Protein 2ENZ (pdb70)

Organism: Homo sapiens (NCBI:txid9606)

Nearest PDB structures (foldseek):
  2enz-assembly1_A  TM=8.420E-01  e=4.597E-11  Homo sapiens
  1tbn-assembly1_A  TM=7.973E-01  e=2.764E-06  Rattus rattus
  1tbo-assembly1_A  TM=6.992E-01  e=1.976E-06  Rattus rattus
  2enn-assembly1_A  TM=7.265E-01  e=5.294E-05  Homo sapiens
  2db6-assembly1_A  TM=7.481E-01  e=2.167E-04  Homo sapiens

GO terms:
  GO:0046627 negative regulation of insulin receptor signaling pathway (P, IMP)
  GO:0070233 negative regulation of T cell apoptotic process (P, IMP)
  GO:0005515 protein binding (F, IPI)
  GO:0004699 diacylglycerol-dependent, calcium-independent serine/threonine kinase activity (F, EXP)
  GO:0004699 diacylglycerol-dependent, calcium-independent serine/threonine kinase activity (F, TAS)
  GO:0038095 Fc-epsilon receptor signaling pathway (P, TAS)
  GO:0005829 cytosol (C, TAS)
  GO:0005886 plasma membrane (C, TAS)
  GO:0007411 axon guidance (P, TAS)
  GO:0032206 positive regulation of telomere maintenance (P, IMP)
  GO:0034451 centriolar satellite (C, IDA)
  GO:0004672 protein kinase activity (F, IDA)
  GO:0106310 protein serine kinase activity (F, EXP)
  GO:0060326 cell chemotaxis (P, IMP)

Secondary structure (DSSP, 8-state):
--SS----------EEE----S--B-SSS--B---SSS-SEEESSS--EE-TTTTTTS-S-TTT-

Radius of gyration: 14.33 Å; Cα contacts (8 Å, |Δi|>4): 106; chains: 1; bounding box: 22×47×16 Å

CATH classification: 3.30.60.20

Solvent-accessible surface area: 5292 Å² total; per-residue (Å²): 134,121,118,77,118,105,61,196,107,96,107,89,28,144,24,104,73,101,102,46,190,59,105,16,125,7,132,83,52,58,59,120,16,252,35,162,54,172,21,6,11,52,1,83,53,64,54,30,48,0,43,83,192,16,46,112,127,34,60,93,61,13,66,102,173

Foldseek 3Di:
DDDDDDDDDFAAFQWAQFACPDWDQAPQPRHTFDDDGSRFTFGPQATHTHGPVSSVVDDRHHPVD

InterPro domains:
  IPR000008 C2 domain [PS50004] (1-107)
  IPR000719 Protein kinase domain [PF00069] (382-634)
  IPR000719 Protein kinase domain [PS50011] (380-634)
  IPR000719 Protein kinase domain [SM00220] (380-634)
  IPR000961 AGC-kinase, C-terminal [PS51285] (635-706)
  IPR000961 AGC-kinase, C-terminal [SM00133] (635-698)
  IPR002219 Protein kinase C-like, phorbol ester/diacylglycerol-binding domain [PF00130] (160-210)
  IPR002219 Protein kinase C-like, phorbol ester/diacylglycerol-binding domain [PF00130] (232-283)
  IPR002219 Protein kinase C-like, phorbol ester/diacylglycerol-binding domain [PS00479] (232-281)
  IPR002219 Protein kinase C-like, phorbol ester/diacylglycerol-binding domain [PS50081] (159-209)
  IPR002219 Protein kinase C-like, phorbol ester/diacylglycerol-binding domain [PS50081] (231-281)
  IPR002219 Protein kinase C-like, phorbol ester/diacylglycerol-binding domain [SM00109] (160-209)
  IPR002219 Protein kinase C-like, phorbol ester/diacylglycerol-binding domain [SM00109] (232-281)
  IPR008271 Serine/threonine-protein kinase, active site [PS00108] (500-512)
  IPR011009 Protein kinase-like domain superfamily [SSF56112] (377-683)
  IPR014376 Protein kinase C, delta/epsilon/eta/theta types [PIRSF000551] (1-704)
  IPR017441 Protein kinase, ATP binding site [PS00107] (386-409)
  IPR017892 Protein kinase, C-terminal [PF00433] (655-696)
  IPR020454 Diacylglycerol/phorbol-ester binding [PR00008] (157-171)
  IPR020454 Diacylglycerol/phorbol-ester binding [PR00008] (245-254)

Sequence (65 aa):
GSSGSSGKIDMPHRFKVYNYKSPTFCEHCGTLLWGLARQGLKCDACGMNVHHRCQTKVANLCGINGSSGSSGKIDMPHRFKVYNYKSPTFCEHCGTLLWGLARQGLKCDACGMNVHHRCQTKVANLCGINGSSGSSGKIDMPHRFKVYNYKSPTFCEHCGTLLWGLARQGLKCDACGMNVHHRCQTKVANLCGINGSSGSSGKIDMPHRFKVYNYKSPTFCEHCGTLLWGLARQGLKCDACGMNVHHRCQTKVANLCGINGSSGSSGKIDMPHRFKVYNYKSPTFCEHCGTLLWGLARQGLKCDACGMNVHHRCQTKVANLCGINGSSGSSGKIDMPHRFKVYNYKSPTFCEHCGTLLWGLARQGLKCDACGMNVHHRCQTKVANLCGINGSSGSSGKIDMPHRFKVYNYKSPTFCEHCGTLLWGLARQGLKCDACGMNVHHRCQTKVANLCGINGSSGSSGKIDMPHRFKVYNYKSPTFCEHCGTLLWGLARQGLKCDACGMNVHHRCQTKVANLCGINGSSGSSGKIDMPHRFKVYNYKSPTFCEHCGTLLWGLARQGLKCDACGMNVHHRCQTKVANLCGINGSSGSSGKIDMPHRFKVYNYKSPTFCEHCGTLLWGLARQGLKCDACGMNVHHRCQTKVANLCGINGSSGSSGKIDMPHRFKVYNYKSPTFCEHCGTLLWGLARQGLKCDACGMNVHHRCQTKVANLCGINGSSGSSGKIDMPHRFKVYNYKSPTFCEHCGTLLWGLARQGLKCDACGMNVHHRCQTKVANLCGINGSSGSSGKIDMPHRFKVYNYKSPTFCEHCGTLLWGLARQGLKCDACGMNVHHRCQTKVANLCGINGSSGSSGKIDMPHRFKVYNYKSPTFCEHCGTLLWGLARQGLKCDACGMNVHHRCQTKVANLCGINGSSGSSGKIDMPHRFKVYNYKSPTFCEHCGTLLWGLARQGLKCDACGMNVHHRCQTKVANLCGINGSSGSSGKIDMPHRFKVYNYKSPTFCEHCGTLLWGLARQGLKCDACGMNVHHRCQTKVANLCGINGSSGSSGKIDMPHRFKVYNYKSPTFCEHCGTLLWGLARQGLKCDACGMNVHHRCQTKVANLCGINGSSGSSGKIDMPHRFKVYNYKSPTFCEHCGTLLWGLARQGLKCDACGMNVHHRCQTKVANLCGINGSSGSSGKIDMPHRFKVYNYKSPTFCEHCGTLLWGLARQGLKCDACGMNVHHRCQTKVANLCGINGSSGSSGKIDMPHRFKVYNYKSPTFCEHCGTLLWGLARQGLKCDACGMNVHHRCQTKVANLCGIN

Structure (mmCIF, N/CA/C/O backbone):
data_2ENZ
#
_entry.id   2ENZ
#
loop_
_entity.id
_entity.type
_entity.pdbx_description
1 polymer 'Protein kinase C theta type'
2 non-polymer 'ZINC ION'
#
loop_
_atom_site.group_PDB
_atom_site.id
_atom_site.type_symbol
_atom_site.label_atom_id
_atom_site.label_alt_id
_atom_site.label_comp_id
_atom_site.label_asym_id
_atom_site.label_entity_id
_atom_site.label_seq_id
_atom_site.pdbx_PDB_ins_code
_atom_site.Cartn_x
_atom_site.Cartn_y
_atom_site.Cartn_z
_atom_site.occupancy
_atom_site.B_iso_or_equiv
_atom_site.auth_seq_id
_atom_site.auth_comp_id
_atom_site.auth_asym_id
_atom_site.auth_atom_id
_atom_site.pdbx_PDB_model_num
ATOM 1 N N . GLY A 1 1 ? 10.817 -22.138 -12.578 1.00 0.00 220 GLY A N 1
ATOM 2 C CA . GLY A 1 1 ? 10.024 -23.330 -12.812 1.00 0.00 220 GLY A CA 1
ATOM 3 C C . GLY A 1 1 ? 9.690 -24.067 -11.530 1.00 0.00 220 GLY A C 1
ATOM 4 O O . GLY A 1 1 ? 10.078 -23.639 -10.442 1.00 0.00 220 GLY A O 1
ATOM 8 N N . SER A 1 2 ? 8.968 -25.175 -11.656 1.00 0.00 221 SER A N 1
ATOM 9 C CA . SER A 1 2 ? 8.578 -25.970 -10.497 1.00 0.00 221 SER A CA 1
ATOM 10 C C . SER A 1 2 ? 8.016 -27.321 -10.929 1.00 0.00 221 SER A C 1
ATOM 11 O O . SER A 1 2 ? 7.797 -27.564 -12.115 1.00 0.00 221 SER A O 1
ATOM 19 N N . SER A 1 3 ? 7.783 -28.196 -9.956 1.00 0.00 222 SER A N 1
ATOM 20 C CA . SER A 1 3 ? 7.250 -29.524 -10.234 1.00 0.00 222 SER A CA 1
ATOM 21 C C . SER A 1 3 ? 5.815 -29.650 -9.732 1.00 0.00 222 SER A C 1
ATOM 22 O O . SER A 1 3 ? 5.573 -29.755 -8.530 1.00 0.00 222 SER A O 1
ATOM 30 N N . GLY A 1 4 ? 4.865 -29.637 -10.662 1.00 0.00 223 GLY A N 1
ATOM 31 C CA . GLY A 1 4 ? 3.466 -29.749 -10.295 1.00 0.00 223 GLY A CA 1
ATOM 32 C C . GLY A 1 4 ? 2.550 -29.053 -11.282 1.00 0.00 223 GLY A C 1
ATOM 33 O O . GLY A 1 4 ? 2.823 -29.028 -12.482 1.00 0.00 223 GLY A O 1
ATOM 37 N N . SER A 1 5 ? 1.458 -28.487 -10.777 1.00 0.00 224 SER A N 1
ATOM 38 C CA . SER A 1 5 ? 0.496 -27.792 -11.624 1.00 0.00 224 SER A CA 1
ATOM 39 C C . SER A 1 5 ? -0.191 -26.667 -10.855 1.00 0.00 224 SER A C 1
ATOM 40 O O . SER A 1 5 ? -0.412 -26.770 -9.648 1.00 0.00 224 SER A O 1
ATOM 48 N N . SER A 1 6 ? -0.527 -25.594 -11.563 1.00 0.00 225 SER A N 1
ATOM 49 C CA . SER A 1 6 ? -1.186 -24.448 -10.948 1.00 0.00 225 SER A CA 1
ATOM 50 C C . SER A 1 6 ? -2.486 -24.115 -11.672 1.00 0.00 225 SER A C 1
ATOM 51 O O . SER A 1 6 ? -2.719 -24.567 -12.793 1.00 0.00 225 SER A O 1
ATOM 59 N N . GLY A 1 7 ? -3.332 -23.320 -11.023 1.00 0.00 226 GLY A N 1
ATOM 60 C CA . GLY A 1 7 ? -4.599 -22.939 -11.620 1.00 0.00 226 GLY A CA 1
ATOM 61 C C . GLY A 1 7 ? -4.809 -21.438 -11.625 1.00 0.00 226 GLY A C 1
ATOM 62 O O . GLY A 1 7 ? -4.260 -20.729 -12.469 1.00 0.00 226 GLY A O 1
ATOM 66 N N . LYS A 1 8 ? -5.609 -20.951 -10.683 1.00 0.00 227 LYS A N 1
ATOM 67 C CA . LYS A 1 8 ? -5.892 -19.524 -10.581 1.00 0.00 227 LYS A CA 1
ATOM 68 C C . LYS A 1 8 ? -4.838 -18.819 -9.734 1.00 0.00 227 LYS A C 1
ATOM 69 O O . LYS A 1 8 ? -4.399 -19.344 -8.710 1.00 0.00 227 LYS A O 1
ATOM 88 N N . ILE A 1 9 ? -4.438 -17.628 -10.166 1.00 0.00 228 ILE A N 1
ATOM 89 C CA . ILE A 1 9 ? -3.438 -16.851 -9.445 1.00 0.00 228 ILE A CA 1
ATOM 90 C C . ILE A 1 9 ? -3.747 -15.359 -9.511 1.00 0.00 228 ILE A C 1
ATOM 91 O O . ILE A 1 9 ? -4.263 -14.866 -10.515 1.00 0.00 228 ILE A O 1
ATOM 107 N N . ASP A 1 10 ? -3.428 -14.646 -8.437 1.00 0.00 229 ASP A N 1
ATOM 108 C CA . ASP A 1 10 ? -3.669 -13.209 -8.374 1.00 0.00 229 ASP A CA 1
ATOM 109 C C . ASP A 1 10 ? -2.467 -12.482 -7.781 1.00 0.00 229 ASP A C 1
ATOM 110 O O . ASP A 1 10 ? -1.907 -12.909 -6.772 1.00 0.00 229 ASP A O 1
ATOM 119 N N . MET A 1 11 ? -2.075 -11.381 -8.415 1.00 0.00 230 MET A N 1
ATOM 120 C CA . MET A 1 11 ? -0.939 -10.595 -7.949 1.00 0.00 230 MET A CA 1
ATOM 121 C C . MET A 1 11 ? -1.343 -9.143 -7.713 1.00 0.00 230 MET A C 1
ATOM 122 O O . MET A 1 11 ? -2.157 -8.574 -8.440 1.00 0.00 230 MET A O 1
ATOM 136 N N . PRO A 1 12 ? -0.761 -8.528 -6.673 1.00 0.00 231 PRO A N 1
ATOM 137 C CA . PRO A 1 12 ? -1.046 -7.134 -6.317 1.00 0.00 231 PRO A CA 1
ATOM 138 C C . PRO A 1 12 ? -0.486 -6.150 -7.339 1.00 0.00 231 PRO A C 1
ATOM 139 O O . PRO A 1 12 ? 0.232 -6.537 -8.261 1.00 0.00 231 PRO A O 1
ATOM 150 N N . HIS A 1 13 ? -0.818 -4.874 -7.168 1.00 0.00 232 HIS A N 1
ATOM 151 C CA . HIS A 1 13 ? -0.347 -3.833 -8.075 1.00 0.00 232 HIS A CA 1
ATOM 152 C C . HIS A 1 13 ? 0.952 -3.216 -7.566 1.00 0.00 232 HIS A C 1
ATOM 153 O O . HIS A 1 13 ? 0.983 -2.605 -6.498 1.00 0.00 232 HIS A O 1
ATOM 167 N N . ARG A 1 14 ? 2.022 -3.382 -8.337 1.00 0.00 233 ARG A N 1
ATOM 168 C CA . ARG A 1 14 ? 3.324 -2.843 -7.963 1.00 0.00 233 ARG A CA 1
ATOM 169 C C . ARG A 1 14 ? 3.329 -1.320 -8.058 1.00 0.00 233 ARG A C 1
ATOM 170 O O . ARG A 1 14 ? 3.984 -0.744 -8.926 1.00 0.00 233 ARG A O 1
ATOM 191 N N . PHE A 1 15 ? 2.595 -0.674 -7.158 1.00 0.00 234 PHE A N 1
ATOM 192 C CA . PHE A 1 15 ? 2.514 0.782 -7.140 1.00 0.00 234 PHE A CA 1
ATOM 193 C C . PHE A 1 15 ? 3.756 1.388 -6.494 1.00 0.00 234 PHE A C 1
ATOM 194 O O . PHE A 1 15 ? 4.060 1.119 -5.332 1.00 0.00 234 PHE A O 1
ATOM 211 N N . LYS A 1 16 ? 4.472 2.208 -7.257 1.00 0.00 235 LYS A N 1
ATOM 212 C CA . LYS A 1 16 ? 5.681 2.854 -6.761 1.00 0.00 235 LYS A CA 1
ATOM 213 C C . LYS A 1 16 ? 5.589 4.369 -6.911 1.00 0.00 235 LYS A C 1
ATOM 214 O O . LYS A 1 16 ? 5.134 4.875 -7.938 1.00 0.00 235 LYS A O 1
ATOM 233 N N . VAL A 1 17 ? 6.025 5.089 -5.882 1.00 0.00 236 VAL A N 1
ATOM 234 C CA . VAL A 1 17 ? 5.994 6.546 -5.901 1.00 0.00 236 VAL A CA 1
ATOM 235 C C . VAL A 1 17 ? 6.734 7.096 -7.115 1.00 0.00 236 VAL A C 1
ATOM 236 O O . VAL A 1 17 ? 7.718 6.514 -7.572 1.00 0.00 236 VAL A O 1
ATOM 249 N N . TYR A 1 18 ? 6.254 8.221 -7.634 1.00 0.00 237 TYR A N 1
ATOM 250 C CA . TYR A 1 18 ? 6.868 8.849 -8.798 1.00 0.00 237 TYR A CA 1
ATOM 251 C C . TYR A 1 18 ? 6.835 10.369 -8.677 1.00 0.00 237 TYR A C 1
ATOM 252 O O . TYR A 1 18 ? 5.796 10.957 -8.378 1.00 0.00 237 TYR A O 1
ATOM 270 N N . ASN A 1 19 ? 7.981 11.000 -8.913 1.00 0.00 238 ASN A N 1
ATOM 271 C CA . ASN A 1 19 ? 8.084 12.453 -8.831 1.00 0.00 238 ASN A CA 1
ATOM 272 C C . ASN A 1 19 ? 8.072 13.078 -10.222 1.00 0.00 238 ASN A C 1
ATOM 273 O O . ASN A 1 19 ? 9.100 13.131 -10.899 1.00 0.00 238 ASN A O 1
ATOM 284 N N . TYR A 1 20 ? 6.905 13.552 -10.642 1.00 0.00 239 TYR A N 1
ATOM 285 C CA . TYR A 1 20 ? 6.758 14.172 -11.954 1.00 0.00 239 TYR A CA 1
ATOM 286 C C . TYR A 1 20 ? 5.839 15.387 -11.882 1.00 0.00 239 TYR A C 1
ATOM 287 O O . TYR A 1 20 ? 5.239 15.667 -10.844 1.00 0.00 239 TYR A O 1
ATOM 305 N N . LYS A 1 21 ? 5.732 16.107 -12.994 1.00 0.00 240 LYS A N 1
ATOM 306 C CA . LYS A 1 21 ? 4.885 17.292 -13.061 1.00 0.00 240 LYS A CA 1
ATOM 307 C C . LYS A 1 21 ? 3.842 17.153 -14.166 1.00 0.00 240 LYS A C 1
ATOM 308 O O . LYS A 1 21 ? 4.038 17.638 -15.280 1.00 0.00 240 LYS A O 1
ATOM 327 N N . SER A 1 22 ? 2.735 16.490 -13.849 1.00 0.00 241 SER A N 1
ATOM 328 C CA . SER A 1 22 ? 1.663 16.287 -14.816 1.00 0.00 241 SER A CA 1
ATOM 329 C C . SER A 1 22 ? 0.356 15.932 -14.112 1.00 0.00 241 SER A C 1
ATOM 330 O O . SER A 1 22 ? 0.343 15.317 -13.045 1.00 0.00 241 SER A O 1
ATOM 338 N N . PRO A 1 23 ? -0.770 16.328 -14.722 1.00 0.00 242 PRO A N 1
ATOM 339 C CA . PRO A 1 23 ? -2.103 16.063 -14.173 1.00 0.00 242 PRO A CA 1
ATOM 340 C C . PRO A 1 23 ? -2.473 14.585 -14.236 1.00 0.00 242 PRO A C 1
ATOM 341 O O . PRO A 1 23 ? -2.879 14.080 -15.283 1.00 0.00 242 PRO A O 1
ATOM 352 N N . THR A 1 24 ? -2.330 13.895 -13.109 1.00 0.00 243 THR A N 1
ATOM 353 C CA . THR A 1 24 ? -2.648 12.475 -13.036 1.00 0.00 243 THR A CA 1
ATOM 354 C C . THR A 1 24 ? -4.085 12.256 -12.576 1.00 0.00 243 THR A C 1
ATOM 355 O O . THR A 1 24 ? -4.627 13.046 -11.802 1.00 0.00 243 THR A O 1
ATOM 366 N N . PHE A 1 25 ? -4.698 11.179 -13.055 1.00 0.00 244 PHE A N 1
ATOM 367 C CA . PHE A 1 25 ? -6.073 10.856 -12.693 1.00 0.00 244 PHE A CA 1
ATOM 368 C C . PHE A 1 25 ? -6.157 9.471 -12.059 1.00 0.00 244 PHE A C 1
ATOM 369 O O . PHE A 1 25 ? -5.548 8.516 -12.543 1.00 0.00 244 PHE A O 1
ATOM 386 N N . CYS A 1 26 ? -6.917 9.368 -10.974 1.00 0.00 245 CYS A N 1
ATOM 387 C CA . CYS A 1 26 ? -7.082 8.101 -10.272 1.00 0.00 245 CYS A CA 1
ATOM 388 C C . CYS A 1 26 ? -8.058 7.192 -11.013 1.00 0.00 245 CYS A C 1
ATOM 389 O O . CYS A 1 26 ? -9.063 7.654 -11.553 1.00 0.00 245 CYS A O 1
ATOM 396 N N . GLU A 1 27 ? -7.754 5.898 -11.033 1.00 0.00 246 GLU A N 1
ATOM 397 C CA . GLU A 1 27 ? -8.605 4.925 -11.708 1.00 0.00 246 GLU A CA 1
ATOM 398 C C . GLU A 1 27 ? -9.633 4.340 -10.744 1.00 0.00 246 GLU A C 1
ATOM 399 O O . GLU A 1 27 ? -10.364 3.410 -11.088 1.00 0.00 246 GLU A O 1
ATOM 411 N N . HIS A 1 28 ? -9.683 4.891 -9.536 1.00 0.00 247 HIS A N 1
ATOM 412 C CA . HIS A 1 28 ? -10.621 4.424 -8.521 1.00 0.00 247 HIS A CA 1
ATOM 413 C C . HIS A 1 28 ? -11.570 5.543 -8.103 1.00 0.00 247 HIS A C 1
ATOM 414 O O . HIS A 1 28 ? -12.766 5.498 -8.395 1.00 0.00 247 HIS A O 1
ATOM 428 N N . CYS A 1 29 ? -11.031 6.545 -7.418 1.00 0.00 248 CYS A N 1
ATOM 429 C CA . CYS A 1 29 ? -11.829 7.675 -6.958 1.00 0.00 248 CYS A CA 1
ATOM 430 C C . CYS A 1 29 ? -12.108 8.645 -8.102 1.00 0.00 248 CYS A C 1
ATOM 431 O O . CYS A 1 29 ? -12.967 9.519 -7.994 1.00 0.00 248 CYS A O 1
ATOM 438 N N . GLY A 1 30 ? -11.375 8.484 -9.200 1.00 0.00 249 GLY A N 1
ATOM 439 C CA . GLY A 1 30 ? -11.558 9.351 -10.349 1.00 0.00 249 GLY A CA 1
ATOM 440 C C . GLY A 1 30 ? -11.412 10.818 -9.997 1.00 0.00 249 GLY A C 1
ATOM 441 O O . GLY A 1 30 ? -12.304 11.623 -10.268 1.00 0.00 249 GLY A O 1
ATOM 445 N N . THR A 1 31 ? -10.283 11.169 -9.388 1.00 0.00 250 THR A N 1
ATOM 446 C CA . THR A 1 31 ? -10.023 12.549 -8.995 1.00 0.00 250 THR A CA 1
ATOM 447 C C . THR A 1 31 ? -8.578 12.940 -9.282 1.00 0.00 250 THR A C 1
ATOM 448 O O . THR A 1 31 ? -7.797 12.137 -9.794 1.00 0.00 250 THR A O 1
ATOM 459 N N . LEU A 1 32 ? -8.228 14.177 -8.949 1.00 0.00 251 LEU A N 1
ATOM 460 C CA . LEU A 1 32 ? -6.875 14.675 -9.171 1.00 0.00 251 LEU A CA 1
ATOM 461 C C . LEU A 1 32 ? -5.987 14.396 -7.962 1.00 0.00 251 LEU A C 1
ATOM 462 O O . LEU A 1 32 ? -6.479 14.109 -6.870 1.00 0.00 251 LEU A O 1
ATOM 478 N N . LEU A 1 33 ? -4.677 14.484 -8.164 1.00 0.00 252 LEU A N 1
ATOM 479 C CA . LEU A 1 33 ? -3.720 14.243 -7.090 1.00 0.00 252 LEU A CA 1
ATOM 480 C C . LEU A 1 33 ? -2.805 15.449 -6.895 1.00 0.00 252 LEU A C 1
ATOM 481 O O . LEU A 1 33 ? -2.141 15.893 -7.831 1.00 0.00 252 LEU A O 1
ATOM 497 N N . TRP A 1 34 ? -2.775 15.971 -5.674 1.00 0.00 253 TRP A N 1
ATOM 498 C CA . TRP A 1 34 ? -1.940 17.124 -5.356 1.00 0.00 253 TRP A CA 1
ATOM 499 C C . TRP A 1 34 ? -0.780 16.723 -4.453 1.00 0.00 253 TRP A C 1
ATOM 500 O O . TRP A 1 34 ? -0.965 16.479 -3.261 1.00 0.00 253 TRP A O 1
ATOM 521 N N . GLY A 1 35 ? 0.417 16.656 -5.027 1.00 0.00 254 GLY A N 1
ATOM 522 C CA . GLY A 1 35 ? 1.590 16.284 -4.258 1.00 0.00 254 GLY A CA 1
ATOM 523 C C . GLY A 1 35 ? 2.822 17.070 -4.661 1.00 0.00 254 GLY A C 1
ATOM 524 O O . GLY A 1 35 ? 2.747 17.966 -5.503 1.00 0.00 254 GLY A O 1
ATOM 528 N N . LEU A 1 36 ? 3.958 16.736 -4.060 1.00 0.00 255 LEU A N 1
ATOM 529 C CA . LEU A 1 36 ? 5.212 17.418 -4.360 1.00 0.00 255 LEU A CA 1
ATOM 530 C C . LEU A 1 36 ? 6.282 16.423 -4.798 1.00 0.00 255 LEU A C 1
ATOM 531 O O . LEU A 1 36 ? 6.845 16.542 -5.886 1.00 0.00 255 LEU A O 1
ATOM 547 N N . ALA A 1 37 ? 6.555 15.441 -3.945 1.00 0.00 256 ALA A N 1
ATOM 548 C CA . ALA A 1 37 ? 7.554 14.423 -4.246 1.00 0.00 256 ALA A CA 1
ATOM 549 C C . ALA A 1 37 ? 6.919 13.039 -4.329 1.00 0.00 256 ALA A C 1
ATOM 550 O O . ALA A 1 37 ? 7.408 12.164 -5.044 1.00 0.00 256 ALA A O 1
ATOM 557 N N . ARG A 1 38 ? 5.829 12.848 -3.594 1.00 0.00 257 ARG A N 1
ATOM 558 C CA . ARG A 1 38 ? 5.128 11.569 -3.583 1.00 0.00 257 ARG A CA 1
ATOM 559 C C . ARG A 1 38 ? 3.790 11.676 -4.309 1.00 0.00 257 ARG A C 1
ATOM 560 O O . ARG A 1 38 ? 2.776 11.162 -3.838 1.00 0.00 257 ARG A O 1
ATOM 581 N N . GLN A 1 39 ? 3.797 12.348 -5.456 1.00 0.00 258 GLN A N 1
ATOM 582 C CA . GLN A 1 39 ? 2.583 12.523 -6.245 1.00 0.00 258 GLN A CA 1
ATOM 583 C C . GLN A 1 39 ? 1.906 11.182 -6.507 1.00 0.00 258 GLN A C 1
ATOM 584 O O . GLN A 1 39 ? 2.142 10.546 -7.533 1.00 0.00 258 GLN A O 1
ATOM 598 N N . GLY A 1 40 ? 1.062 10.757 -5.571 1.00 0.00 259 GLY A N 1
ATOM 599 C CA . GLY A 1 40 ? 0.364 9.494 -5.719 1.00 0.00 259 GLY A CA 1
ATOM 600 C C . GLY A 1 40 ? 1.306 8.342 -6.010 1.00 0.00 259 GLY A C 1
ATOM 601 O O . GLY A 1 40 ? 2.484 8.388 -5.653 1.00 0.00 259 GLY A O 1
ATOM 605 N N . LEU A 1 41 ? 0.787 7.304 -6.657 1.00 0.00 260 LEU A N 1
ATOM 606 C CA . LEU A 1 41 ? 1.589 6.134 -6.994 1.00 0.00 260 LEU A CA 1
ATOM 607 C C . LEU A 1 41 ? 1.264 5.637 -8.399 1.00 0.00 260 LEU A C 1
ATOM 608 O O . LEU A 1 41 ? 0.183 5.897 -8.927 1.00 0.00 260 LEU A O 1
ATOM 624 N N . LYS A 1 42 ? 2.207 4.919 -9.000 1.00 0.00 261 LYS A N 1
ATOM 625 C CA . LYS A 1 42 ? 2.021 4.381 -10.343 1.00 0.00 261 LYS A CA 1
ATOM 626 C C . LYS A 1 42 ? 2.517 2.941 -10.426 1.00 0.00 261 LYS A C 1
ATOM 627 O O . LYS A 1 42 ? 3.673 2.653 -10.114 1.00 0.00 261 LYS A O 1
ATOM 646 N N . CYS A 1 43 ? 1.637 2.041 -10.850 1.00 0.00 262 CYS A N 1
ATOM 647 C CA . CYS A 1 43 ? 1.985 0.631 -10.976 1.00 0.00 262 CYS A CA 1
ATOM 648 C C . CYS A 1 43 ? 3.030 0.424 -12.069 1.00 0.00 262 CYS A C 1
ATOM 649 O O . CYS A 1 43 ? 2.805 0.766 -13.230 1.00 0.00 262 CYS A O 1
ATOM 656 N N . ASP A 1 44 ? 4.172 -0.138 -11.689 1.00 0.00 263 ASP A N 1
ATOM 657 C CA . ASP A 1 44 ? 5.252 -0.392 -12.636 1.00 0.00 263 ASP A CA 1
ATOM 658 C C . ASP A 1 44 ? 5.017 -1.697 -13.390 1.00 0.00 263 ASP A C 1
ATOM 659 O O . ASP A 1 44 ? 5.813 -2.083 -14.246 1.00 0.00 263 ASP A O 1
ATOM 668 N N . ALA A 1 45 ? 3.919 -2.372 -13.066 1.00 0.00 264 ALA A N 1
ATOM 669 C CA . ALA A 1 45 ? 3.579 -3.633 -13.714 1.00 0.00 264 ALA A CA 1
ATOM 670 C C . ALA A 1 45 ? 2.592 -3.415 -14.856 1.00 0.00 264 ALA A C 1
ATOM 671 O O . ALA A 1 45 ? 2.958 -3.486 -16.029 1.00 0.00 264 ALA A O 1
ATOM 678 N N . CYS A 1 46 ? 1.338 -3.150 -14.505 1.00 0.00 265 CYS A N 1
ATOM 679 C CA . CYS A 1 46 ? 0.297 -2.922 -15.500 1.00 0.00 265 CYS A CA 1
ATOM 680 C C . CYS A 1 46 ? 0.371 -1.500 -16.049 1.00 0.00 265 CYS A C 1
ATOM 681 O O . CYS A 1 46 ? 0.163 -1.272 -17.240 1.00 0.00 265 CYS A O 1
ATOM 688 N N . GLY A 1 47 ? 0.668 -0.547 -15.171 1.00 0.00 266 GLY A N 1
ATOM 689 C CA . GLY A 1 47 ? 0.764 0.840 -15.586 1.00 0.00 266 GLY A CA 1
ATOM 690 C C . GLY A 1 47 ? -0.487 1.631 -15.258 1.00 0.00 266 GLY A C 1
ATOM 691 O O . GLY A 1 47 ? -1.193 2.090 -16.156 1.00 0.00 266 GLY A O 1
ATOM 695 N N . MET A 1 48 ? -0.763 1.791 -13.968 1.00 0.00 267 MET A N 1
ATOM 696 C CA . MET A 1 48 ? -1.938 2.532 -13.524 1.00 0.00 267 MET A CA 1
ATOM 697 C C . MET A 1 48 ? -1.564 3.555 -12.456 1.00 0.00 267 MET A C 1
ATOM 698 O O . MET A 1 48 ? -0.647 3.334 -11.666 1.00 0.00 267 MET A O 1
ATOM 712 N N . ASN A 1 49 ? -2.280 4.674 -12.439 1.00 0.00 268 ASN A N 1
ATOM 713 C CA . ASN A 1 49 ? -2.023 5.732 -11.468 1.00 0.00 268 ASN A CA 1
ATOM 714 C C . ASN A 1 49 ? -3.163 5.834 -10.459 1.00 0.00 268 ASN A C 1
ATOM 715 O O . ASN A 1 49 ? -4.300 6.140 -10.820 1.00 0.00 268 ASN A O 1
ATOM 726 N N . VAL A 1 50 ? -2.851 5.576 -9.193 1.00 0.00 269 VAL A N 1
ATOM 727 C CA . VAL A 1 50 ? -3.848 5.641 -8.131 1.00 0.00 269 VAL A CA 1
ATOM 728 C C . VAL A 1 50 ? -3.252 6.218 -6.852 1.00 0.00 269 VAL A C 1
ATOM 729 O O . VAL A 1 50 ? -2.039 6.172 -6.644 1.00 0.00 269 VAL A O 1
ATOM 742 N N . HIS A 1 51 ? -4.113 6.760 -5.997 1.00 0.00 270 HIS A N 1
ATOM 743 C CA . HIS A 1 51 ? -3.672 7.346 -4.736 1.00 0.00 270 HIS A CA 1
ATOM 744 C C . HIS A 1 51 ? -3.070 6.282 -3.824 1.00 0.00 270 HIS A C 1
ATOM 745 O O . HIS A 1 51 ? -3.106 5.091 -4.135 1.00 0.00 270 HIS A O 1
ATOM 759 N N . HIS A 1 52 ? -2.514 6.719 -2.698 1.00 0.00 271 HIS A N 1
ATOM 760 C CA . HIS A 1 52 ? -1.903 5.804 -1.741 1.00 0.00 271 HIS A CA 1
ATOM 761 C C . HIS A 1 52 ? -2.949 4.870 -1.139 1.00 0.00 271 HIS A C 1
ATOM 762 O O . HIS A 1 52 ? -2.687 3.686 -0.924 1.00 0.00 271 HIS A O 1
ATOM 776 N N . ARG A 1 53 ? -4.132 5.411 -0.869 1.00 0.00 272 ARG A N 1
ATOM 777 C CA . ARG A 1 53 ? -5.216 4.626 -0.289 1.00 0.00 272 ARG A CA 1
ATOM 778 C C . ARG A 1 53 ? -6.059 3.974 -1.381 1.00 0.00 272 ARG A C 1
ATOM 779 O O . ARG A 1 53 ? -6.469 2.819 -1.258 1.00 0.00 272 ARG A O 1
ATOM 800 N N . CYS A 1 54 ? -6.316 4.722 -2.449 1.00 0.00 273 CYS A N 1
ATOM 801 C CA . CYS A 1 54 ? -7.111 4.219 -3.563 1.00 0.00 273 CYS A CA 1
ATOM 802 C C . CYS A 1 54 ? -6.445 3.004 -4.201 1.00 0.00 273 CYS A C 1
ATOM 803 O O . CYS A 1 54 ? -7.059 2.294 -4.997 1.00 0.00 273 CYS A O 1
ATOM 810 N N . GLN A 1 55 ? -5.185 2.772 -3.846 1.00 0.00 274 GLN A N 1
ATOM 811 C CA . GLN A 1 55 ? -4.436 1.643 -4.385 1.00 0.00 274 GLN A CA 1
ATOM 812 C C . GLN A 1 55 ? -4.882 0.335 -3.739 1.00 0.00 274 GLN A C 1
ATOM 813 O O . GLN A 1 55 ? -5.095 -0.667 -4.423 1.00 0.00 274 GLN A O 1
ATOM 827 N N . THR A 1 56 ? -5.022 0.351 -2.417 1.00 0.00 275 THR A N 1
ATOM 828 C CA . THR A 1 56 ? -5.441 -0.833 -1.679 1.00 0.00 275 THR A CA 1
ATOM 829 C C . THR A 1 56 ? -6.920 -1.126 -1.903 1.00 0.00 275 THR A C 1
ATOM 830 O O . THR A 1 56 ? -7.474 -2.060 -1.322 1.00 0.00 275 THR A O 1
ATOM 841 N N . LYS A 1 57 ? -7.556 -0.322 -2.748 1.00 0.00 276 LYS A N 1
ATOM 842 C CA . LYS A 1 57 ? -8.971 -0.495 -3.052 1.00 0.00 276 LYS A CA 1
ATOM 843 C C . LYS A 1 57 ? -9.159 -1.178 -4.403 1.00 0.00 276 LYS A C 1
ATOM 844 O O . LYS A 1 57 ? -10.233 -1.700 -4.702 1.00 0.00 276 LYS A O 1
ATOM 863 N N . VAL A 1 58 ? -8.106 -1.173 -5.214 1.00 0.00 277 VAL A N 1
ATOM 864 C CA . VAL A 1 58 ? -8.154 -1.794 -6.532 1.00 0.00 277 VAL A CA 1
ATOM 865 C C . VAL A 1 58 ? -7.962 -3.304 -6.436 1.00 0.00 277 VAL A C 1
ATOM 866 O O . VAL A 1 58 ? -7.393 -3.806 -5.467 1.00 0.00 277 VAL A O 1
ATOM 879 N N . ALA A 1 59 ? -8.439 -4.021 -7.448 1.00 0.00 278 ALA A N 1
ATOM 880 C CA . ALA A 1 59 ? -8.317 -5.474 -7.478 1.00 0.00 278 ALA A CA 1
ATOM 881 C C . ALA A 1 59 ? -6.855 -5.903 -7.422 1.00 0.00 278 ALA A C 1
ATOM 882 O O . ALA A 1 59 ? -5.963 -5.153 -7.814 1.00 0.00 278 ALA A O 1
ATOM 889 N N . ASN A 1 60 ? -6.618 -7.115 -6.931 1.00 0.00 279 ASN A N 1
ATOM 890 C CA . ASN A 1 60 ? -5.263 -7.644 -6.823 1.00 0.00 279 ASN A CA 1
ATOM 891 C C . ASN A 1 60 ? -4.908 -8.485 -8.045 1.00 0.00 279 ASN A C 1
ATOM 892 O O . ASN A 1 60 ? -4.291 -9.544 -7.926 1.00 0.00 279 ASN A O 1
ATOM 903 N N . LEU A 1 61 ? -5.299 -8.005 -9.221 1.00 0.00 280 LEU A N 1
ATOM 904 C CA . LEU A 1 61 ? -5.022 -8.711 -10.466 1.00 0.00 280 LEU A CA 1
ATOM 905 C C . LEU A 1 61 ? -4.217 -7.835 -11.421 1.00 0.00 280 LEU A C 1
ATOM 906 O O . LEU A 1 61 ? -4.780 -7.140 -12.267 1.00 0.00 280 LEU A O 1
ATOM 922 N N . CYS A 1 62 ? -2.896 -7.875 -11.281 1.00 0.00 281 CYS A N 1
ATOM 923 C CA . CYS A 1 62 ? -2.012 -7.087 -12.132 1.00 0.00 281 CYS A CA 1
ATOM 924 C C . CYS A 1 62 ? -1.526 -7.910 -13.321 1.00 0.00 281 CYS A C 1
ATOM 925 O O . CYS A 1 62 ? -0.823 -8.906 -13.155 1.00 0.00 281 CYS A O 1
ATOM 932 N N . GLY A 1 63 ? -1.906 -7.486 -14.523 1.00 0.00 282 GLY A N 1
ATOM 933 C CA . GLY A 1 63 ? -1.500 -8.194 -15.722 1.00 0.00 282 GLY A CA 1
ATOM 934 C C . GLY A 1 63 ? -2.600 -9.078 -16.274 1.00 0.00 282 GLY A C 1
ATOM 935 O O . GLY A 1 63 ? -2.738 -9.225 -17.489 1.00 0.00 282 GLY A O 1
ATOM 939 N N . ILE A 1 64 ? -3.385 -9.671 -15.380 1.00 0.00 283 ILE A N 1
ATOM 940 C CA . ILE A 1 64 ? -4.478 -10.546 -15.785 1.00 0.00 283 ILE A CA 1
ATOM 941 C C . ILE A 1 64 ? -5.624 -9.747 -16.396 1.00 0.00 283 ILE A C 1
ATOM 942 O O . ILE A 1 64 ? -6.380 -10.259 -17.220 1.00 0.00 283 ILE A O 1
ATOM 958 N N . ASN A 1 65 ? -5.746 -8.489 -15.986 1.00 0.00 284 ASN A N 1
ATOM 959 C CA . ASN A 1 65 ? -6.799 -7.618 -16.494 1.00 0.00 284 ASN A CA 1
ATOM 960 C C . ASN A 1 65 ? -6.208 -6.365 -17.135 1.00 0.00 284 ASN A C 1
ATOM 961 O O . ASN A 1 65 ? -6.273 -6.188 -18.351 1.00 0.00 284 ASN A O 1
ATOM 974 N N . GLY A 1 1 ? 13.189 -14.244 -16.484 1.00 0.00 220 GLY A N 2
ATOM 975 C CA . GLY A 1 1 ? 12.252 -15.279 -16.088 1.00 0.00 220 GLY A CA 2
ATOM 976 C C . GLY A 1 1 ? 10.876 -15.077 -16.690 1.00 0.00 220 GLY A C 2
ATOM 977 O O . GLY A 1 1 ? 10.541 -13.979 -17.135 1.00 0.00 220 GLY A O 2
ATOM 981 N N . SER A 1 2 ? 10.077 -16.139 -16.706 1.00 0.00 221 SER A N 2
ATOM 982 C CA . SER A 1 2 ? 8.731 -16.074 -17.264 1.00 0.00 221 SER A CA 2
ATOM 983 C C . SER A 1 2 ? 7.917 -17.301 -16.863 1.00 0.00 221 SER A C 2
ATOM 984 O O . SER A 1 2 ? 8.466 -18.296 -16.388 1.00 0.00 221 SER A O 2
ATOM 992 N N . SER A 1 3 ? 6.605 -17.222 -17.056 1.00 0.00 222 SER A N 2
ATOM 993 C CA . SER A 1 3 ? 5.714 -18.324 -16.712 1.00 0.00 222 SER A CA 2
ATOM 994 C C . SER A 1 3 ? 4.455 -18.295 -17.574 1.00 0.00 222 SER A C 2
ATOM 995 O O . SER A 1 3 ? 4.317 -17.455 -18.462 1.00 0.00 222 SER A O 2
ATOM 1003 N N . GLY A 1 4 ? 3.539 -19.220 -17.305 1.00 0.00 223 GLY A N 2
ATOM 1004 C CA . GLY A 1 4 ? 2.304 -19.284 -18.064 1.00 0.00 223 GLY A CA 2
ATOM 1005 C C . GLY A 1 4 ? 1.260 -20.159 -17.399 1.00 0.00 223 GLY A C 2
ATOM 1006 O O . GLY A 1 4 ? 1.131 -21.339 -17.725 1.00 0.00 223 GLY A O 2
ATOM 1010 N N . SER A 1 5 ? 0.514 -19.581 -16.464 1.00 0.00 224 SER A N 2
ATOM 1011 C CA . SER A 1 5 ? -0.521 -20.317 -15.747 1.00 0.00 224 SER A CA 2
ATOM 1012 C C . SER A 1 5 ? -1.908 -19.788 -16.100 1.00 0.00 224 SER A C 2
ATOM 1013 O O . SER A 1 5 ? -2.041 -18.764 -16.770 1.00 0.00 224 SER A O 2
ATOM 1021 N N . SER A 1 6 ? -2.937 -20.493 -15.642 1.00 0.00 225 SER A N 2
ATOM 1022 C CA . SER A 1 6 ? -4.315 -20.097 -15.911 1.00 0.00 225 SER A CA 2
ATOM 1023 C C . SER A 1 6 ? -5.235 -20.524 -14.772 1.00 0.00 225 SER A C 2
ATOM 1024 O O . SER A 1 6 ? -4.896 -21.403 -13.981 1.00 0.00 225 SER A O 2
ATOM 1032 N N . GLY A 1 7 ? -6.403 -19.893 -14.695 1.00 0.00 226 GLY A N 2
ATOM 1033 C CA . GLY A 1 7 ? -7.355 -20.220 -13.650 1.00 0.00 226 GLY A CA 2
ATOM 1034 C C . GLY A 1 7 ? -7.499 -19.110 -12.628 1.00 0.00 226 GLY A C 2
ATOM 1035 O O . GLY A 1 7 ? -8.060 -18.054 -12.921 1.00 0.00 226 GLY A O 2
ATOM 1039 N N . LYS A 1 8 ? -6.992 -19.348 -11.423 1.00 0.00 227 LYS A N 2
ATOM 1040 C CA . LYS A 1 8 ? -7.066 -18.361 -10.352 1.00 0.00 227 LYS A CA 2
ATOM 1041 C C . LYS A 1 8 ? -5.708 -17.705 -10.122 1.00 0.00 227 LYS A C 2
ATOM 1042 O O . LYS A 1 8 ? -5.112 -17.849 -9.055 1.00 0.00 227 LYS A O 2
ATOM 1061 N N . ILE A 1 9 ? -5.227 -16.984 -11.129 1.00 0.00 228 ILE A N 2
ATOM 1062 C CA . ILE A 1 9 ? -3.941 -16.304 -11.034 1.00 0.00 228 ILE A CA 2
ATOM 1063 C C . ILE A 1 9 ? -4.125 -14.798 -10.884 1.00 0.00 228 ILE A C 2
ATOM 1064 O O . ILE A 1 9 ? -4.367 -14.091 -11.862 1.00 0.00 228 ILE A O 2
ATOM 1080 N N . ASP A 1 10 ? -4.006 -14.314 -9.652 1.00 0.00 229 ASP A N 2
ATOM 1081 C CA . ASP A 1 10 ? -4.157 -12.890 -9.373 1.00 0.00 229 ASP A CA 2
ATOM 1082 C C . ASP A 1 10 ? -2.881 -12.318 -8.763 1.00 0.00 229 ASP A C 2
ATOM 1083 O O . ASP A 1 10 ? -2.280 -12.924 -7.876 1.00 0.00 229 ASP A O 2
ATOM 1092 N N . MET A 1 11 ? -2.473 -11.149 -9.246 1.00 0.00 230 MET A N 2
ATOM 1093 C CA . MET A 1 11 ? -1.268 -10.496 -8.748 1.00 0.00 230 MET A CA 2
ATOM 1094 C C . MET A 1 11 ? -1.547 -9.038 -8.394 1.00 0.00 230 MET A C 2
ATOM 1095 O O . MET A 1 11 ? -2.327 -8.352 -9.054 1.00 0.00 230 MET A O 2
ATOM 1109 N N . PRO A 1 12 ? -0.895 -8.553 -7.327 1.00 0.00 231 PRO A N 2
ATOM 1110 C CA . PRO A 1 12 ? -1.057 -7.172 -6.861 1.00 0.00 231 PRO A CA 2
ATOM 1111 C C . PRO A 1 12 ? -0.440 -6.161 -7.821 1.00 0.00 231 PRO A C 2
ATOM 1112 O O . PRO A 1 12 ? 0.256 -6.532 -8.767 1.00 0.00 231 PRO A O 2
ATOM 1123 N N . HIS A 1 13 ? -0.698 -4.881 -7.572 1.00 0.00 232 HIS A N 2
ATOM 1124 C CA . HIS A 1 13 ? -0.167 -3.815 -8.414 1.00 0.00 232 HIS A CA 2
ATOM 1125 C C . HIS A 1 13 ? 1.148 -3.283 -7.852 1.00 0.00 232 HIS A C 2
ATOM 1126 O O . HIS A 1 13 ? 1.208 -2.835 -6.706 1.00 0.00 232 HIS A O 2
ATOM 1140 N N . ARG A 1 14 ? 2.198 -3.335 -8.664 1.00 0.00 233 ARG A N 2
ATOM 1141 C CA . ARG A 1 14 ? 3.512 -2.860 -8.246 1.00 0.00 233 ARG A CA 2
ATOM 1142 C C . ARG A 1 14 ? 3.523 -1.340 -8.114 1.00 0.00 233 ARG A C 2
ATOM 1143 O O . ARG A 1 14 ? 4.111 -0.639 -8.938 1.00 0.00 233 ARG A O 2
ATOM 1164 N N . PHE A 1 15 ? 2.869 -0.837 -7.073 1.00 0.00 234 PHE A N 2
ATOM 1165 C CA . PHE A 1 15 ? 2.802 0.600 -6.833 1.00 0.00 234 PHE A CA 2
ATOM 1166 C C . PHE A 1 15 ? 4.100 1.109 -6.213 1.00 0.00 234 PHE A C 2
ATOM 1167 O O . PHE A 1 15 ? 4.617 0.526 -5.259 1.00 0.00 234 PHE A O 2
ATOM 1184 N N . LYS A 1 16 ? 4.623 2.200 -6.761 1.00 0.00 235 LYS A N 2
ATOM 1185 C CA . LYS A 1 16 ? 5.860 2.790 -6.263 1.00 0.00 235 LYS A CA 2
ATOM 1186 C C . LYS A 1 16 ? 5.817 4.312 -6.363 1.00 0.00 235 LYS A C 2
ATOM 1187 O O . LYS A 1 16 ? 5.499 4.866 -7.415 1.00 0.00 235 LYS A O 2
ATOM 1206 N N . VAL A 1 17 ? 6.139 4.982 -5.262 1.00 0.00 236 VAL A N 2
ATOM 1207 C CA . VAL A 1 17 ? 6.139 6.440 -5.226 1.00 0.00 236 VAL A CA 2
ATOM 1208 C C . VAL A 1 17 ? 7.114 7.014 -6.248 1.00 0.00 236 VAL A C 2
ATOM 1209 O O . VAL A 1 17 ? 8.320 6.779 -6.171 1.00 0.00 236 VAL A O 2
ATOM 1222 N N . TYR A 1 18 ? 6.584 7.769 -7.204 1.00 0.00 237 TYR A N 2
ATOM 1223 C CA . TYR A 1 18 ? 7.406 8.376 -8.243 1.00 0.00 237 TYR A CA 2
ATOM 1224 C C . TYR A 1 18 ? 6.868 9.750 -8.631 1.00 0.00 237 TYR A C 2
ATOM 1225 O O . TYR A 1 18 ? 5.677 10.024 -8.490 1.00 0.00 237 TYR A O 2
ATOM 1243 N N . ASN A 1 19 ? 7.755 10.609 -9.121 1.00 0.00 238 ASN A N 2
ATOM 1244 C CA . ASN A 1 19 ? 7.371 11.955 -9.530 1.00 0.00 238 ASN A CA 2
ATOM 1245 C C . ASN A 1 19 ? 7.006 11.990 -11.011 1.00 0.00 238 ASN A C 2
ATOM 1246 O O . ASN A 1 19 ? 7.821 11.653 -11.870 1.00 0.00 238 ASN A O 2
ATOM 1257 N N . TYR A 1 20 ? 5.776 12.400 -11.302 1.00 0.00 239 TYR A N 2
ATOM 1258 C CA . TYR A 1 20 ? 5.303 12.478 -12.679 1.00 0.00 239 TYR A CA 2
ATOM 1259 C C . TYR A 1 20 ? 4.930 13.911 -13.047 1.00 0.00 239 TYR A C 2
ATOM 1260 O O . TYR A 1 20 ? 5.022 14.821 -12.222 1.00 0.00 239 TYR A O 2
ATOM 1278 N N . LYS A 1 21 ? 4.508 14.104 -14.292 1.00 0.00 240 LYS A N 2
ATOM 1279 C CA . LYS A 1 21 ? 4.119 15.425 -14.772 1.00 0.00 240 LYS A CA 2
ATOM 1280 C C . LYS A 1 21 ? 2.692 15.410 -15.309 1.00 0.00 240 LYS A C 2
ATOM 1281 O O . LYS A 1 21 ? 2.099 14.347 -15.492 1.00 0.00 240 LYS A O 2
ATOM 1300 N N . SER A 1 22 ? 2.147 16.596 -15.563 1.00 0.00 241 SER A N 2
ATOM 1301 C CA . SER A 1 22 ? 0.788 16.718 -16.078 1.00 0.00 241 SER A CA 2
ATOM 1302 C C . SER A 1 22 ? -0.222 16.151 -15.085 1.00 0.00 241 SER A C 2
ATOM 1303 O O . SER A 1 22 ? 0.052 15.197 -14.358 1.00 0.00 241 SER A O 2
ATOM 1311 N N . PRO A 1 23 ? -1.421 16.753 -15.053 1.00 0.00 242 PRO A N 2
ATOM 1312 C CA . PRO A 1 23 ? -2.497 16.326 -14.155 1.00 0.00 242 PRO A CA 2
ATOM 1313 C C . PRO A 1 23 ? -3.078 14.973 -14.549 1.00 0.00 242 PRO A C 2
ATOM 1314 O O . PRO A 1 23 ? -3.178 14.648 -15.733 1.00 0.00 242 PRO A O 2
ATOM 1325 N N . THR A 1 24 ? -3.462 14.184 -13.549 1.00 0.00 243 THR A N 2
ATOM 1326 C CA . THR A 1 24 ? -4.033 12.865 -13.792 1.00 0.00 243 THR A CA 2
ATOM 1327 C C . THR A 1 24 ? -5.198 12.589 -12.849 1.00 0.00 243 THR A C 2
ATOM 1328 O O . THR A 1 24 ? -5.126 12.879 -11.655 1.00 0.00 243 THR A O 2
ATOM 1339 N N . PHE A 1 25 ? -6.272 12.025 -13.392 1.00 0.00 244 PHE A N 2
ATOM 1340 C CA . PHE A 1 25 ? -7.454 11.709 -12.599 1.00 0.00 244 PHE A CA 2
ATOM 1341 C C . PHE A 1 25 ? -7.410 10.265 -12.109 1.00 0.00 244 PHE A C 2
ATOM 1342 O O . PHE A 1 25 ? -7.231 9.335 -12.896 1.00 0.00 244 PHE A O 2
ATOM 1359 N N . CYS A 1 26 ? -7.573 10.084 -10.803 1.00 0.00 245 CYS A N 2
ATOM 1360 C CA . CYS A 1 26 ? -7.552 8.754 -10.205 1.00 0.00 245 CYS A CA 2
ATOM 1361 C C . CYS A 1 26 ? -8.544 7.828 -10.904 1.00 0.00 245 CYS A C 2
ATOM 1362 O O . CYS A 1 26 ? -9.756 7.981 -10.760 1.00 0.00 245 CYS A O 2
ATOM 1369 N N . GLU A 1 27 ? -8.018 6.869 -11.659 1.00 0.00 246 GLU A N 2
ATOM 1370 C CA . GLU A 1 27 ? -8.858 5.919 -12.379 1.00 0.00 246 GLU A CA 2
ATOM 1371 C C . GLU A 1 27 ? -9.585 4.991 -11.410 1.00 0.00 246 GLU A C 2
ATOM 1372 O O . GLU A 1 27 ? -10.385 4.150 -11.820 1.00 0.00 246 GLU A O 2
ATOM 1384 N N . HIS A 1 28 ? -9.301 5.151 -10.121 1.00 0.00 247 HIS A N 2
ATOM 1385 C CA . HIS A 1 28 ? -9.928 4.329 -9.092 1.00 0.00 247 HIS A CA 2
ATOM 1386 C C . HIS A 1 28 ? -11.176 5.009 -8.539 1.00 0.00 247 HIS A C 2
ATOM 1387 O O . HIS A 1 28 ? -12.294 4.532 -8.735 1.00 0.00 247 HIS A O 2
ATOM 1401 N N . CYS A 1 29 ? -10.978 6.125 -7.846 1.00 0.00 248 CYS A N 2
ATOM 1402 C CA . CYS A 1 29 ? -12.087 6.871 -7.263 1.00 0.00 248 CYS A CA 2
ATOM 1403 C C . CYS A 1 29 ? -12.628 7.902 -8.249 1.00 0.00 248 CYS A C 2
ATOM 1404 O O . CYS A 1 29 ? -13.707 8.459 -8.052 1.00 0.00 248 CYS A O 2
ATOM 1411 N N . GLY A 1 30 ? -11.869 8.151 -9.312 1.00 0.00 249 GLY A N 2
ATOM 1412 C CA . GLY A 1 30 ? -12.287 9.114 -10.313 1.00 0.00 249 GLY A CA 2
ATOM 1413 C C . GLY A 1 30 ? -11.797 10.516 -10.010 1.00 0.00 249 GLY A C 2
ATOM 1414 O O . GLY A 1 30 ? -11.700 11.356 -10.906 1.00 0.00 249 GLY A O 2
ATOM 1418 N N . THR A 1 31 ? -11.487 10.772 -8.743 1.00 0.00 250 THR A N 2
ATOM 1419 C CA . THR A 1 31 ? -11.006 12.083 -8.323 1.00 0.00 250 THR A CA 2
ATOM 1420 C C . THR A 1 31 ? -9.525 12.252 -8.639 1.00 0.00 250 THR A C 2
ATOM 1421 O O . THR A 1 31 ? -8.790 11.271 -8.765 1.00 0.00 250 THR A O 2
ATOM 1432 N N . LEU A 1 32 ? -9.091 13.501 -8.765 1.00 0.00 251 LEU A N 2
ATOM 1433 C CA . LEU A 1 32 ? -7.694 13.799 -9.066 1.00 0.00 251 LEU A CA 2
ATOM 1434 C C . LEU A 1 32 ? -6.796 13.445 -7.885 1.00 0.00 251 LEU A C 2
ATOM 1435 O O . LEU A 1 32 ? -7.277 13.061 -6.818 1.00 0.00 251 LEU A O 2
ATOM 1451 N N . LEU A 1 33 ? -5.489 13.580 -8.082 1.00 0.00 252 LEU A N 2
ATOM 1452 C CA . LEU A 1 33 ? -4.522 13.277 -7.032 1.00 0.00 252 LEU A CA 2
ATOM 1453 C C . LEU A 1 33 ? -4.112 14.543 -6.287 1.00 0.00 252 LEU A C 2
ATOM 1454 O O . LEU A 1 33 ? -4.556 15.642 -6.621 1.00 0.00 252 LEU A O 2
ATOM 1470 N N . TRP A 1 34 ? -3.262 14.381 -5.280 1.00 0.00 253 TRP A N 2
ATOM 1471 C CA . TRP A 1 34 ? -2.790 15.512 -4.489 1.00 0.00 253 TRP A CA 2
ATOM 1472 C C . TRP A 1 34 ? -1.337 15.317 -4.073 1.00 0.00 253 TRP A C 2
ATOM 1473 O O . TRP A 1 34 ? -0.964 14.261 -3.563 1.00 0.00 253 TRP A O 2
ATOM 1494 N N . GLY A 1 35 ? -0.519 16.342 -4.293 1.00 0.00 254 GLY A N 2
ATOM 1495 C CA . GLY A 1 35 ? 0.885 16.262 -3.934 1.00 0.00 254 GLY A CA 2
ATOM 1496 C C . GLY A 1 35 ? 1.790 16.848 -4.999 1.00 0.00 254 GLY A C 2
ATOM 1497 O O . GLY A 1 35 ? 1.319 17.482 -5.945 1.00 0.00 254 GLY A O 2
ATOM 1501 N N . LEU A 1 36 ? 3.093 16.638 -4.847 1.00 0.00 255 LEU A N 2
ATOM 1502 C CA . LEU A 1 36 ? 4.067 17.152 -5.803 1.00 0.00 255 LEU A CA 2
ATOM 1503 C C . LEU A 1 36 ? 4.958 16.031 -6.328 1.00 0.00 255 LEU A C 2
ATOM 1504 O O . LEU A 1 36 ? 4.830 15.609 -7.477 1.00 0.00 255 LEU A O 2
ATOM 1520 N N . ALA A 1 37 ? 5.860 15.551 -5.478 1.00 0.00 256 ALA A N 2
ATOM 1521 C CA . ALA A 1 37 ? 6.769 14.476 -5.854 1.00 0.00 256 ALA A CA 2
ATOM 1522 C C . ALA A 1 37 ? 6.130 13.110 -5.623 1.00 0.00 256 ALA A C 2
ATOM 1523 O O . ALA A 1 37 ? 6.348 12.175 -6.392 1.00 0.00 256 ALA A O 2
ATOM 1530 N N . ARG A 1 38 ? 5.343 13.004 -4.558 1.00 0.00 257 ARG A N 2
ATOM 1531 C CA . ARG A 1 38 ? 4.674 11.752 -4.224 1.00 0.00 257 ARG A CA 2
ATOM 1532 C C . ARG A 1 38 ? 3.192 11.814 -4.583 1.00 0.00 257 ARG A C 2
ATOM 1533 O O . ARG A 1 38 ? 2.341 11.355 -3.823 1.00 0.00 257 ARG A O 2
ATOM 1554 N N . GLN A 1 39 ? 2.894 12.386 -5.745 1.00 0.00 258 GLN A N 2
ATOM 1555 C CA . GLN A 1 39 ? 1.515 12.510 -6.204 1.00 0.00 258 GLN A CA 2
ATOM 1556 C C . GLN A 1 39 ? 0.943 11.147 -6.582 1.00 0.00 258 GLN A C 2
ATOM 1557 O O . GLN A 1 39 ? 0.967 10.755 -7.748 1.00 0.00 258 GLN A O 2
ATOM 1571 N N . GLY A 1 40 ? 0.430 10.429 -5.587 1.00 0.00 259 GLY A N 2
ATOM 1572 C CA . GLY A 1 40 ? -0.140 9.118 -5.836 1.00 0.00 259 GLY A CA 2
ATOM 1573 C C . GLY A 1 40 ? 0.920 8.053 -6.036 1.00 0.00 259 GLY A C 2
ATOM 1574 O O . GLY A 1 40 ? 2.041 8.182 -5.541 1.00 0.00 259 GLY A O 2
ATOM 1578 N N . LEU A 1 41 ? 0.567 6.998 -6.762 1.00 0.00 260 LEU A N 2
ATOM 1579 C CA . LEU A 1 41 ? 1.496 5.905 -7.025 1.00 0.00 260 LEU A CA 2
ATOM 1580 C C . LEU A 1 41 ? 1.243 5.295 -8.400 1.00 0.00 260 LEU A C 2
ATOM 1581 O O . LEU A 1 41 ? 0.110 4.959 -8.744 1.00 0.00 260 LEU A O 2
ATOM 1597 N N . LYS A 1 42 ? 2.307 5.153 -9.183 1.00 0.00 261 LYS A N 2
ATOM 1598 C CA . LYS A 1 42 ? 2.203 4.580 -10.520 1.00 0.00 261 LYS A CA 2
ATOM 1599 C C . LYS A 1 42 ? 2.695 3.136 -10.533 1.00 0.00 261 LYS A C 2
ATOM 1600 O O . LYS A 1 42 ? 3.838 2.855 -10.169 1.00 0.00 261 LYS A O 2
ATOM 1619 N N . CYS A 1 43 ? 1.827 2.223 -10.955 1.00 0.00 262 CYS A N 2
ATOM 1620 C CA . CYS A 1 43 ? 2.172 0.809 -11.017 1.00 0.00 262 CYS A CA 2
ATOM 1621 C C . CYS A 1 43 ? 3.259 0.559 -12.059 1.00 0.00 262 CYS A C 2
ATOM 1622 O O . CYS A 1 43 ? 3.168 1.034 -13.192 1.00 0.00 262 CYS A O 2
ATOM 1629 N N . ASP A 1 44 ? 4.285 -0.188 -11.668 1.00 0.00 263 ASP A N 2
ATOM 1630 C CA . ASP A 1 44 ? 5.389 -0.503 -12.568 1.00 0.00 263 ASP A CA 2
ATOM 1631 C C . ASP A 1 44 ? 5.225 -1.898 -13.162 1.00 0.00 263 ASP A C 2
ATOM 1632 O O . ASP A 1 44 ? 6.150 -2.438 -13.769 1.00 0.00 263 ASP A O 2
ATOM 1641 N N . ALA A 1 45 ? 4.043 -2.477 -12.983 1.00 0.00 264 ALA A N 2
ATOM 1642 C CA . ALA A 1 45 ? 3.758 -3.809 -13.501 1.00 0.00 264 ALA A CA 2
ATOM 1643 C C . ALA A 1 45 ? 2.782 -3.746 -14.671 1.00 0.00 264 ALA A C 2
ATOM 1644 O O . ALA A 1 45 ? 2.840 -4.567 -15.587 1.00 0.00 264 ALA A O 2
ATOM 1651 N N . CYS A 1 46 ? 1.885 -2.766 -14.635 1.00 0.00 265 CYS A N 2
ATOM 1652 C CA . CYS A 1 46 ? 0.895 -2.595 -15.692 1.00 0.00 265 CYS A CA 2
ATOM 1653 C C . CYS A 1 46 ? 0.874 -1.153 -16.189 1.00 0.00 265 CYS A C 2
ATOM 1654 O O . CYS A 1 46 ? 0.854 -0.900 -17.393 1.00 0.00 265 CYS A O 2
ATOM 1661 N N . GLY A 1 47 ? 0.878 -0.209 -15.252 1.00 0.00 266 GLY A N 2
ATOM 1662 C CA . GLY A 1 47 ? 0.859 1.196 -15.614 1.00 0.00 266 GLY A CA 2
ATOM 1663 C C . GLY A 1 47 ? -0.453 1.868 -15.261 1.00 0.00 266 GLY A C 2
ATOM 1664 O O . GLY A 1 47 ? -1.308 2.066 -16.124 1.00 0.00 266 GLY A O 2
ATOM 1668 N N . MET A 1 48 ? -0.613 2.218 -13.989 1.00 0.00 267 MET A N 2
ATOM 1669 C CA . MET A 1 48 ? -1.831 2.871 -13.525 1.00 0.00 267 MET A CA 2
ATOM 1670 C C . MET A 1 48 ? -1.538 3.790 -12.342 1.00 0.00 267 MET A C 2
ATOM 1671 O O . MET A 1 48 ? -0.754 3.448 -11.458 1.00 0.00 267 MET A O 2
ATOM 1685 N N . ASN A 1 49 ? -2.174 4.957 -12.334 1.00 0.00 268 ASN A N 2
ATOM 1686 C CA . ASN A 1 49 ? -1.980 5.926 -11.261 1.00 0.00 268 ASN A CA 2
ATOM 1687 C C . ASN A 1 49 ? -3.191 5.959 -10.333 1.00 0.00 268 ASN A C 2
ATOM 1688 O O . ASN A 1 49 ? -4.333 6.022 -10.788 1.00 0.00 268 ASN A O 2
ATOM 1699 N N . VAL A 1 50 ? -2.932 5.915 -9.030 1.00 0.00 269 VAL A N 2
ATOM 1700 C CA . VAL A 1 50 ? -4.000 5.942 -8.038 1.00 0.00 269 VAL A CA 2
ATOM 1701 C C . VAL A 1 50 ? -3.527 6.586 -6.739 1.00 0.00 269 VAL A C 2
ATOM 1702 O O . VAL A 1 50 ? -2.332 6.604 -6.441 1.00 0.00 269 VAL A O 2
ATOM 1715 N N . HIS A 1 51 ? -4.473 7.114 -5.968 1.00 0.00 270 HIS A N 2
ATOM 1716 C CA . HIS A 1 51 ? -4.153 7.758 -4.699 1.00 0.00 270 HIS A CA 2
ATOM 1717 C C . HIS A 1 51 ? -3.314 6.838 -3.819 1.00 0.00 270 HIS A C 2
ATOM 1718 O O . HIS A 1 51 ? -2.919 5.750 -4.239 1.00 0.00 270 HIS A O 2
ATOM 1732 N N . HIS A 1 52 ? -3.044 7.282 -2.595 1.00 0.00 271 HIS A N 2
ATOM 1733 C CA . HIS A 1 52 ? -2.250 6.498 -1.655 1.00 0.00 271 HIS A CA 2
ATOM 1734 C C . HIS A 1 52 ? -3.080 5.365 -1.057 1.00 0.00 271 HIS A C 2
ATOM 1735 O O . HIS A 1 52 ? -2.571 4.270 -0.817 1.00 0.00 271 HIS A O 2
ATOM 1749 N N . ARG A 1 53 ? -4.358 5.638 -0.817 1.00 0.00 272 ARG A N 2
ATOM 1750 C CA . ARG A 1 53 ? -5.257 4.643 -0.244 1.00 0.00 272 ARG A CA 2
ATOM 1751 C C . ARG A 1 53 ? -5.997 3.883 -1.342 1.00 0.00 272 ARG A C 2
ATOM 1752 O O . ARG A 1 53 ? -6.144 2.662 -1.276 1.00 0.00 272 ARG A O 2
ATOM 1773 N N . CYS A 1 54 ? -6.461 4.613 -2.350 1.00 0.00 273 CYS A N 2
ATOM 1774 C CA . CYS A 1 54 ? -7.186 4.010 -3.461 1.00 0.00 273 CYS A CA 2
ATOM 1775 C C . CYS A 1 54 ? -6.458 2.773 -3.979 1.00 0.00 273 CYS A C 2
ATOM 1776 O O . CYS A 1 54 ? -7.074 1.869 -4.543 1.00 0.00 273 CYS A O 2
ATOM 1783 N N . GLN A 1 55 ? -5.144 2.741 -3.782 1.00 0.00 274 GLN A N 2
ATOM 1784 C CA . GLN A 1 55 ? -4.332 1.616 -4.229 1.00 0.00 274 GLN A CA 2
ATOM 1785 C C . GLN A 1 55 ? -4.745 0.331 -3.519 1.00 0.00 274 GLN A C 2
ATOM 1786 O O . GLN A 1 55 ? -4.896 -0.718 -4.147 1.00 0.00 274 GLN A O 2
ATOM 1800 N N . THR A 1 56 ? -4.926 0.419 -2.205 1.00 0.00 275 THR A N 2
ATOM 1801 C CA . THR A 1 56 ? -5.319 -0.737 -1.409 1.00 0.00 275 THR A CA 2
ATOM 1802 C C . THR A 1 56 ? -6.793 -1.070 -1.614 1.00 0.00 275 THR A C 2
ATOM 1803 O O . THR A 1 56 ? -7.338 -1.956 -0.955 1.00 0.00 275 THR A O 2
ATOM 1814 N N . LYS A 1 57 ? -7.433 -0.356 -2.533 1.00 0.00 276 LYS A N 2
ATOM 1815 C CA . LYS A 1 57 ? -8.844 -0.577 -2.828 1.00 0.00 276 LYS A CA 2
ATOM 1816 C C . LYS A 1 57 ? -9.018 -1.237 -4.193 1.00 0.00 276 LYS A C 2
ATOM 1817 O O . LYS A 1 57 ? -10.063 -1.819 -4.483 1.00 0.00 276 LYS A O 2
ATOM 1836 N N . VAL A 1 58 ? -7.987 -1.143 -5.026 1.00 0.00 277 VAL A N 2
ATOM 1837 C CA . VAL A 1 58 ? -8.025 -1.733 -6.359 1.00 0.00 277 VAL A CA 2
ATOM 1838 C C . VAL A 1 58 ? -7.898 -3.251 -6.291 1.00 0.00 277 VAL A C 2
ATOM 1839 O O . VAL A 1 58 ? -7.402 -3.799 -5.308 1.00 0.00 277 VAL A O 2
ATOM 1852 N N . ALA A 1 59 ? -8.350 -3.924 -7.344 1.00 0.00 278 ALA A N 2
ATOM 1853 C CA . ALA A 1 59 ? -8.286 -5.379 -7.406 1.00 0.00 278 ALA A CA 2
ATOM 1854 C C . ALA A 1 59 ? -6.841 -5.862 -7.465 1.00 0.00 278 ALA A C 2
ATOM 1855 O O . ALA A 1 59 ? -5.936 -5.102 -7.805 1.00 0.00 278 ALA A O 2
ATOM 1862 N N . ASN A 1 60 ? -6.632 -7.132 -7.131 1.00 0.00 279 ASN A N 2
ATOM 1863 C CA . ASN A 1 60 ? -5.296 -7.716 -7.145 1.00 0.00 279 ASN A CA 2
ATOM 1864 C C . ASN A 1 60 ? -5.034 -8.442 -8.461 1.00 0.00 279 ASN A C 2
ATOM 1865 O O . ASN A 1 60 ? -4.526 -9.565 -8.473 1.00 0.00 279 ASN A O 2
ATOM 1876 N N . LEU A 1 61 ? -5.383 -7.795 -9.567 1.00 0.00 280 LEU A N 2
ATOM 1877 C CA . LEU A 1 61 ? -5.185 -8.379 -10.890 1.00 0.00 280 LEU A CA 2
ATOM 1878 C C . LEU A 1 61 ? -4.364 -7.449 -11.778 1.00 0.00 280 LEU A C 2
ATOM 1879 O O . LEU A 1 61 ? -4.916 -6.651 -12.537 1.00 0.00 280 LEU A O 2
ATOM 1895 N N . CYS A 1 62 ? -3.043 -7.558 -11.679 1.00 0.00 281 CYS A N 2
ATOM 1896 C CA . CYS A 1 62 ? -2.146 -6.729 -12.474 1.00 0.00 281 CYS A CA 2
ATOM 1897 C C . CYS A 1 62 ? -1.747 -7.440 -13.764 1.00 0.00 281 CYS A C 2
ATOM 1898 O O . CYS A 1 62 ? -1.015 -8.429 -13.739 1.00 0.00 281 CYS A O 2
ATOM 1905 N N . GLY A 1 63 ? -2.234 -6.929 -14.891 1.00 0.00 282 GLY A N 2
ATOM 1906 C CA . GLY A 1 63 ? -1.918 -7.528 -16.174 1.00 0.00 282 GLY A CA 2
ATOM 1907 C C . GLY A 1 63 ? -2.639 -8.843 -16.394 1.00 0.00 282 GLY A C 2
ATOM 1908 O O . GLY A 1 63 ? -2.093 -9.763 -17.003 1.00 0.00 282 GLY A O 2
ATOM 1912 N N . ILE A 1 64 ? -3.867 -8.933 -15.896 1.00 0.00 283 ILE A N 2
ATOM 1913 C CA . ILE A 1 64 ? -4.663 -10.146 -16.041 1.00 0.00 283 ILE A CA 2
ATOM 1914 C C . ILE A 1 64 ? -5.766 -9.959 -17.076 1.00 0.00 283 ILE A C 2
ATOM 1915 O O . ILE A 1 64 ? -6.290 -10.929 -17.622 1.00 0.00 283 ILE A O 2
ATOM 1931 N N . ASN A 1 65 ? -6.114 -8.704 -17.343 1.00 0.00 284 ASN A N 2
ATOM 1932 C CA . ASN A 1 65 ? -7.155 -8.389 -18.315 1.00 0.00 284 ASN A CA 2
ATOM 1933 C C . ASN A 1 65 ? -6.560 -8.198 -19.707 1.00 0.00 284 ASN A C 2
ATOM 1934 O O . ASN A 1 65 ? -7.272 -7.881 -20.659 1.00 0.00 284 ASN A O 2
ATOM 1947 N N . GLY A 1 1 ? 9.242 -36.192 -16.635 1.00 0.00 220 GLY A N 3
ATOM 1948 C CA . GLY A 1 1 ? 8.163 -35.423 -17.227 1.00 0.00 220 GLY A CA 3
ATOM 1949 C C . GLY A 1 1 ? 7.534 -34.456 -16.245 1.00 0.00 220 GLY A C 3
ATOM 1950 O O . GLY A 1 1 ? 7.704 -34.592 -15.033 1.00 0.00 220 GLY A O 3
ATOM 1954 N N . SER A 1 2 ? 6.805 -33.475 -16.767 1.00 0.00 221 SER A N 3
ATOM 1955 C CA . SER A 1 2 ? 6.152 -32.477 -15.928 1.00 0.00 221 SER A CA 3
ATOM 1956 C C . SER A 1 2 ? 4.757 -32.154 -16.454 1.00 0.00 221 SER A C 3
ATOM 1957 O O . SER A 1 2 ? 4.347 -32.649 -17.503 1.00 0.00 221 SER A O 3
ATOM 1965 N N . SER A 1 3 ? 4.032 -31.319 -15.716 1.00 0.00 222 SER A N 3
ATOM 1966 C CA . SER A 1 3 ? 2.681 -30.931 -16.104 1.00 0.00 222 SER A CA 3
ATOM 1967 C C . SER A 1 3 ? 2.437 -29.452 -15.822 1.00 0.00 222 SER A C 3
ATOM 1968 O O . SER A 1 3 ? 3.225 -28.802 -15.135 1.00 0.00 222 SER A O 3
ATOM 1976 N N . GLY A 1 4 ? 1.340 -28.926 -16.357 1.00 0.00 223 GLY A N 3
ATOM 1977 C CA . GLY A 1 4 ? 1.011 -27.527 -16.153 1.00 0.00 223 GLY A CA 3
ATOM 1978 C C . GLY A 1 4 ? 0.323 -27.282 -14.825 1.00 0.00 223 GLY A C 3
ATOM 1979 O O . GLY A 1 4 ? 0.185 -28.196 -14.011 1.00 0.00 223 GLY A O 3
ATOM 1983 N N . SER A 1 5 ? -0.110 -26.045 -14.604 1.00 0.00 224 SER A N 3
ATOM 1984 C CA . SER A 1 5 ? -0.783 -25.681 -13.363 1.00 0.00 224 SER A CA 3
ATOM 1985 C C . SER A 1 5 ? -1.605 -24.408 -13.544 1.00 0.00 224 SER A C 3
ATOM 1986 O O . SER A 1 5 ? -1.407 -23.659 -14.501 1.00 0.00 224 SER A O 3
ATOM 1994 N N . SER A 1 6 ? -2.527 -24.169 -12.617 1.00 0.00 225 SER A N 3
ATOM 1995 C CA . SER A 1 6 ? -3.381 -22.989 -12.674 1.00 0.00 225 SER A CA 3
ATOM 1996 C C . SER A 1 6 ? -2.591 -21.768 -13.134 1.00 0.00 225 SER A C 3
ATOM 1997 O O . SER A 1 6 ? -1.686 -21.304 -12.442 1.00 0.00 225 SER A O 3
ATOM 2005 N N . GLY A 1 7 ? -2.941 -21.251 -14.308 1.00 0.00 226 GLY A N 3
ATOM 2006 C CA . GLY A 1 7 ? -2.255 -20.089 -14.841 1.00 0.00 226 GLY A CA 3
ATOM 2007 C C . GLY A 1 7 ? -2.906 -18.787 -14.418 1.00 0.00 226 GLY A C 3
ATOM 2008 O O . GLY A 1 7 ? -2.669 -17.740 -15.021 1.00 0.00 226 GLY A O 3
ATOM 2012 N N . LYS A 1 8 ? -3.730 -18.850 -13.378 1.00 0.00 227 LYS A N 3
ATOM 2013 C CA . LYS A 1 8 ? -4.419 -17.668 -12.873 1.00 0.00 227 LYS A CA 3
ATOM 2014 C C . LYS A 1 8 ? -3.911 -17.294 -11.484 1.00 0.00 227 LYS A C 3
ATOM 2015 O O . LYS A 1 8 ? -4.509 -17.666 -10.474 1.00 0.00 227 LYS A O 3
ATOM 2034 N N . ILE A 1 9 ? -2.807 -16.557 -11.442 1.00 0.00 228 ILE A N 3
ATOM 2035 C CA . ILE A 1 9 ? -2.221 -16.131 -10.176 1.00 0.00 228 ILE A CA 3
ATOM 2036 C C . ILE A 1 9 ? -2.508 -14.658 -9.906 1.00 0.00 228 ILE A C 3
ATOM 2037 O O . ILE A 1 9 ? -1.949 -13.776 -10.560 1.00 0.00 228 ILE A O 3
ATOM 2053 N N . ASP A 1 10 ? -3.380 -14.398 -8.938 1.00 0.00 229 ASP A N 3
ATOM 2054 C CA . ASP A 1 10 ? -3.739 -13.031 -8.579 1.00 0.00 229 ASP A CA 3
ATOM 2055 C C . ASP A 1 10 ? -2.560 -12.313 -7.928 1.00 0.00 229 ASP A C 3
ATOM 2056 O O . ASP A 1 10 ? -2.136 -12.667 -6.828 1.00 0.00 229 ASP A O 3
ATOM 2065 N N . MET A 1 11 ? -2.036 -11.304 -8.616 1.00 0.00 230 MET A N 3
ATOM 2066 C CA . MET A 1 11 ? -0.906 -10.537 -8.104 1.00 0.00 230 MET A CA 3
ATOM 2067 C C . MET A 1 11 ? -1.290 -9.075 -7.901 1.00 0.00 230 MET A C 3
ATOM 2068 O O . MET A 1 11 ? -2.049 -8.494 -8.676 1.00 0.00 230 MET A O 3
ATOM 2082 N N . PRO A 1 12 ? -0.754 -8.464 -6.833 1.00 0.00 231 PRO A N 3
ATOM 2083 C CA . PRO A 1 12 ? -1.027 -7.062 -6.504 1.00 0.00 231 PRO A CA 3
ATOM 2084 C C . PRO A 1 12 ? -0.388 -6.098 -7.498 1.00 0.00 231 PRO A C 3
ATOM 2085 O O . PRO A 1 12 ? 0.372 -6.509 -8.376 1.00 0.00 231 PRO A O 3
ATOM 2096 N N . HIS A 1 13 ? -0.701 -4.814 -7.355 1.00 0.00 232 HIS A N 3
ATOM 2097 C CA . HIS A 1 13 ? -0.156 -3.791 -8.240 1.00 0.00 232 HIS A CA 3
ATOM 2098 C C . HIS A 1 13 ? 1.171 -3.261 -7.706 1.00 0.00 232 HIS A C 3
ATOM 2099 O O . HIS A 1 13 ? 1.247 -2.775 -6.578 1.00 0.00 232 HIS A O 3
ATOM 2113 N N . ARG A 1 14 ? 2.214 -3.358 -8.524 1.00 0.00 233 ARG A N 3
ATOM 2114 C CA . ARG A 1 14 ? 3.538 -2.890 -8.132 1.00 0.00 233 ARG A CA 3
ATOM 2115 C C . ARG A 1 14 ? 3.570 -1.367 -8.039 1.00 0.00 233 ARG A C 3
ATOM 2116 O O . ARG A 1 14 ? 4.195 -0.697 -8.862 1.00 0.00 233 ARG A O 3
ATOM 2137 N N . PHE A 1 15 ? 2.893 -0.827 -7.031 1.00 0.00 234 PHE A N 3
ATOM 2138 C CA . PHE A 1 15 ? 2.843 0.616 -6.830 1.00 0.00 234 PHE A CA 3
ATOM 2139 C C . PHE A 1 15 ? 4.186 1.143 -6.334 1.00 0.00 234 PHE A C 3
ATOM 2140 O O . PHE A 1 15 ? 4.836 0.525 -5.490 1.00 0.00 234 PHE A O 3
ATOM 2157 N N . LYS A 1 16 ? 4.598 2.290 -6.864 1.00 0.00 235 LYS A N 3
ATOM 2158 C CA . LYS A 1 16 ? 5.863 2.903 -6.477 1.00 0.00 235 LYS A CA 3
ATOM 2159 C C . LYS A 1 16 ? 5.834 4.409 -6.719 1.00 0.00 235 LYS A C 3
ATOM 2160 O O . LYS A 1 16 ? 5.601 4.863 -7.839 1.00 0.00 235 LYS A O 3
ATOM 2179 N N . VAL A 1 17 ? 6.075 5.178 -5.662 1.00 0.00 236 VAL A N 3
ATOM 2180 C CA . VAL A 1 17 ? 6.079 6.633 -5.761 1.00 0.00 236 VAL A CA 3
ATOM 2181 C C . VAL A 1 17 ? 7.054 7.108 -6.833 1.00 0.00 236 VAL A C 3
ATOM 2182 O O . VAL A 1 17 ? 8.194 6.646 -6.898 1.00 0.00 236 VAL A O 3
ATOM 2195 N N . TYR A 1 18 ? 6.599 8.033 -7.670 1.00 0.00 237 TYR A N 3
ATOM 2196 C CA . TYR A 1 18 ? 7.431 8.570 -8.741 1.00 0.00 237 TYR A CA 3
ATOM 2197 C C . TYR A 1 18 ? 7.160 10.057 -8.947 1.00 0.00 237 TYR A C 3
ATOM 2198 O O . TYR A 1 18 ? 6.153 10.587 -8.479 1.00 0.00 237 TYR A O 3
ATOM 2216 N N . ASN A 1 19 ? 8.068 10.725 -9.652 1.00 0.00 238 ASN A N 3
ATOM 2217 C CA . ASN A 1 19 ? 7.929 12.151 -9.921 1.00 0.00 238 ASN A CA 3
ATOM 2218 C C . ASN A 1 19 ? 7.207 12.387 -11.245 1.00 0.00 238 ASN A C 3
ATOM 2219 O O . ASN A 1 19 ? 7.624 11.885 -12.289 1.00 0.00 238 ASN A O 3
ATOM 2230 N N . TYR A 1 20 ? 6.124 13.155 -11.193 1.00 0.00 239 TYR A N 3
ATOM 2231 C CA . TYR A 1 20 ? 5.344 13.456 -12.387 1.00 0.00 239 TYR A CA 3
ATOM 2232 C C . TYR A 1 20 ? 5.649 14.861 -12.897 1.00 0.00 239 TYR A C 3
ATOM 2233 O O . TYR A 1 20 ? 6.411 15.607 -12.281 1.00 0.00 239 TYR A O 3
ATOM 2251 N N . LYS A 1 21 ? 5.049 15.216 -14.028 1.00 0.00 240 LYS A N 3
ATOM 2252 C CA . LYS A 1 21 ? 5.254 16.531 -14.624 1.00 0.00 240 LYS A CA 3
ATOM 2253 C C . LYS A 1 21 ? 3.920 17.185 -14.970 1.00 0.00 240 LYS A C 3
ATOM 2254 O O . LYS A 1 21 ? 3.880 18.239 -15.605 1.00 0.00 240 LYS A O 3
ATOM 2273 N N . SER A 1 22 ? 2.829 16.553 -14.548 1.00 0.00 241 SER A N 3
ATOM 2274 C CA . SER A 1 22 ? 1.493 17.073 -14.815 1.00 0.00 241 SER A CA 3
ATOM 2275 C C . SER A 1 22 ? 0.469 16.452 -13.870 1.00 0.00 241 SER A C 3
ATOM 2276 O O . SER A 1 22 ? 0.612 15.315 -13.419 1.00 0.00 241 SER A O 3
ATOM 2284 N N . PRO A 1 23 ? -0.590 17.216 -13.562 1.00 0.00 242 PRO A N 3
ATOM 2285 C CA . PRO A 1 23 ? -1.659 16.762 -12.668 1.00 0.00 242 PRO A CA 3
ATOM 2286 C C . PRO A 1 23 ? -2.511 15.663 -13.293 1.00 0.00 242 PRO A C 3
ATOM 2287 O O . PRO A 1 23 ? -3.218 15.893 -14.275 1.00 0.00 242 PRO A O 3
ATOM 2298 N N . THR A 1 24 ? -2.439 14.466 -12.719 1.00 0.00 243 THR A N 3
ATOM 2299 C CA . THR A 1 24 ? -3.203 13.330 -13.221 1.00 0.00 243 THR A CA 3
ATOM 2300 C C . THR A 1 24 ? -4.458 13.100 -12.388 1.00 0.00 243 THR A C 3
ATOM 2301 O O . THR A 1 24 ? -4.582 13.619 -11.278 1.00 0.00 243 THR A O 3
ATOM 2312 N N . PHE A 1 25 ? -5.387 12.320 -12.929 1.00 0.00 244 PHE A N 3
ATOM 2313 C CA . PHE A 1 25 ? -6.634 12.021 -12.234 1.00 0.00 244 PHE A CA 3
ATOM 2314 C C . PHE A 1 25 ? -6.687 10.554 -11.818 1.00 0.00 244 PHE A C 3
ATOM 2315 O O . PHE A 1 25 ? -6.509 9.656 -12.642 1.00 0.00 244 PHE A O 3
ATOM 2332 N N . CYS A 1 26 ? -6.933 10.318 -10.534 1.00 0.00 245 CYS A N 3
ATOM 2333 C CA . CYS A 1 26 ? -7.009 8.961 -10.007 1.00 0.00 245 CYS A CA 3
ATOM 2334 C C . CYS A 1 26 ? -7.980 8.113 -10.823 1.00 0.00 245 CYS A C 3
ATOM 2335 O O . CYS A 1 26 ? -9.090 8.547 -11.131 1.00 0.00 245 CYS A O 3
ATOM 2342 N N . GLU A 1 27 ? -7.554 6.903 -11.170 1.00 0.00 246 GLU A N 3
ATOM 2343 C CA . GLU A 1 27 ? -8.385 5.995 -11.952 1.00 0.00 246 GLU A CA 3
ATOM 2344 C C . GLU A 1 27 ? -9.318 5.197 -11.046 1.00 0.00 246 GLU A C 3
ATOM 2345 O O . GLU A 1 27 ? -9.978 4.256 -11.490 1.00 0.00 246 GLU A O 3
ATOM 2357 N N . HIS A 1 28 ? -9.368 5.578 -9.774 1.00 0.00 247 HIS A N 3
ATOM 2358 C CA . HIS A 1 28 ? -10.220 4.898 -8.804 1.00 0.00 247 HIS A CA 3
ATOM 2359 C C . HIS A 1 28 ? -11.246 5.860 -8.214 1.00 0.00 247 HIS A C 3
ATOM 2360 O O . HIS A 1 28 ? -12.437 5.774 -8.513 1.00 0.00 247 HIS A O 3
ATOM 2374 N N . CYS A 1 29 ? -10.776 6.776 -7.373 1.00 0.00 248 CYS A N 3
ATOM 2375 C CA . CYS A 1 29 ? -11.652 7.754 -6.739 1.00 0.00 248 CYS A CA 3
ATOM 2376 C C . CYS A 1 29 ? -12.057 8.843 -7.728 1.00 0.00 248 CYS A C 3
ATOM 2377 O O . CYS A 1 29 ? -13.133 9.429 -7.616 1.00 0.00 248 CYS A O 3
ATOM 2384 N N . GLY A 1 30 ? -11.187 9.108 -8.698 1.00 0.00 249 GLY A N 3
ATOM 2385 C CA . GLY A 1 30 ? -11.471 10.125 -9.692 1.00 0.00 249 GLY A CA 3
ATOM 2386 C C . GLY A 1 30 ? -11.309 11.531 -9.147 1.00 0.00 249 GLY A C 3
ATOM 2387 O O . GLY A 1 30 ? -12.196 12.371 -9.301 1.00 0.00 249 GLY A O 3
ATOM 2391 N N . THR A 1 31 ? -10.174 11.788 -8.505 1.00 0.00 250 THR A N 3
ATOM 2392 C CA . THR A 1 31 ? -9.899 13.099 -7.933 1.00 0.00 250 THR A CA 3
ATOM 2393 C C . THR A 1 31 ? -8.466 13.534 -8.216 1.00 0.00 250 THR A C 3
ATOM 2394 O O . THR A 1 31 ? -7.544 12.717 -8.202 1.00 0.00 250 THR A O 3
ATOM 2405 N N . LEU A 1 32 ? -8.284 14.825 -8.471 1.00 0.00 251 LEU A N 3
ATOM 2406 C CA . LEU A 1 32 ? -6.960 15.369 -8.757 1.00 0.00 251 LEU A CA 3
ATOM 2407 C C . LEU A 1 32 ? -5.939 14.881 -7.735 1.00 0.00 251 LEU A C 3
ATOM 2408 O O . LEU A 1 32 ? -6.296 14.488 -6.623 1.00 0.00 251 LEU A O 3
ATOM 2424 N N . LEU A 1 33 ? -4.667 14.912 -8.116 1.00 0.00 252 LEU A N 3
ATOM 2425 C CA . LEU A 1 33 ? -3.592 14.475 -7.232 1.00 0.00 252 LEU A CA 3
ATOM 2426 C C . LEU A 1 33 ? -2.770 15.665 -6.745 1.00 0.00 252 LEU A C 3
ATOM 2427 O O . LEU A 1 33 ? -1.875 16.140 -7.444 1.00 0.00 252 LEU A O 3
ATOM 2443 N N . TRP A 1 34 ? -3.079 16.138 -5.544 1.00 0.00 253 TRP A N 3
ATOM 2444 C CA . TRP A 1 34 ? -2.367 17.271 -4.963 1.00 0.00 253 TRP A CA 3
ATOM 2445 C C . TRP A 1 34 ? -0.859 17.049 -5.011 1.00 0.00 253 TRP A C 3
ATOM 2446 O O . TRP A 1 34 ? -0.148 17.716 -5.761 1.00 0.00 253 TRP A O 3
ATOM 2467 N N . GLY A 1 35 ? -0.378 16.107 -4.206 1.00 0.00 254 GLY A N 3
ATOM 2468 C CA . GLY A 1 35 ? 1.043 15.814 -4.173 1.00 0.00 254 GLY A CA 3
ATOM 2469 C C . GLY A 1 35 ? 1.659 15.772 -5.558 1.00 0.00 254 GLY A C 3
ATOM 2470 O O . GLY A 1 35 ? 1.066 15.233 -6.493 1.00 0.00 254 GLY A O 3
ATOM 2474 N N . LEU A 1 36 ? 2.851 16.344 -5.691 1.00 0.00 255 LEU A N 3
ATOM 2475 C CA . LEU A 1 36 ? 3.547 16.372 -6.973 1.00 0.00 255 LEU A CA 3
ATOM 2476 C C . LEU A 1 36 ? 4.658 15.327 -7.012 1.00 0.00 255 LEU A C 3
ATOM 2477 O O . LEU A 1 36 ? 4.522 14.286 -7.655 1.00 0.00 255 LEU A O 3
ATOM 2493 N N . ALA A 1 37 ? 5.754 15.611 -6.317 1.00 0.00 256 ALA A N 3
ATOM 2494 C CA . ALA A 1 37 ? 6.887 14.694 -6.269 1.00 0.00 256 ALA A CA 3
ATOM 2495 C C . ALA A 1 37 ? 6.429 13.273 -5.960 1.00 0.00 256 ALA A C 3
ATOM 2496 O O . ALA A 1 37 ? 7.117 12.305 -6.285 1.00 0.00 256 ALA A O 3
ATOM 2503 N N . ARG A 1 38 ? 5.265 13.154 -5.330 1.00 0.00 257 ARG A N 3
ATOM 2504 C CA . ARG A 1 38 ? 4.717 11.850 -4.975 1.00 0.00 257 ARG A CA 3
ATOM 2505 C C . ARG A 1 38 ? 3.589 11.458 -5.925 1.00 0.00 257 ARG A C 3
ATOM 2506 O O . ARG A 1 38 ? 3.471 10.298 -6.317 1.00 0.00 257 ARG A O 3
ATOM 2527 N N . GLN A 1 39 ? 2.764 12.434 -6.290 1.00 0.00 258 GLN A N 3
ATOM 2528 C CA . GLN A 1 39 ? 1.645 12.190 -7.193 1.00 0.00 258 GLN A CA 3
ATOM 2529 C C . GLN A 1 39 ? 1.058 10.800 -6.969 1.00 0.00 258 GLN A C 3
ATOM 2530 O O . GLN A 1 39 ? 0.754 10.083 -7.921 1.00 0.00 258 GLN A O 3
ATOM 2544 N N . GLY A 1 40 ? 0.902 10.426 -5.702 1.00 0.00 259 GLY A N 3
ATOM 2545 C CA . GLY A 1 40 ? 0.352 9.124 -5.376 1.00 0.00 259 GLY A CA 3
ATOM 2546 C C . GLY A 1 40 ? 1.307 7.993 -5.703 1.00 0.00 259 GLY A C 3
ATOM 2547 O O . GLY A 1 40 ? 2.416 7.932 -5.169 1.00 0.00 259 GLY A O 3
ATOM 2551 N N . LEU A 1 41 ? 0.877 7.093 -6.580 1.00 0.00 260 LEU A N 3
ATOM 2552 C CA . LEU A 1 41 ? 1.702 5.957 -6.977 1.00 0.00 260 LEU A CA 3
ATOM 2553 C C . LEU A 1 41 ? 1.409 5.548 -8.417 1.00 0.00 260 LEU A C 3
ATOM 2554 O O . LEU A 1 41 ? 0.314 5.782 -8.931 1.00 0.00 260 LEU A O 3
ATOM 2570 N N . LYS A 1 42 ? 2.394 4.935 -9.065 1.00 0.00 261 LYS A N 3
ATOM 2571 C CA . LYS A 1 42 ? 2.242 4.490 -10.445 1.00 0.00 261 LYS A CA 3
ATOM 2572 C C . LYS A 1 42 ? 2.757 3.064 -10.616 1.00 0.00 261 LYS A C 3
ATOM 2573 O O . LYS A 1 42 ? 3.964 2.833 -10.686 1.00 0.00 261 LYS A O 3
ATOM 2592 N N . CYS A 1 43 ? 1.834 2.111 -10.685 1.00 0.00 262 CYS A N 3
ATOM 2593 C CA . CYS A 1 43 ? 2.193 0.708 -10.850 1.00 0.00 262 CYS A CA 3
ATOM 2594 C C . CYS A 1 43 ? 3.292 0.547 -11.896 1.00 0.00 262 CYS A C 3
ATOM 2595 O O . CYS A 1 43 ? 3.217 1.119 -12.983 1.00 0.00 262 CYS A O 3
ATOM 2602 N N . ASP A 1 44 ? 4.311 -0.236 -11.559 1.00 0.00 263 ASP A N 3
ATOM 2603 C CA . ASP A 1 44 ? 5.426 -0.474 -12.470 1.00 0.00 263 ASP A CA 3
ATOM 2604 C C . ASP A 1 44 ? 5.169 -1.706 -13.332 1.00 0.00 263 ASP A C 3
ATOM 2605 O O . ASP A 1 44 ? 6.007 -2.089 -14.148 1.00 0.00 263 ASP A O 3
ATOM 2614 N N . ALA A 1 45 ? 4.006 -2.321 -13.145 1.00 0.00 264 ALA A N 3
ATOM 2615 C CA . ALA A 1 45 ? 3.639 -3.509 -13.906 1.00 0.00 264 ALA A CA 3
ATOM 2616 C C . ALA A 1 45 ? 2.667 -3.162 -15.029 1.00 0.00 264 ALA A C 3
ATOM 2617 O O . ALA A 1 45 ? 3.029 -3.183 -16.206 1.00 0.00 264 ALA A O 3
ATOM 2624 N N . CYS A 1 46 ? 1.431 -2.845 -14.659 1.00 0.00 265 CYS A N 3
ATOM 2625 C CA . CYS A 1 46 ? 0.406 -2.495 -15.634 1.00 0.00 265 CYS A CA 3
ATOM 2626 C C . CYS A 1 46 ? 0.551 -1.042 -16.078 1.00 0.00 265 CYS A C 3
ATOM 2627 O O . CYS A 1 46 ? 0.424 -0.727 -17.260 1.00 0.00 265 CYS A O 3
ATOM 2634 N N . GLY A 1 47 ? 0.818 -0.160 -15.119 1.00 0.00 266 GLY A N 3
ATOM 2635 C CA . GLY A 1 47 ? 0.975 1.249 -15.430 1.00 0.00 266 GLY A CA 3
ATOM 2636 C C . GLY A 1 47 ? -0.226 2.073 -15.011 1.00 0.00 266 GLY A C 3
ATOM 2637 O O . GLY A 1 47 ? -0.648 2.977 -15.732 1.00 0.00 266 GLY A O 3
ATOM 2641 N N . MET A 1 48 ? -0.779 1.759 -13.844 1.00 0.00 267 MET A N 3
ATOM 2642 C CA . MET A 1 48 ? -1.939 2.478 -13.331 1.00 0.00 267 MET A CA 3
ATOM 2643 C C . MET A 1 48 ? -1.529 3.471 -12.249 1.00 0.00 267 MET A C 3
ATOM 2644 O O . MET A 1 48 ? -0.555 3.253 -11.530 1.00 0.00 267 MET A O 3
ATOM 2658 N N . ASN A 1 49 ? -2.279 4.563 -12.139 1.00 0.00 268 ASN A N 3
ATOM 2659 C CA . ASN A 1 49 ? -1.992 5.590 -11.144 1.00 0.00 268 ASN A CA 3
ATOM 2660 C C . ASN A 1 49 ? -3.150 5.734 -10.160 1.00 0.00 268 ASN A C 3
ATOM 2661 O O . ASN A 1 49 ? -4.287 5.988 -10.557 1.00 0.00 268 ASN A O 3
ATOM 2672 N N . VAL A 1 50 ? -2.851 5.570 -8.876 1.00 0.00 269 VAL A N 3
ATOM 2673 C CA . VAL A 1 50 ? -3.865 5.683 -7.834 1.00 0.00 269 VAL A CA 3
ATOM 2674 C C . VAL A 1 50 ? -3.260 6.186 -6.529 1.00 0.00 269 VAL A C 3
ATOM 2675 O O . VAL A 1 50 ? -2.097 5.916 -6.227 1.00 0.00 269 VAL A O 3
ATOM 2688 N N . HIS A 1 51 ? -4.056 6.919 -5.757 1.00 0.00 270 HIS A N 3
ATOM 2689 C CA . HIS A 1 51 ? -3.598 7.460 -4.482 1.00 0.00 270 HIS A CA 3
ATOM 2690 C C . HIS A 1 51 ? -2.997 6.362 -3.611 1.00 0.00 270 HIS A C 3
ATOM 2691 O O . HIS A 1 51 ? -2.860 5.217 -4.044 1.00 0.00 270 HIS A O 3
ATOM 2705 N N . HIS A 1 52 ? -2.640 6.718 -2.381 1.00 0.00 271 HIS A N 3
ATOM 2706 C CA . HIS A 1 52 ? -2.053 5.762 -1.448 1.00 0.00 271 HIS A CA 3
ATOM 2707 C C . HIS A 1 52 ? -3.131 4.887 -0.817 1.00 0.00 271 HIS A C 3
ATOM 2708 O O . HIS A 1 52 ? -2.883 3.732 -0.469 1.00 0.00 271 HIS A O 3
ATOM 2722 N N . ARG A 1 53 ? -4.329 5.445 -0.670 1.00 0.00 272 ARG A N 3
ATOM 2723 C CA . ARG A 1 53 ? -5.444 4.716 -0.079 1.00 0.00 272 ARG A CA 3
ATOM 2724 C C . ARG A 1 53 ? -6.283 4.037 -1.157 1.00 0.00 272 ARG A C 3
ATOM 2725 O O . ARG A 1 53 ? -6.791 2.932 -0.960 1.00 0.00 272 ARG A O 3
ATOM 2746 N N . CYS A 1 54 ? -6.426 4.705 -2.297 1.00 0.00 273 CYS A N 3
ATOM 2747 C CA . CYS A 1 54 ? -7.204 4.168 -3.407 1.00 0.00 273 CYS A CA 3
ATOM 2748 C C . CYS A 1 54 ? -6.562 2.898 -3.956 1.00 0.00 273 CYS A C 3
ATOM 2749 O O . CYS A 1 54 ? -7.189 2.147 -4.703 1.00 0.00 273 CYS A O 3
ATOM 2756 N N . GLN A 1 55 ? -5.308 2.665 -3.581 1.00 0.00 274 GLN A N 3
ATOM 2757 C CA . GLN A 1 55 ? -4.581 1.485 -4.036 1.00 0.00 274 GLN A CA 3
ATOM 2758 C C . GLN A 1 55 ? -5.128 0.222 -3.380 1.00 0.00 274 GLN A C 3
ATOM 2759 O O . GLN A 1 55 ? -5.166 -0.844 -3.995 1.00 0.00 274 GLN A O 3
ATOM 2773 N N . THR A 1 56 ? -5.549 0.347 -2.125 1.00 0.00 275 THR A N 3
ATOM 2774 C CA . THR A 1 56 ? -6.092 -0.784 -1.384 1.00 0.00 275 THR A CA 3
ATOM 2775 C C . THR A 1 56 ? -7.542 -1.050 -1.771 1.00 0.00 275 THR A C 3
ATOM 2776 O O . THR A 1 56 ? -8.223 -1.864 -1.146 1.00 0.00 275 THR A O 3
ATOM 2787 N N . LYS A 1 57 ? -8.010 -0.360 -2.805 1.00 0.00 276 LYS A N 3
ATOM 2788 C CA . LYS A 1 57 ? -9.379 -0.523 -3.278 1.00 0.00 276 LYS A CA 3
ATOM 2789 C C . LYS A 1 57 ? -9.403 -1.100 -4.690 1.00 0.00 276 LYS A C 3
ATOM 2790 O O . LYS A 1 57 ? -10.442 -1.554 -5.168 1.00 0.00 276 LYS A O 3
ATOM 2809 N N . VAL A 1 58 ? -8.250 -1.080 -5.351 1.00 0.00 277 VAL A N 3
ATOM 2810 C CA . VAL A 1 58 ? -8.138 -1.603 -6.708 1.00 0.00 277 VAL A CA 3
ATOM 2811 C C . VAL A 1 58 ? -8.093 -3.127 -6.706 1.00 0.00 277 VAL A C 3
ATOM 2812 O O . VAL A 1 58 ? -7.964 -3.754 -5.655 1.00 0.00 277 VAL A O 3
ATOM 2825 N N . ALA A 1 59 ? -8.199 -3.718 -7.892 1.00 0.00 278 ALA A N 3
ATOM 2826 C CA . ALA A 1 59 ? -8.167 -5.169 -8.029 1.00 0.00 278 ALA A CA 3
ATOM 2827 C C . ALA A 1 59 ? -6.791 -5.723 -7.674 1.00 0.00 278 ALA A C 3
ATOM 2828 O O . ALA A 1 59 ? -5.788 -5.016 -7.750 1.00 0.00 278 ALA A O 3
ATOM 2835 N N . ASN A 1 60 ? -6.753 -6.994 -7.284 1.00 0.00 279 ASN A N 3
ATOM 2836 C CA . ASN A 1 60 ? -5.500 -7.643 -6.916 1.00 0.00 279 ASN A CA 3
ATOM 2837 C C . ASN A 1 60 ? -4.974 -8.500 -8.063 1.00 0.00 279 ASN A C 3
ATOM 2838 O O . ASN A 1 60 ? -4.318 -9.519 -7.841 1.00 0.00 279 ASN A O 3
ATOM 2849 N N . LEU A 1 61 ? -5.265 -8.081 -9.289 1.00 0.00 280 LEU A N 3
ATOM 2850 C CA . LEU A 1 61 ? -4.821 -8.809 -10.473 1.00 0.00 280 LEU A CA 3
ATOM 2851 C C . LEU A 1 61 ? -4.130 -7.875 -11.460 1.00 0.00 280 LEU A C 3
ATOM 2852 O O . LEU A 1 61 ? -4.780 -7.254 -12.302 1.00 0.00 280 LEU A O 3
ATOM 2868 N N . CYS A 1 62 ? -2.809 -7.781 -11.353 1.00 0.00 281 CYS A N 3
ATOM 2869 C CA . CYS A 1 62 ? -2.028 -6.924 -12.237 1.00 0.00 281 CYS A CA 3
ATOM 2870 C C . CYS A 1 62 ? -1.582 -7.687 -13.480 1.00 0.00 281 CYS A C 3
ATOM 2871 O O . CYS A 1 62 ? -0.761 -8.600 -13.400 1.00 0.00 281 CYS A O 3
ATOM 2878 N N . GLY A 1 63 ? -2.130 -7.306 -14.631 1.00 0.00 282 GLY A N 3
ATOM 2879 C CA . GLY A 1 63 ? -1.776 -7.965 -15.875 1.00 0.00 282 GLY A CA 3
ATOM 2880 C C . GLY A 1 63 ? -2.826 -8.963 -16.321 1.00 0.00 282 GLY A C 3
ATOM 2881 O O . GLY A 1 63 ? -3.149 -9.046 -17.507 1.00 0.00 282 GLY A O 3
ATOM 2885 N N . ILE A 1 64 ? -3.360 -9.723 -15.371 1.00 0.00 283 ILE A N 3
ATOM 2886 C CA . ILE A 1 64 ? -4.378 -10.721 -15.673 1.00 0.00 283 ILE A CA 3
ATOM 2887 C C . ILE A 1 64 ? -5.482 -10.132 -16.545 1.00 0.00 283 ILE A C 3
ATOM 2888 O O . ILE A 1 64 ? -6.130 -10.846 -17.309 1.00 0.00 283 ILE A O 3
ATOM 2904 N N . ASN A 1 65 ? -5.690 -8.825 -16.425 1.00 0.00 284 ASN A N 3
ATOM 2905 C CA . ASN A 1 65 ? -6.715 -8.139 -17.203 1.00 0.00 284 ASN A CA 3
ATOM 2906 C C . ASN A 1 65 ? -6.364 -8.143 -18.688 1.00 0.00 284 ASN A C 3
ATOM 2907 O O . ASN A 1 65 ? -6.904 -7.357 -19.466 1.00 0.00 284 ASN A O 3
ATOM 2920 N N . GLY A 1 1 ? 17.452 -24.145 6.704 1.00 0.00 220 GLY A N 4
ATOM 2921 C CA . GLY A 1 1 ? 16.923 -24.326 5.365 1.00 0.00 220 GLY A CA 4
ATOM 2922 C C . GLY A 1 1 ? 15.819 -23.341 5.038 1.00 0.00 220 GLY A C 4
ATOM 2923 O O . GLY A 1 1 ? 15.555 -22.417 5.808 1.00 0.00 220 GLY A O 4
ATOM 2927 N N . SER A 1 2 ? 15.172 -23.536 3.894 1.00 0.00 221 SER A N 4
ATOM 2928 C CA . SER A 1 2 ? 14.094 -22.654 3.464 1.00 0.00 221 SER A CA 4
ATOM 2929 C C . SER A 1 2 ? 13.260 -23.309 2.367 1.00 0.00 221 SER A C 4
ATOM 2930 O O . SER A 1 2 ? 13.671 -24.303 1.770 1.00 0.00 221 SER A O 4
ATOM 2938 N N . SER A 1 3 ? 12.086 -22.743 2.108 1.00 0.00 222 SER A N 4
ATOM 2939 C CA . SER A 1 3 ? 11.191 -23.273 1.085 1.00 0.00 222 SER A CA 4
ATOM 2940 C C . SER A 1 3 ? 10.284 -22.176 0.535 1.00 0.00 222 SER A C 4
ATOM 2941 O O . SER A 1 3 ? 10.378 -21.017 0.938 1.00 0.00 222 SER A O 4
ATOM 2949 N N . GLY A 1 4 ? 9.405 -22.551 -0.389 1.00 0.00 223 GLY A N 4
ATOM 2950 C CA . GLY A 1 4 ? 8.494 -21.589 -0.980 1.00 0.00 223 GLY A CA 4
ATOM 2951 C C . GLY A 1 4 ? 7.898 -22.081 -2.284 1.00 0.00 223 GLY A C 4
ATOM 2952 O O . GLY A 1 4 ? 8.613 -22.275 -3.267 1.00 0.00 223 GLY A O 4
ATOM 2956 N N . SER A 1 5 ? 6.584 -22.284 -2.294 1.00 0.00 224 SER A N 4
ATOM 2957 C CA . SER A 1 5 ? 5.893 -22.761 -3.486 1.00 0.00 224 SER A CA 4
ATOM 2958 C C . SER A 1 5 ? 5.690 -21.628 -4.487 1.00 0.00 224 SER A C 4
ATOM 2959 O O . SER A 1 5 ? 5.770 -20.451 -4.134 1.00 0.00 224 SER A O 4
ATOM 2967 N N . SER A 1 6 ? 5.428 -21.992 -5.738 1.00 0.00 225 SER A N 4
ATOM 2968 C CA . SER A 1 6 ? 5.218 -21.007 -6.792 1.00 0.00 225 SER A CA 4
ATOM 2969 C C . SER A 1 6 ? 3.852 -21.193 -7.446 1.00 0.00 225 SER A C 4
ATOM 2970 O O . SER A 1 6 ? 3.695 -21.997 -8.364 1.00 0.00 225 SER A O 4
ATOM 2978 N N . GLY A 1 7 ? 2.864 -20.444 -6.964 1.00 0.00 226 GLY A N 4
ATOM 2979 C CA . GLY A 1 7 ? 1.524 -20.541 -7.511 1.00 0.00 226 GLY A CA 4
ATOM 2980 C C . GLY A 1 7 ? 1.174 -19.364 -8.400 1.00 0.00 226 GLY A C 4
ATOM 2981 O O . GLY A 1 7 ? 1.873 -18.350 -8.404 1.00 0.00 226 GLY A O 4
ATOM 2985 N N . LYS A 1 8 ? 0.090 -19.498 -9.157 1.00 0.00 227 LYS A N 4
ATOM 2986 C CA . LYS A 1 8 ? -0.352 -18.438 -10.055 1.00 0.00 227 LYS A CA 4
ATOM 2987 C C . LYS A 1 8 ? -1.672 -17.838 -9.580 1.00 0.00 227 LYS A C 4
ATOM 2988 O O . LYS A 1 8 ? -2.741 -18.400 -9.818 1.00 0.00 227 LYS A O 4
ATOM 3007 N N . ILE A 1 9 ? -1.589 -16.694 -8.909 1.00 0.00 228 ILE A N 4
ATOM 3008 C CA . ILE A 1 9 ? -2.777 -16.017 -8.404 1.00 0.00 228 ILE A CA 4
ATOM 3009 C C . ILE A 1 9 ? -2.743 -14.528 -8.732 1.00 0.00 228 ILE A C 4
ATOM 3010 O O . ILE A 1 9 ? -1.687 -13.973 -9.034 1.00 0.00 228 ILE A O 4
ATOM 3026 N N . ASP A 1 10 ? -3.905 -13.887 -8.668 1.00 0.00 229 ASP A N 4
ATOM 3027 C CA . ASP A 1 10 ? -4.009 -12.461 -8.954 1.00 0.00 229 ASP A CA 4
ATOM 3028 C C . ASP A 1 10 ? -2.832 -11.699 -8.353 1.00 0.00 229 ASP A C 4
ATOM 3029 O O . ASP A 1 10 ? -2.793 -11.449 -7.148 1.00 0.00 229 ASP A O 4
ATOM 3038 N N . MET A 1 11 ? -1.875 -11.334 -9.199 1.00 0.00 230 MET A N 4
ATOM 3039 C CA . MET A 1 11 ? -0.697 -10.601 -8.751 1.00 0.00 230 MET A CA 4
ATOM 3040 C C . MET A 1 11 ? -1.060 -9.167 -8.375 1.00 0.00 230 MET A C 4
ATOM 3041 O O . MET A 1 11 ? -1.898 -8.527 -9.010 1.00 0.00 230 MET A O 4
ATOM 3055 N N . PRO A 1 12 ? -0.415 -8.650 -7.319 1.00 0.00 231 PRO A N 4
ATOM 3056 C CA . PRO A 1 12 ? -0.653 -7.287 -6.836 1.00 0.00 231 PRO A CA 4
ATOM 3057 C C . PRO A 1 12 ? -0.126 -6.230 -7.799 1.00 0.00 231 PRO A C 4
ATOM 3058 O O . PRO A 1 12 ? 0.538 -6.550 -8.786 1.00 0.00 231 PRO A O 4
ATOM 3069 N N . HIS A 1 13 ? -0.424 -4.968 -7.507 1.00 0.00 232 HIS A N 4
ATOM 3070 C CA . HIS A 1 13 ? 0.022 -3.862 -8.348 1.00 0.00 232 HIS A CA 4
ATOM 3071 C C . HIS A 1 13 ? 1.314 -3.256 -7.808 1.00 0.00 232 HIS A C 4
ATOM 3072 O O . HIS A 1 13 ? 1.358 -2.771 -6.678 1.00 0.00 232 HIS A O 4
ATOM 3086 N N . ARG A 1 14 ? 2.363 -3.287 -8.624 1.00 0.00 233 ARG A N 4
ATOM 3087 C CA . ARG A 1 14 ? 3.655 -2.742 -8.227 1.00 0.00 233 ARG A CA 4
ATOM 3088 C C . ARG A 1 14 ? 3.578 -1.228 -8.057 1.00 0.00 233 ARG A C 4
ATOM 3089 O O . ARG A 1 14 ? 4.098 -0.473 -8.878 1.00 0.00 233 ARG A O 4
ATOM 3110 N N . PHE A 1 15 ? 2.925 -0.791 -6.985 1.00 0.00 234 PHE A N 4
ATOM 3111 C CA . PHE A 1 15 ? 2.777 0.633 -6.707 1.00 0.00 234 PHE A CA 4
ATOM 3112 C C . PHE A 1 15 ? 4.061 1.207 -6.114 1.00 0.00 234 PHE A C 4
ATOM 3113 O O . PHE A 1 15 ? 4.461 0.849 -5.006 1.00 0.00 234 PHE A O 4
ATOM 3130 N N . LYS A 1 16 ? 4.703 2.099 -6.860 1.00 0.00 235 LYS A N 4
ATOM 3131 C CA . LYS A 1 16 ? 5.941 2.725 -6.410 1.00 0.00 235 LYS A CA 4
ATOM 3132 C C . LYS A 1 16 ? 5.875 4.240 -6.572 1.00 0.00 235 LYS A C 4
ATOM 3133 O O . LYS A 1 16 ? 5.487 4.746 -7.625 1.00 0.00 235 LYS A O 4
ATOM 3152 N N . VAL A 1 17 ? 6.257 4.960 -5.522 1.00 0.00 236 VAL A N 4
ATOM 3153 C CA . VAL A 1 17 ? 6.243 6.418 -5.548 1.00 0.00 236 VAL A CA 4
ATOM 3154 C C . VAL A 1 17 ? 7.010 6.953 -6.753 1.00 0.00 236 VAL A C 4
ATOM 3155 O O . VAL A 1 17 ? 8.076 6.444 -7.099 1.00 0.00 236 VAL A O 4
ATOM 3168 N N . TYR A 1 18 ? 6.460 7.982 -7.387 1.00 0.00 237 TYR A N 4
ATOM 3169 C CA . TYR A 1 18 ? 7.091 8.585 -8.555 1.00 0.00 237 TYR A CA 4
ATOM 3170 C C . TYR A 1 18 ? 6.827 10.087 -8.601 1.00 0.00 237 TYR A C 4
ATOM 3171 O O . TYR A 1 18 ? 5.834 10.571 -8.060 1.00 0.00 237 TYR A O 4
ATOM 3189 N N . ASN A 1 19 ? 7.725 10.819 -9.253 1.00 0.00 238 ASN A N 4
ATOM 3190 C CA . ASN A 1 19 ? 7.590 12.267 -9.371 1.00 0.00 238 ASN A CA 4
ATOM 3191 C C . ASN A 1 19 ? 7.018 12.650 -10.733 1.00 0.00 238 ASN A C 4
ATOM 3192 O O . ASN A 1 19 ? 7.712 12.591 -11.748 1.00 0.00 238 ASN A O 4
ATOM 3203 N N . TYR A 1 20 ? 5.750 13.044 -10.746 1.00 0.00 239 TYR A N 4
ATOM 3204 C CA . TYR A 1 20 ? 5.083 13.436 -11.982 1.00 0.00 239 TYR A CA 4
ATOM 3205 C C . TYR A 1 20 ? 5.234 14.933 -12.231 1.00 0.00 239 TYR A C 4
ATOM 3206 O O . TYR A 1 20 ? 5.100 15.744 -11.314 1.00 0.00 239 TYR A O 4
ATOM 3224 N N . LYS A 1 21 ? 5.512 15.294 -13.479 1.00 0.00 240 LYS A N 4
ATOM 3225 C CA . LYS A 1 21 ? 5.679 16.694 -13.852 1.00 0.00 240 LYS A CA 4
ATOM 3226 C C . LYS A 1 21 ? 4.380 17.267 -14.409 1.00 0.00 240 LYS A C 4
ATOM 3227 O O . LYS A 1 21 ? 4.397 18.170 -15.245 1.00 0.00 240 LYS A O 4
ATOM 3246 N N . SER A 1 22 ? 3.255 16.737 -13.938 1.00 0.00 241 SER A N 4
ATOM 3247 C CA . SER A 1 22 ? 1.947 17.195 -14.391 1.00 0.00 241 SER A CA 4
ATOM 3248 C C . SER A 1 22 ? 0.836 16.601 -13.531 1.00 0.00 241 SER A C 4
ATOM 3249 O O . SER A 1 22 ? 0.958 15.503 -12.986 1.00 0.00 241 SER A O 4
ATOM 3257 N N . PRO A 1 23 ? -0.275 17.341 -13.406 1.00 0.00 242 PRO A N 4
ATOM 3258 C CA . PRO A 1 23 ? -1.431 16.908 -12.614 1.00 0.00 242 PRO A CA 4
ATOM 3259 C C . PRO A 1 23 ? -2.166 15.737 -13.256 1.00 0.00 242 PRO A C 4
ATOM 3260 O O . PRO A 1 23 ? -2.951 15.917 -14.187 1.00 0.00 242 PRO A O 4
ATOM 3271 N N . THR A 1 24 ? -1.908 14.534 -12.751 1.00 0.00 243 THR A N 4
ATOM 3272 C CA . THR A 1 24 ? -2.545 13.333 -13.275 1.00 0.00 243 THR A CA 4
ATOM 3273 C C . THR A 1 24 ? -3.803 12.989 -12.486 1.00 0.00 243 THR A C 4
ATOM 3274 O O . THR A 1 24 ? -3.896 13.273 -11.292 1.00 0.00 243 THR A O 4
ATOM 3285 N N . PHE A 1 25 ? -4.770 12.374 -13.160 1.00 0.00 244 PHE A N 4
ATOM 3286 C CA . PHE A 1 25 ? -6.023 11.991 -12.522 1.00 0.00 244 PHE A CA 4
ATOM 3287 C C . PHE A 1 25 ? -5.973 10.541 -12.050 1.00 0.00 244 PHE A C 4
ATOM 3288 O O . PHE A 1 25 ? -5.345 9.692 -12.683 1.00 0.00 244 PHE A O 4
ATOM 3305 N N . CYS A 1 26 ? -6.638 10.264 -10.934 1.00 0.00 245 CYS A N 4
ATOM 3306 C CA . CYS A 1 26 ? -6.670 8.918 -10.375 1.00 0.00 245 CYS A CA 4
ATOM 3307 C C . CYS A 1 26 ? -7.531 7.994 -11.231 1.00 0.00 245 CYS A C 4
ATOM 3308 O O . CYS A 1 26 ? -8.661 8.332 -11.582 1.00 0.00 245 CYS A O 4
ATOM 3315 N N . GLU A 1 27 ? -6.988 6.827 -11.563 1.00 0.00 246 GLU A N 4
ATOM 3316 C CA . GLU A 1 27 ? -7.706 5.855 -12.378 1.00 0.00 246 GLU A CA 4
ATOM 3317 C C . GLU A 1 27 ? -8.646 5.014 -11.520 1.00 0.00 246 GLU A C 4
ATOM 3318 O O . GLU A 1 27 ? -9.235 4.042 -11.994 1.00 0.00 246 GLU A O 4
ATOM 3330 N N . HIS A 1 28 ? -8.781 5.394 -10.253 1.00 0.00 247 HIS A N 4
ATOM 3331 C CA . HIS A 1 28 ? -9.649 4.676 -9.327 1.00 0.00 247 HIS A CA 4
ATOM 3332 C C . HIS A 1 28 ? -10.790 5.568 -8.848 1.00 0.00 247 HIS A C 4
ATOM 3333 O O . HIS A 1 28 ? -11.950 5.357 -9.205 1.00 0.00 247 HIS A O 4
ATOM 3347 N N . CYS A 1 29 ? -10.454 6.566 -8.038 1.00 0.00 248 CYS A N 4
ATOM 3348 C CA . CYS A 1 29 ? -11.449 7.491 -7.509 1.00 0.00 248 CYS A CA 4
ATOM 3349 C C . CYS A 1 29 ? -11.809 8.553 -8.543 1.00 0.00 248 CYS A C 4
ATOM 3350 O O . CYS A 1 29 ? -12.910 9.103 -8.527 1.00 0.00 248 CYS A O 4
ATOM 3357 N N . GLY A 1 30 ? -10.873 8.836 -9.443 1.00 0.00 249 GLY A N 4
ATOM 3358 C CA . GLY A 1 30 ? -11.110 9.831 -10.473 1.00 0.00 249 GLY A CA 4
ATOM 3359 C C . GLY A 1 30 ? -11.072 11.247 -9.931 1.00 0.00 249 GLY A C 4
ATOM 3360 O O . GLY A 1 30 ? -11.987 12.036 -10.169 1.00 0.00 249 GLY A O 4
ATOM 3364 N N . THR A 1 31 ? -10.011 11.570 -9.198 1.00 0.00 250 THR A N 4
ATOM 3365 C CA . THR A 1 31 ? -9.859 12.899 -8.619 1.00 0.00 250 THR A CA 4
ATOM 3366 C C . THR A 1 31 ? -8.423 13.394 -8.748 1.00 0.00 250 THR A C 4
ATOM 3367 O O . THR A 1 31 ? -7.479 12.603 -8.732 1.00 0.00 250 THR A O 4
ATOM 3378 N N . LEU A 1 32 ? -8.264 14.706 -8.877 1.00 0.00 251 LEU A N 4
ATOM 3379 C CA . LEU A 1 32 ? -6.942 15.308 -9.008 1.00 0.00 251 LEU A CA 4
ATOM 3380 C C . LEU A 1 32 ? -5.967 14.706 -8.001 1.00 0.00 251 LEU A C 4
ATOM 3381 O O . LEU A 1 32 ? -6.370 13.995 -7.080 1.00 0.00 251 LEU A O 4
ATOM 3397 N N . LEU A 1 33 ? -4.684 14.998 -8.181 1.00 0.00 252 LEU A N 4
ATOM 3398 C CA . LEU A 1 33 ? -3.651 14.488 -7.286 1.00 0.00 252 LEU A CA 4
ATOM 3399 C C . LEU A 1 33 ? -3.094 15.602 -6.405 1.00 0.00 252 LEU A C 4
ATOM 3400 O O . LEU A 1 33 ? -3.494 16.760 -6.526 1.00 0.00 252 LEU A O 4
ATOM 3416 N N . TRP A 1 34 ? -2.170 15.244 -5.522 1.00 0.00 253 TRP A N 4
ATOM 3417 C CA . TRP A 1 34 ? -1.557 16.215 -4.622 1.00 0.00 253 TRP A CA 4
ATOM 3418 C C . TRP A 1 34 ? -0.346 15.613 -3.916 1.00 0.00 253 TRP A C 4
ATOM 3419 O O . TRP A 1 34 ? -0.427 14.530 -3.339 1.00 0.00 253 TRP A O 4
ATOM 3440 N N . GLY A 1 35 ? 0.776 16.325 -3.965 1.00 0.00 254 GLY A N 4
ATOM 3441 C CA . GLY A 1 35 ? 1.987 15.844 -3.325 1.00 0.00 254 GLY A CA 4
ATOM 3442 C C . GLY A 1 35 ? 3.236 16.489 -3.891 1.00 0.00 254 GLY A C 4
ATOM 3443 O O . GLY A 1 35 ? 3.418 16.546 -5.108 1.00 0.00 254 GLY A O 4
ATOM 3447 N N . LEU A 1 36 ? 4.100 16.978 -3.008 1.00 0.00 255 LEU A N 4
ATOM 3448 C CA . LEU A 1 36 ? 5.339 17.624 -3.427 1.00 0.00 255 LEU A CA 4
ATOM 3449 C C . LEU A 1 36 ? 6.123 16.731 -4.384 1.00 0.00 255 LEU A C 4
ATOM 3450 O O . LEU A 1 36 ? 6.265 17.045 -5.565 1.00 0.00 255 LEU A O 4
ATOM 3466 N N . ALA A 1 37 ? 6.626 15.616 -3.866 1.00 0.00 256 ALA A N 4
ATOM 3467 C CA . ALA A 1 37 ? 7.391 14.675 -4.676 1.00 0.00 256 ALA A CA 4
ATOM 3468 C C . ALA A 1 37 ? 6.649 13.352 -4.829 1.00 0.00 256 ALA A C 4
ATOM 3469 O O . ALA A 1 37 ? 6.741 12.694 -5.865 1.00 0.00 256 ALA A O 4
ATOM 3476 N N . ARG A 1 38 ? 5.913 12.968 -3.791 1.00 0.00 257 ARG A N 4
ATOM 3477 C CA . ARG A 1 38 ? 5.156 11.723 -3.810 1.00 0.00 257 ARG A CA 4
ATOM 3478 C C . ARG A 1 38 ? 3.795 11.923 -4.471 1.00 0.00 257 ARG A C 4
ATOM 3479 O O . ARG A 1 38 ? 2.759 11.858 -3.811 1.00 0.00 257 ARG A O 4
ATOM 3500 N N . GLN A 1 39 ? 3.808 12.168 -5.778 1.00 0.00 258 GLN A N 4
ATOM 3501 C CA . GLN A 1 39 ? 2.575 12.379 -6.527 1.00 0.00 258 GLN A CA 4
ATOM 3502 C C . GLN A 1 39 ? 1.824 11.066 -6.721 1.00 0.00 258 GLN A C 4
ATOM 3503 O O . GLN A 1 39 ? 1.874 10.464 -7.793 1.00 0.00 258 GLN A O 4
ATOM 3517 N N . GLY A 1 40 ? 1.129 10.627 -5.676 1.00 0.00 259 GLY A N 4
ATOM 3518 C CA . GLY A 1 40 ? 0.378 9.388 -5.752 1.00 0.00 259 GLY A CA 4
ATOM 3519 C C . GLY A 1 40 ? 1.273 8.177 -5.919 1.00 0.00 259 GLY A C 4
ATOM 3520 O O . GLY A 1 40 ? 2.405 8.160 -5.432 1.00 0.00 259 GLY A O 4
ATOM 3524 N N . LEU A 1 41 ? 0.768 7.160 -6.608 1.00 0.00 260 LEU A N 4
ATOM 3525 C CA . LEU A 1 41 ? 1.529 5.937 -6.837 1.00 0.00 260 LEU A CA 4
ATOM 3526 C C . LEU A 1 41 ? 1.150 5.300 -8.170 1.00 0.00 260 LEU A C 4
ATOM 3527 O O . LEU A 1 41 ? -0.030 5.127 -8.475 1.00 0.00 260 LEU A O 4
ATOM 3543 N N . LYS A 1 42 ? 2.159 4.952 -8.962 1.00 0.00 261 LYS A N 4
ATOM 3544 C CA . LYS A 1 42 ? 1.932 4.331 -10.262 1.00 0.00 261 LYS A CA 4
ATOM 3545 C C . LYS A 1 42 ? 2.438 2.891 -10.273 1.00 0.00 261 LYS A C 4
ATOM 3546 O O . LYS A 1 42 ? 3.467 2.580 -9.672 1.00 0.00 261 LYS A O 4
ATOM 3565 N N . CYS A 1 43 ? 1.709 2.018 -10.959 1.00 0.00 262 CYS A N 4
ATOM 3566 C CA . CYS A 1 43 ? 2.083 0.612 -11.050 1.00 0.00 262 CYS A CA 4
ATOM 3567 C C . CYS A 1 43 ? 3.220 0.415 -12.048 1.00 0.00 262 CYS A C 4
ATOM 3568 O O . CYS A 1 43 ? 3.182 0.942 -13.160 1.00 0.00 262 CYS A O 4
ATOM 3575 N N . ASP A 1 44 ? 4.230 -0.346 -11.643 1.00 0.00 263 ASP A N 4
ATOM 3576 C CA . ASP A 1 44 ? 5.378 -0.615 -12.502 1.00 0.00 263 ASP A CA 4
ATOM 3577 C C . ASP A 1 44 ? 5.186 -1.916 -13.275 1.00 0.00 263 ASP A C 4
ATOM 3578 O O . ASP A 1 44 ? 6.117 -2.420 -13.902 1.00 0.00 263 ASP A O 4
ATOM 3587 N N . ALA A 1 45 ? 3.971 -2.454 -13.225 1.00 0.00 264 ALA A N 4
ATOM 3588 C CA . ALA A 1 45 ? 3.657 -3.695 -13.921 1.00 0.00 264 ALA A CA 4
ATOM 3589 C C . ALA A 1 45 ? 2.676 -3.451 -15.063 1.00 0.00 264 ALA A C 4
ATOM 3590 O O . ALA A 1 45 ? 3.044 -3.521 -16.237 1.00 0.00 264 ALA A O 4
ATOM 3597 N N . CYS A 1 46 ? 1.427 -3.163 -14.713 1.00 0.00 265 CYS A N 4
ATOM 3598 C CA . CYS A 1 46 ? 0.393 -2.910 -15.709 1.00 0.00 265 CYS A CA 4
ATOM 3599 C C . CYS A 1 46 ? 0.460 -1.469 -16.209 1.00 0.00 265 CYS A C 4
ATOM 3600 O O . CYS A 1 46 ? 0.385 -1.214 -17.410 1.00 0.00 265 CYS A O 4
ATOM 3607 N N . GLY A 1 47 ? 0.603 -0.531 -15.277 1.00 0.00 266 GLY A N 4
ATOM 3608 C CA . GLY A 1 47 ? 0.679 0.871 -15.642 1.00 0.00 266 GLY A CA 4
ATOM 3609 C C . GLY A 1 47 ? -0.564 1.642 -15.243 1.00 0.00 266 GLY A C 4
ATOM 3610 O O . GLY A 1 47 ? -1.301 2.129 -16.100 1.00 0.00 266 GLY A O 4
ATOM 3614 N N . MET A 1 48 ? -0.798 1.751 -13.940 1.00 0.00 267 MET A N 4
ATOM 3615 C CA . MET A 1 48 ? -1.961 2.468 -13.430 1.00 0.00 267 MET A CA 4
ATOM 3616 C C . MET A 1 48 ? -1.569 3.398 -12.287 1.00 0.00 267 MET A C 4
ATOM 3617 O O . MET A 1 48 ? -0.755 3.042 -11.436 1.00 0.00 267 MET A O 4
ATOM 3631 N N . ASN A 1 49 ? -2.153 4.592 -12.274 1.00 0.00 268 ASN A N 4
ATOM 3632 C CA . ASN A 1 49 ? -1.863 5.574 -11.235 1.00 0.00 268 ASN A CA 4
ATOM 3633 C C . ASN A 1 49 ? -3.026 5.688 -10.255 1.00 0.00 268 ASN A C 4
ATOM 3634 O O . ASN A 1 49 ? -4.166 5.931 -10.653 1.00 0.00 268 ASN A O 4
ATOM 3645 N N . VAL A 1 50 ? -2.731 5.512 -8.971 1.00 0.00 269 VAL A N 4
ATOM 3646 C CA . VAL A 1 50 ? -3.751 5.597 -7.933 1.00 0.00 269 VAL A CA 4
ATOM 3647 C C . VAL A 1 50 ? -3.190 6.224 -6.661 1.00 0.00 269 VAL A C 4
ATOM 3648 O O . VAL A 1 50 ? -2.017 6.044 -6.332 1.00 0.00 269 VAL A O 4
ATOM 3661 N N . HIS A 1 51 ? -4.036 6.961 -5.949 1.00 0.00 270 HIS A N 4
ATOM 3662 C CA . HIS A 1 51 ? -3.625 7.615 -4.712 1.00 0.00 270 HIS A CA 4
ATOM 3663 C C . HIS A 1 51 ? -2.958 6.620 -3.767 1.00 0.00 270 HIS A C 4
ATOM 3664 O O . HIS A 1 51 ? -2.746 5.460 -4.120 1.00 0.00 270 HIS A O 4
ATOM 3678 N N . HIS A 1 52 ? -2.628 7.082 -2.565 1.00 0.00 271 HIS A N 4
ATOM 3679 C CA . HIS A 1 52 ? -1.984 6.233 -1.570 1.00 0.00 271 HIS A CA 4
ATOM 3680 C C . HIS A 1 52 ? -2.976 5.230 -0.988 1.00 0.00 271 HIS A C 4
ATOM 3681 O O . HIS A 1 52 ? -2.618 4.090 -0.690 1.00 0.00 271 HIS A O 4
ATOM 3695 N N . ARG A 1 53 ? -4.222 5.663 -0.828 1.00 0.00 272 ARG A N 4
ATOM 3696 C CA . ARG A 1 53 ? -5.265 4.803 -0.280 1.00 0.00 272 ARG A CA 4
ATOM 3697 C C . ARG A 1 53 ? -6.042 4.111 -1.396 1.00 0.00 272 ARG A C 4
ATOM 3698 O O . ARG A 1 53 ? -6.429 2.950 -1.270 1.00 0.00 272 ARG A O 4
ATOM 3719 N N . CYS A 1 54 ? -6.266 4.833 -2.489 1.00 0.00 273 CYS A N 4
ATOM 3720 C CA . CYS A 1 54 ? -6.997 4.291 -3.628 1.00 0.00 273 CYS A CA 4
ATOM 3721 C C . CYS A 1 54 ? -6.351 3.000 -4.124 1.00 0.00 273 CYS A C 4
ATOM 3722 O O . CYS A 1 54 ? -6.993 2.192 -4.795 1.00 0.00 273 CYS A O 4
ATOM 3729 N N . GLN A 1 55 ? -5.079 2.815 -3.789 1.00 0.00 274 GLN A N 4
ATOM 3730 C CA . GLN A 1 55 ? -4.346 1.624 -4.201 1.00 0.00 274 GLN A CA 4
ATOM 3731 C C . GLN A 1 55 ? -4.928 0.374 -3.548 1.00 0.00 274 GLN A C 4
ATOM 3732 O O . GLN A 1 55 ? -5.052 -0.672 -4.185 1.00 0.00 274 GLN A O 4
ATOM 3746 N N . THR A 1 56 ? -5.283 0.490 -2.271 1.00 0.00 275 THR A N 4
ATOM 3747 C CA . THR A 1 56 ? -5.849 -0.630 -1.531 1.00 0.00 275 THR A CA 4
ATOM 3748 C C . THR A 1 56 ? -7.299 -0.878 -1.934 1.00 0.00 275 THR A C 4
ATOM 3749 O O . THR A 1 56 ? -7.930 -1.827 -1.468 1.00 0.00 275 THR A O 4
ATOM 3760 N N . LYS A 1 57 ? -7.821 -0.021 -2.804 1.00 0.00 276 LYS A N 4
ATOM 3761 C CA . LYS A 1 57 ? -9.196 -0.147 -3.272 1.00 0.00 276 LYS A CA 4
ATOM 3762 C C . LYS A 1 57 ? -9.249 -0.861 -4.619 1.00 0.00 276 LYS A C 4
ATOM 3763 O O . LYS A 1 57 ? -10.310 -1.308 -5.055 1.00 0.00 276 LYS A O 4
ATOM 3782 N N . VAL A 1 58 ? -8.097 -0.966 -5.273 1.00 0.00 277 VAL A N 4
ATOM 3783 C CA . VAL A 1 58 ? -8.011 -1.628 -6.569 1.00 0.00 277 VAL A CA 4
ATOM 3784 C C . VAL A 1 58 ? -7.935 -3.143 -6.409 1.00 0.00 277 VAL A C 4
ATOM 3785 O O . VAL A 1 58 ? -7.699 -3.650 -5.313 1.00 0.00 277 VAL A O 4
ATOM 3798 N N . ALA A 1 59 ? -8.135 -3.860 -7.510 1.00 0.00 278 ALA A N 4
ATOM 3799 C CA . ALA A 1 59 ? -8.087 -5.316 -7.492 1.00 0.00 278 ALA A CA 4
ATOM 3800 C C . ALA A 1 59 ? -6.647 -5.818 -7.525 1.00 0.00 278 ALA A C 4
ATOM 3801 O O . ALA A 1 59 ? -5.749 -5.123 -7.997 1.00 0.00 278 ALA A O 4
ATOM 3808 N N . ASN A 1 60 ? -6.435 -7.028 -7.019 1.00 0.00 279 ASN A N 4
ATOM 3809 C CA . ASN A 1 60 ? -5.104 -7.622 -6.989 1.00 0.00 279 ASN A CA 4
ATOM 3810 C C . ASN A 1 60 ? -4.820 -8.387 -8.279 1.00 0.00 279 ASN A C 4
ATOM 3811 O O . ASN A 1 60 ? -4.142 -9.415 -8.267 1.00 0.00 279 ASN A O 4
ATOM 3822 N N . LEU A 1 61 ? -5.343 -7.878 -9.389 1.00 0.00 280 LEU A N 4
ATOM 3823 C CA . LEU A 1 61 ? -5.146 -8.512 -10.688 1.00 0.00 280 LEU A CA 4
ATOM 3824 C C . LEU A 1 61 ? -4.357 -7.602 -11.624 1.00 0.00 280 LEU A C 4
ATOM 3825 O O . LEU A 1 61 ? -4.934 -6.818 -12.378 1.00 0.00 280 LEU A O 4
ATOM 3841 N N . CYS A 1 62 ? -3.034 -7.712 -11.571 1.00 0.00 281 CYS A N 4
ATOM 3842 C CA . CYS A 1 62 ? -2.164 -6.901 -12.414 1.00 0.00 281 CYS A CA 4
ATOM 3843 C C . CYS A 1 62 ? -1.820 -7.636 -13.706 1.00 0.00 281 CYS A C 4
ATOM 3844 O O . CYS A 1 62 ? -1.323 -8.761 -13.679 1.00 0.00 281 CYS A O 4
ATOM 3851 N N . GLY A 1 63 ? -2.088 -6.991 -14.838 1.00 0.00 282 GLY A N 4
ATOM 3852 C CA . GLY A 1 63 ? -1.800 -7.598 -16.124 1.00 0.00 282 GLY A CA 4
ATOM 3853 C C . GLY A 1 63 ? -2.934 -8.474 -16.618 1.00 0.00 282 GLY A C 4
ATOM 3854 O O . GLY A 1 63 ? -3.160 -8.586 -17.824 1.00 0.00 282 GLY A O 4
ATOM 3858 N N . ILE A 1 64 ? -3.648 -9.097 -15.687 1.00 0.00 283 ILE A N 4
ATOM 3859 C CA . ILE A 1 64 ? -4.764 -9.967 -16.035 1.00 0.00 283 ILE A CA 4
ATOM 3860 C C . ILE A 1 64 ? -5.645 -9.330 -17.104 1.00 0.00 283 ILE A C 4
ATOM 3861 O O . ILE A 1 64 ? -6.326 -10.025 -17.856 1.00 0.00 283 ILE A O 4
ATOM 3877 N N . ASN A 1 65 ? -5.625 -8.003 -17.165 1.00 0.00 284 ASN A N 4
ATOM 3878 C CA . ASN A 1 65 ? -6.422 -7.271 -18.143 1.00 0.00 284 ASN A CA 4
ATOM 3879 C C . ASN A 1 65 ? -5.526 -6.563 -19.155 1.00 0.00 284 ASN A C 4
ATOM 3880 O O . ASN A 1 65 ? -4.558 -5.900 -18.785 1.00 0.00 284 ASN A O 4
ATOM 3893 N N . GLY A 1 1 ? 22.049 -21.356 -22.390 1.00 0.00 220 GLY A N 5
ATOM 3894 C CA . GLY A 1 1 ? 20.786 -20.644 -22.345 1.00 0.00 220 GLY A CA 5
ATOM 3895 C C . GLY A 1 1 ? 20.075 -20.807 -21.015 1.00 0.00 220 GLY A C 5
ATOM 3896 O O . GLY A 1 1 ? 20.564 -21.501 -20.124 1.00 0.00 220 GLY A O 5
ATOM 3900 N N . SER A 1 2 ? 18.919 -20.165 -20.881 1.00 0.00 221 SER A N 5
ATOM 3901 C CA . SER A 1 2 ? 18.143 -20.238 -19.649 1.00 0.00 221 SER A CA 5
ATOM 3902 C C . SER A 1 2 ? 16.685 -19.864 -19.903 1.00 0.00 221 SER A C 5
ATOM 3903 O O . SER A 1 2 ? 16.375 -19.132 -20.842 1.00 0.00 221 SER A O 5
ATOM 3911 N N . SER A 1 3 ? 15.795 -20.373 -19.057 1.00 0.00 222 SER A N 5
ATOM 3912 C CA . SER A 1 3 ? 14.369 -20.096 -19.190 1.00 0.00 222 SER A CA 5
ATOM 3913 C C . SER A 1 3 ? 13.684 -20.106 -17.827 1.00 0.00 222 SER A C 5
ATOM 3914 O O . SER A 1 3 ? 14.135 -20.776 -16.899 1.00 0.00 222 SER A O 5
ATOM 3922 N N . GLY A 1 4 ? 12.591 -19.358 -17.715 1.00 0.00 223 GLY A N 5
ATOM 3923 C CA . GLY A 1 4 ? 11.861 -19.294 -16.463 1.00 0.00 223 GLY A CA 5
ATOM 3924 C C . GLY A 1 4 ? 10.386 -19.600 -16.636 1.00 0.00 223 GLY A C 5
ATOM 3925 O O . GLY A 1 4 ? 9.989 -20.251 -17.602 1.00 0.00 223 GLY A O 5
ATOM 3929 N N . SER A 1 5 ? 9.572 -19.130 -15.696 1.00 0.00 224 SER A N 5
ATOM 3930 C CA . SER A 1 5 ? 8.133 -19.362 -15.746 1.00 0.00 224 SER A CA 5
ATOM 3931 C C . SER A 1 5 ? 7.373 -18.201 -15.111 1.00 0.00 224 SER A C 5
ATOM 3932 O O . SER A 1 5 ? 7.908 -17.483 -14.266 1.00 0.00 224 SER A O 5
ATOM 3940 N N . SER A 1 6 ? 6.123 -18.023 -15.526 1.00 0.00 225 SER A N 5
ATOM 3941 C CA . SER A 1 6 ? 5.290 -16.947 -15.003 1.00 0.00 225 SER A CA 5
ATOM 3942 C C . SER A 1 6 ? 3.991 -17.499 -14.422 1.00 0.00 225 SER A C 5
ATOM 3943 O O . SER A 1 6 ? 3.402 -18.432 -14.967 1.00 0.00 225 SER A O 5
ATOM 3951 N N . GLY A 1 7 ? 3.551 -16.915 -13.312 1.00 0.00 226 GLY A N 5
ATOM 3952 C CA . GLY A 1 7 ? 2.326 -17.361 -12.675 1.00 0.00 226 GLY A CA 5
ATOM 3953 C C . GLY A 1 7 ? 1.095 -16.696 -13.257 1.00 0.00 226 GLY A C 5
ATOM 3954 O O . GLY A 1 7 ? 1.170 -15.586 -13.784 1.00 0.00 226 GLY A O 5
ATOM 3958 N N . LYS A 1 8 ? -0.043 -17.376 -13.164 1.00 0.00 227 LYS A N 5
ATOM 3959 C CA . LYS A 1 8 ? -1.297 -16.845 -13.686 1.00 0.00 227 LYS A CA 5
ATOM 3960 C C . LYS A 1 8 ? -2.363 -16.798 -12.596 1.00 0.00 227 LYS A C 5
ATOM 3961 O O . LYS A 1 8 ? -3.493 -17.245 -12.800 1.00 0.00 227 LYS A O 5
ATOM 3980 N N . ILE A 1 9 ? -1.998 -16.255 -11.440 1.00 0.00 228 ILE A N 5
ATOM 3981 C CA . ILE A 1 9 ? -2.924 -16.148 -10.320 1.00 0.00 228 ILE A CA 5
ATOM 3982 C C . ILE A 1 9 ? -3.068 -14.700 -9.862 1.00 0.00 228 ILE A C 5
ATOM 3983 O O . ILE A 1 9 ? -2.147 -13.897 -10.009 1.00 0.00 228 ILE A O 5
ATOM 3999 N N . ASP A 1 10 ? -4.229 -14.375 -9.304 1.00 0.00 229 ASP A N 5
ATOM 4000 C CA . ASP A 1 10 ? -4.493 -13.024 -8.821 1.00 0.00 229 ASP A CA 5
ATOM 4001 C C . ASP A 1 10 ? -3.243 -12.419 -8.190 1.00 0.00 229 ASP A C 5
ATOM 4002 O O . ASP A 1 10 ? -2.761 -12.895 -7.163 1.00 0.00 229 ASP A O 5
ATOM 4011 N N . MET A 1 11 ? -2.723 -11.367 -8.813 1.00 0.00 230 MET A N 5
ATOM 4012 C CA . MET A 1 11 ? -1.528 -10.696 -8.312 1.00 0.00 230 MET A CA 5
ATOM 4013 C C . MET A 1 11 ? -1.790 -9.209 -8.097 1.00 0.00 230 MET A C 5
ATOM 4014 O O . MET A 1 11 ? -2.518 -8.566 -8.854 1.00 0.00 230 MET A O 5
ATOM 4028 N N . PRO A 1 12 ? -1.183 -8.647 -7.041 1.00 0.00 231 PRO A N 5
ATOM 4029 C CA . PRO A 1 12 ? -1.336 -7.229 -6.702 1.00 0.00 231 PRO A CA 5
ATOM 4030 C C . PRO A 1 12 ? -0.645 -6.315 -7.709 1.00 0.00 231 PRO A C 5
ATOM 4031 O O . PRO A 1 12 ? 0.085 -6.779 -8.585 1.00 0.00 231 PRO A O 5
ATOM 4042 N N . HIS A 1 13 ? -0.879 -5.013 -7.577 1.00 0.00 232 HIS A N 5
ATOM 4043 C CA . HIS A 1 13 ? -0.278 -4.034 -8.475 1.00 0.00 232 HIS A CA 5
ATOM 4044 C C . HIS A 1 13 ? 1.047 -3.524 -7.915 1.00 0.00 232 HIS A C 5
ATOM 4045 O O . HIS A 1 13 ? 1.125 -3.112 -6.758 1.00 0.00 232 HIS A O 5
ATOM 4059 N N . ARG A 1 14 ? 2.086 -3.557 -8.744 1.00 0.00 233 ARG A N 5
ATOM 4060 C CA . ARG A 1 14 ? 3.407 -3.101 -8.330 1.00 0.00 233 ARG A CA 5
ATOM 4061 C C . ARG A 1 14 ? 3.426 -1.586 -8.146 1.00 0.00 233 ARG A C 5
ATOM 4062 O O . ARG A 1 14 ? 4.048 -0.863 -8.925 1.00 0.00 233 ARG A O 5
ATOM 4083 N N . PHE A 1 15 ? 2.740 -1.112 -7.112 1.00 0.00 234 PHE A N 5
ATOM 4084 C CA . PHE A 1 15 ? 2.677 0.317 -6.826 1.00 0.00 234 PHE A CA 5
ATOM 4085 C C . PHE A 1 15 ? 4.034 0.839 -6.362 1.00 0.00 234 PHE A C 5
ATOM 4086 O O . PHE A 1 15 ? 4.767 0.151 -5.652 1.00 0.00 234 PHE A O 5
ATOM 4103 N N . LYS A 1 16 ? 4.361 2.061 -6.768 1.00 0.00 235 LYS A N 5
ATOM 4104 C CA . LYS A 1 16 ? 5.628 2.678 -6.395 1.00 0.00 235 LYS A CA 5
ATOM 4105 C C . LYS A 1 16 ? 5.583 4.187 -6.610 1.00 0.00 235 LYS A C 5
ATOM 4106 O O . LYS A 1 16 ? 5.354 4.659 -7.724 1.00 0.00 235 LYS A O 5
ATOM 4125 N N . VAL A 1 17 ? 5.803 4.941 -5.537 1.00 0.00 236 VAL A N 5
ATOM 4126 C CA . VAL A 1 17 ? 5.789 6.397 -5.610 1.00 0.00 236 VAL A CA 5
ATOM 4127 C C . VAL A 1 17 ? 6.714 6.901 -6.712 1.00 0.00 236 VAL A C 5
ATOM 4128 O O . VAL A 1 17 ? 7.786 6.340 -6.942 1.00 0.00 236 VAL A O 5
ATOM 4141 N N . TYR A 1 18 ? 6.293 7.963 -7.390 1.00 0.00 237 TYR A N 5
ATOM 4142 C CA . TYR A 1 18 ? 7.083 8.542 -8.470 1.00 0.00 237 TYR A CA 5
ATOM 4143 C C . TYR A 1 18 ? 6.885 10.053 -8.539 1.00 0.00 237 TYR A C 5
ATOM 4144 O O . TYR A 1 18 ? 5.858 10.576 -8.108 1.00 0.00 237 TYR A O 5
ATOM 4162 N N . ASN A 1 19 ? 7.877 10.749 -9.086 1.00 0.00 238 ASN A N 5
ATOM 4163 C CA . ASN A 1 19 ? 7.813 12.201 -9.213 1.00 0.00 238 ASN A CA 5
ATOM 4164 C C . ASN A 1 19 ? 7.224 12.603 -10.562 1.00 0.00 238 ASN A C 5
ATOM 4165 O O . ASN A 1 19 ? 7.930 12.654 -11.569 1.00 0.00 238 ASN A O 5
ATOM 4176 N N . TYR A 1 20 ? 5.927 12.889 -10.573 1.00 0.00 239 TYR A N 5
ATOM 4177 C CA . TYR A 1 20 ? 5.242 13.285 -11.798 1.00 0.00 239 TYR A CA 5
ATOM 4178 C C . TYR A 1 20 ? 5.247 14.802 -11.958 1.00 0.00 239 TYR A C 5
ATOM 4179 O O . TYR A 1 20 ? 5.501 15.539 -11.004 1.00 0.00 239 TYR A O 5
ATOM 4197 N N . LYS A 1 21 ? 4.963 15.264 -13.171 1.00 0.00 240 LYS A N 5
ATOM 4198 C CA . LYS A 1 21 ? 4.931 16.693 -13.459 1.00 0.00 240 LYS A CA 5
ATOM 4199 C C . LYS A 1 21 ? 3.595 17.094 -14.075 1.00 0.00 240 LYS A C 5
ATOM 4200 O O . LYS A 1 21 ? 3.156 18.236 -13.939 1.00 0.00 240 LYS A O 5
ATOM 4219 N N . SER A 1 22 ? 2.951 16.148 -14.751 1.00 0.00 241 SER A N 5
ATOM 4220 C CA . SER A 1 22 ? 1.666 16.404 -15.389 1.00 0.00 241 SER A CA 5
ATOM 4221 C C . SER A 1 22 ? 0.518 15.892 -14.524 1.00 0.00 241 SER A C 5
ATOM 4222 O O . SER A 1 22 ? 0.685 15.005 -13.687 1.00 0.00 241 SER A O 5
ATOM 4230 N N . PRO A 1 23 ? -0.678 16.465 -14.729 1.00 0.00 242 PRO A N 5
ATOM 4231 C CA . PRO A 1 23 ? -1.877 16.084 -13.979 1.00 0.00 242 PRO A CA 5
ATOM 4232 C C . PRO A 1 23 ? -2.373 14.690 -14.348 1.00 0.00 242 PRO A C 5
ATOM 4233 O O . PRO A 1 23 ? -2.195 14.234 -15.478 1.00 0.00 242 PRO A O 5
ATOM 4244 N N . THR A 1 24 ? -2.997 14.015 -13.387 1.00 0.00 243 THR A N 5
ATOM 4245 C CA . THR A 1 24 ? -3.518 12.672 -13.611 1.00 0.00 243 THR A CA 5
ATOM 4246 C C . THR A 1 24 ? -4.923 12.525 -13.039 1.00 0.00 243 THR A C 5
ATOM 4247 O O . THR A 1 24 ? -5.311 13.251 -12.123 1.00 0.00 243 THR A O 5
ATOM 4258 N N . PHE A 1 25 ? -5.684 11.582 -13.585 1.00 0.00 244 PHE A N 5
ATOM 4259 C CA . PHE A 1 25 ? -7.048 11.340 -13.130 1.00 0.00 244 PHE A CA 5
ATOM 4260 C C . PHE A 1 25 ? -7.192 9.928 -12.570 1.00 0.00 244 PHE A C 5
ATOM 4261 O O . PHE A 1 25 ? -7.171 8.948 -13.314 1.00 0.00 244 PHE A O 5
ATOM 4278 N N . CYS A 1 26 ? -7.337 9.833 -11.252 1.00 0.00 245 CYS A N 5
ATOM 4279 C CA . CYS A 1 26 ? -7.484 8.542 -10.590 1.00 0.00 245 CYS A CA 5
ATOM 4280 C C . CYS A 1 26 ? -8.671 7.771 -11.158 1.00 0.00 245 CYS A C 5
ATOM 4281 O O . CYS A 1 26 ? -9.822 8.046 -10.818 1.00 0.00 245 CYS A O 5
ATOM 4288 N N . GLU A 1 27 ? -8.383 6.806 -12.026 1.00 0.00 246 GLU A N 5
ATOM 4289 C CA . GLU A 1 27 ? -9.428 5.996 -12.641 1.00 0.00 246 GLU A CA 5
ATOM 4290 C C . GLU A 1 27 ? -10.105 5.102 -11.605 1.00 0.00 246 GLU A C 5
ATOM 4291 O O . GLU A 1 27 ? -11.088 4.423 -11.903 1.00 0.00 246 GLU A O 5
ATOM 4303 N N . HIS A 1 28 ? -9.571 5.108 -10.388 1.00 0.00 247 HIS A N 5
ATOM 4304 C CA . HIS A 1 28 ? -10.123 4.299 -9.307 1.00 0.00 247 HIS A CA 5
ATOM 4305 C C . HIS A 1 28 ? -11.305 5.004 -8.650 1.00 0.00 247 HIS A C 5
ATOM 4306 O O . HIS A 1 28 ? -12.454 4.588 -8.805 1.00 0.00 247 HIS A O 5
ATOM 4320 N N . CYS A 1 29 ? -11.017 6.072 -7.915 1.00 0.00 248 CYS A N 5
ATOM 4321 C CA . CYS A 1 29 ? -12.055 6.835 -7.233 1.00 0.00 248 CYS A CA 5
ATOM 4322 C C . CYS A 1 29 ? -12.760 7.782 -8.201 1.00 0.00 248 CYS A C 5
ATOM 4323 O O . CYS A 1 29 ? -13.966 8.001 -8.104 1.00 0.00 248 CYS A O 5
ATOM 4330 N N . GLY A 1 30 ? -11.996 8.340 -9.135 1.00 0.00 249 GLY A N 5
ATOM 4331 C CA . GLY A 1 30 ? -12.564 9.256 -10.107 1.00 0.00 249 GLY A CA 5
ATOM 4332 C C . GLY A 1 30 ? -12.172 10.696 -9.844 1.00 0.00 249 GLY A C 5
ATOM 4333 O O . GLY A 1 30 ? -12.836 11.624 -10.309 1.00 0.00 249 GLY A O 5
ATOM 4337 N N . THR A 1 31 ? -11.090 10.887 -9.094 1.00 0.00 250 THR A N 5
ATOM 4338 C CA . THR A 1 31 ? -10.613 12.224 -8.767 1.00 0.00 250 THR A CA 5
ATOM 4339 C C . THR A 1 31 ? -9.114 12.348 -9.015 1.00 0.00 250 THR A C 5
ATOM 4340 O O . THR A 1 31 ? -8.348 11.429 -8.722 1.00 0.00 250 THR A O 5
ATOM 4351 N N . LEU A 1 32 ? -8.701 13.490 -9.554 1.00 0.00 251 LEU A N 5
ATOM 4352 C CA . LEU A 1 32 ? -7.291 13.735 -9.840 1.00 0.00 251 LEU A CA 5
ATOM 4353 C C . LEU A 1 32 ? -6.454 13.643 -8.569 1.00 0.00 251 LEU A C 5
ATOM 4354 O O . LEU A 1 32 ? -6.983 13.424 -7.478 1.00 0.00 251 LEU A O 5
ATOM 4370 N N . LEU A 1 33 ? -5.145 13.815 -8.715 1.00 0.00 252 LEU A N 5
ATOM 4371 C CA . LEU A 1 33 ? -4.233 13.755 -7.578 1.00 0.00 252 LEU A CA 5
ATOM 4372 C C . LEU A 1 33 ? -3.990 15.146 -7.000 1.00 0.00 252 LEU A C 5
ATOM 4373 O O . LEU A 1 33 ? -4.023 16.142 -7.722 1.00 0.00 252 LEU A O 5
ATOM 4389 N N . TRP A 1 34 ? -3.745 15.204 -5.697 1.00 0.00 253 TRP A N 5
ATOM 4390 C CA . TRP A 1 34 ? -3.494 16.473 -5.022 1.00 0.00 253 TRP A CA 5
ATOM 4391 C C . TRP A 1 34 ? -2.107 16.488 -4.388 1.00 0.00 253 TRP A C 5
ATOM 4392 O O . TRP A 1 34 ? -1.792 17.361 -3.581 1.00 0.00 253 TRP A O 5
ATOM 4413 N N . GLY A 1 35 ? -1.281 15.514 -4.759 1.00 0.00 254 GLY A N 5
ATOM 4414 C CA . GLY A 1 35 ? 0.063 15.434 -4.216 1.00 0.00 254 GLY A CA 5
ATOM 4415 C C . GLY A 1 35 ? 1.020 16.395 -4.895 1.00 0.00 254 GLY A C 5
ATOM 4416 O O . GLY A 1 35 ? 0.617 17.184 -5.750 1.00 0.00 254 GLY A O 5
ATOM 4420 N N . LEU A 1 36 ? 2.290 16.330 -4.512 1.00 0.00 255 LEU A N 5
ATOM 4421 C CA . LEU A 1 36 ? 3.308 17.202 -5.088 1.00 0.00 255 LEU A CA 5
ATOM 4422 C C . LEU A 1 36 ? 4.243 16.417 -6.003 1.00 0.00 255 LEU A C 5
ATOM 4423 O O . LEU A 1 36 ? 4.285 16.650 -7.211 1.00 0.00 255 LEU A O 5
ATOM 4439 N N . ALA A 1 37 ? 4.990 15.485 -5.419 1.00 0.00 256 ALA A N 5
ATOM 4440 C CA . ALA A 1 37 ? 5.921 14.663 -6.182 1.00 0.00 256 ALA A CA 5
ATOM 4441 C C . ALA A 1 37 ? 5.691 13.180 -5.913 1.00 0.00 256 ALA A C 5
ATOM 4442 O O . ALA A 1 37 ? 6.608 12.368 -6.038 1.00 0.00 256 ALA A O 5
ATOM 4449 N N . ARG A 1 38 ? 4.463 12.834 -5.542 1.00 0.00 257 ARG A N 5
ATOM 4450 C CA . ARG A 1 38 ? 4.114 11.448 -5.253 1.00 0.00 257 ARG A CA 5
ATOM 4451 C C . ARG A 1 38 ? 2.891 11.016 -6.057 1.00 0.00 257 ARG A C 5
ATOM 4452 O O . ARG A 1 38 ? 2.753 9.846 -6.413 1.00 0.00 257 ARG A O 5
ATOM 4473 N N . GLN A 1 39 ? 2.008 11.969 -6.339 1.00 0.00 258 GLN A N 5
ATOM 4474 C CA . GLN A 1 39 ? 0.797 11.686 -7.099 1.00 0.00 258 GLN A CA 5
ATOM 4475 C C . GLN A 1 39 ? 0.249 10.304 -6.756 1.00 0.00 258 GLN A C 5
ATOM 4476 O O . GLN A 1 39 ? -0.234 9.583 -7.628 1.00 0.00 258 GLN A O 5
ATOM 4490 N N . GLY A 1 40 ? 0.327 9.942 -5.479 1.00 0.00 259 GLY A N 5
ATOM 4491 C CA . GLY A 1 40 ? -0.165 8.648 -5.044 1.00 0.00 259 GLY A CA 5
ATOM 4492 C C . GLY A 1 40 ? 0.815 7.528 -5.334 1.00 0.00 259 GLY A C 5
ATOM 4493 O O . GLY A 1 40 ? 1.848 7.410 -4.673 1.00 0.00 259 GLY A O 5
ATOM 4497 N N . LEU A 1 41 ? 0.491 6.703 -6.322 1.00 0.00 260 LEU A N 5
ATOM 4498 C CA . LEU A 1 41 ? 1.349 5.584 -6.698 1.00 0.00 260 LEU A CA 5
ATOM 4499 C C . LEU A 1 41 ? 1.130 5.195 -8.156 1.00 0.00 260 LEU A C 5
ATOM 4500 O O . LEU A 1 41 ? 0.017 5.291 -8.675 1.00 0.00 260 LEU A O 5
ATOM 4516 N N . LYS A 1 42 ? 2.197 4.754 -8.812 1.00 0.00 261 LYS A N 5
ATOM 4517 C CA . LYS A 1 42 ? 2.122 4.346 -10.210 1.00 0.00 261 LYS A CA 5
ATOM 4518 C C . LYS A 1 42 ? 2.655 2.928 -10.393 1.00 0.00 261 LYS A C 5
ATOM 4519 O O . LYS A 1 42 ? 3.829 2.658 -10.139 1.00 0.00 261 LYS A O 5
ATOM 4538 N N . CYS A 1 43 ? 1.785 2.027 -10.836 1.00 0.00 262 CYS A N 5
ATOM 4539 C CA . CYS A 1 43 ? 2.168 0.637 -11.054 1.00 0.00 262 CYS A CA 5
ATOM 4540 C C . CYS A 1 43 ? 3.210 0.527 -12.163 1.00 0.00 262 CYS A C 5
ATOM 4541 O O . CYS A 1 43 ? 3.078 1.150 -13.217 1.00 0.00 262 CYS A O 5
ATOM 4548 N N . ASP A 1 44 ? 4.244 -0.270 -11.918 1.00 0.00 263 ASP A N 5
ATOM 4549 C CA . ASP A 1 44 ? 5.309 -0.463 -12.896 1.00 0.00 263 ASP A CA 5
ATOM 4550 C C . ASP A 1 44 ? 5.160 -1.806 -13.603 1.00 0.00 263 ASP A C 5
ATOM 4551 O O . ASP A 1 44 ? 5.935 -2.136 -14.501 1.00 0.00 263 ASP A O 5
ATOM 4560 N N . ALA A 1 45 ? 4.159 -2.578 -13.191 1.00 0.00 264 ALA A N 5
ATOM 4561 C CA . ALA A 1 45 ? 3.908 -3.885 -13.785 1.00 0.00 264 ALA A CA 5
ATOM 4562 C C . ALA A 1 45 ? 2.919 -3.782 -14.942 1.00 0.00 264 ALA A C 5
ATOM 4563 O O . ALA A 1 45 ? 3.019 -4.517 -15.925 1.00 0.00 264 ALA A O 5
ATOM 4570 N N . CYS A 1 46 ? 1.964 -2.867 -14.817 1.00 0.00 265 CYS A N 5
ATOM 4571 C CA . CYS A 1 46 ? 0.956 -2.668 -15.851 1.00 0.00 265 CYS A CA 5
ATOM 4572 C C . CYS A 1 46 ? 0.901 -1.205 -16.283 1.00 0.00 265 CYS A C 5
ATOM 4573 O O . CYS A 1 46 ? 0.759 -0.902 -17.466 1.00 0.00 265 CYS A O 5
ATOM 4580 N N . GLY A 1 47 ? 1.014 -0.303 -15.313 1.00 0.00 266 GLY A N 5
ATOM 4581 C CA . GLY A 1 47 ? 0.976 1.117 -15.613 1.00 0.00 266 GLY A CA 5
ATOM 4582 C C . GLY A 1 47 ? -0.369 1.740 -15.295 1.00 0.00 266 GLY A C 5
ATOM 4583 O O . GLY A 1 47 ? -1.214 1.892 -16.176 1.00 0.00 266 GLY A O 5
ATOM 4587 N N . MET A 1 48 ? -0.569 2.100 -14.031 1.00 0.00 267 MET A N 5
ATOM 4588 C CA . MET A 1 48 ? -1.821 2.709 -13.599 1.00 0.00 267 MET A CA 5
ATOM 4589 C C . MET A 1 48 ? -1.575 3.734 -12.496 1.00 0.00 267 MET A C 5
ATOM 4590 O O . MET A 1 48 ? -0.810 3.486 -11.565 1.00 0.00 267 MET A O 5
ATOM 4604 N N . ASN A 1 49 ? -2.229 4.886 -12.608 1.00 0.00 268 ASN A N 5
ATOM 4605 C CA . ASN A 1 49 ? -2.080 5.948 -11.620 1.00 0.00 268 ASN A CA 5
ATOM 4606 C C . ASN A 1 49 ? -3.242 5.939 -10.632 1.00 0.00 268 ASN A C 5
ATOM 4607 O O . ASN A 1 49 ? -4.408 5.954 -11.027 1.00 0.00 268 ASN A O 5
ATOM 4618 N N . VAL A 1 50 ? -2.916 5.914 -9.343 1.00 0.00 269 VAL A N 5
ATOM 4619 C CA . VAL A 1 50 ? -3.931 5.905 -8.297 1.00 0.00 269 VAL A CA 5
ATOM 4620 C C . VAL A 1 50 ? -3.429 6.600 -7.037 1.00 0.00 269 VAL A C 5
ATOM 4621 O O . VAL A 1 50 ? -2.223 6.691 -6.804 1.00 0.00 269 VAL A O 5
ATOM 4634 N N . HIS A 1 51 ? -4.362 7.090 -6.226 1.00 0.00 270 HIS A N 5
ATOM 4635 C CA . HIS A 1 51 ? -4.014 7.777 -4.988 1.00 0.00 270 HIS A CA 5
ATOM 4636 C C . HIS A 1 51 ? -3.203 6.866 -4.070 1.00 0.00 270 HIS A C 5
ATOM 4637 O O . HIS A 1 51 ? -2.890 5.730 -4.426 1.00 0.00 270 HIS A O 5
ATOM 4651 N N . HIS A 1 52 ? -2.865 7.374 -2.889 1.00 0.00 271 HIS A N 5
ATOM 4652 C CA . HIS A 1 52 ? -2.090 6.606 -1.921 1.00 0.00 271 HIS A CA 5
ATOM 4653 C C . HIS A 1 52 ? -2.957 5.544 -1.251 1.00 0.00 271 HIS A C 5
ATOM 4654 O O . HIS A 1 52 ? -2.486 4.449 -0.943 1.00 0.00 271 HIS A O 5
ATOM 4668 N N . ARG A 1 53 ? -4.224 5.876 -1.027 1.00 0.00 272 ARG A N 5
ATOM 4669 C CA . ARG A 1 53 ? -5.155 4.952 -0.392 1.00 0.00 272 ARG A CA 5
ATOM 4670 C C . ARG A 1 53 ? -5.923 4.149 -1.438 1.00 0.00 272 ARG A C 5
ATOM 4671 O O . ARG A 1 53 ? -6.178 2.958 -1.258 1.00 0.00 272 ARG A O 5
ATOM 4692 N N . CYS A 1 54 ? -6.290 4.810 -2.530 1.00 0.00 273 CYS A N 5
ATOM 4693 C CA . CYS A 1 54 ? -7.030 4.159 -3.605 1.00 0.00 273 CYS A CA 5
ATOM 4694 C C . CYS A 1 54 ? -6.319 2.889 -4.064 1.00 0.00 273 CYS A C 5
ATOM 4695 O O . CYS A 1 54 ? -6.910 2.044 -4.736 1.00 0.00 273 CYS A O 5
ATOM 4702 N N . GLN A 1 55 ? -5.049 2.762 -3.694 1.00 0.00 274 GLN A N 5
ATOM 4703 C CA . GLN A 1 55 ? -4.258 1.596 -4.068 1.00 0.00 274 GLN A CA 5
ATOM 4704 C C . GLN A 1 55 ? -4.753 0.348 -3.344 1.00 0.00 274 GLN A C 5
ATOM 4705 O O . GLN A 1 55 ? -4.939 -0.705 -3.955 1.00 0.00 274 GLN A O 5
ATOM 4719 N N . THR A 1 56 ? -4.965 0.473 -2.038 1.00 0.00 275 THR A N 5
ATOM 4720 C CA . THR A 1 56 ? -5.437 -0.645 -1.230 1.00 0.00 275 THR A CA 5
ATOM 4721 C C . THR A 1 56 ? -6.907 -0.942 -1.507 1.00 0.00 275 THR A C 5
ATOM 4722 O O . THR A 1 56 ? -7.498 -1.831 -0.894 1.00 0.00 275 THR A O 5
ATOM 4733 N N . LYS A 1 57 ? -7.492 -0.192 -2.435 1.00 0.00 276 LYS A N 5
ATOM 4734 C CA . LYS A 1 57 ? -8.893 -0.376 -2.796 1.00 0.00 276 LYS A CA 5
ATOM 4735 C C . LYS A 1 57 ? -9.020 -1.133 -4.114 1.00 0.00 276 LYS A C 5
ATOM 4736 O O . LYS A 1 57 ? -10.044 -1.760 -4.385 1.00 0.00 276 LYS A O 5
ATOM 4755 N N . VAL A 1 58 ? -7.973 -1.071 -4.931 1.00 0.00 277 VAL A N 5
ATOM 4756 C CA . VAL A 1 58 ? -7.968 -1.752 -6.220 1.00 0.00 277 VAL A CA 5
ATOM 4757 C C . VAL A 1 58 ? -7.949 -3.266 -6.041 1.00 0.00 277 VAL A C 5
ATOM 4758 O O . VAL A 1 58 ? -7.812 -3.768 -4.925 1.00 0.00 277 VAL A O 5
ATOM 4771 N N . ALA A 1 59 ? -8.089 -3.989 -7.147 1.00 0.00 278 ALA A N 5
ATOM 4772 C CA . ALA A 1 59 ? -8.086 -5.446 -7.113 1.00 0.00 278 ALA A CA 5
ATOM 4773 C C . ALA A 1 59 ? -6.688 -5.999 -7.372 1.00 0.00 278 ALA A C 5
ATOM 4774 O O . ALA A 1 59 ? -5.884 -5.378 -8.066 1.00 0.00 278 ALA A O 5
ATOM 4781 N N . ASN A 1 60 ? -6.405 -7.168 -6.808 1.00 0.00 279 ASN A N 5
ATOM 4782 C CA . ASN A 1 60 ? -5.103 -7.804 -6.977 1.00 0.00 279 ASN A CA 5
ATOM 4783 C C . ASN A 1 60 ? -5.016 -8.515 -8.324 1.00 0.00 279 ASN A C 5
ATOM 4784 O O . ASN A 1 60 ? -4.677 -9.697 -8.393 1.00 0.00 279 ASN A O 5
ATOM 4795 N N . LEU A 1 61 ? -5.323 -7.787 -9.392 1.00 0.00 280 LEU A N 5
ATOM 4796 C CA . LEU A 1 61 ? -5.278 -8.347 -10.738 1.00 0.00 280 LEU A CA 5
ATOM 4797 C C . LEU A 1 61 ? -4.438 -7.474 -11.664 1.00 0.00 280 LEU A C 5
ATOM 4798 O O . LEU A 1 61 ? -4.970 -6.766 -12.520 1.00 0.00 280 LEU A O 5
ATOM 4814 N N . CYS A 1 62 ? -3.122 -7.530 -11.488 1.00 0.00 281 CYS A N 5
ATOM 4815 C CA . CYS A 1 62 ? -2.207 -6.746 -12.309 1.00 0.00 281 CYS A CA 5
ATOM 4816 C C . CYS A 1 62 ? -1.747 -7.544 -13.526 1.00 0.00 281 CYS A C 5
ATOM 4817 O O . CYS A 1 62 ? -1.162 -8.617 -13.392 1.00 0.00 281 CYS A O 5
ATOM 4824 N N . GLY A 1 63 ? -2.018 -7.010 -14.713 1.00 0.00 282 GLY A N 5
ATOM 4825 C CA . GLY A 1 63 ? -1.625 -7.684 -15.936 1.00 0.00 282 GLY A CA 5
ATOM 4826 C C . GLY A 1 63 ? -2.281 -9.043 -16.085 1.00 0.00 282 GLY A C 5
ATOM 4827 O O . GLY A 1 63 ? -1.896 -9.834 -16.947 1.00 0.00 282 GLY A O 5
ATOM 4831 N N . ILE A 1 64 ? -3.272 -9.315 -15.243 1.00 0.00 283 ILE A N 5
ATOM 4832 C CA . ILE A 1 64 ? -3.981 -10.588 -15.284 1.00 0.00 283 ILE A CA 5
ATOM 4833 C C . ILE A 1 64 ? -4.895 -10.668 -16.502 1.00 0.00 283 ILE A C 5
ATOM 4834 O O . ILE A 1 64 ? -4.490 -11.136 -17.565 1.00 0.00 283 ILE A O 5
ATOM 4850 N N . ASN A 1 65 ? -6.131 -10.207 -16.339 1.00 0.00 284 ASN A N 5
ATOM 4851 C CA . ASN A 1 65 ? -7.103 -10.225 -17.426 1.00 0.00 284 ASN A CA 5
ATOM 4852 C C . ASN A 1 65 ? -6.423 -9.977 -18.769 1.00 0.00 284 ASN A C 5
ATOM 4853 O O . ASN A 1 65 ? -6.554 -10.771 -19.699 1.00 0.00 284 ASN A O 5
ATOM 4866 N N . GLY A 1 1 ? -8.952 -41.932 -7.242 1.00 0.00 220 GLY A N 6
ATOM 4867 C CA . GLY A 1 1 ? -9.140 -41.473 -5.879 1.00 0.00 220 GLY A CA 6
ATOM 4868 C C . GLY A 1 1 ? -7.886 -40.849 -5.299 1.00 0.00 220 GLY A C 6
ATOM 4869 O O . GLY A 1 1 ? -7.174 -41.481 -4.518 1.00 0.00 220 GLY A O 6
ATOM 4873 N N . SER A 1 2 ? -7.613 -39.606 -5.683 1.00 0.00 221 SER A N 6
ATOM 4874 C CA . SER A 1 2 ? -6.432 -38.899 -5.200 1.00 0.00 221 SER A CA 6
ATOM 4875 C C . SER A 1 2 ? -6.639 -37.389 -5.268 1.00 0.00 221 SER A C 6
ATOM 4876 O O . SER A 1 2 ? -7.057 -36.854 -6.294 1.00 0.00 221 SER A O 6
ATOM 4884 N N . SER A 1 3 ? -6.342 -36.708 -4.166 1.00 0.00 222 SER A N 6
ATOM 4885 C CA . SER A 1 3 ? -6.499 -35.259 -4.097 1.00 0.00 222 SER A CA 6
ATOM 4886 C C . SER A 1 3 ? -5.460 -34.559 -4.967 1.00 0.00 222 SER A C 6
ATOM 4887 O O . SER A 1 3 ? -4.432 -35.139 -5.315 1.00 0.00 222 SER A O 6
ATOM 4895 N N . GLY A 1 4 ? -5.737 -33.306 -5.316 1.00 0.00 223 GLY A N 6
ATOM 4896 C CA . GLY A 1 4 ? -4.818 -32.546 -6.143 1.00 0.00 223 GLY A CA 6
ATOM 4897 C C . GLY A 1 4 ? -4.499 -31.185 -5.556 1.00 0.00 223 GLY A C 6
ATOM 4898 O O . GLY A 1 4 ? -4.447 -31.025 -4.337 1.00 0.00 223 GLY A O 6
ATOM 4902 N N . SER A 1 5 ? -4.284 -30.203 -6.426 1.00 0.00 224 SER A N 6
ATOM 4903 C CA . SER A 1 5 ? -3.964 -28.850 -5.986 1.00 0.00 224 SER A CA 6
ATOM 4904 C C . SER A 1 5 ? -4.505 -27.817 -6.970 1.00 0.00 224 SER A C 6
ATOM 4905 O O . SER A 1 5 ? -4.152 -27.822 -8.149 1.00 0.00 224 SER A O 6
ATOM 4913 N N . SER A 1 6 ? -5.365 -26.932 -6.475 1.00 0.00 225 SER A N 6
ATOM 4914 C CA . SER A 1 6 ? -5.959 -25.894 -7.310 1.00 0.00 225 SER A CA 6
ATOM 4915 C C . SER A 1 6 ? -6.368 -24.689 -6.469 1.00 0.00 225 SER A C 6
ATOM 4916 O O . SER A 1 6 ? -6.284 -24.716 -5.242 1.00 0.00 225 SER A O 6
ATOM 4924 N N . GLY A 1 7 ? -6.813 -23.631 -7.140 1.00 0.00 226 GLY A N 6
ATOM 4925 C CA . GLY A 1 7 ? -7.229 -22.429 -6.440 1.00 0.00 226 GLY A CA 6
ATOM 4926 C C . GLY A 1 7 ? -7.120 -21.188 -7.303 1.00 0.00 226 GLY A C 6
ATOM 4927 O O . GLY A 1 7 ? -6.702 -21.261 -8.459 1.00 0.00 226 GLY A O 6
ATOM 4931 N N . LYS A 1 8 ? -7.498 -20.044 -6.743 1.00 0.00 227 LYS A N 6
ATOM 4932 C CA . LYS A 1 8 ? -7.442 -18.781 -7.468 1.00 0.00 227 LYS A CA 6
ATOM 4933 C C . LYS A 1 8 ? -6.448 -17.824 -6.817 1.00 0.00 227 LYS A C 6
ATOM 4934 O O . LYS A 1 8 ? -6.658 -17.366 -5.694 1.00 0.00 227 LYS A O 6
ATOM 4953 N N . ILE A 1 9 ? -5.367 -17.525 -7.530 1.00 0.00 228 ILE A N 6
ATOM 4954 C CA . ILE A 1 9 ? -4.344 -16.621 -7.022 1.00 0.00 228 ILE A CA 6
ATOM 4955 C C . ILE A 1 9 ? -4.023 -15.528 -8.037 1.00 0.00 228 ILE A C 6
ATOM 4956 O O . ILE A 1 9 ? -3.955 -15.783 -9.239 1.00 0.00 228 ILE A O 6
ATOM 4972 N N . ASP A 1 10 ? -3.826 -14.310 -7.544 1.00 0.00 229 ASP A N 6
ATOM 4973 C CA . ASP A 1 10 ? -3.509 -13.178 -8.406 1.00 0.00 229 ASP A CA 6
ATOM 4974 C C . ASP A 1 10 ? -2.241 -12.473 -7.935 1.00 0.00 229 ASP A C 6
ATOM 4975 O O . ASP A 1 10 ? -1.577 -12.927 -7.003 1.00 0.00 229 ASP A O 6
ATOM 4984 N N . MET A 1 11 ? -1.911 -11.363 -8.585 1.00 0.00 230 MET A N 6
ATOM 4985 C CA . MET A 1 11 ? -0.722 -10.595 -8.232 1.00 0.00 230 MET A CA 6
ATOM 4986 C C . MET A 1 11 ? -1.087 -9.155 -7.889 1.00 0.00 230 MET A C 6
ATOM 4987 O O . MET A 1 11 ? -1.965 -8.548 -8.503 1.00 0.00 230 MET A O 6
ATOM 5001 N N . PRO A 1 12 ? -0.399 -8.592 -6.885 1.00 0.00 231 PRO A N 6
ATOM 5002 C CA . PRO A 1 12 ? -0.633 -7.216 -6.438 1.00 0.00 231 PRO A CA 6
ATOM 5003 C C . PRO A 1 12 ? -0.169 -6.186 -7.463 1.00 0.00 231 PRO A C 6
ATOM 5004 O O . PRO A 1 12 ? 0.449 -6.533 -8.470 1.00 0.00 231 PRO A O 6
ATOM 5015 N N . HIS A 1 13 ? -0.471 -4.919 -7.200 1.00 0.00 232 HIS A N 6
ATOM 5016 C CA . HIS A 1 13 ? -0.083 -3.838 -8.100 1.00 0.00 232 HIS A CA 6
ATOM 5017 C C . HIS A 1 13 ? 1.285 -3.279 -7.720 1.00 0.00 232 HIS A C 6
ATOM 5018 O O . HIS A 1 13 ? 1.460 -2.724 -6.636 1.00 0.00 232 HIS A O 6
ATOM 5032 N N . ARG A 1 14 ? 2.251 -3.431 -8.620 1.00 0.00 233 ARG A N 6
ATOM 5033 C CA . ARG A 1 14 ? 3.604 -2.944 -8.378 1.00 0.00 233 ARG A CA 6
ATOM 5034 C C . ARG A 1 14 ? 3.618 -1.424 -8.243 1.00 0.00 233 ARG A C 6
ATOM 5035 O O . ARG A 1 14 ? 4.052 -0.713 -9.149 1.00 0.00 233 ARG A O 6
ATOM 5056 N N . PHE A 1 15 ? 3.139 -0.932 -7.105 1.00 0.00 234 PHE A N 6
ATOM 5057 C CA . PHE A 1 15 ? 3.095 0.503 -6.851 1.00 0.00 234 PHE A CA 6
ATOM 5058 C C . PHE A 1 15 ? 4.430 1.000 -6.303 1.00 0.00 234 PHE A C 6
ATOM 5059 O O . PHE A 1 15 ? 5.071 0.329 -5.494 1.00 0.00 234 PHE A O 6
ATOM 5076 N N . LYS A 1 16 ? 4.844 2.180 -6.751 1.00 0.00 235 LYS A N 6
ATOM 5077 C CA . LYS A 1 16 ? 6.101 2.769 -6.308 1.00 0.00 235 LYS A CA 6
ATOM 5078 C C . LYS A 1 16 ? 6.086 4.284 -6.488 1.00 0.00 235 LYS A C 6
ATOM 5079 O O . LYS A 1 16 ? 5.932 4.785 -7.602 1.00 0.00 235 LYS A O 6
ATOM 5098 N N . VAL A 1 17 ? 6.248 5.009 -5.386 1.00 0.00 236 VAL A N 6
ATOM 5099 C CA . VAL A 1 17 ? 6.256 6.466 -5.423 1.00 0.00 236 VAL A CA 6
ATOM 5100 C C . VAL A 1 17 ? 7.106 6.982 -6.579 1.00 0.00 236 VAL A C 6
ATOM 5101 O O . VAL A 1 17 ? 8.269 6.605 -6.724 1.00 0.00 236 VAL A O 6
ATOM 5114 N N . TYR A 1 18 ? 6.518 7.846 -7.398 1.00 0.00 237 TYR A N 6
ATOM 5115 C CA . TYR A 1 18 ? 7.220 8.413 -8.543 1.00 0.00 237 TYR A CA 6
ATOM 5116 C C . TYR A 1 18 ? 6.783 9.853 -8.792 1.00 0.00 237 TYR A C 6
ATOM 5117 O O . TYR A 1 18 ? 5.608 10.190 -8.651 1.00 0.00 237 TYR A O 6
ATOM 5135 N N . ASN A 1 19 ? 7.739 10.699 -9.163 1.00 0.00 238 ASN A N 6
ATOM 5136 C CA . ASN A 1 19 ? 7.454 12.104 -9.432 1.00 0.00 238 ASN A CA 6
ATOM 5137 C C . ASN A 1 19 ? 7.022 12.304 -10.881 1.00 0.00 238 ASN A C 6
ATOM 5138 O O . ASN A 1 19 ? 7.753 11.961 -11.811 1.00 0.00 238 ASN A O 6
ATOM 5149 N N . TYR A 1 20 ? 5.830 12.860 -11.066 1.00 0.00 239 TYR A N 6
ATOM 5150 C CA . TYR A 1 20 ? 5.299 13.104 -12.402 1.00 0.00 239 TYR A CA 6
ATOM 5151 C C . TYR A 1 20 ? 4.887 14.564 -12.566 1.00 0.00 239 TYR A C 6
ATOM 5152 O O . TYR A 1 20 ? 5.010 15.365 -11.639 1.00 0.00 239 TYR A O 6
ATOM 5170 N N . LYS A 1 21 ? 4.399 14.904 -13.754 1.00 0.00 240 LYS A N 6
ATOM 5171 C CA . LYS A 1 21 ? 3.966 16.266 -14.043 1.00 0.00 240 LYS A CA 6
ATOM 5172 C C . LYS A 1 21 ? 2.579 16.274 -14.677 1.00 0.00 240 LYS A C 6
ATOM 5173 O O . LYS A 1 21 ? 1.632 16.824 -14.116 1.00 0.00 240 LYS A O 6
AT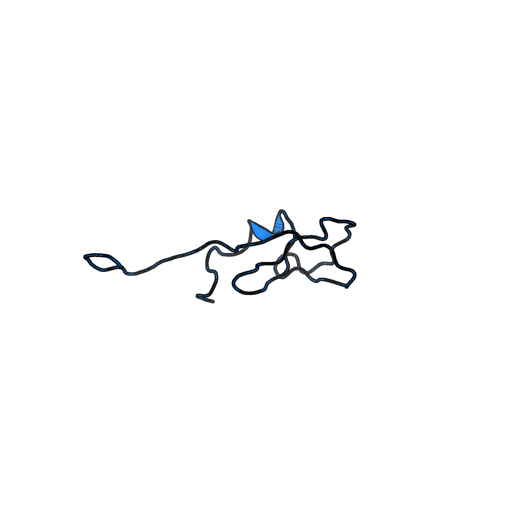OM 5192 N N . SER A 1 22 ? 2.466 15.658 -15.850 1.00 0.00 241 SER A N 6
ATOM 5193 C CA . SER A 1 22 ? 1.195 15.596 -16.562 1.00 0.00 241 SER A CA 6
ATOM 5194 C C . SER A 1 22 ? 0.052 15.274 -15.605 1.00 0.00 241 SER A C 6
ATOM 5195 O O . SER A 1 22 ? 0.204 14.512 -14.650 1.00 0.00 241 SER A O 6
ATOM 5203 N N . PRO A 1 23 ? -1.122 15.867 -15.866 1.00 0.00 242 PRO A N 6
ATOM 5204 C CA . PRO A 1 23 ? -2.315 15.659 -15.040 1.00 0.00 242 PRO A CA 6
ATOM 5205 C C . PRO A 1 23 ? -2.883 14.251 -15.186 1.00 0.00 242 PRO A C 6
ATOM 5206 O O . PRO A 1 23 ? -3.015 13.736 -16.297 1.00 0.00 242 PRO A O 6
ATOM 5217 N N . THR A 1 24 ? -3.218 13.633 -14.058 1.00 0.00 243 THR A N 6
ATOM 5218 C CA . THR A 1 24 ? -3.771 12.284 -14.061 1.00 0.00 243 THR A CA 6
ATOM 5219 C C . THR A 1 24 ? -4.950 12.171 -13.101 1.00 0.00 243 THR A C 6
ATOM 5220 O O . THR A 1 24 ? -5.041 12.914 -12.124 1.00 0.00 243 THR A O 6
ATOM 5231 N N . PHE A 1 25 ? -5.851 11.236 -13.385 1.00 0.00 244 PHE A N 6
ATOM 5232 C CA . PHE A 1 25 ? -7.025 11.026 -12.547 1.00 0.00 244 PHE A CA 6
ATOM 5233 C C . PHE A 1 25 ? -7.075 9.591 -12.030 1.00 0.00 244 PHE A C 6
ATOM 5234 O O . PHE A 1 25 ? -6.749 8.648 -12.751 1.00 0.00 244 PHE A O 6
ATOM 5251 N N . CYS A 1 26 ? -7.484 9.435 -10.775 1.00 0.00 245 CYS A N 6
ATOM 5252 C CA . CYS A 1 26 ? -7.576 8.117 -10.159 1.00 0.00 245 CYS A CA 6
ATOM 5253 C C . CYS A 1 26 ? -8.581 7.239 -10.900 1.00 0.00 245 CYS A C 6
ATOM 5254 O O . CYS A 1 26 ? -9.609 7.721 -11.374 1.00 0.00 245 CYS A O 6
ATOM 5261 N N . GLU A 1 27 ? -8.275 5.949 -10.994 1.00 0.00 24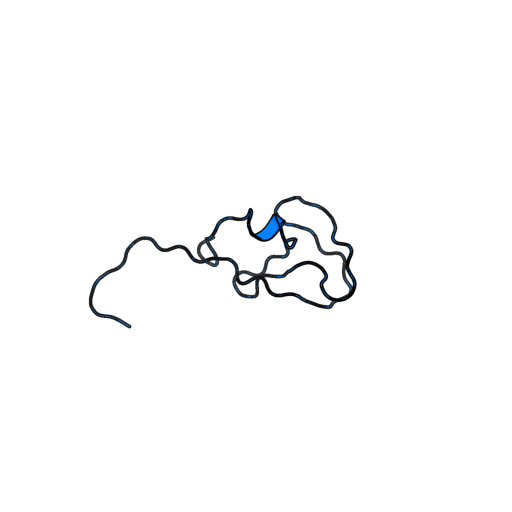6 GLU A N 6
ATOM 5262 C CA . GLU A 1 27 ? -9.152 5.005 -11.677 1.00 0.00 246 GLU A CA 6
ATOM 5263 C C . GLU A 1 27 ? -10.104 4.335 -10.690 1.00 0.00 246 GLU A C 6
ATOM 5264 O O . GLU A 1 27 ? -10.810 3.388 -11.037 1.00 0.00 246 GLU A O 6
ATOM 5276 N N . HIS A 1 28 ? -10.118 4.834 -9.458 1.00 0.00 247 HIS A N 6
ATOM 5277 C CA . HIS A 1 28 ? -10.983 4.285 -8.421 1.00 0.00 247 HIS A CA 6
ATOM 5278 C C . HIS A 1 28 ? -11.918 5.358 -7.869 1.00 0.00 247 HIS A C 6
ATOM 5279 O O . HIS A 1 28 ? -13.133 5.295 -8.060 1.00 0.00 247 HIS A O 6
ATOM 5293 N N . CYS A 1 29 ? -11.344 6.341 -7.184 1.00 0.00 248 CYS A N 6
ATOM 5294 C CA . CYS A 1 29 ? -12.124 7.427 -6.604 1.00 0.00 248 CYS A CA 6
ATOM 5295 C C . CYS A 1 29 ? -12.570 8.412 -7.680 1.00 0.00 248 CYS A C 6
ATOM 5296 O O . CYS A 1 29 ? -13.614 9.052 -7.557 1.00 0.00 248 CYS A O 6
ATOM 5303 N N . GLY A 1 30 ? -11.771 8.528 -8.737 1.00 0.00 249 GLY A N 6
ATOM 5304 C CA . GLY A 1 30 ? -12.100 9.436 -9.820 1.00 0.00 249 GLY A CA 6
ATOM 5305 C C . GLY A 1 30 ? -11.678 10.863 -9.528 1.00 0.00 249 GLY A C 6
ATOM 5306 O O . GLY A 1 30 ? -12.386 11.811 -9.870 1.00 0.00 249 GLY A O 6
ATOM 5310 N N . THR A 1 31 ? -10.521 11.018 -8.893 1.00 0.00 250 THR A N 6
ATOM 5311 C CA . THR A 1 31 ? -10.006 12.338 -8.552 1.00 0.00 250 THR A CA 6
ATOM 5312 C C . THR A 1 31 ? -8.504 12.422 -8.795 1.00 0.00 250 THR A C 6
ATOM 5313 O O . THR A 1 31 ? -7.769 11.466 -8.541 1.00 0.00 250 THR A O 6
ATOM 5324 N N . LEU A 1 32 ? -8.052 13.571 -9.286 1.00 0.00 251 LEU A N 6
ATOM 5325 C CA . LEU A 1 32 ? -6.635 13.780 -9.562 1.00 0.00 251 LEU A CA 6
ATOM 5326 C C . LEU A 1 32 ? -5.826 13.809 -8.269 1.00 0.00 251 LEU A C 6
ATOM 5327 O O . LEU A 1 32 ? -6.388 13.790 -7.173 1.00 0.00 251 LEU A O 6
ATOM 5343 N N . LEU A 1 33 ? -4.506 13.857 -8.404 1.00 0.00 252 LEU A N 6
ATOM 5344 C CA . LEU A 1 33 ? -3.619 13.891 -7.246 1.00 0.00 252 LEU A CA 6
ATOM 5345 C C . LEU A 1 33 ? -2.737 15.135 -7.272 1.00 0.00 252 LEU A C 6
ATOM 5346 O O . LEU A 1 33 ? -2.596 15.786 -8.307 1.00 0.00 252 LEU A O 6
ATOM 5362 N N . TRP A 1 34 ? -2.144 15.458 -6.128 1.00 0.00 253 TRP A N 6
ATOM 5363 C CA . TRP A 1 34 ? -1.273 16.623 -6.021 1.00 0.00 253 TRP A CA 6
ATOM 5364 C C . TRP A 1 34 ? -0.243 16.432 -4.913 1.00 0.00 253 TRP A C 6
ATOM 5365 O O . TRP A 1 34 ? -0.593 16.139 -3.771 1.00 0.00 253 TRP A O 6
ATOM 5386 N N . GLY A 1 35 ? 1.030 16.601 -5.259 1.00 0.00 254 GLY A N 6
ATOM 5387 C CA . GLY A 1 35 ? 2.091 16.443 -4.282 1.00 0.00 254 GLY A CA 6
ATOM 5388 C C . GLY A 1 35 ? 3.428 16.945 -4.791 1.00 0.00 254 GLY A C 6
ATOM 5389 O O . GLY A 1 35 ? 3.685 16.935 -5.996 1.00 0.00 254 GLY A O 6
ATOM 5393 N N . LEU A 1 36 ? 4.280 17.386 -3.873 1.00 0.00 255 LEU A N 6
ATOM 5394 C CA . LEU A 1 36 ? 5.598 17.897 -4.236 1.00 0.00 255 LEU A CA 6
ATOM 5395 C C . LEU A 1 36 ? 6.388 16.856 -5.023 1.00 0.00 255 LEU A C 6
ATOM 5396 O O . LEU A 1 36 ? 6.692 17.052 -6.199 1.00 0.00 255 LEU A O 6
ATOM 5412 N N . ALA A 1 37 ? 6.713 15.747 -4.367 1.00 0.00 256 ALA A N 6
ATOM 5413 C CA . ALA A 1 37 ? 7.463 14.673 -5.006 1.00 0.00 256 ALA A CA 6
ATOM 5414 C C . ALA A 1 37 ? 6.647 13.385 -5.052 1.00 0.00 256 ALA A C 6
ATOM 5415 O O . ALA A 1 37 ? 6.432 12.813 -6.121 1.00 0.00 256 ALA A O 6
ATOM 5422 N N . ARG A 1 38 ? 6.196 12.935 -3.886 1.00 0.00 257 ARG A N 6
ATOM 5423 C CA . ARG A 1 38 ? 5.405 11.713 -3.793 1.00 0.00 257 ARG A CA 6
ATOM 5424 C C . ARG A 1 38 ? 4.016 11.918 -4.390 1.00 0.00 257 ARG A C 6
ATOM 5425 O O . ARG A 1 38 ? 3.026 12.004 -3.664 1.00 0.00 257 ARG A O 6
ATOM 5446 N N . GLN A 1 39 ? 3.952 11.997 -5.715 1.00 0.00 258 GLN A N 6
ATOM 5447 C CA . GLN A 1 39 ? 2.685 12.193 -6.408 1.00 0.00 258 GLN A CA 6
ATOM 5448 C C . GLN A 1 39 ? 1.978 10.861 -6.638 1.00 0.00 258 GLN A C 6
ATOM 5449 O O . GLN A 1 39 ? 2.163 10.219 -7.671 1.00 0.00 258 GLN A O 6
ATOM 5463 N N . GLY A 1 40 ? 1.167 10.452 -5.667 1.00 0.00 259 GLY A N 6
ATOM 5464 C CA . GLY A 1 40 ? 0.445 9.198 -5.782 1.00 0.00 259 GLY A CA 6
ATOM 5465 C C . GLY A 1 40 ? 1.368 8.015 -5.995 1.00 0.00 259 GLY A C 6
ATOM 5466 O O . GLY A 1 40 ? 2.495 8.000 -5.498 1.00 0.00 259 GLY A O 6
ATOM 5470 N N . LEU A 1 41 ? 0.891 7.020 -6.735 1.00 0.00 260 LEU A N 6
ATOM 5471 C CA . LEU A 1 41 ? 1.681 5.825 -7.011 1.00 0.00 260 LEU A CA 6
ATOM 5472 C C . LEU A 1 41 ? 1.358 5.267 -8.393 1.00 0.00 260 LEU A C 6
ATOM 5473 O O . LEU A 1 41 ? 0.221 4.886 -8.671 1.00 0.00 260 LEU A O 6
ATOM 5489 N N . LYS A 1 42 ? 2.367 5.218 -9.256 1.00 0.00 261 LYS A N 6
ATOM 5490 C CA . LYS A 1 42 ? 2.194 4.703 -10.609 1.00 0.00 261 LYS A CA 6
ATOM 5491 C C . LYS A 1 42 ? 2.694 3.266 -10.713 1.00 0.00 261 LYS A C 6
ATOM 5492 O O . LYS A 1 42 ? 3.896 3.009 -10.636 1.00 0.00 261 LYS A O 6
ATOM 5511 N N . CYS A 1 43 ? 1.766 2.331 -10.888 1.00 0.00 262 CYS A N 6
ATOM 5512 C CA . CYS A 1 43 ? 2.113 0.920 -11.003 1.00 0.00 262 CYS A CA 6
ATOM 5513 C C . CYS A 1 43 ? 3.125 0.698 -12.124 1.00 0.00 262 CYS A C 6
ATOM 5514 O O . CYS A 1 43 ? 2.941 1.175 -13.244 1.00 0.00 262 CYS A O 6
ATOM 5521 N N . ASP A 1 44 ? 4.193 -0.028 -11.813 1.00 0.00 263 ASP A N 6
ATOM 5522 C CA . ASP A 1 44 ? 5.234 -0.315 -12.793 1.00 0.00 263 ASP A CA 6
ATOM 5523 C C . ASP A 1 44 ? 5.016 -1.683 -13.433 1.00 0.00 263 ASP A C 6
ATOM 5524 O O . ASP A 1 44 ? 5.807 -2.122 -14.267 1.00 0.00 263 ASP A O 6
ATOM 5533 N N . ALA A 1 45 ? 3.938 -2.351 -13.036 1.00 0.00 264 ALA A N 6
ATOM 5534 C CA . ALA A 1 45 ? 3.616 -3.668 -13.571 1.00 0.00 264 ALA A CA 6
ATOM 5535 C C . ALA A 1 45 ? 2.578 -3.570 -14.683 1.00 0.00 264 ALA A C 6
ATOM 5536 O O . ALA A 1 45 ? 2.765 -4.115 -15.771 1.00 0.00 264 ALA A O 6
ATOM 5543 N N . CYS A 1 46 ? 1.482 -2.872 -14.404 1.00 0.00 265 CYS A N 6
ATOM 5544 C CA . CYS A 1 46 ? 0.413 -2.703 -15.380 1.00 0.00 265 CYS A CA 6
ATOM 5545 C C . CYS A 1 46 ? 0.401 -1.280 -15.933 1.00 0.00 265 CYS A C 6
ATOM 5546 O O . CYS A 1 46 ? 0.108 -1.062 -17.108 1.00 0.00 265 CYS A O 6
ATOM 5553 N N . GLY A 1 47 ? 0.722 -0.316 -15.076 1.00 0.00 266 GLY A N 6
ATOM 5554 C CA . GLY A 1 47 ? 0.742 1.073 -15.496 1.00 0.00 266 GLY A CA 6
ATOM 5555 C C . GLY A 1 47 ? -0.546 1.799 -15.163 1.00 0.00 266 GLY A C 6
ATOM 5556 O O . GLY A 1 47 ? -1.351 2.087 -16.048 1.00 0.00 266 GLY A O 6
ATOM 5560 N N . MET A 1 48 ? -0.744 2.093 -13.882 1.00 0.00 267 MET A N 6
ATOM 5561 C CA . MET A 1 48 ? -1.944 2.789 -13.434 1.00 0.00 267 MET A CA 6
ATOM 5562 C C . MET A 1 48 ? -1.630 3.722 -12.269 1.00 0.00 267 MET A C 6
ATOM 5563 O O . MET A 1 48 ? -0.916 3.349 -11.339 1.00 0.00 267 MET A O 6
ATOM 5577 N N . ASN A 1 49 ? -2.167 4.936 -12.327 1.00 0.00 268 ASN A N 6
ATOM 5578 C CA . ASN A 1 49 ? -1.942 5.922 -11.277 1.00 0.00 268 ASN A CA 6
ATOM 5579 C C . ASN A 1 49 ? -3.077 5.899 -10.257 1.00 0.00 268 ASN A C 6
ATOM 5580 O O . ASN A 1 49 ? -4.224 6.205 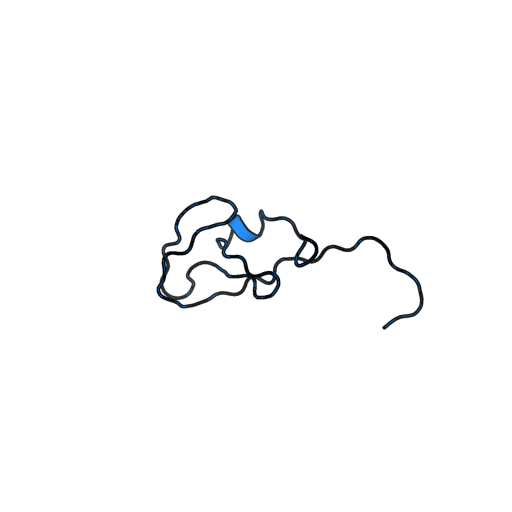-10.582 1.00 0.00 268 ASN A O 6
ATOM 5591 N N . VAL A 1 50 ? -2.747 5.535 -9.021 1.00 0.00 269 VAL A N 6
ATOM 5592 C CA . VAL A 1 50 ? -3.738 5.473 -7.953 1.00 0.00 269 VAL A CA 6
ATOM 5593 C C . VAL A 1 50 ? -3.208 6.114 -6.675 1.00 0.00 269 VAL A C 6
ATOM 5594 O O . VAL A 1 50 ? -2.004 6.105 -6.416 1.00 0.00 269 VAL A O 6
ATOM 5607 N N . HIS A 1 51 ? -4.115 6.669 -5.878 1.00 0.00 270 HIS A N 6
ATOM 5608 C CA . HIS A 1 51 ? -3.739 7.314 -4.625 1.00 0.00 270 HIS A CA 6
ATOM 5609 C C . HIS A 1 51 ? -3.145 6.301 -3.649 1.00 0.00 270 HIS A C 6
ATOM 5610 O O . HIS A 1 51 ? -3.247 5.092 -3.856 1.00 0.00 270 HIS A O 6
ATOM 5624 N N . HIS A 1 52 ? -2.526 6.804 -2.586 1.00 0.00 271 HIS A N 6
ATOM 5625 C CA . HIS A 1 52 ? -1.916 5.943 -1.579 1.00 0.00 271 HIS A CA 6
ATOM 5626 C C . HIS A 1 52 ? -2.964 5.051 -0.920 1.00 0.00 271 HIS A C 6
ATOM 5627 O O . HIS A 1 52 ? -2.651 3.961 -0.440 1.00 0.00 271 HIS A O 6
ATOM 5641 N N . ARG A 1 53 ? -4.207 5.521 -0.902 1.00 0.00 272 ARG A N 6
ATOM 5642 C CA . ARG A 1 53 ? -5.299 4.766 -0.300 1.00 0.00 272 ARG A CA 6
ATOM 5643 C C . ARG A 1 53 ? -6.023 3.927 -1.350 1.00 0.00 272 ARG A C 6
ATOM 5644 O O . ARG A 1 53 ? -6.029 2.698 -1.281 1.00 0.00 272 ARG A O 6
ATOM 5665 N N . CYS A 1 54 ? -6.633 4.600 -2.320 1.00 0.00 273 CYS A N 6
ATOM 5666 C CA . CYS A 1 54 ? -7.361 3.919 -3.383 1.00 0.00 273 CYS A CA 6
ATOM 5667 C C . CYS A 1 54 ? -6.542 2.761 -3.947 1.00 0.00 273 CYS A C 6
ATOM 5668 O O . CYS A 1 54 ? -7.088 1.842 -4.558 1.00 0.00 273 CYS A O 6
ATOM 5675 N N . GLN A 1 55 ? -5.231 2.813 -3.736 1.00 0.00 274 GLN A N 6
ATOM 5676 C CA . GLN A 1 55 ? -4.337 1.768 -4.223 1.00 0.00 274 GLN A CA 6
ATOM 5677 C C . GLN A 1 55 ? -4.886 0.384 -3.893 1.00 0.00 274 GLN A C 6
ATOM 5678 O O . GLN A 1 55 ? -4.982 -0.482 -4.763 1.00 0.00 274 GLN A O 6
ATOM 5692 N N . THR A 1 56 ? -5.245 0.182 -2.629 1.00 0.00 275 THR A N 6
ATOM 5693 C CA . THR A 1 56 ? -5.783 -1.097 -2.183 1.00 0.00 275 THR A CA 6
ATOM 5694 C C . THR A 1 56 ? -7.153 -1.362 -2.798 1.00 0.00 275 THR A C 6
ATOM 5695 O O . THR A 1 56 ? -7.453 -2.482 -3.213 1.00 0.00 275 THR A O 6
ATOM 5706 N N . LYS A 1 57 ? -7.981 -0.325 -2.855 1.00 0.00 276 LYS A N 6
ATOM 5707 C CA . LYS A 1 57 ? -9.320 -0.445 -3.421 1.00 0.00 276 LYS A CA 6
ATOM 5708 C C . LYS A 1 57 ? -9.273 -1.111 -4.792 1.00 0.00 276 LYS A C 6
ATOM 5709 O O . LYS A 1 57 ? -10.243 -1.733 -5.225 1.00 0.00 276 LYS A O 6
ATOM 5728 N N . VAL A 1 58 ? -8.137 -0.980 -5.471 1.00 0.00 277 VAL A N 6
ATOM 5729 C CA . VAL A 1 58 ? -7.963 -1.572 -6.792 1.00 0.00 277 VAL A CA 6
ATOM 5730 C C . VAL A 1 58 ? -7.736 -3.076 -6.694 1.00 0.00 277 VAL A C 6
ATOM 5731 O O . VAL A 1 58 ? -6.851 -3.535 -5.973 1.00 0.00 277 VAL A O 6
ATOM 5744 N N . ALA A 1 59 ? -8.541 -3.839 -7.426 1.00 0.00 278 ALA A N 6
ATOM 5745 C CA . ALA A 1 59 ? -8.427 -5.292 -7.424 1.00 0.00 278 ALA A CA 6
ATOM 5746 C C . ALA A 1 59 ? -6.970 -5.728 -7.528 1.00 0.00 278 ALA A C 6
ATOM 5747 O O . ALA A 1 59 ? -6.202 -5.177 -8.316 1.00 0.00 278 ALA A O 6
ATOM 5754 N N . ASN A 1 60 ? -6.595 -6.721 -6.727 1.00 0.00 279 ASN A N 6
ATOM 5755 C CA . ASN A 1 60 ? -5.228 -7.230 -6.729 1.00 0.00 279 ASN A CA 6
ATOM 5756 C C . ASN A 1 60 ? -4.976 -8.107 -7.951 1.00 0.00 279 ASN A C 6
ATOM 5757 O O . ASN A 1 60 ? -4.502 -9.238 -7.830 1.00 0.00 279 ASN A O 6
ATOM 5768 N N . LEU A 1 61 ? -5.295 -7.579 -9.128 1.00 0.00 280 LEU A N 6
ATOM 5769 C CA . LEU A 1 61 ? -5.102 -8.313 -10.373 1.00 0.00 280 LEU A CA 6
ATOM 5770 C C . LEU A 1 61 ? -4.258 -7.507 -11.356 1.00 0.00 280 LEU A C 6
ATOM 5771 O O . LEU A 1 61 ? -4.783 -6.900 -12.289 1.00 0.00 280 LEU A O 6
ATOM 5787 N N . CYS A 1 62 ? -2.947 -7.508 -11.140 1.00 0.00 281 CYS A N 6
ATOM 5788 C CA . CYS A 1 62 ? -2.028 -6.779 -12.006 1.00 0.00 281 CYS A CA 6
ATOM 5789 C C . CYS A 1 62 ? -1.575 -7.650 -13.174 1.00 0.00 281 CYS A C 6
ATOM 5790 O O . CYS A 1 62 ? -1.362 -8.852 -13.020 1.00 0.00 281 CYS A O 6
ATOM 5797 N N . GLY A 1 63 ? -1.429 -7.034 -14.344 1.00 0.00 282 GLY A N 6
ATOM 5798 C CA . GLY A 1 63 ? -1.002 -7.767 -15.520 1.00 0.00 282 GLY A CA 6
ATOM 5799 C C . GLY A 1 63 ? -2.159 -8.428 -16.244 1.00 0.00 282 GLY A C 6
ATOM 5800 O O . GLY A 1 63 ? -1.988 -8.974 -17.334 1.00 0.00 282 GLY A O 6
ATOM 5804 N N . ILE A 1 64 ? -3.340 -8.379 -15.636 1.00 0.00 283 ILE A N 6
ATOM 5805 C CA . ILE A 1 64 ? -4.529 -8.978 -16.229 1.00 0.00 283 ILE A CA 6
ATOM 5806 C C . ILE A 1 64 ? -5.038 -8.144 -17.400 1.00 0.00 283 ILE A C 6
ATOM 5807 O O . ILE A 1 64 ? -5.644 -8.670 -18.333 1.00 0.00 283 ILE A O 6
ATOM 5823 N N . ASN A 1 65 ? -4.787 -6.840 -17.344 1.00 0.00 284 ASN A N 6
ATOM 5824 C CA . ASN A 1 65 ? -5.220 -5.932 -18.400 1.00 0.00 284 ASN A CA 6
ATOM 5825 C C . ASN A 1 65 ? -4.543 -6.276 -19.724 1.00 0.00 284 ASN A C 6
ATOM 5826 O O . ASN A 1 65 ? -4.087 -5.392 -20.447 1.00 0.00 284 ASN A O 6
ATOM 5839 N N . GLY A 1 1 ? -1.305 -39.411 -2.538 1.00 0.00 220 GLY A N 7
ATOM 5840 C CA . GLY A 1 1 ? -0.621 -38.941 -3.729 1.00 0.00 220 GLY A CA 7
ATOM 5841 C C . GLY A 1 1 ? -1.106 -37.576 -4.176 1.00 0.00 220 GLY A C 7
ATOM 5842 O O . GLY A 1 1 ? -0.796 -37.130 -5.280 1.00 0.00 220 GLY A O 7
ATOM 5846 N N . SER A 1 2 ? -1.872 -36.912 -3.316 1.00 0.00 221 SER A N 7
ATOM 5847 C CA . SER A 1 2 ? -2.406 -35.592 -3.630 1.00 0.00 221 SER A CA 7
ATOM 5848 C C . SER A 1 2 ? -1.677 -34.509 -2.841 1.00 0.00 221 SER A C 7
ATOM 5849 O O . SER A 1 2 ? -0.815 -34.802 -2.013 1.00 0.00 221 SER A O 7
ATOM 5857 N N . SER A 1 3 ? -2.030 -33.254 -3.105 1.00 0.00 222 SER A N 7
ATOM 5858 C CA . SER A 1 3 ? -1.407 -32.126 -2.423 1.00 0.00 222 SER A CA 7
ATOM 5859 C C . SER A 1 3 ? -2.360 -30.936 -2.359 1.00 0.00 222 SER A C 7
ATOM 5860 O O . SER A 1 3 ? -3.476 -30.992 -2.874 1.00 0.00 222 SER A O 7
ATOM 5868 N N . GLY A 1 4 ? -1.912 -29.860 -1.721 1.00 0.00 223 GLY A N 7
ATOM 5869 C CA . GLY A 1 4 ? -2.736 -28.671 -1.600 1.00 0.00 223 GLY A CA 7
ATOM 5870 C C . GLY A 1 4 ? -2.892 -27.937 -2.917 1.00 0.00 223 GLY A C 7
ATOM 5871 O O . GLY A 1 4 ? -1.905 -27.518 -3.522 1.00 0.00 223 GLY A O 7
ATOM 5875 N N . SER A 1 5 ? -4.134 -27.783 -3.364 1.00 0.00 224 SER A N 7
ATOM 5876 C CA . SER A 1 5 ? -4.415 -27.099 -4.620 1.00 0.00 224 SER A CA 7
ATOM 5877 C C . SER A 1 5 ? -4.288 -25.587 -4.457 1.00 0.00 224 SER A C 7
ATOM 5878 O O . SER A 1 5 ? -4.546 -25.044 -3.382 1.00 0.00 224 SER A O 7
ATOM 5886 N N . SER A 1 6 ? -3.890 -24.913 -5.531 1.00 0.00 225 SER A N 7
ATOM 5887 C CA . SER A 1 6 ? -3.725 -23.464 -5.506 1.00 0.00 225 SER A CA 7
ATOM 5888 C C . SER A 1 6 ? -5.079 -22.763 -5.553 1.00 0.00 225 SER A C 7
ATOM 5889 O O . SER A 1 6 ? -6.124 -23.409 -5.606 1.00 0.00 225 SER A O 7
ATOM 5897 N N . GLY A 1 7 ? -5.051 -21.433 -5.533 1.00 0.00 226 GLY A N 7
ATOM 5898 C CA . GLY A 1 7 ? -6.281 -20.665 -5.573 1.00 0.00 226 GLY A CA 7
ATOM 5899 C C . GLY A 1 7 ? -6.631 -20.203 -6.974 1.00 0.00 226 GLY A C 7
ATOM 5900 O O . GLY A 1 7 ? -7.213 -20.954 -7.756 1.00 0.00 226 GLY A O 7
ATOM 5904 N N . LYS A 1 8 ? -6.276 -18.963 -7.292 1.00 0.00 227 LYS A N 7
ATOM 5905 C CA . LYS A 1 8 ? -6.556 -18.400 -8.608 1.00 0.00 227 LYS A CA 7
ATOM 5906 C C . LYS A 1 8 ? -5.307 -17.754 -9.200 1.00 0.00 227 LYS A C 7
ATOM 5907 O O . LYS A 1 8 ? -4.226 -17.821 -8.615 1.00 0.00 227 LYS A O 7
ATOM 5926 N N . ILE A 1 9 ? -5.465 -17.128 -10.361 1.00 0.00 228 ILE A N 7
ATOM 5927 C CA . ILE A 1 9 ? -4.350 -16.468 -11.030 1.00 0.00 228 ILE A CA 7
ATOM 5928 C C . ILE A 1 9 ? -4.479 -14.951 -10.944 1.00 0.00 228 ILE A C 7
ATOM 5929 O O . ILE A 1 9 ? -4.846 -14.293 -11.918 1.00 0.00 228 ILE A O 7
ATOM 5945 N N . ASP A 1 10 ? -4.173 -14.402 -9.774 1.00 0.00 229 ASP A N 7
ATOM 5946 C CA . ASP A 1 10 ? -4.251 -12.961 -9.561 1.00 0.00 229 ASP A CA 7
ATOM 5947 C C . ASP A 1 10 ? -2.953 -12.430 -8.961 1.00 0.00 229 ASP A C 7
ATOM 5948 O O . ASP A 1 10 ? -2.350 -13.066 -8.098 1.00 0.00 229 ASP A O 7
ATOM 5957 N N . MET A 1 11 ? -2.528 -11.259 -9.426 1.00 0.00 230 MET A N 7
ATOM 5958 C CA . MET A 1 11 ? -1.301 -10.642 -8.935 1.00 0.00 230 MET A CA 7
ATOM 5959 C C . MET A 1 11 ? -1.552 -9.199 -8.509 1.00 0.00 230 MET A C 7
ATOM 5960 O O . MET A 1 11 ? -2.339 -8.474 -9.118 1.00 0.00 230 MET A O 7
ATOM 5974 N N . PRO A 1 12 ? -0.867 -8.770 -7.438 1.00 0.00 231 PRO A N 7
ATOM 5975 C CA . PRO A 1 12 ? -0.999 -7.409 -6.908 1.00 0.00 231 PRO A CA 7
ATOM 5976 C C . PRO A 1 12 ? -0.393 -6.363 -7.837 1.00 0.00 231 PRO A C 7
ATOM 5977 O O . PRO A 1 12 ? 0.377 -6.692 -8.740 1.00 0.00 231 PRO A O 7
ATOM 5988 N N . HIS A 1 13 ? -0.744 -5.102 -7.609 1.00 0.00 232 HIS A N 7
ATOM 5989 C CA . HIS A 1 13 ? -0.233 -4.007 -8.426 1.00 0.00 232 HIS A CA 7
ATOM 5990 C C . HIS A 1 13 ? 1.095 -3.493 -7.878 1.00 0.00 232 HIS A C 7
ATOM 5991 O O . HIS A 1 13 ? 1.173 -3.045 -6.734 1.00 0.00 232 HIS A O 7
ATOM 6005 N N . ARG A 1 14 ? 2.136 -3.563 -8.701 1.00 0.00 233 ARG A N 7
ATOM 6006 C CA . ARG A 1 14 ? 3.461 -3.108 -8.297 1.00 0.00 233 ARG A CA 7
ATOM 6007 C C . ARG A 1 14 ? 3.504 -1.586 -8.191 1.00 0.00 233 ARG A C 7
ATOM 6008 O O . ARG A 1 14 ? 4.158 -0.916 -8.990 1.00 0.00 233 ARG A O 7
ATOM 6029 N N . PHE A 1 15 ? 2.801 -1.047 -7.200 1.00 0.00 234 PHE A N 7
ATOM 6030 C CA . PHE A 1 15 ? 2.757 0.395 -6.990 1.00 0.00 234 PHE A CA 7
ATOM 6031 C C . PHE A 1 15 ? 4.091 0.908 -6.454 1.00 0.00 234 PHE A C 7
ATOM 6032 O O . PHE A 1 15 ? 4.705 0.285 -5.587 1.00 0.00 234 PHE A O 7
ATOM 6049 N N . LYS A 1 16 ? 4.533 2.047 -6.976 1.00 0.00 235 LYS A N 7
ATOM 6050 C CA . LYS A 1 16 ? 5.793 2.645 -6.551 1.00 0.00 235 LYS A CA 7
ATOM 6051 C C . LYS A 1 16 ? 5.691 4.167 -6.525 1.00 0.00 235 LYS A C 7
ATOM 6052 O O . LYS A 1 16 ? 5.272 4.788 -7.502 1.00 0.00 235 LYS A O 7
ATOM 6071 N N . VAL A 1 17 ? 6.078 4.762 -5.401 1.00 0.00 236 VAL A N 7
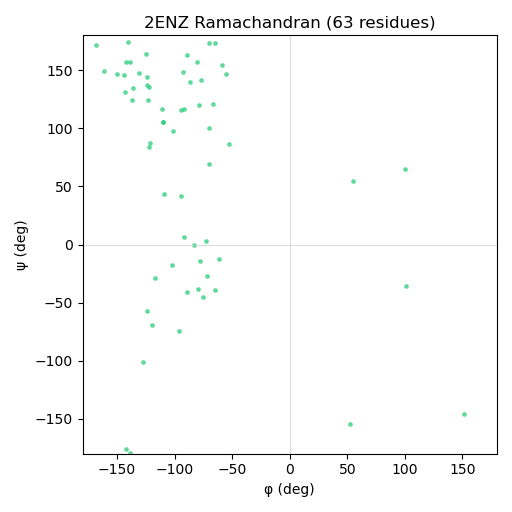ATOM 6072 C CA . VAL A 1 17 ? 6.033 6.212 -5.249 1.00 0.00 236 VAL A CA 7
ATOM 6073 C C . VAL A 1 17 ? 6.909 6.901 -6.289 1.00 0.00 236 VAL A C 7
ATOM 6074 O O . VAL A 1 17 ? 8.091 6.583 -6.430 1.00 0.00 236 VAL A O 7
ATOM 6087 N N . TYR A 1 18 ? 6.324 7.847 -7.015 1.00 0.00 237 TYR A N 7
ATOM 6088 C CA . TYR A 1 18 ? 7.051 8.581 -8.044 1.00 0.00 237 TYR A CA 7
ATOM 6089 C C . TYR A 1 18 ? 6.548 10.017 -8.147 1.00 0.00 237 TYR A C 7
ATOM 6090 O O . TYR A 1 18 ? 5.374 10.294 -7.903 1.00 0.00 237 TYR A O 7
ATOM 6108 N N . ASN A 1 19 ? 7.445 10.927 -8.512 1.00 0.00 238 ASN A N 7
ATOM 6109 C CA . ASN A 1 19 ? 7.094 12.336 -8.648 1.00 0.00 238 ASN A CA 7
ATOM 6110 C C . ASN A 1 19 ? 6.512 12.620 -10.029 1.00 0.00 238 ASN A C 7
ATOM 6111 O O . ASN A 1 19 ? 7.237 12.660 -11.024 1.00 0.00 238 ASN A O 7
ATOM 6122 N N . TYR A 1 20 ? 5.199 12.818 -10.083 1.00 0.00 239 TYR A N 7
ATOM 6123 C CA . TYR A 1 20 ? 4.519 13.097 -11.342 1.00 0.00 239 TYR A CA 7
ATOM 6124 C C . TYR A 1 20 ? 3.960 14.517 -11.356 1.00 0.00 239 TYR A C 7
ATOM 6125 O O . TYR A 1 20 ? 3.144 14.884 -10.511 1.00 0.00 239 TYR A O 7
ATOM 6143 N N . LYS A 1 21 ? 4.406 15.311 -12.323 1.00 0.00 240 LYS A N 7
ATOM 6144 C CA . LYS A 1 21 ? 3.951 16.690 -12.452 1.00 0.00 240 LYS A CA 7
ATOM 6145 C C . LYS A 1 21 ? 2.666 16.765 -13.271 1.00 0.00 240 LYS A C 7
ATOM 6146 O O . LYS A 1 21 ? 1.624 17.188 -12.770 1.00 0.00 240 LYS A O 7
ATOM 6165 N N . SER A 1 22 ? 2.748 16.351 -14.531 1.00 0.00 241 SER A N 7
ATOM 6166 C CA . SER A 1 22 ? 1.592 16.374 -15.420 1.00 0.00 241 SER A CA 7
ATOM 6167 C C . SER A 1 22 ? 0.325 15.967 -14.673 1.00 0.00 241 SER A C 7
ATOM 6168 O O . SER A 1 22 ? 0.342 15.110 -13.790 1.00 0.00 241 SER A O 7
ATOM 6176 N N . PRO A 1 23 ? -0.803 16.597 -15.036 1.00 0.00 242 PRO A N 7
ATOM 6177 C CA . PRO A 1 23 ? -2.100 16.317 -14.414 1.00 0.00 242 PRO A CA 7
ATOM 6178 C C . PRO A 1 23 ? -2.636 14.938 -14.784 1.00 0.00 242 PRO A C 7
ATOM 6179 O O . PRO A 1 23 ? -2.548 14.515 -15.937 1.00 0.00 242 PRO A O 7
ATOM 6190 N N . THR A 1 24 ? -3.192 14.240 -13.798 1.00 0.00 243 THR A N 7
ATOM 6191 C CA . THR A 1 24 ? -3.741 12.909 -14.020 1.00 0.00 243 THR A CA 7
ATOM 6192 C C . THR A 1 24 ? -4.963 12.665 -13.142 1.00 0.00 243 THR A C 7
ATOM 6193 O O . THR A 1 24 ? -5.044 13.166 -12.021 1.00 0.00 243 THR A O 7
ATOM 6204 N N . PHE A 1 25 ? -5.912 11.891 -13.659 1.00 0.00 244 PHE A N 7
ATOM 6205 C CA . PHE A 1 25 ? -7.131 11.580 -12.922 1.00 0.00 244 PHE A CA 7
ATOM 6206 C C . PHE A 1 25 ? -7.106 10.143 -12.411 1.00 0.00 244 PHE A C 7
ATOM 6207 O O . PHE A 1 25 ? -6.788 9.213 -13.153 1.00 0.00 244 PHE A O 7
ATOM 6224 N N . CYS A 1 26 ? -7.444 9.968 -11.137 1.00 0.00 245 CYS A N 7
ATOM 6225 C CA . CYS A 1 26 ? -7.460 8.645 -10.524 1.00 0.00 245 CYS A CA 7
ATOM 6226 C C . CYS A 1 26 ? -8.498 7.749 -11.193 1.00 0.00 245 CYS A C 7
ATOM 6227 O O . CYS A 1 26 ? -9.697 7.886 -10.953 1.00 0.00 245 CYS A O 7
ATOM 6234 N N . GLU A 1 27 ? -8.027 6.831 -12.031 1.00 0.00 246 GLU A N 7
ATOM 6235 C CA . GLU A 1 27 ? -8.915 5.913 -12.734 1.00 0.00 246 GLU A CA 7
ATOM 6236 C C . GLU A 1 27 ? -9.649 5.005 -11.751 1.00 0.00 246 GLU A C 7
ATOM 6237 O O . GLU A 1 27 ? -10.544 4.252 -12.134 1.00 0.00 246 GLU A O 7
ATOM 6249 N N . HIS A 1 28 ? -9.262 5.083 -10.482 1.00 0.00 247 HIS A N 7
ATOM 6250 C CA . HIS A 1 28 ? -9.882 4.269 -9.442 1.00 0.00 247 HIS A CA 7
ATOM 6251 C C . HIS A 1 28 ? -11.115 4.963 -8.872 1.00 0.00 247 HIS A C 7
ATOM 6252 O O . HIS A 1 28 ? -12.245 4.528 -9.098 1.00 0.00 247 HIS A O 7
ATOM 6266 N N . CYS A 1 29 ? -10.891 6.043 -8.132 1.00 0.00 248 CYS A N 7
ATOM 6267 C CA . CYS A 1 29 ? -11.983 6.797 -7.528 1.00 0.00 248 CYS A CA 7
ATOM 6268 C C . CYS A 1 29 ? -12.540 7.827 -8.507 1.00 0.00 248 CYS A C 7
ATOM 6269 O O . CYS A 1 29 ? -13.577 8.440 -8.257 1.00 0.00 248 CYS A O 7
ATOM 6276 N N . GLY A 1 30 ? -11.841 8.012 -9.624 1.00 0.00 249 GLY A N 7
ATOM 6277 C CA . GLY A 1 30 ? -12.280 8.967 -10.624 1.00 0.00 249 GLY A CA 7
ATOM 6278 C C . GLY A 1 30 ? -11.806 10.376 -10.327 1.00 0.00 249 GLY A C 7
ATOM 6279 O O . GLY A 1 30 ? -11.767 11.227 -11.216 1.00 0.00 249 GLY A O 7
ATOM 6283 N N . THR A 1 31 ? -11.445 10.625 -9.072 1.00 0.00 250 THR A N 7
ATOM 6284 C CA . THR A 1 31 ? -10.973 11.941 -8.659 1.00 0.00 250 THR A CA 7
ATOM 6285 C C . THR A 1 31 ? -9.503 12.133 -9.011 1.00 0.00 250 THR A C 7
ATOM 6286 O O . THR A 1 31 ? -8.760 11.164 -9.173 1.00 0.00 250 THR A O 7
ATOM 6297 N N . LEU A 1 32 ? -9.086 13.390 -9.127 1.00 0.00 251 LEU A N 7
ATOM 6298 C CA . LEU A 1 32 ? -7.702 13.709 -9.459 1.00 0.00 251 LEU A CA 7
ATOM 6299 C C . LEU A 1 32 ? -6.796 13.530 -8.246 1.00 0.00 251 LEU A C 7
ATOM 6300 O O . LEU A 1 32 ? -7.245 13.108 -7.179 1.00 0.00 251 LEU A O 7
ATOM 6316 N N . LEU A 1 33 ? -5.519 13.855 -8.414 1.00 0.00 252 LEU A N 7
ATOM 6317 C CA . LEU A 1 33 ? -4.549 13.733 -7.332 1.00 0.00 252 LEU A CA 7
ATOM 6318 C C . LEU A 1 33 ? -3.498 14.835 -7.415 1.00 0.00 252 LEU A C 7
ATOM 6319 O O . LEU A 1 33 ? -3.111 15.256 -8.504 1.00 0.00 252 LEU A O 7
ATOM 6335 N N . TRP A 1 34 ? -3.041 15.297 -6.256 1.00 0.00 253 TRP A N 7
ATOM 6336 C CA . TRP A 1 34 ? -2.033 16.350 -6.198 1.00 0.00 253 TRP A CA 7
ATOM 6337 C C . TRP A 1 34 ? -1.565 16.577 -4.765 1.00 0.00 253 TRP A C 7
ATOM 6338 O O . TRP A 1 34 ? -2.377 16.719 -3.852 1.00 0.00 253 TRP A O 7
ATOM 6359 N N . GLY A 1 35 ? -0.250 16.609 -4.574 1.00 0.00 254 GLY A N 7
ATOM 6360 C CA . GLY A 1 35 ? 0.303 16.819 -3.249 1.00 0.00 254 GLY A CA 7
ATOM 6361 C C . GLY A 1 35 ? 1.817 16.889 -3.256 1.00 0.00 254 GLY A C 7
ATOM 6362 O O . GLY A 1 35 ? 2.411 17.566 -4.096 1.00 0.00 254 GLY A O 7
ATOM 6366 N N . LEU A 1 36 ? 2.444 16.188 -2.318 1.00 0.00 255 LEU A N 7
ATOM 6367 C CA . LEU A 1 36 ? 3.900 16.174 -2.218 1.00 0.00 255 LEU A CA 7
ATOM 6368 C C . LEU A 1 36 ? 4.501 15.142 -3.167 1.00 0.00 255 LEU A C 7
ATOM 6369 O O . LEU A 1 36 ? 3.778 14.427 -3.860 1.00 0.00 255 LEU A O 7
ATOM 6385 N N . ALA A 1 37 ? 5.827 15.069 -3.190 1.00 0.00 256 ALA A N 7
ATOM 6386 C CA . ALA A 1 37 ? 6.525 14.122 -4.051 1.00 0.00 256 ALA A CA 7
ATOM 6387 C C . ALA A 1 37 ? 5.777 12.796 -4.127 1.00 0.00 256 ALA A C 7
ATOM 6388 O O . ALA A 1 37 ? 5.773 12.134 -5.165 1.00 0.00 256 ALA A O 7
ATOM 6395 N N . ARG A 1 38 ? 5.146 12.413 -3.022 1.00 0.00 257 ARG A N 7
ATOM 6396 C CA . ARG A 1 38 ? 4.396 11.164 -2.965 1.00 0.00 257 ARG A CA 7
ATOM 6397 C C . ARG A 1 38 ? 2.965 11.366 -3.455 1.00 0.00 257 ARG A C 7
ATOM 6398 O O . ARG A 1 38 ? 2.029 10.764 -2.931 1.00 0.00 257 ARG A O 7
ATOM 6419 N N . GLN A 1 39 ? 2.805 12.218 -4.463 1.00 0.00 258 GLN A N 7
ATOM 6420 C CA . GLN A 1 39 ? 1.488 12.500 -5.022 1.00 0.00 258 GLN A CA 7
ATOM 6421 C C . GLN A 1 39 ? 0.663 11.223 -5.143 1.00 0.00 258 GLN A C 7
ATOM 6422 O O . GLN A 1 39 ? -0.261 10.993 -4.364 1.00 0.00 258 GLN A O 7
ATOM 6436 N N . GLY A 1 40 ? 1.004 10.394 -6.125 1.00 0.00 259 GLY A N 7
ATOM 6437 C CA . GLY A 1 40 ? 0.284 9.150 -6.329 1.00 0.00 259 GLY A CA 7
ATOM 6438 C C . GLY A 1 40 ? 1.212 7.959 -6.466 1.00 0.00 259 GLY A C 7
ATOM 6439 O O . GLY A 1 40 ? 2.385 8.030 -6.097 1.00 0.00 259 GLY A O 7
ATOM 6443 N N . LEU A 1 41 ? 0.687 6.860 -6.996 1.00 0.00 260 LEU A N 7
ATOM 6444 C CA . LEU A 1 41 ? 1.475 5.647 -7.180 1.00 0.00 260 LEU A CA 7
ATOM 6445 C C . LEU A 1 41 ? 1.298 5.090 -8.588 1.00 0.00 260 LEU A C 7
ATOM 6446 O O . LEU A 1 41 ? 0.176 4.859 -9.040 1.00 0.00 260 LEU A O 7
ATOM 6462 N N . LYS A 1 42 ? 2.413 4.873 -9.278 1.00 0.00 261 LYS A N 7
ATOM 6463 C CA . LYS A 1 42 ? 2.382 4.339 -10.635 1.00 0.00 261 LYS A CA 7
ATOM 6464 C C . LYS A 1 42 ? 2.838 2.884 -10.657 1.00 0.00 261 LYS A C 7
ATOM 6465 O O . LYS A 1 42 ? 3.996 2.581 -10.369 1.00 0.00 261 LYS A O 7
ATOM 6484 N N . CYS A 1 43 ? 1.920 1.987 -11.002 1.00 0.00 262 CYS A N 7
ATOM 6485 C CA . CYS A 1 43 ? 2.227 0.563 -11.064 1.00 0.00 262 CYS A CA 7
ATOM 6486 C C . CYS A 1 43 ? 3.296 0.282 -12.116 1.00 0.00 262 CYS A C 7
ATOM 6487 O O . CYS A 1 43 ? 3.152 0.662 -13.278 1.00 0.00 262 CYS A O 7
ATOM 6494 N N . ASP A 1 44 ? 4.366 -0.386 -11.700 1.00 0.00 263 ASP A N 7
ATOM 6495 C CA . ASP A 1 44 ? 5.459 -0.720 -12.606 1.00 0.00 263 ASP A CA 7
ATOM 6496 C C . ASP A 1 44 ? 5.281 -2.123 -13.179 1.00 0.00 263 ASP A C 7
ATOM 6497 O O . ASP A 1 44 ? 6.229 -2.721 -13.687 1.00 0.00 263 ASP A O 7
ATOM 6506 N N . ALA A 1 45 ? 4.060 -2.641 -13.092 1.00 0.00 264 ALA A N 7
ATOM 6507 C CA . ALA A 1 45 ? 3.758 -3.973 -13.601 1.00 0.00 264 ALA A CA 7
ATOM 6508 C C . ALA A 1 45 ? 2.772 -3.906 -14.762 1.00 0.00 264 ALA A C 7
ATOM 6509 O O . ALA A 1 45 ? 2.908 -4.629 -15.749 1.00 0.00 264 ALA A O 7
ATOM 6516 N N . CYS A 1 46 ? 1.777 -3.033 -14.637 1.00 0.00 265 CYS A N 7
ATOM 6517 C CA . CYS A 1 46 ? 0.766 -2.872 -15.675 1.00 0.00 265 CYS A CA 7
ATOM 6518 C C . CYS A 1 46 ? 0.764 -1.444 -16.215 1.00 0.00 265 CYS A C 7
ATOM 6519 O O . CYS A 1 46 ? 0.709 -1.226 -17.424 1.00 0.00 265 CYS A O 7
ATOM 6526 N N . GLY A 1 47 ? 0.824 -0.474 -15.307 1.00 0.00 266 GLY A N 7
ATOM 6527 C CA . GLY A 1 47 ? 0.828 0.920 -15.711 1.00 0.00 266 GLY A CA 7
ATOM 6528 C C . GLY A 1 47 ? -0.476 1.622 -15.384 1.00 0.00 266 GLY A C 7
ATOM 6529 O O . GLY A 1 47 ? -1.320 1.816 -16.258 1.00 0.00 266 GLY A O 7
ATOM 6533 N N . MET A 1 48 ? -0.641 2.001 -14.121 1.00 0.00 267 MET A N 7
ATOM 6534 C CA . MET A 1 48 ? -1.852 2.685 -13.681 1.00 0.00 267 MET A CA 7
ATOM 6535 C C . MET A 1 48 ? -1.537 3.695 -12.582 1.00 0.00 267 MET A C 7
ATOM 6536 O O . MET A 1 48 ? -0.709 3.438 -11.709 1.00 0.00 267 MET A O 7
ATOM 6550 N N . ASN A 1 49 ? -2.204 4.844 -12.632 1.00 0.00 268 ASN A N 7
ATOM 6551 C CA . ASN A 1 49 ? -1.994 5.892 -11.640 1.00 0.00 268 ASN A CA 7
ATOM 6552 C C . ASN A 1 49 ? -3.170 5.969 -10.672 1.00 0.00 268 ASN A C 7
ATOM 6553 O O . ASN A 1 49 ? -4.315 6.162 -11.083 1.00 0.00 268 ASN A O 7
ATOM 6564 N N . VAL A 1 50 ? -2.881 5.818 -9.384 1.00 0.00 269 VAL A N 7
ATOM 6565 C CA . VAL A 1 50 ? -3.914 5.873 -8.356 1.00 0.00 269 VAL A CA 7
ATOM 6566 C C . VAL A 1 50 ? -3.405 6.573 -7.102 1.00 0.00 269 VAL A C 7
ATOM 6567 O O . VAL A 1 50 ? -2.202 6.601 -6.838 1.00 0.00 269 VAL A O 7
ATOM 6580 N N . HIS A 1 51 ? -4.328 7.137 -6.330 1.00 0.00 270 HIS A N 7
ATOM 6581 C CA . HIS A 1 51 ? -3.973 7.838 -5.101 1.00 0.00 270 HIS A CA 7
ATOM 6582 C C . HIS A 1 51 ? -3.089 6.965 -4.214 1.00 0.00 270 HIS A C 7
ATOM 6583 O O . HIS A 1 51 ? -2.779 5.825 -4.560 1.00 0.00 270 HIS A O 7
ATOM 6597 N N . HIS A 1 52 ? -2.685 7.509 -3.070 1.00 0.00 271 HIS A N 7
ATOM 6598 C CA . HIS A 1 52 ? -1.837 6.780 -2.135 1.00 0.00 271 HIS A CA 7
ATOM 6599 C C . HIS A 1 52 ? -2.603 5.630 -1.489 1.00 0.00 271 HIS A C 7
ATOM 6600 O O . HIS A 1 52 ? -2.044 4.562 -1.239 1.00 0.00 271 HIS A O 7
ATOM 6614 N N . ARG A 1 53 ? -3.885 5.857 -1.220 1.00 0.00 272 ARG A N 7
ATOM 6615 C CA . ARG A 1 53 ? -4.727 4.840 -0.601 1.00 0.00 272 ARG A CA 7
ATOM 6616 C C . ARG A 1 53 ? -5.473 4.033 -1.661 1.00 0.00 272 ARG A C 7
ATOM 6617 O O . ARG A 1 53 ? -5.475 2.802 -1.632 1.00 0.00 272 ARG A O 7
ATOM 6638 N N . CYS A 1 54 ? -6.106 4.735 -2.594 1.00 0.00 273 CYS A N 7
ATOM 6639 C CA . CYS A 1 54 ? -6.856 4.086 -3.663 1.00 0.00 273 CYS A CA 7
ATOM 6640 C C . CYS A 1 54 ? -6.126 2.844 -4.163 1.00 0.00 273 CYS A C 7
ATOM 6641 O O . CYS A 1 54 ? -6.748 1.902 -4.654 1.00 0.00 273 CYS A O 7
ATOM 6648 N N . GLN A 1 55 ? -4.803 2.850 -4.035 1.00 0.00 274 GLN A N 7
ATOM 6649 C CA . GLN A 1 55 ? -3.988 1.724 -4.474 1.00 0.00 274 GLN A CA 7
ATOM 6650 C C . GLN A 1 55 ? -4.496 0.417 -3.874 1.00 0.00 274 GLN A C 7
ATOM 6651 O O . GLN A 1 55 ? -4.696 -0.569 -4.585 1.00 0.00 274 GLN A O 7
ATOM 6665 N N . THR A 1 56 ? -4.703 0.415 -2.561 1.00 0.00 275 THR A N 7
ATOM 6666 C CA . THR A 1 56 ? -5.186 -0.770 -1.865 1.00 0.00 275 THR A CA 7
ATOM 6667 C C . THR A 1 56 ? -6.643 -1.055 -2.211 1.00 0.00 275 THR A C 7
ATOM 6668 O O . THR A 1 56 ? -7.046 -2.211 -2.342 1.00 0.00 275 THR A O 7
ATOM 6679 N N . LYS A 1 57 ? -7.430 0.005 -2.358 1.00 0.00 276 LYS A N 7
ATOM 6680 C CA . LYS A 1 57 ? -8.843 -0.130 -2.691 1.00 0.00 276 LYS A CA 7
ATOM 6681 C C . LYS A 1 57 ? -9.026 -0.959 -3.958 1.00 0.00 276 LYS A C 7
ATOM 6682 O O . LYS A 1 57 ? -10.020 -1.670 -4.108 1.00 0.00 276 LYS A O 7
ATOM 6701 N N . VAL A 1 58 ? -8.061 -0.865 -4.866 1.00 0.00 277 VAL A N 7
ATOM 6702 C CA . VAL A 1 58 ? -8.115 -1.608 -6.120 1.00 0.00 277 VAL A CA 7
ATOM 6703 C C . VAL A 1 58 ? -8.035 -3.110 -5.871 1.00 0.00 277 VAL A C 7
ATOM 6704 O O . VAL A 1 58 ? -7.806 -3.552 -4.746 1.00 0.00 277 VAL A O 7
ATOM 6717 N N . ALA A 1 59 ? -8.225 -3.890 -6.930 1.00 0.00 278 ALA A N 7
ATOM 6718 C CA . ALA A 1 59 ? -8.173 -5.343 -6.828 1.00 0.00 278 ALA A CA 7
ATOM 6719 C C . ALA A 1 59 ? -6.781 -5.867 -7.166 1.00 0.00 278 ALA A C 7
ATOM 6720 O O . ALA A 1 59 ? -6.019 -5.216 -7.879 1.00 0.00 278 ALA A O 7
ATOM 6727 N N . ASN A 1 60 ? -6.456 -7.048 -6.648 1.00 0.00 279 ASN A N 7
ATOM 6728 C CA . ASN A 1 60 ? -5.155 -7.658 -6.894 1.00 0.00 279 ASN A CA 7
ATOM 6729 C C . ASN A 1 60 ? -5.114 -8.316 -8.271 1.00 0.00 279 ASN A C 7
ATOM 6730 O O . ASN A 1 60 ? -4.768 -9.491 -8.400 1.00 0.00 279 ASN A O 7
ATOM 6741 N N . LEU A 1 61 ? -5.469 -7.550 -9.297 1.00 0.00 280 LEU A N 7
ATOM 6742 C CA . LEU A 1 61 ? -5.472 -8.057 -10.664 1.00 0.00 280 LEU A CA 7
ATOM 6743 C C . LEU A 1 61 ? -4.581 -7.206 -11.563 1.00 0.00 280 LEU A C 7
ATOM 6744 O O . LEU A 1 61 ? -5.068 -6.372 -12.327 1.00 0.00 280 LEU A O 7
ATOM 6760 N N . CYS A 1 62 ? -3.274 -7.423 -11.467 1.00 0.00 281 CYS A N 7
ATOM 6761 C CA . CYS A 1 62 ? -2.313 -6.677 -12.272 1.00 0.00 281 CYS A CA 7
ATOM 6762 C C . CYS A 1 62 ? -2.060 -7.378 -13.604 1.00 0.00 281 CYS A C 7
ATOM 6763 O O . CYS A 1 62 ? -1.549 -8.497 -13.642 1.00 0.00 281 CYS A O 7
ATOM 6770 N N . GLY A 1 63 ? -2.420 -6.711 -14.696 1.00 0.00 282 GLY A N 7
ATOM 6771 C CA . GLY A 1 63 ? -2.224 -7.284 -16.014 1.00 0.00 282 GLY A CA 7
ATOM 6772 C C . GLY A 1 63 ? -3.508 -7.834 -16.604 1.00 0.00 282 GLY A C 7
ATOM 6773 O O . GLY A 1 63 ? -3.684 -7.844 -17.823 1.00 0.00 282 GLY A O 7
ATOM 6777 N N . ILE A 1 64 ? -4.405 -8.294 -15.739 1.00 0.00 283 ILE A N 7
ATOM 6778 C CA . ILE A 1 64 ? -5.678 -8.849 -16.182 1.00 0.00 283 ILE A CA 7
ATOM 6779 C C . ILE A 1 64 ? -6.702 -7.746 -16.428 1.00 0.00 283 ILE A C 7
ATOM 6780 O O . ILE A 1 64 ? -6.965 -7.373 -17.570 1.00 0.00 283 ILE A O 7
ATOM 6796 N N . ASN A 1 65 ? -7.277 -7.229 -15.347 1.00 0.00 284 ASN A N 7
ATOM 6797 C CA . ASN A 1 65 ? -8.272 -6.167 -15.445 1.00 0.00 284 ASN A CA 7
ATOM 6798 C C . ASN A 1 65 ? -7.608 -4.794 -15.416 1.00 0.00 284 ASN A C 7
ATOM 6799 O O . ASN A 1 65 ? -7.800 -4.020 -14.479 1.00 0.00 284 ASN A O 7
ATOM 6812 N N . GLY A 1 1 ? -3.323 -42.288 -9.325 1.00 0.00 220 GLY A N 8
ATOM 6813 C CA . GLY A 1 1 ? -2.026 -41.743 -9.682 1.00 0.00 220 GLY A CA 8
ATOM 6814 C C . GLY A 1 1 ? -1.607 -40.603 -8.775 1.00 0.00 220 GLY A C 8
ATOM 6815 O O . GLY A 1 1 ? -0.839 -40.799 -7.834 1.00 0.00 220 GLY A O 8
ATOM 6819 N N . SER A 1 2 ? -2.112 -39.406 -9.061 1.00 0.00 221 SER A N 8
ATOM 6820 C CA . SER A 1 2 ? -1.781 -38.228 -8.267 1.00 0.00 221 SER A CA 8
ATOM 6821 C C . SER A 1 2 ? -2.984 -37.297 -8.150 1.00 0.00 221 SER A C 8
ATOM 6822 O O . SER A 1 2 ? -4.078 -37.617 -8.615 1.00 0.00 221 SER A O 8
ATOM 6830 N N . SER A 1 3 ? -2.772 -36.143 -7.525 1.00 0.00 222 SER A N 8
ATOM 6831 C CA . SER A 1 3 ? -3.839 -35.166 -7.342 1.00 0.00 222 SER A CA 8
ATOM 6832 C C . SER A 1 3 ? -3.387 -33.779 -7.788 1.00 0.00 222 SER A C 8
ATOM 6833 O O . SER A 1 3 ? -2.300 -33.325 -7.435 1.00 0.00 222 SER A O 8
ATOM 6841 N N . GLY A 1 4 ? -4.232 -33.110 -8.567 1.00 0.00 223 GLY A N 8
ATOM 6842 C CA . GLY A 1 4 ? -3.903 -31.782 -9.050 1.00 0.00 223 GLY A CA 8
ATOM 6843 C C . GLY A 1 4 ? -4.638 -30.692 -8.295 1.00 0.00 223 GLY A C 8
ATOM 6844 O O . GLY A 1 4 ? -5.853 -30.548 -8.426 1.00 0.00 223 GLY A O 8
ATOM 6848 N N . SER A 1 5 ? -3.900 -29.924 -7.500 1.00 0.00 224 SER A N 8
ATOM 6849 C CA . SER A 1 5 ? -4.490 -28.845 -6.716 1.00 0.00 224 SER A CA 8
ATOM 6850 C C . SER A 1 5 ? -4.586 -27.565 -7.540 1.00 0.00 224 SER A C 8
ATOM 6851 O O . SER A 1 5 ? -3.573 -26.945 -7.864 1.00 0.00 224 SER A O 8
ATOM 6859 N N . SER A 1 6 ? -5.812 -27.175 -7.875 1.00 0.00 225 SER A N 8
ATOM 6860 C CA . SER A 1 6 ? -6.041 -25.970 -8.665 1.00 0.00 225 SER A CA 8
ATOM 6861 C C . SER A 1 6 ? -6.787 -24.919 -7.848 1.00 0.00 225 SER A C 8
ATOM 6862 O O . SER A 1 6 ? -7.135 -25.148 -6.690 1.00 0.00 225 SER A O 8
ATOM 6870 N N . GLY A 1 7 ? -7.029 -23.764 -8.461 1.00 0.00 226 GLY A N 8
ATOM 6871 C CA . GLY A 1 7 ? -7.731 -22.694 -7.776 1.00 0.00 226 GLY A CA 8
ATOM 6872 C C . GLY A 1 7 ? -7.635 -21.373 -8.514 1.00 0.00 226 GLY A C 8
ATOM 6873 O O . GLY A 1 7 ? -7.619 -21.340 -9.744 1.00 0.00 226 GLY A O 8
ATOM 6877 N N . LYS A 1 8 ? -7.572 -20.281 -7.761 1.00 0.00 227 LYS A N 8
ATOM 6878 C CA . LYS A 1 8 ? -7.477 -18.950 -8.349 1.00 0.00 227 LYS A CA 8
ATOM 6879 C C . LYS A 1 8 ? -6.060 -18.400 -8.227 1.00 0.00 227 LYS A C 8
ATOM 6880 O O . LYS A 1 8 ? -5.274 -18.863 -7.399 1.00 0.00 227 LYS A O 8
ATOM 6899 N N . ILE A 1 9 ? -5.740 -17.411 -9.054 1.00 0.00 228 ILE A N 8
ATOM 6900 C CA . ILE A 1 9 ? -4.418 -16.797 -9.035 1.00 0.00 228 ILE A CA 8
ATOM 6901 C C . ILE A 1 9 ? -4.503 -15.301 -9.321 1.00 0.00 228 ILE A C 8
ATOM 6902 O O . ILE A 1 9 ? -4.924 -14.888 -10.401 1.00 0.00 228 ILE A O 8
ATOM 6918 N N . ASP A 1 10 ? -4.097 -14.495 -8.346 1.00 0.00 229 ASP A N 8
ATOM 6919 C CA . ASP A 1 10 ? -4.124 -13.044 -8.493 1.00 0.00 229 ASP A CA 8
ATOM 6920 C C . ASP A 1 10 ? -2.810 -12.427 -8.026 1.00 0.00 229 ASP A C 8
ATOM 6921 O O . ASP A 1 10 ? -2.152 -12.949 -7.126 1.00 0.00 229 ASP A O 8
ATOM 6930 N N . MET A 1 11 ? -2.433 -11.313 -8.644 1.00 0.00 230 MET A N 8
ATOM 6931 C CA . MET A 1 11 ? -1.196 -10.624 -8.291 1.00 0.00 230 MET A CA 8
ATOM 6932 C C . MET A 1 11 ? -1.468 -9.164 -7.944 1.00 0.00 230 MET A C 8
ATOM 6933 O O . MET A 1 11 ? -2.323 -8.508 -8.539 1.00 0.00 230 MET A O 8
ATOM 6947 N N . PRO A 1 12 ? -0.724 -8.641 -6.958 1.00 0.00 231 PRO A N 8
ATOM 6948 C CA . PRO A 1 12 ? -0.867 -7.253 -6.509 1.00 0.00 231 PRO A CA 8
ATOM 6949 C C . PRO A 1 12 ? -0.367 -6.254 -7.548 1.00 0.00 231 PRO A C 8
ATOM 6950 O O . PRO A 1 12 ? 0.206 -6.638 -8.568 1.00 0.00 231 PRO A O 8
ATOM 6961 N N . HIS A 1 13 ? -0.588 -4.970 -7.282 1.00 0.00 232 HIS A N 8
ATOM 6962 C CA . HIS A 1 13 ? -0.158 -3.916 -8.194 1.00 0.00 232 HIS A CA 8
ATOM 6963 C C . HIS A 1 13 ? 1.195 -3.351 -7.772 1.00 0.00 232 HIS A C 8
ATOM 6964 O O . HIS A 1 13 ? 1.356 -2.875 -6.648 1.00 0.00 232 HIS A O 8
ATOM 6978 N N . ARG A 1 14 ? 2.163 -3.406 -8.681 1.00 0.00 233 ARG A N 8
ATOM 6979 C CA . ARG A 1 14 ? 3.502 -2.902 -8.402 1.00 0.00 233 ARG A CA 8
ATOM 6980 C C . ARG A 1 14 ? 3.506 -1.377 -8.335 1.00 0.00 233 ARG A C 8
ATOM 6981 O O . ARG A 1 14 ? 4.083 -0.709 -9.193 1.00 0.00 233 ARG A O 8
ATOM 7002 N N . PHE A 1 15 ? 2.857 -0.833 -7.311 1.00 0.00 234 PHE A N 8
ATOM 7003 C CA . PHE A 1 15 ? 2.784 0.612 -7.133 1.00 0.00 234 PHE A CA 8
ATOM 7004 C C . PHE A 1 15 ? 4.066 1.148 -6.501 1.00 0.00 234 PHE A C 8
ATOM 7005 O O . PHE A 1 15 ? 4.478 0.702 -5.430 1.00 0.00 234 PHE A O 8
ATOM 7022 N N . LYS A 1 16 ? 4.693 2.107 -7.173 1.00 0.00 235 LYS A N 8
ATOM 7023 C CA . LYS A 1 16 ? 5.928 2.706 -6.680 1.00 0.00 235 LYS A CA 8
ATOM 7024 C C . LYS A 1 16 ? 5.810 4.226 -6.621 1.00 0.00 235 LYS A C 8
ATOM 7025 O O . LYS A 1 16 ? 5.556 4.878 -7.634 1.00 0.00 235 LYS A O 8
ATOM 7044 N N . VAL A 1 17 ? 5.997 4.784 -5.430 1.00 0.00 236 VAL A N 8
ATOM 7045 C CA . VAL A 1 17 ? 5.915 6.227 -5.240 1.00 0.00 236 VAL A CA 8
ATOM 7046 C C . VAL A 1 17 ? 6.790 6.965 -6.247 1.00 0.00 236 VAL A C 8
ATOM 7047 O O . VAL A 1 17 ? 8.016 6.861 -6.212 1.00 0.00 236 VAL A O 8
ATOM 7060 N N . TYR A 1 18 ? 6.152 7.710 -7.142 1.00 0.00 237 TYR A N 8
ATOM 7061 C CA . TYR A 1 18 ? 6.872 8.464 -8.161 1.00 0.00 237 TYR A CA 8
ATOM 7062 C C . TYR A 1 18 ? 6.569 9.955 -8.051 1.00 0.00 237 TYR A C 8
ATOM 7063 O O . TYR A 1 18 ? 5.557 10.353 -7.475 1.00 0.00 237 TYR A O 8
ATOM 7081 N N . ASN A 1 19 ? 7.453 10.775 -8.609 1.00 0.00 238 ASN A N 8
ATOM 7082 C CA . ASN A 1 19 ? 7.282 12.223 -8.575 1.00 0.00 238 ASN A CA 8
ATOM 7083 C C . ASN A 1 19 ? 7.161 12.790 -9.986 1.00 0.00 238 ASN A C 8
ATOM 7084 O O . ASN A 1 19 ? 8.165 13.026 -10.660 1.00 0.00 238 ASN A O 8
ATOM 7095 N N . TYR A 1 20 ? 5.927 13.008 -10.427 1.00 0.00 239 TYR A N 8
ATOM 7096 C CA . TYR A 1 20 ? 5.675 13.546 -11.758 1.00 0.00 239 TYR A CA 8
ATOM 7097 C C . TYR A 1 20 ? 4.997 14.911 -11.675 1.00 0.00 239 TYR A C 8
ATOM 7098 O O . TYR A 1 20 ? 4.524 15.319 -10.614 1.00 0.00 239 TYR A O 8
ATOM 7116 N N . LYS A 1 21 ? 4.954 15.612 -12.802 1.00 0.00 240 LYS A N 8
ATOM 7117 C CA . LYS A 1 21 ? 4.334 16.930 -12.861 1.00 0.00 240 LYS A CA 8
ATOM 7118 C C . LYS A 1 21 ? 3.018 16.879 -13.631 1.00 0.00 240 LYS A C 8
ATOM 7119 O O . LYS A 1 21 ? 1.983 17.330 -13.141 1.00 0.00 240 LYS A O 8
ATOM 7138 N N . SER A 1 22 ? 3.066 16.325 -14.838 1.00 0.00 241 SER A N 8
ATOM 7139 C CA . SER A 1 22 ? 1.878 16.217 -15.677 1.00 0.00 241 SER A CA 8
ATOM 7140 C C . SER A 1 22 ? 0.652 15.865 -14.839 1.00 0.00 241 SER A C 8
ATOM 7141 O O . SER A 1 22 ? 0.749 15.249 -13.778 1.00 0.00 241 SER A O 8
ATOM 7149 N N . PRO A 1 23 ? -0.531 16.266 -15.327 1.00 0.00 242 PRO A N 8
ATOM 7150 C CA . PRO A 1 23 ? -1.800 16.005 -14.641 1.00 0.00 242 PRO A CA 8
ATOM 7151 C C . PRO A 1 23 ? -2.180 14.529 -14.666 1.00 0.00 242 PRO A C 8
ATOM 7152 O O . PRO A 1 23 ? -2.229 13.907 -15.728 1.00 0.00 242 PRO A O 8
ATOM 7163 N N . THR A 1 24 ? -2.448 13.971 -13.489 1.00 0.00 243 THR A N 8
ATOM 7164 C CA . THR A 1 24 ? -2.822 12.567 -13.376 1.00 0.00 243 THR A CA 8
ATOM 7165 C C . THR A 1 24 ? -4.077 12.399 -12.527 1.00 0.00 243 THR A C 8
ATOM 7166 O O . THR A 1 24 ? -4.043 12.577 -11.309 1.00 0.00 243 THR A O 8
ATOM 7177 N N . PHE A 1 25 ? -5.184 12.055 -13.177 1.00 0.00 244 PHE A N 8
ATOM 7178 C CA . PHE A 1 25 ? -6.451 11.864 -12.482 1.00 0.00 244 PHE A CA 8
ATOM 7179 C C . PHE A 1 25 ? -6.608 10.416 -12.026 1.00 0.00 244 PHE A C 8
ATOM 7180 O O . PHE A 1 25 ? -6.224 9.485 -12.735 1.00 0.00 244 PHE A O 8
ATOM 7197 N N . CYS A 1 26 ? -7.175 10.234 -10.838 1.00 0.00 245 CYS A N 8
ATOM 7198 C CA . CYS A 1 26 ? -7.383 8.901 -10.286 1.00 0.00 245 CYS A CA 8
ATOM 7199 C C . CYS A 1 26 ? -8.541 8.196 -10.986 1.00 0.00 245 CYS A C 8
ATOM 7200 O O . CYS A 1 26 ? -9.696 8.601 -10.856 1.00 0.00 245 CYS A O 8
ATOM 7207 N N . GLU A 1 27 ? -8.223 7.140 -11.728 1.00 0.00 246 GLU A N 8
ATOM 7208 C CA . GLU A 1 27 ? -9.238 6.380 -12.449 1.00 0.00 246 GLU A CA 8
ATOM 7209 C C . GLU A 1 27 ? -10.010 5.468 -11.501 1.00 0.00 246 GLU A C 8
ATOM 7210 O O . GLU A 1 27 ? -10.871 4.697 -11.927 1.00 0.00 246 GLU A O 8
ATOM 7222 N N . HIS A 1 28 ? -9.695 5.561 -10.213 1.00 0.00 247 HIS A N 8
ATOM 7223 C CA . HIS A 1 28 ? -10.359 4.744 -9.203 1.00 0.00 247 HIS A CA 8
ATOM 7224 C C . HIS A 1 28 ? -11.481 5.524 -8.524 1.00 0.00 247 HIS A C 8
ATOM 7225 O O . HIS A 1 28 ? -12.660 5.209 -8.690 1.00 0.00 247 HIS A O 8
ATOM 7239 N N . CYS A 1 29 ? -11.106 6.544 -7.759 1.00 0.00 248 CYS A N 8
ATOM 7240 C CA . CYS A 1 29 ? -12.080 7.369 -7.053 1.00 0.00 248 CYS A CA 8
ATOM 7241 C C . CYS A 1 29 ? -12.656 8.439 -7.976 1.00 0.00 248 CYS A C 8
ATOM 7242 O O . CYS A 1 29 ? -13.709 9.012 -7.699 1.00 0.00 248 CYS A O 8
ATOM 7249 N N . GLY A 1 30 ? -11.956 8.704 -9.076 1.00 0.00 249 GLY A N 8
ATOM 7250 C CA . GLY A 1 30 ? -12.413 9.704 -10.022 1.00 0.00 249 GLY A CA 8
ATOM 7251 C C . GLY A 1 30 ? -11.844 11.079 -9.733 1.00 0.00 249 GLY A C 8
ATOM 7252 O O . GLY A 1 30 ? -11.940 11.987 -10.560 1.00 0.00 249 GLY A O 8
ATOM 7256 N N . THR A 1 31 ? -11.250 11.236 -8.554 1.00 0.00 250 THR A N 8
ATOM 7257 C CA . THR A 1 31 ? -10.666 12.511 -8.156 1.00 0.00 250 THR A CA 8
ATOM 7258 C C . THR A 1 31 ? -9.241 12.649 -8.677 1.00 0.00 250 THR A C 8
ATOM 7259 O O . THR A 1 31 ? -8.591 11.657 -9.009 1.00 0.00 250 THR A O 8
ATOM 7270 N N . LEU A 1 32 ? -8.758 13.885 -8.746 1.00 0.00 251 LEU A N 8
ATOM 7271 C CA . LEU A 1 32 ? -7.407 14.153 -9.226 1.00 0.00 251 LEU A CA 8
ATOM 7272 C C . LEU A 1 32 ? -6.384 13.961 -8.112 1.00 0.00 251 LEU A C 8
ATOM 7273 O O . LEU A 1 32 ? -6.583 14.420 -6.986 1.00 0.00 251 LEU A O 8
ATOM 7289 N N . LEU A 1 33 ? -5.289 13.282 -8.432 1.00 0.00 252 LEU A N 8
ATOM 7290 C CA . LEU A 1 33 ? -4.232 13.030 -7.458 1.00 0.00 252 LEU A CA 8
ATOM 7291 C C . LEU A 1 33 ? -3.890 14.301 -6.686 1.00 0.00 252 LEU A C 8
ATOM 7292 O O . LEU A 1 33 ? -4.370 15.386 -7.014 1.00 0.00 252 LEU A O 8
ATOM 7308 N N . TRP A 1 34 ? -3.056 14.158 -5.662 1.00 0.00 253 TRP A N 8
ATOM 7309 C CA . TRP A 1 34 ? -2.648 15.294 -4.845 1.00 0.00 253 TRP A CA 8
ATOM 7310 C C . TRP A 1 34 ? -1.575 14.886 -3.841 1.00 0.00 253 TRP A C 8
ATOM 7311 O O . TRP A 1 34 ? -1.699 13.865 -3.167 1.00 0.00 253 TRP A O 8
ATOM 7332 N N . GLY A 1 35 ? -0.521 15.691 -3.748 1.00 0.00 254 GLY A N 8
ATOM 7333 C CA . GLY A 1 35 ? 0.558 15.395 -2.824 1.00 0.00 254 GLY A CA 8
ATOM 7334 C C . GLY A 1 35 ? 1.760 16.296 -3.029 1.00 0.00 254 GLY A C 8
ATOM 7335 O O . GLY A 1 35 ? 1.700 17.259 -3.794 1.00 0.00 254 GLY A O 8
ATOM 7339 N N . LEU A 1 36 ? 2.855 15.984 -2.343 1.00 0.00 255 LEU A N 8
ATOM 7340 C CA . LEU A 1 36 ? 4.077 16.774 -2.452 1.00 0.00 255 LEU A CA 8
ATOM 7341 C C . LEU A 1 36 ? 4.978 16.232 -3.557 1.00 0.00 255 LEU A C 8
ATOM 7342 O O . LEU A 1 36 ? 5.082 16.823 -4.632 1.00 0.00 255 LEU A O 8
ATOM 7358 N N . ALA A 1 37 ? 5.626 15.104 -3.286 1.00 0.00 256 ALA A N 8
ATOM 7359 C CA . ALA A 1 37 ? 6.515 14.481 -4.258 1.00 0.00 256 ALA A CA 8
ATOM 7360 C C . ALA A 1 37 ? 6.060 13.063 -4.589 1.00 0.00 256 ALA A C 8
ATOM 7361 O O . ALA A 1 37 ? 6.260 12.581 -5.703 1.00 0.00 256 ALA A O 8
ATOM 7368 N N . ARG A 1 38 ? 5.447 12.401 -3.613 1.00 0.00 257 ARG A N 8
ATOM 7369 C CA . ARG A 1 38 ? 4.966 11.038 -3.800 1.00 0.00 257 ARG A CA 8
ATOM 7370 C C . ARG A 1 38 ? 3.531 11.034 -4.318 1.00 0.00 257 ARG A C 8
ATOM 7371 O O . ARG A 1 38 ? 2.765 10.110 -4.046 1.00 0.00 257 ARG A O 8
ATOM 7392 N N . GLN A 1 39 ? 3.174 12.074 -5.064 1.00 0.00 258 GLN A N 8
ATOM 7393 C CA . GLN A 1 39 ? 1.831 12.191 -5.619 1.00 0.00 258 GLN A CA 8
ATOM 7394 C C . GLN A 1 39 ? 1.293 10.826 -6.035 1.00 0.00 258 GLN A C 8
ATOM 7395 O O . GLN A 1 39 ? 1.820 10.192 -6.948 1.00 0.00 258 GLN A O 8
ATOM 7409 N N . GLY A 1 40 ? 0.239 10.379 -5.358 1.00 0.00 259 GLY A N 8
ATOM 7410 C CA . GLY A 1 40 ? -0.352 9.091 -5.671 1.00 0.00 259 GLY A CA 8
ATOM 7411 C C . GLY A 1 40 ? 0.691 8.021 -5.925 1.00 0.00 259 GLY A C 8
ATOM 7412 O O . GLY A 1 40 ? 1.792 8.074 -5.376 1.00 0.00 259 GLY A O 8
ATOM 7416 N N . LEU A 1 41 ? 0.344 7.045 -6.756 1.00 0.00 260 LEU A N 8
ATOM 7417 C CA . LEU A 1 41 ? 1.258 5.955 -7.080 1.00 0.00 260 LEU A CA 8
ATOM 7418 C C . LEU A 1 41 ? 1.041 5.469 -8.510 1.00 0.00 260 LEU A C 8
ATOM 7419 O O . LEU A 1 41 ? -0.076 5.504 -9.027 1.00 0.00 260 LEU A O 8
ATOM 7435 N N . LYS A 1 42 ? 2.117 5.015 -9.144 1.00 0.00 261 LYS A N 8
ATOM 7436 C CA . LYS A 1 42 ? 2.045 4.518 -10.513 1.00 0.00 261 LYS A CA 8
ATOM 7437 C C . LYS A 1 42 ? 2.557 3.084 -10.599 1.00 0.00 261 LYS A C 8
ATOM 7438 O O . LYS A 1 42 ? 3.727 2.814 -10.326 1.00 0.00 261 LYS A O 8
ATOM 7457 N N . CYS A 1 43 ? 1.675 2.167 -10.982 1.00 0.00 262 CYS A N 8
ATOM 7458 C CA . CYS A 1 43 ? 2.037 0.761 -11.106 1.00 0.00 262 CYS A CA 8
ATOM 7459 C C . CYS A 1 43 ? 3.067 0.559 -12.214 1.00 0.00 262 CYS A C 8
ATOM 7460 O O . CYS A 1 43 ? 2.876 1.013 -13.343 1.00 0.00 262 CYS A O 8
ATOM 7467 N N . ASP A 1 44 ? 4.157 -0.124 -11.884 1.00 0.00 263 ASP A N 8
ATOM 7468 C CA . ASP A 1 44 ? 5.216 -0.387 -12.851 1.00 0.00 263 ASP A CA 8
ATOM 7469 C C . ASP A 1 44 ? 5.006 -1.735 -13.535 1.00 0.00 263 ASP A C 8
ATOM 7470 O O . ASP A 1 44 ? 5.764 -2.114 -14.427 1.00 0.00 263 ASP A O 8
ATOM 7479 N N . ALA A 1 45 ? 3.972 -2.453 -13.109 1.00 0.00 264 ALA A N 8
ATOM 7480 C CA . ALA A 1 45 ? 3.662 -3.758 -13.680 1.00 0.00 264 ALA A CA 8
ATOM 7481 C C . ALA A 1 45 ? 2.638 -3.635 -14.804 1.00 0.00 264 ALA A C 8
ATOM 7482 O O . ALA A 1 45 ? 2.910 -4.001 -15.948 1.00 0.00 264 ALA A O 8
ATOM 7489 N N . CYS A 1 46 ? 1.460 -3.119 -14.471 1.00 0.00 265 CYS A N 8
ATOM 7490 C CA . CYS A 1 46 ? 0.394 -2.949 -15.452 1.00 0.00 265 CYS A CA 8
ATOM 7491 C C . CYS A 1 46 ? 0.392 -1.530 -16.012 1.00 0.00 265 CYS A C 8
ATOM 7492 O O . CYS A 1 46 ? 0.091 -1.315 -17.186 1.00 0.00 265 CYS A O 8
ATOM 7499 N N . GLY A 1 47 ? 0.731 -0.564 -15.164 1.00 0.00 266 GLY A N 8
ATOM 7500 C CA . GLY A 1 47 ? 0.762 0.823 -15.592 1.00 0.00 266 GLY A CA 8
ATOM 7501 C C . GLY A 1 47 ? -0.532 1.552 -15.290 1.00 0.00 266 GLY A C 8
ATOM 7502 O O . GLY A 1 47 ? -1.318 1.836 -16.193 1.00 0.00 266 GLY A O 8
ATOM 7506 N N . MET A 1 48 ? -0.755 1.855 -14.015 1.00 0.00 267 MET A N 8
ATOM 7507 C CA . MET A 1 48 ? -1.964 2.555 -13.596 1.00 0.00 267 MET A CA 8
ATOM 7508 C C . MET A 1 48 ? -1.664 3.522 -12.455 1.00 0.00 267 MET A C 8
ATOM 7509 O O . MET A 1 48 ? -1.037 3.151 -11.464 1.00 0.00 267 MET A O 8
ATOM 7523 N N . ASN A 1 49 ? -2.116 4.763 -12.603 1.00 0.00 268 ASN A N 8
ATOM 7524 C CA . ASN A 1 49 ? -1.895 5.783 -11.584 1.00 0.00 268 ASN A CA 8
ATOM 7525 C C . ASN A 1 49 ? -3.083 5.865 -10.630 1.00 0.00 268 ASN A C 8
ATOM 7526 O O . ASN A 1 49 ? -4.230 5.991 -11.059 1.00 0.00 268 ASN A O 8
ATOM 7537 N N . VAL A 1 50 ? -2.799 5.793 -9.333 1.00 0.00 269 VAL A N 8
ATOM 7538 C CA . VAL A 1 50 ? -3.843 5.861 -8.318 1.00 0.00 269 VAL A CA 8
ATOM 7539 C C . VAL A 1 50 ? -3.300 6.423 -7.008 1.00 0.00 269 VAL A C 8
ATOM 7540 O O . VAL A 1 50 ? -2.113 6.290 -6.708 1.00 0.00 269 VAL A O 8
ATOM 7553 N N . HIS A 1 51 ? -4.176 7.051 -6.231 1.00 0.00 270 HIS A N 8
ATOM 7554 C CA . HIS A 1 51 ? -3.785 7.632 -4.952 1.00 0.00 270 HIS A CA 8
ATOM 7555 C C . HIS A 1 51 ? -2.981 6.634 -4.125 1.00 0.00 270 HIS A C 8
ATOM 7556 O O . HIS A 1 51 ? -2.860 5.464 -4.490 1.00 0.00 270 HIS A O 8
ATOM 7570 N N . HIS A 1 52 ? -2.432 7.103 -3.009 1.00 0.00 271 HIS A N 8
ATOM 7571 C CA . HIS A 1 52 ? -1.639 6.251 -2.130 1.00 0.00 271 HIS A CA 8
ATOM 7572 C C . HIS A 1 52 ? -2.519 5.215 -1.439 1.00 0.00 271 HIS A C 8
ATOM 7573 O O . HIS A 1 52 ? -2.078 4.100 -1.158 1.00 0.00 271 HIS A O 8
ATOM 7587 N N . ARG A 1 53 ? -3.764 5.590 -1.167 1.00 0.00 272 ARG A N 8
ATOM 7588 C CA . ARG A 1 53 ? -4.705 4.693 -0.506 1.00 0.00 272 ARG A CA 8
ATOM 7589 C C . ARG A 1 53 ? -5.552 3.943 -1.531 1.00 0.00 272 ARG A C 8
ATOM 7590 O O . ARG A 1 53 ? -5.720 2.727 -1.442 1.00 0.00 272 ARG A O 8
ATOM 7611 N N . CYS A 1 54 ? -6.084 4.678 -2.503 1.00 0.00 273 CYS A N 8
ATOM 7612 C CA . CYS A 1 54 ? -6.914 4.084 -3.544 1.00 0.00 273 CYS A CA 8
ATOM 7613 C C . CYS A 1 54 ? -6.287 2.797 -4.071 1.00 0.00 273 CYS A C 8
ATOM 7614 O O . CYS A 1 54 ? -6.992 1.875 -4.482 1.00 0.00 273 CYS A O 8
ATOM 7621 N N . GLN A 1 55 ? -4.959 2.742 -4.055 1.00 0.00 274 GLN A N 8
ATOM 7622 C CA . GLN A 1 55 ? -4.238 1.568 -4.532 1.00 0.00 274 GLN A CA 8
ATOM 7623 C C . GLN A 1 55 ? -4.768 0.298 -3.873 1.00 0.00 274 GLN A C 8
ATOM 7624 O O . GLN A 1 55 ? -5.081 -0.682 -4.550 1.00 0.00 274 GLN A O 8
ATOM 7638 N N . THR A 1 56 ? -4.865 0.322 -2.547 1.00 0.00 275 THR A N 8
ATOM 7639 C CA . THR A 1 56 ? -5.356 -0.827 -1.796 1.00 0.00 275 THR A CA 8
ATOM 7640 C C . THR A 1 56 ? -6.830 -1.085 -2.087 1.00 0.00 275 THR A C 8
ATOM 7641 O O . THR A 1 56 ? -7.378 -2.117 -1.701 1.00 0.00 275 THR A O 8
ATOM 7652 N N . LYS A 1 57 ? -7.468 -0.140 -2.770 1.00 0.00 276 LYS A N 8
ATOM 7653 C CA . LYS A 1 57 ? -8.879 -0.266 -3.115 1.00 0.00 276 LYS A CA 8
ATOM 7654 C C . LYS A 1 57 ? -9.054 -1.044 -4.416 1.00 0.00 276 LYS A C 8
ATOM 7655 O O . LYS A 1 57 ? -10.062 -1.722 -4.614 1.00 0.00 276 LYS A O 8
ATOM 7674 N N . VAL A 1 58 ? -8.066 -0.943 -5.298 1.00 0.00 277 VAL A N 8
ATOM 7675 C CA . VAL A 1 58 ? -8.110 -1.639 -6.579 1.00 0.00 277 VAL A CA 8
ATOM 7676 C C . VAL A 1 58 ? -7.927 -3.141 -6.394 1.00 0.00 277 VAL A C 8
ATOM 7677 O O . VAL A 1 58 ? -7.258 -3.585 -5.461 1.00 0.00 277 VAL A O 8
ATOM 7690 N N . ALA A 1 59 ? -8.526 -3.919 -7.289 1.00 0.00 278 ALA A N 8
ATOM 7691 C CA . ALA A 1 59 ? -8.427 -5.372 -7.226 1.00 0.00 278 ALA A CA 8
ATOM 7692 C C . ALA A 1 59 ? -6.977 -5.829 -7.340 1.00 0.00 278 ALA A C 8
ATOM 7693 O O . ALA A 1 59 ? -6.186 -5.238 -8.073 1.00 0.00 278 ALA A O 8
ATOM 7700 N N . ASN A 1 60 ? -6.635 -6.886 -6.609 1.00 0.00 279 ASN A N 8
ATOM 7701 C CA . ASN A 1 60 ? -5.279 -7.421 -6.628 1.00 0.00 279 ASN A CA 8
ATOM 7702 C C . ASN A 1 60 ? -5.046 -8.270 -7.874 1.00 0.00 279 ASN A C 8
ATOM 7703 O O . ASN A 1 60 ? -4.649 -9.432 -7.782 1.00 0.00 279 ASN A O 8
ATOM 7714 N N . LEU A 1 61 ? -5.295 -7.682 -9.039 1.00 0.00 280 LEU A N 8
ATOM 7715 C CA . LEU A 1 61 ? -5.112 -8.383 -10.305 1.00 0.00 280 LEU A CA 8
ATOM 7716 C C . LEU A 1 61 ? -4.276 -7.552 -11.272 1.00 0.00 280 LEU A C 8
ATOM 7717 O O . LEU A 1 61 ? -4.813 -6.862 -12.140 1.00 0.00 280 LEU A O 8
ATOM 7733 N N . CYS A 1 62 ? -2.958 -7.622 -11.118 1.00 0.00 281 CYS A N 8
ATOM 7734 C CA . CYS A 1 62 ? -2.046 -6.878 -11.979 1.00 0.00 281 CYS A CA 8
ATOM 7735 C C . CYS A 1 62 ? -1.609 -7.725 -13.170 1.00 0.00 281 CYS A C 8
ATOM 7736 O O . CYS A 1 62 ? -1.152 -8.856 -13.007 1.00 0.00 281 CYS A O 8
ATOM 7743 N N . GLY A 1 63 ? -1.752 -7.169 -14.369 1.00 0.00 282 GLY A N 8
ATOM 7744 C CA . GLY A 1 63 ? -1.367 -7.887 -15.571 1.00 0.00 282 GLY A CA 8
ATOM 7745 C C . GLY A 1 63 ? -2.460 -8.811 -16.069 1.00 0.00 282 GLY A C 8
ATOM 7746 O O . GLY A 1 63 ? -2.378 -9.340 -17.178 1.00 0.00 282 GLY A O 8
ATOM 7750 N N . ILE A 1 64 ? -3.486 -9.008 -15.248 1.00 0.00 283 ILE A N 8
ATOM 7751 C CA . ILE A 1 64 ? -4.600 -9.876 -15.611 1.00 0.00 283 ILE A CA 8
ATOM 7752 C C . ILE A 1 64 ? -5.703 -9.090 -16.312 1.00 0.00 283 ILE A C 8
ATOM 7753 O O . ILE A 1 64 ? -5.813 -9.114 -17.537 1.00 0.00 283 ILE A O 8
ATOM 7769 N N . ASN A 1 65 ? -6.516 -8.392 -15.526 1.00 0.00 284 ASN A N 8
ATOM 7770 C CA . ASN A 1 65 ? -7.610 -7.597 -16.071 1.00 0.00 284 ASN A CA 8
ATOM 7771 C C . ASN A 1 65 ? -7.122 -6.710 -17.212 1.00 0.00 284 ASN A C 8
ATOM 7772 O O . ASN A 1 65 ? -7.642 -6.771 -18.326 1.00 0.00 284 ASN A O 8
ATOM 7785 N N . GLY A 1 1 ? 0.592 -42.003 -13.526 1.00 0.00 220 GLY A N 9
ATOM 7786 C CA . GLY A 1 1 ? 1.007 -40.901 -12.678 1.00 0.00 220 GLY A CA 9
ATOM 7787 C C . GLY A 1 1 ? 0.618 -39.552 -13.248 1.00 0.00 220 GLY A C 9
ATOM 7788 O O . GLY A 1 1 ? 1.326 -38.998 -14.088 1.00 0.00 220 GLY A O 9
ATOM 7792 N N . SER A 1 2 ? -0.513 -39.022 -12.791 1.00 0.00 221 SER A N 9
ATOM 7793 C CA . SER A 1 2 ? -0.998 -37.732 -13.265 1.00 0.00 221 SER A CA 9
ATOM 7794 C C . SER A 1 2 ? -1.300 -36.801 -12.095 1.00 0.00 221 SER A C 9
ATOM 7795 O O . SER A 1 2 ? -2.337 -36.138 -12.065 1.00 0.00 221 SER A O 9
ATOM 7803 N N . SER A 1 3 ? -0.385 -36.757 -11.131 1.00 0.00 222 SER A N 9
ATOM 7804 C CA . SER A 1 3 ? -0.554 -35.912 -9.955 1.00 0.00 222 SER A CA 9
ATOM 7805 C C . SER A 1 3 ? -0.480 -34.435 -10.333 1.00 0.00 222 SER A C 9
ATOM 7806 O O . SER A 1 3 ? 0.122 -34.070 -11.341 1.00 0.00 222 SER A O 9
ATOM 7814 N N . GLY A 1 4 ? -1.099 -33.590 -9.514 1.00 0.00 223 GLY A N 9
ATOM 7815 C CA . GLY A 1 4 ? -1.093 -32.163 -9.778 1.00 0.00 223 GLY A CA 9
ATOM 7816 C C . GLY A 1 4 ? -1.153 -31.338 -8.508 1.00 0.00 223 GLY A C 9
ATOM 7817 O O . GLY A 1 4 ? -1.032 -31.873 -7.406 1.00 0.00 223 GLY A O 9
ATOM 7821 N N . SER A 1 5 ? -1.339 -30.031 -8.661 1.00 0.00 224 SER A N 9
ATOM 7822 C CA . SER A 1 5 ? -1.410 -29.129 -7.517 1.00 0.00 224 SER A CA 9
ATOM 7823 C C . SER A 1 5 ? -2.680 -28.285 -7.568 1.00 0.00 224 SER A C 9
ATOM 7824 O O . SER A 1 5 ? -3.518 -28.459 -8.452 1.00 0.00 224 SER A O 9
ATOM 7832 N N . SER A 1 6 ? -2.814 -27.371 -6.612 1.00 0.00 225 SER A N 9
ATOM 7833 C CA . SER A 1 6 ? -3.983 -26.502 -6.544 1.00 0.00 225 SER A CA 9
ATOM 7834 C C . SER A 1 6 ? -3.641 -25.185 -5.854 1.00 0.00 225 SER A C 9
ATOM 7835 O O . SER A 1 6 ? -2.866 -25.154 -4.900 1.00 0.00 225 SER A O 9
ATOM 7843 N N . GLY A 1 7 ? -4.228 -24.097 -6.345 1.00 0.00 226 GLY A N 9
ATOM 7844 C CA . GLY A 1 7 ? -3.974 -22.792 -5.765 1.00 0.00 226 GLY A CA 9
ATOM 7845 C C . GLY A 1 7 ? -4.437 -21.659 -6.660 1.00 0.00 226 GLY A C 9
ATOM 7846 O O . GLY A 1 7 ? -5.252 -21.862 -7.560 1.00 0.00 226 GLY A O 9
ATOM 7850 N N . LYS A 1 8 ? -3.917 -20.462 -6.413 1.00 0.00 227 LYS A N 9
ATOM 7851 C CA . LYS A 1 8 ? -4.281 -19.291 -7.203 1.00 0.00 227 LYS A CA 9
ATOM 7852 C C . LYS A 1 8 ? -3.067 -18.401 -7.448 1.00 0.00 227 LYS A C 9
ATOM 7853 O O . LYS A 1 8 ? -2.062 -18.499 -6.743 1.00 0.00 227 LYS A O 9
ATOM 7872 N N . ILE A 1 9 ? -3.167 -17.534 -8.449 1.00 0.00 228 ILE A N 9
ATOM 7873 C CA . ILE A 1 9 ? -2.078 -16.625 -8.784 1.00 0.00 228 ILE A CA 9
ATOM 7874 C C . ILE A 1 9 ? -2.536 -15.172 -8.723 1.00 0.00 228 ILE A C 9
ATOM 7875 O O . ILE A 1 9 ? -2.992 -14.611 -9.720 1.00 0.00 228 ILE A O 9
ATOM 7891 N N . ASP A 1 10 ? -2.409 -14.567 -7.547 1.00 0.00 229 ASP A N 9
ATOM 7892 C CA . ASP A 1 10 ? -2.807 -13.177 -7.356 1.00 0.00 229 ASP A CA 9
ATOM 7893 C C . ASP A 1 10 ? -1.632 -12.236 -7.605 1.00 0.00 229 ASP A C 9
ATOM 7894 O O . ASP A 1 10 ? -0.686 -12.189 -6.820 1.00 0.00 229 ASP A O 9
ATOM 7903 N N . MET A 1 11 ? -1.701 -11.490 -8.702 1.00 0.00 230 MET A N 9
ATOM 7904 C CA . MET A 1 11 ? -0.642 -10.550 -9.054 1.00 0.00 230 MET A CA 9
ATOM 7905 C C . MET A 1 11 ? -1.057 -9.118 -8.731 1.00 0.00 230 MET A C 9
ATOM 7906 O O . MET A 1 11 ? -1.750 -8.457 -9.505 1.00 0.00 230 MET A O 9
ATOM 7920 N N . PRO A 1 12 ? -0.625 -8.625 -7.561 1.00 0.00 231 PRO A N 9
ATOM 7921 C CA . PRO A 1 12 ? -0.939 -7.267 -7.109 1.00 0.00 231 PRO A CA 9
ATOM 7922 C C . PRO A 1 12 ? -0.224 -6.202 -7.933 1.00 0.00 231 PRO A C 9
ATOM 7923 O O . PRO A 1 12 ? 0.716 -6.500 -8.671 1.00 0.00 231 PRO A O 9
ATOM 7934 N N . HIS A 1 13 ? -0.675 -4.958 -7.804 1.00 0.00 232 HIS A N 9
ATOM 7935 C CA . HIS A 1 13 ? -0.077 -3.848 -8.537 1.00 0.00 232 HIS A CA 9
ATOM 7936 C C . HIS A 1 13 ? 1.197 -3.367 -7.850 1.00 0.00 232 HIS A C 9
ATOM 7937 O O . HIS A 1 13 ? 1.157 -2.869 -6.724 1.00 0.00 232 HIS A O 9
ATOM 7951 N N . ARG A 1 14 ? 2.327 -3.520 -8.534 1.00 0.00 233 ARG A N 9
ATOM 7952 C CA . ARG A 1 14 ? 3.613 -3.103 -7.988 1.00 0.00 233 ARG A CA 9
ATOM 7953 C C . ARG A 1 14 ? 3.768 -1.587 -8.060 1.00 0.00 233 ARG A C 9
ATOM 7954 O O . ARG A 1 14 ? 4.648 -1.075 -8.752 1.00 0.00 233 ARG A O 9
ATOM 7975 N N . PHE A 1 15 ? 2.907 -0.875 -7.341 1.00 0.00 234 PHE A N 9
ATOM 7976 C CA . PHE A 1 15 ? 2.948 0.583 -7.324 1.00 0.00 234 PHE A CA 9
ATOM 7977 C C . PHE A 1 15 ? 4.297 1.084 -6.816 1.00 0.00 234 PHE A C 9
ATOM 7978 O O . PHE A 1 15 ? 4.970 0.409 -6.037 1.00 0.00 234 PHE A O 9
ATOM 7995 N N . LYS A 1 16 ? 4.686 2.273 -7.263 1.00 0.00 235 LYS A N 9
ATOM 7996 C CA . LYS A 1 16 ? 5.954 2.867 -6.856 1.00 0.00 235 LYS A CA 9
ATOM 7997 C C . LYS A 1 16 ? 5.852 4.388 -6.810 1.00 0.00 235 LYS A C 9
ATOM 7998 O O . LYS A 1 16 ? 5.594 5.034 -7.825 1.00 0.00 235 LYS A O 9
ATOM 8017 N N . VAL A 1 17 ? 6.057 4.955 -5.625 1.00 0.00 236 VAL A N 9
ATOM 8018 C CA . VAL A 1 17 ? 5.991 6.400 -5.447 1.00 0.00 236 VAL A CA 9
ATOM 8019 C C . VAL A 1 17 ? 6.769 7.124 -6.540 1.00 0.00 236 VAL A C 9
ATOM 8020 O O . VAL A 1 17 ? 7.947 6.844 -6.767 1.00 0.00 236 VAL A O 9
ATOM 8033 N N . TYR A 1 18 ? 6.105 8.057 -7.213 1.00 0.00 237 TYR A N 9
ATOM 8034 C CA . TYR A 1 18 ? 6.734 8.821 -8.284 1.00 0.00 237 TYR A CA 9
ATOM 8035 C C . TYR A 1 18 ? 6.276 10.276 -8.256 1.00 0.00 237 TYR A C 9
ATOM 8036 O O . TYR A 1 18 ? 5.150 10.577 -7.862 1.00 0.00 237 TYR A O 9
ATOM 8054 N N . ASN A 1 19 ? 7.159 11.175 -8.679 1.00 0.00 238 ASN A N 9
ATOM 8055 C CA . ASN A 1 19 ? 6.846 12.600 -8.704 1.00 0.00 238 ASN A CA 9
ATOM 8056 C C . ASN A 1 19 ? 6.127 12.977 -9.996 1.00 0.00 238 ASN A C 9
ATOM 8057 O O . ASN A 1 19 ? 6.533 12.572 -11.085 1.00 0.00 238 ASN A O 9
ATOM 8068 N N . TYR A 1 20 ? 5.058 13.754 -9.865 1.00 0.00 239 TYR A N 9
ATOM 8069 C CA . TYR A 1 20 ? 4.281 14.185 -11.021 1.00 0.00 239 TYR A CA 9
ATOM 8070 C C . TYR A 1 20 ? 4.227 15.707 -11.105 1.00 0.00 239 TYR A C 9
ATOM 8071 O O . TYR A 1 20 ? 3.670 16.370 -10.230 1.00 0.00 239 TYR A O 9
ATOM 8089 N N . LYS A 1 21 ? 4.810 16.255 -12.166 1.00 0.00 240 LYS A N 9
ATOM 8090 C CA . LYS A 1 21 ? 4.828 17.699 -12.368 1.00 0.00 240 LYS A CA 9
ATOM 8091 C C . LYS A 1 21 ? 3.564 18.164 -13.084 1.00 0.00 240 LYS A C 9
ATOM 8092 O O . LYS A 1 21 ? 3.282 19.361 -13.150 1.00 0.00 240 LYS A O 9
ATOM 8111 N N . SER A 1 22 ? 2.807 17.211 -13.618 1.00 0.00 241 SER A N 9
ATOM 8112 C CA . SER A 1 22 ? 1.574 17.524 -14.331 1.00 0.00 241 SER A CA 9
ATOM 8113 C C . SER A 1 22 ? 0.362 16.971 -13.588 1.00 0.00 241 SER A C 9
ATOM 8114 O O . SER A 1 22 ? 0.445 15.979 -12.864 1.00 0.00 241 SER A O 9
ATOM 8122 N N . PRO A 1 23 ? -0.794 17.627 -13.772 1.00 0.00 242 PRO A N 9
ATOM 8123 C CA . PRO A 1 23 ? -2.046 17.219 -13.128 1.00 0.00 242 PRO A CA 9
ATOM 8124 C C . PRO A 1 23 ? -2.588 15.910 -13.691 1.00 0.00 242 PRO A C 9
ATOM 8125 O O . PRO A 1 23 ? -3.070 15.860 -14.824 1.00 0.00 242 PRO A O 9
ATOM 8136 N N . THR A 1 24 ? -2.506 14.849 -12.894 1.00 0.00 243 THR A N 9
ATOM 8137 C CA . THR A 1 24 ? -2.987 13.539 -13.313 1.00 0.00 243 THR A CA 9
ATOM 8138 C C . THR A 1 24 ? -4.312 13.199 -12.641 1.00 0.00 243 THR A C 9
ATOM 8139 O O . THR A 1 24 ? -4.563 13.596 -11.503 1.00 0.00 243 THR A O 9
ATOM 8150 N N . PHE A 1 25 ? -5.159 12.461 -13.352 1.00 0.00 244 PHE A N 9
ATOM 8151 C CA . PHE A 1 25 ? -6.460 12.068 -12.824 1.00 0.00 244 PHE A CA 9
ATOM 8152 C C . PHE A 1 25 ? -6.449 10.607 -12.384 1.00 0.00 244 PHE A C 9
ATOM 8153 O O . PHE A 1 25 ? -6.037 9.723 -13.136 1.00 0.00 244 PHE A O 9
ATOM 8170 N N . CYS A 1 26 ? -6.905 10.360 -11.160 1.00 0.00 245 CYS A N 9
ATOM 8171 C CA . CYS A 1 26 ? -6.947 9.008 -10.618 1.00 0.00 245 CYS A CA 9
ATOM 8172 C C . CYS A 1 26 ? -7.915 8.134 -11.410 1.00 0.00 245 CYS A C 9
ATOM 8173 O O . CYS A 1 26 ? -9.087 8.475 -11.568 1.00 0.00 245 CYS A O 9
ATOM 8180 N N . GLU A 1 27 ? -7.416 7.006 -11.905 1.00 0.00 246 GLU A N 9
ATOM 8181 C CA . GLU A 1 27 ? -8.236 6.084 -12.682 1.00 0.00 246 GLU A CA 9
ATOM 8182 C C . GLU A 1 27 ? -9.125 5.246 -11.768 1.00 0.00 246 GLU A C 9
ATOM 8183 O O . GLU A 1 27 ? -9.771 4.296 -12.212 1.00 0.00 246 GLU A O 9
ATOM 8195 N N . HIS A 1 28 ? -9.153 5.604 -10.488 1.00 0.00 247 HIS A N 9
ATOM 8196 C CA . HIS A 1 28 ? -9.963 4.885 -9.511 1.00 0.00 247 HIS A CA 9
ATOM 8197 C C . HIS A 1 28 ? -11.024 5.800 -8.906 1.00 0.00 247 HIS A C 9
ATOM 8198 O O . HIS 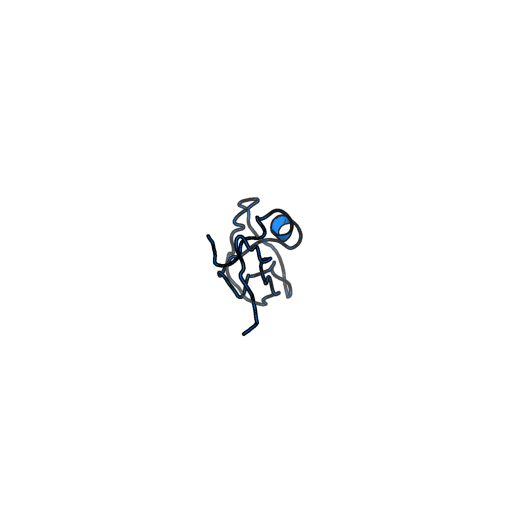A 1 28 ? -12.212 5.667 -9.198 1.00 0.00 247 HIS A O 9
ATOM 8212 N N . CYS A 1 29 ? -10.586 6.727 -8.061 1.00 0.00 248 CYS A N 9
ATOM 8213 C CA . CYS A 1 29 ? -11.497 7.663 -7.413 1.00 0.00 248 CYS A CA 9
ATOM 8214 C C . CYS A 1 29 ? -11.953 8.743 -8.391 1.00 0.00 248 CYS A C 9
ATOM 8215 O O . CYS A 1 29 ? -13.026 9.323 -8.235 1.00 0.00 248 CYS A O 9
ATOM 8222 N N . GLY A 1 30 ? -11.127 9.007 -9.399 1.00 0.00 249 GLY A N 9
ATOM 8223 C CA . GLY A 1 30 ? -11.462 10.016 -10.387 1.00 0.00 249 GLY A CA 9
ATOM 8224 C C . GLY A 1 30 ? -11.246 11.425 -9.873 1.00 0.00 249 GLY A C 9
ATOM 8225 O O . GLY A 1 30 ? -12.075 12.309 -10.092 1.00 0.00 249 GLY A O 9
ATOM 8229 N N . THR A 1 31 ? -10.128 11.638 -9.186 1.00 0.00 250 THR A N 9
ATOM 8230 C CA . THR A 1 31 ? -9.806 12.949 -8.636 1.00 0.00 250 THR A CA 9
ATOM 8231 C C . THR A 1 31 ? -8.323 13.265 -8.801 1.00 0.00 250 THR A C 9
ATOM 8232 O O . THR A 1 31 ? -7.501 12.364 -8.974 1.00 0.00 250 THR A O 9
ATOM 8243 N N . LEU A 1 32 ? -7.987 14.549 -8.744 1.00 0.00 251 LEU A N 9
ATOM 8244 C CA . LEU A 1 32 ? -6.602 14.984 -8.886 1.00 0.00 251 LEU A CA 9
ATOM 8245 C C . LEU A 1 32 ? -5.801 14.668 -7.627 1.00 0.00 251 LEU A C 9
ATOM 8246 O O . LEU A 1 32 ? -6.348 14.187 -6.634 1.00 0.00 251 LEU A O 9
ATOM 8262 N N . LEU A 1 33 ? -4.502 14.945 -7.674 1.00 0.00 252 LEU A N 9
ATOM 8263 C CA . LEU A 1 33 ? -3.625 14.693 -6.536 1.00 0.00 252 LEU A CA 9
ATOM 8264 C C . LEU A 1 33 ? -2.748 15.907 -6.246 1.00 0.00 252 LEU A C 9
ATOM 8265 O O . LEU A 1 33 ? -1.883 16.266 -7.044 1.00 0.00 252 LEU A O 9
ATOM 8281 N N . TRP A 1 34 ? -2.977 16.533 -5.097 1.00 0.00 253 TRP A N 9
ATOM 8282 C CA . TRP A 1 34 ? -2.206 17.706 -4.700 1.00 0.00 253 TRP A CA 9
ATOM 8283 C C . TRP A 1 34 ? -1.121 17.330 -3.697 1.00 0.00 253 TRP A C 9
ATOM 8284 O O . TRP A 1 34 ? -1.263 16.366 -2.946 1.00 0.00 253 TRP A O 9
ATOM 8305 N N . GLY A 1 35 ? -0.036 18.098 -3.690 1.00 0.00 254 GLY A N 9
ATOM 8306 C CA . GLY A 1 35 ? 1.058 17.829 -2.775 1.00 0.00 254 GLY A CA 9
ATOM 8307 C C . GLY A 1 35 ? 2.416 18.013 -3.423 1.00 0.00 254 GLY A C 9
ATOM 8308 O O . GLY A 1 35 ? 3.443 17.998 -2.744 1.00 0.00 254 GLY A O 9
ATOM 8312 N N . LEU A 1 36 ? 2.422 18.186 -4.740 1.00 0.00 255 LEU A N 9
ATOM 8313 C CA . LEU A 1 36 ? 3.664 18.373 -5.482 1.00 0.00 255 LEU A CA 9
ATOM 8314 C C . LEU A 1 36 ? 4.758 17.450 -4.953 1.00 0.00 255 LEU A C 9
ATOM 8315 O O . LEU A 1 36 ? 5.939 17.793 -4.979 1.00 0.00 255 LEU A O 9
ATOM 8331 N N . ALA A 1 37 ? 4.355 16.277 -4.475 1.00 0.00 256 ALA A N 9
ATOM 8332 C CA . ALA A 1 37 ? 5.301 15.304 -3.944 1.00 0.00 256 ALA A CA 9
ATOM 8333 C C . ALA A 1 37 ? 4.636 13.947 -3.739 1.00 0.00 256 ALA A C 9
ATOM 8334 O O . ALA A 1 37 ? 3.455 13.869 -3.397 1.00 0.00 256 ALA A O 9
ATOM 8341 N N . ARG A 1 38 ? 5.400 12.880 -3.950 1.00 0.00 257 ARG A N 9
ATOM 8342 C CA . ARG A 1 38 ? 4.883 11.526 -3.790 1.00 0.00 257 ARG A CA 9
ATOM 8343 C C . ARG A 1 38 ? 3.513 11.386 -4.448 1.00 0.00 257 ARG A C 9
ATOM 8344 O O . ARG A 1 38 ? 2.707 10.545 -4.052 1.00 0.00 257 ARG A O 9
ATOM 8365 N N . GLN A 1 39 ? 3.258 12.217 -5.454 1.00 0.00 258 GLN A N 9
ATOM 8366 C CA . GLN A 1 39 ? 1.985 12.186 -6.166 1.00 0.00 258 GLN A CA 9
ATOM 8367 C C . GLN A 1 39 ? 1.541 10.750 -6.424 1.00 0.00 258 GLN A C 9
ATOM 8368 O O . GLN A 1 39 ? 2.070 10.075 -7.306 1.00 0.00 258 GLN A O 9
ATOM 8382 N N . GLY A 1 40 ? 0.565 10.288 -5.648 1.00 0.00 259 GLY A N 9
ATOM 8383 C CA . GLY A 1 40 ? 0.067 8.935 -5.808 1.00 0.00 259 GLY A CA 9
ATOM 8384 C C . GLY A 1 40 ? 1.176 7.936 -6.069 1.00 0.00 259 GLY A C 9
ATOM 8385 O O . GLY A 1 40 ? 2.305 8.115 -5.608 1.00 0.00 259 GLY A O 9
ATOM 8389 N N . LEU A 1 41 ? 0.857 6.879 -6.809 1.00 0.00 260 LEU A N 9
ATOM 8390 C CA . LEU A 1 41 ? 1.835 5.846 -7.130 1.00 0.00 260 LEU A CA 9
ATOM 8391 C C . LEU A 1 41 ? 1.640 5.334 -8.554 1.00 0.00 260 LEU A C 9
ATOM 8392 O O . LEU A 1 41 ? 0.650 5.657 -9.211 1.00 0.00 260 LEU A O 9
ATOM 8408 N N . LYS A 1 42 ? 2.590 4.533 -9.024 1.00 0.00 261 LYS A N 9
ATOM 8409 C CA . LYS A 1 42 ? 2.522 3.973 -10.369 1.00 0.00 261 LYS A CA 9
ATOM 8410 C C . LYS A 1 42 ? 2.936 2.505 -10.368 1.00 0.00 261 LYS A C 9
ATOM 8411 O O . LYS A 1 42 ? 3.967 2.140 -9.801 1.00 0.00 261 LYS A O 9
ATOM 8430 N N . CYS A 1 43 ? 2.128 1.666 -11.008 1.00 0.00 262 CYS A N 9
ATOM 8431 C CA . CYS A 1 43 ? 2.410 0.238 -11.082 1.00 0.00 262 CYS A CA 9
ATOM 8432 C C . CYS A 1 43 ? 3.523 -0.044 -12.087 1.00 0.00 262 CYS A C 9
ATOM 8433 O O . CYS A 1 43 ? 3.585 0.572 -13.151 1.00 0.00 262 CYS A O 9
ATOM 8440 N N . ASP A 1 44 ? 4.401 -0.980 -11.741 1.00 0.00 263 ASP A N 9
ATOM 8441 C CA . ASP A 1 44 ? 5.511 -1.346 -12.613 1.00 0.00 263 ASP A CA 9
ATOM 8442 C C . ASP A 1 44 ? 5.176 -2.592 -13.426 1.00 0.00 263 ASP A C 9
ATOM 8443 O O . ASP A 1 44 ? 6.025 -3.128 -14.137 1.00 0.00 263 ASP A O 9
ATOM 8452 N N . ALA A 1 45 ? 3.932 -3.048 -13.316 1.00 0.00 264 ALA A N 9
ATOM 8453 C CA . ALA A 1 45 ? 3.485 -4.230 -14.042 1.00 0.00 264 ALA A CA 9
ATOM 8454 C C . ALA A 1 45 ? 2.550 -3.850 -15.185 1.00 0.00 264 ALA A C 9
ATOM 8455 O O . ALA A 1 45 ? 2.838 -4.119 -16.352 1.00 0.00 264 ALA A O 9
ATOM 8462 N N . CYS A 1 46 ? 1.428 -3.225 -14.844 1.00 0.00 265 CYS A N 9
ATOM 8463 C CA . CYS A 1 46 ? 0.450 -2.809 -15.841 1.00 0.00 265 CYS A CA 9
ATOM 8464 C C . CYS A 1 46 ? 0.733 -1.389 -16.323 1.00 0.00 265 CYS A C 9
ATOM 8465 O O . CYS A 1 46 ? 0.688 -1.107 -17.519 1.00 0.00 265 CYS A O 9
ATOM 8472 N N . GLY A 1 47 ? 1.026 -0.498 -15.380 1.00 0.00 266 GLY A N 9
ATOM 8473 C CA . GLY A 1 47 ? 1.313 0.882 -15.727 1.00 0.00 266 GLY A CA 9
ATOM 8474 C C . GLY A 1 47 ? 0.141 1.804 -15.456 1.00 0.00 266 GLY A C 9
ATOM 8475 O O . GLY A 1 47 ? -0.288 2.548 -16.337 1.00 0.00 266 GLY A O 9
ATOM 8479 N N . MET A 1 48 ? -0.380 1.753 -14.235 1.00 0.00 267 MET A N 9
ATOM 8480 C CA . MET A 1 48 ? -1.511 2.590 -13.851 1.00 0.00 267 MET A CA 9
ATOM 8481 C C . MET A 1 48 ? -1.109 3.580 -12.762 1.00 0.00 267 MET A C 9
ATOM 8482 O O . MET A 1 48 ? -0.075 3.420 -12.116 1.00 0.00 267 MET A O 9
ATOM 8496 N N . ASN A 1 49 ? -1.934 4.603 -12.566 1.00 0.00 268 ASN A N 9
ATOM 8497 C CA . ASN A 1 49 ? -1.664 5.620 -11.556 1.00 0.00 268 ASN A CA 9
ATOM 8498 C C . ASN A 1 49 ? -2.837 5.752 -10.589 1.00 0.00 268 ASN A C 9
ATOM 8499 O O . ASN A 1 49 ? -3.984 5.914 -11.006 1.00 0.00 268 ASN A O 9
ATOM 8510 N N . VAL A 1 50 ? -2.541 5.681 -9.295 1.00 0.00 269 VAL A N 9
ATOM 8511 C CA . VAL A 1 50 ? -3.569 5.793 -8.268 1.00 0.00 269 VAL A CA 9
ATOM 8512 C C . VAL A 1 50 ? -3.007 6.411 -6.993 1.00 0.00 269 VAL A C 9
ATOM 8513 O O . VAL A 1 50 ? -1.822 6.269 -6.691 1.00 0.00 269 VAL A O 9
ATOM 8526 N N . HIS A 1 51 ? -3.866 7.099 -6.246 1.00 0.00 270 HIS A N 9
ATOM 8527 C CA . HIS A 1 51 ? -3.456 7.738 -5.002 1.00 0.00 270 HIS A CA 9
ATOM 8528 C C . HIS A 1 51 ? -2.727 6.749 -4.097 1.00 0.00 270 HIS A C 9
ATOM 8529 O O . HIS A 1 51 ? -2.484 5.605 -4.480 1.00 0.00 270 HIS A O 9
ATOM 8543 N N . HIS A 1 52 ? -2.382 7.198 -2.894 1.00 0.00 271 HIS A N 9
ATOM 8544 C CA . HIS A 1 52 ? -1.681 6.352 -1.935 1.00 0.00 271 HIS A CA 9
ATOM 8545 C C . HIS A 1 52 ? -2.638 5.357 -1.287 1.00 0.00 271 HIS A C 9
ATOM 8546 O O . HIS A 1 52 ? -2.266 4.219 -1.001 1.00 0.00 271 HIS A O 9
ATOM 8560 N N . ARG A 1 53 ? -3.873 5.794 -1.058 1.00 0.00 272 ARG A N 9
ATOM 8561 C CA . ARG A 1 53 ? -4.883 4.942 -0.442 1.00 0.00 272 ARG A CA 9
ATOM 8562 C C . ARG A 1 53 ? -5.725 4.241 -1.505 1.00 0.00 272 ARG A C 9
ATOM 8563 O O . ARG A 1 53 ? -6.090 3.075 -1.353 1.00 0.00 272 ARG A O 9
ATOM 8584 N N . CYS A 1 54 ? -6.029 4.961 -2.580 1.00 0.00 273 CYS A N 9
ATOM 8585 C CA . CYS A 1 54 ? -6.829 4.410 -3.667 1.00 0.00 273 CYS A CA 9
ATOM 8586 C C . CYS A 1 54 ? -6.280 3.059 -4.116 1.00 0.00 273 CYS A C 9
ATOM 8587 O O . CYS A 1 54 ? -6.981 2.275 -4.754 1.00 0.00 273 CYS A O 9
ATOM 8594 N N . GLN A 1 55 ? -5.022 2.795 -3.776 1.00 0.00 274 GLN A N 9
ATOM 8595 C CA . GLN A 1 55 ? -4.380 1.539 -4.144 1.00 0.00 274 GLN A CA 9
ATOM 8596 C C . GLN A 1 55 ? -4.954 0.377 -3.340 1.00 0.00 274 GLN A C 9
ATOM 8597 O O . GLN A 1 55 ? -5.111 -0.731 -3.854 1.00 0.00 274 GLN A O 9
ATOM 8611 N N . THR A 1 56 ? -5.266 0.638 -2.074 1.00 0.00 275 THR A N 9
ATOM 8612 C CA . THR A 1 56 ? -5.822 -0.386 -1.198 1.00 0.00 275 THR A CA 9
ATOM 8613 C C . THR A 1 56 ? -7.303 -0.609 -1.483 1.00 0.00 275 THR A C 9
ATOM 8614 O O . THR A 1 56 ? -7.963 -1.402 -0.811 1.00 0.00 275 THR A O 9
ATOM 8625 N N . LYS A 1 57 ? -7.820 0.094 -2.485 1.00 0.00 276 LYS A N 9
ATOM 8626 C CA . LYS A 1 57 ? -9.223 -0.029 -2.861 1.00 0.00 276 LYS A CA 9
ATOM 8627 C C . LYS A 1 57 ? -9.366 -0.736 -4.205 1.00 0.00 276 LYS A C 9
ATOM 8628 O O . LYS A 1 57 ? -10.472 -1.082 -4.621 1.00 0.00 276 LYS A O 9
ATOM 8647 N N . VAL A 1 58 ? -8.241 -0.949 -4.879 1.00 0.00 277 VAL A N 9
ATOM 8648 C CA . VAL A 1 58 ? -8.240 -1.618 -6.175 1.00 0.00 277 VAL A CA 9
ATOM 8649 C C . VAL A 1 58 ? -8.212 -3.133 -6.011 1.00 0.00 277 VAL A C 9
ATOM 8650 O O . VAL A 1 58 ? -8.105 -3.646 -4.898 1.00 0.00 277 VAL A O 9
ATOM 8663 N N . ALA A 1 59 ? -8.309 -3.846 -7.129 1.00 0.00 278 ALA A N 9
ATOM 8664 C CA . ALA A 1 59 ? -8.292 -5.303 -7.110 1.00 0.00 278 ALA A CA 9
ATOM 8665 C C . ALA A 1 59 ? -6.867 -5.837 -7.215 1.00 0.00 278 ALA A C 9
ATOM 8666 O O . ALA A 1 59 ? -5.962 -5.132 -7.659 1.00 0.00 278 ALA A O 9
ATOM 8673 N N . ASN A 1 60 ? -6.676 -7.086 -6.802 1.00 0.00 279 ASN A N 9
ATOM 8674 C CA . ASN A 1 60 ? -5.361 -7.713 -6.849 1.00 0.00 279 ASN A CA 9
ATOM 8675 C C . ASN A 1 60 ? -5.192 -8.529 -8.127 1.00 0.00 279 ASN A C 9
ATOM 8676 O O . ASN A 1 60 ? -4.760 -9.682 -8.088 1.00 0.00 279 ASN A O 9
ATOM 8687 N N . LEU A 1 61 ? -5.534 -7.923 -9.258 1.00 0.00 280 LEU A N 9
ATOM 8688 C CA . LEU A 1 61 ? -5.420 -8.592 -10.550 1.00 0.00 280 LEU A CA 9
ATOM 8689 C C . LEU A 1 61 ? -4.731 -7.691 -11.570 1.00 0.00 280 LEU A C 9
ATOM 8690 O O . LEU A 1 61 ? -5.389 -7.004 -12.352 1.00 0.00 280 LEU A O 9
ATOM 8706 N N . CYS A 1 62 ? -3.403 -7.702 -11.559 1.00 0.00 281 CYS A N 9
ATOM 8707 C CA . CYS A 1 62 ? -2.623 -6.888 -12.484 1.00 0.00 281 CYS A CA 9
ATOM 8708 C C . CYS A 1 62 ? -2.249 -7.687 -13.729 1.00 0.00 281 CYS A C 9
ATOM 8709 O O . CYS A 1 62 ? -1.490 -8.652 -13.655 1.00 0.00 281 CYS A O 9
ATOM 8716 N N . GLY A 1 63 ? -2.789 -7.278 -14.873 1.00 0.00 282 GLY A N 9
ATOM 8717 C CA . GLY A 1 63 ? -2.500 -7.966 -16.118 1.00 0.00 282 GLY A CA 9
ATOM 8718 C C . GLY A 1 63 ? -3.243 -9.282 -16.239 1.00 0.00 282 GLY A C 9
ATOM 8719 O O . GLY A 1 63 ? -3.187 -9.940 -17.278 1.00 0.00 282 GLY A O 9
ATOM 8723 N N . ILE A 1 64 ? -3.939 -9.666 -15.174 1.00 0.00 283 ILE A N 9
ATOM 8724 C CA . ILE A 1 64 ? -4.695 -10.912 -15.166 1.00 0.00 283 ILE A CA 9
ATOM 8725 C C . ILE A 1 64 ? -5.677 -10.967 -16.330 1.00 0.00 283 ILE A C 9
ATOM 8726 O O . ILE A 1 64 ? -6.089 -12.044 -16.758 1.00 0.00 283 ILE A O 9
ATOM 8742 N N . ASN A 1 65 ? -6.048 -9.797 -16.840 1.00 0.00 284 ASN A N 9
ATOM 8743 C CA . ASN A 1 65 ? -6.981 -9.711 -17.957 1.00 0.00 284 ASN A CA 9
ATOM 8744 C C . ASN A 1 65 ? -6.265 -9.280 -19.233 1.00 0.00 284 ASN A C 9
ATOM 8745 O O . ASN A 1 65 ? -5.723 -8.178 -19.312 1.00 0.00 284 ASN A O 9
ATOM 8758 N N . GLY A 1 1 ? 4.045 -41.173 -2.660 1.00 0.00 220 GLY A N 10
ATOM 8759 C CA . GLY A 1 1 ? 3.856 -39.788 -2.271 1.00 0.00 220 GLY A CA 10
ATOM 8760 C C . GLY A 1 1 ? 3.543 -38.892 -3.453 1.00 0.00 220 GLY A C 10
ATOM 8761 O O . GLY A 1 1 ? 4.264 -38.893 -4.450 1.00 0.00 220 GLY A O 10
ATOM 8765 N N . SER A 1 2 ? 2.463 -38.125 -3.342 1.00 0.00 221 SER A N 10
ATOM 8766 C CA . SER A 1 2 ? 2.052 -37.224 -4.412 1.00 0.00 221 SER A CA 10
ATOM 8767 C C . SER A 1 2 ? 1.331 -36.004 -3.848 1.00 0.00 221 SER A C 10
ATOM 8768 O O . SER A 1 2 ? 0.575 -36.107 -2.882 1.00 0.00 221 SER A O 10
ATOM 8776 N N . SER A 1 3 ? 1.570 -34.847 -4.459 1.00 0.00 222 SER A N 10
ATOM 8777 C CA . SER A 1 3 ? 0.947 -33.606 -4.017 1.00 0.00 222 SER A CA 10
ATOM 8778 C C . SER A 1 3 ? 0.990 -32.553 -5.120 1.00 0.00 222 SER A C 10
ATOM 8779 O O . SER A 1 3 ? 1.528 -32.791 -6.200 1.00 0.00 222 SER A O 10
ATOM 8787 N N . GLY A 1 4 ? 0.417 -31.386 -4.839 1.00 0.00 223 GLY A N 10
ATOM 8788 C CA . GLY A 1 4 ? 0.400 -30.314 -5.817 1.00 0.00 223 GLY A CA 10
ATOM 8789 C C . GLY A 1 4 ? 0.127 -28.961 -5.189 1.00 0.00 223 GLY A C 10
ATOM 8790 O O . GLY A 1 4 ? -0.182 -28.872 -4.001 1.00 0.00 223 GLY A O 10
ATOM 8794 N N . SER A 1 5 ? 0.241 -27.906 -5.988 1.00 0.00 224 SER A N 10
ATOM 8795 C CA . SER A 1 5 ? 0.009 -26.550 -5.503 1.00 0.00 224 SER A CA 10
ATOM 8796 C C . SER A 1 5 ? -1.307 -25.998 -6.041 1.00 0.00 224 SER A C 10
ATOM 8797 O O . SER A 1 5 ? -1.320 -25.181 -6.961 1.00 0.00 224 SER A O 10
ATOM 8805 N N . SER A 1 6 ? -2.413 -26.451 -5.460 1.00 0.00 225 SER A N 10
ATOM 8806 C CA . SER A 1 6 ? -3.736 -26.007 -5.882 1.00 0.00 225 SER A CA 10
ATOM 8807 C C . SER A 1 6 ? -4.314 -25.001 -4.891 1.00 0.00 225 SER A C 10
ATOM 8808 O O . SER A 1 6 ? -5.186 -25.333 -4.089 1.00 0.00 225 SER A O 10
ATOM 8816 N N . GLY A 1 7 ? -3.820 -23.768 -4.953 1.00 0.00 226 GLY A N 10
ATOM 8817 C CA . GLY A 1 7 ? -4.297 -22.732 -4.056 1.00 0.00 226 GLY A CA 10
ATOM 8818 C C . GLY A 1 7 ? -4.753 -21.490 -4.796 1.00 0.00 226 GLY A C 10
ATOM 8819 O O . GLY A 1 7 ? -5.410 -21.581 -5.832 1.00 0.00 226 GLY A O 10
ATOM 8823 N N . LYS A 1 8 ? -4.404 -20.324 -4.262 1.00 0.00 227 LYS A N 10
ATOM 8824 C CA . LYS A 1 8 ? -4.781 -19.057 -4.877 1.00 0.00 227 LYS A CA 10
ATOM 8825 C C . LYS A 1 8 ? -3.545 -18.258 -5.278 1.00 0.00 227 LYS A C 10
ATOM 8826 O O . LYS A 1 8 ? -2.602 -18.123 -4.498 1.00 0.00 227 LYS A O 10
ATOM 8845 N N . ILE A 1 9 ? -3.558 -17.728 -6.496 1.00 0.00 228 ILE A N 10
ATOM 8846 C CA . ILE A 1 9 ? -2.440 -16.940 -6.998 1.00 0.00 228 ILE A CA 10
ATOM 8847 C C . ILE A 1 9 ? -2.929 -15.712 -7.757 1.00 0.00 228 ILE A C 10
ATOM 8848 O O . ILE A 1 9 ? -3.840 -15.801 -8.581 1.00 0.00 228 ILE A O 10
ATOM 8864 N N . ASP A 1 10 ? -2.317 -14.567 -7.477 1.00 0.00 229 ASP A N 10
ATOM 8865 C CA . ASP A 1 10 ? -2.688 -13.320 -8.135 1.00 0.00 229 ASP A CA 10
ATOM 8866 C C . ASP A 1 10 ? -1.479 -12.402 -8.282 1.00 0.00 229 ASP A C 10
ATOM 8867 O O . ASP A 1 10 ? -0.404 -12.686 -7.754 1.00 0.00 229 ASP A O 10
ATOM 8876 N N . MET A 1 11 ? -1.662 -11.300 -9.002 1.00 0.00 230 MET A N 10
ATOM 8877 C CA . MET A 1 11 ? -0.586 -10.340 -9.218 1.00 0.00 230 MET A CA 10
ATOM 8878 C C . MET A 1 11 ? -1.015 -8.938 -8.796 1.00 0.00 230 MET A C 10
ATOM 8879 O O . MET A 1 11 ? -1.666 -8.211 -9.546 1.00 0.00 230 MET A O 10
ATOM 8893 N N . PRO A 1 12 ? -0.643 -8.549 -7.567 1.00 0.00 231 PRO A N 10
ATOM 8894 C CA . PRO A 1 12 ? -0.979 -7.232 -7.019 1.00 0.00 231 PRO A CA 10
ATOM 8895 C C . PRO A 1 12 ? -0.220 -6.105 -7.712 1.00 0.00 231 PRO A C 10
ATOM 8896 O O . PRO A 1 12 ? 0.965 -6.238 -8.019 1.00 0.00 231 PRO A O 10
ATOM 8907 N N . HIS A 1 13 ? -0.911 -4.995 -7.955 1.00 0.00 232 HIS A N 10
ATOM 8908 C CA . HIS A 1 13 ? -0.301 -3.844 -8.611 1.00 0.00 232 HIS A CA 10
ATOM 8909 C C . HIS A 1 13 ? 0.941 -3.383 -7.856 1.00 0.00 232 HIS A C 10
ATOM 8910 O O . HIS A 1 13 ? 0.857 -2.960 -6.703 1.00 0.00 232 HIS A O 10
ATOM 8924 N N . ARG A 1 14 ? 2.093 -3.469 -8.513 1.00 0.00 233 ARG A N 10
ATOM 8925 C CA . ARG A 1 14 ? 3.353 -3.062 -7.902 1.00 0.00 233 ARG A CA 10
ATOM 8926 C C . ARG A 1 14 ? 3.457 -1.541 -7.832 1.00 0.00 233 ARG A C 10
ATOM 8927 O O . ARG A 1 14 ? 4.283 -0.933 -8.512 1.00 0.00 233 ARG A O 10
ATOM 8948 N N . PHE A 1 15 ? 2.613 -0.933 -7.005 1.00 0.00 234 PHE A N 10
ATOM 8949 C CA . PHE A 1 15 ? 2.609 0.516 -6.846 1.00 0.00 234 PHE A CA 10
ATOM 8950 C C . PHE A 1 15 ? 3.968 1.015 -6.363 1.00 0.00 234 PHE A C 10
ATOM 8951 O O . PHE A 1 15 ? 4.655 0.337 -5.598 1.00 0.00 234 PHE A O 10
ATOM 8968 N N . LYS A 1 16 ? 4.350 2.205 -6.814 1.00 0.00 235 LYS A N 10
ATOM 8969 C CA . LYS A 1 16 ? 5.625 2.796 -6.429 1.00 0.00 235 LYS A CA 10
ATOM 8970 C C . LYS A 1 16 ? 5.565 4.318 -6.507 1.00 0.00 235 LYS A C 10
ATOM 8971 O O . LYS A 1 16 ? 5.021 4.880 -7.458 1.00 0.00 235 LYS A O 10
ATOM 8990 N N . VAL A 1 17 ? 6.128 4.981 -5.501 1.00 0.00 236 VAL A N 10
ATOM 8991 C CA . VAL A 1 17 ? 6.140 6.438 -5.458 1.00 0.00 236 VAL A CA 10
ATOM 8992 C C . VAL A 1 17 ? 6.852 7.019 -6.675 1.00 0.00 236 VAL A C 10
ATOM 8993 O O . VAL A 1 17 ? 8.033 6.757 -6.900 1.00 0.00 236 VAL A O 10
ATOM 9006 N N . TYR A 1 18 ? 6.124 7.808 -7.458 1.00 0.00 237 TYR A N 10
ATOM 9007 C CA . TYR A 1 18 ? 6.685 8.424 -8.654 1.00 0.00 237 TYR A CA 10
ATOM 9008 C C . TYR A 1 18 ? 6.268 9.888 -8.759 1.00 0.00 237 TYR A C 10
ATOM 9009 O O . TYR A 1 18 ? 5.305 10.318 -8.126 1.00 0.00 237 TYR A O 10
ATOM 9027 N N . ASN A 1 19 ? 7.003 10.650 -9.564 1.00 0.00 238 ASN A N 10
ATOM 9028 C CA . ASN A 1 19 ? 6.711 12.066 -9.753 1.00 0.00 238 ASN A CA 10
ATOM 9029 C C . ASN A 1 19 ? 5.927 12.292 -11.042 1.00 0.00 238 ASN A C 10
ATOM 9030 O O . ASN A 1 19 ? 6.103 11.569 -12.023 1.00 0.00 238 ASN A O 10
ATOM 9041 N N . TYR A 1 20 ? 5.063 13.301 -11.033 1.00 0.00 239 TYR A N 10
ATOM 9042 C CA . TYR A 1 20 ? 4.252 13.623 -12.201 1.00 0.00 239 TYR A CA 10
ATOM 9043 C C . TYR A 1 20 ? 4.563 15.026 -12.712 1.00 0.00 239 TYR A C 10
ATOM 9044 O O . TYR A 1 20 ? 4.993 15.895 -11.953 1.00 0.00 239 TYR A O 10
ATOM 9062 N N . LYS A 1 21 ? 4.342 15.241 -14.004 1.00 0.00 240 LYS A N 10
ATOM 9063 C CA . LYS A 1 21 ? 4.596 16.538 -14.619 1.00 0.00 240 LYS A CA 10
ATOM 9064 C C . LYS A 1 21 ? 3.337 17.079 -15.290 1.00 0.00 240 LYS A C 10
ATOM 9065 O O . LYS A 1 21 ? 3.301 18.227 -15.731 1.00 0.00 240 LYS A O 10
ATOM 9084 N N . SER A 1 22 ? 2.305 16.244 -15.361 1.00 0.00 241 SER A N 10
ATOM 9085 C CA . SER A 1 22 ? 1.045 16.637 -15.980 1.00 0.00 241 SER A CA 10
ATOM 9086 C C . SER A 1 22 ? -0.138 16.247 -15.098 1.00 0.00 241 SER A C 10
ATOM 9087 O O . SER A 1 22 ? -0.037 15.385 -14.225 1.00 0.00 241 SER A O 10
ATOM 9095 N N . PRO A 1 23 ? -1.288 16.897 -15.332 1.00 0.00 242 PRO A N 10
ATOM 9096 C CA . PRO A 1 23 ? -2.514 16.636 -14.571 1.00 0.00 242 PRO A CA 10
ATOM 9097 C C . PRO A 1 23 ? -3.109 15.267 -14.883 1.00 0.00 242 PRO A C 10
ATOM 9098 O O . PRO A 1 23 ? -3.480 14.985 -16.023 1.00 0.00 242 PRO A O 10
ATOM 9109 N N . THR A 1 24 ? -3.199 14.419 -13.863 1.00 0.00 243 THR A N 10
ATOM 9110 C CA . THR A 1 24 ? -3.750 13.080 -14.029 1.00 0.00 243 THR A CA 10
ATOM 9111 C C . THR A 1 24 ? -4.857 12.811 -13.017 1.00 0.00 243 THR A C 10
ATOM 9112 O O . THR A 1 24 ? -4.818 13.310 -11.892 1.00 0.00 243 THR A O 10
ATOM 9123 N N . PHE A 1 25 ? -5.844 12.019 -13.423 1.00 0.00 244 PHE A N 10
ATOM 9124 C CA . PHE A 1 25 ? -6.963 11.683 -12.550 1.00 0.00 244 PHE A CA 10
ATOM 9125 C C . PHE A 1 25 ? -6.872 10.234 -12.081 1.00 0.00 244 PHE A C 10
ATOM 9126 O O . PHE A 1 25 ? -6.611 9.328 -12.874 1.00 0.00 244 PHE A O 10
ATOM 9143 N N . CYS A 1 26 ? -7.088 10.023 -10.787 1.00 0.00 245 CYS A N 10
ATOM 9144 C CA . CYS A 1 26 ? -7.030 8.685 -10.210 1.00 0.00 245 CYS A CA 10
ATOM 9145 C C . CYS A 1 26 ? -7.854 7.701 -11.035 1.00 0.00 245 CYS A C 10
ATOM 9146 O O . CYS A 1 26 ? -8.903 8.053 -11.573 1.00 0.00 245 CYS A O 10
ATOM 9153 N N . GLU A 1 27 ? -7.371 6.466 -11.129 1.00 0.00 246 GLU A N 10
ATOM 9154 C CA . GLU A 1 27 ? -8.063 5.431 -11.889 1.00 0.00 246 GLU A CA 10
ATOM 9155 C C . GLU A 1 27 ? -9.078 4.700 -11.013 1.00 0.00 246 GLU A C 10
ATOM 9156 O O . GLU A 1 27 ? -9.649 3.687 -11.419 1.00 0.00 246 GLU A O 10
ATOM 9168 N N . HIS A 1 28 ? -9.296 5.221 -9.810 1.00 0.00 247 HIS A N 10
ATOM 9169 C CA . HIS A 1 28 ? -10.242 4.619 -8.877 1.00 0.00 247 HIS A CA 10
ATOM 9170 C C . HIS A 1 28 ? -11.237 5.657 -8.367 1.00 0.00 247 HIS A C 10
ATOM 9171 O O . HIS A 1 28 ? -12.426 5.599 -8.681 1.00 0.00 247 HIS A O 10
ATOM 9185 N N . CYS A 1 29 ? -10.744 6.605 -7.577 1.00 0.00 248 CYS A N 10
ATOM 9186 C CA . CYS A 1 29 ? -11.589 7.655 -7.022 1.00 0.00 248 CYS A CA 10
ATOM 9187 C C . CYS A 1 29 ? -11.906 8.713 -8.076 1.00 0.00 248 CYS A C 10
ATOM 9188 O O . CYS A 1 29 ? -12.834 9.504 -7.917 1.00 0.00 248 CYS A O 10
ATOM 9195 N N . GLY A 1 30 ? -11.126 8.719 -9.153 1.00 0.00 249 GLY A N 10
ATOM 9196 C CA . GLY A 1 30 ? -11.339 9.683 -10.217 1.00 0.00 249 GLY A CA 10
ATOM 9197 C C . GLY A 1 30 ? -11.219 11.115 -9.735 1.00 0.00 249 GLY A C 10
ATOM 9198 O O . GLY A 1 30 ? -12.119 11.928 -9.948 1.00 0.00 249 GLY A O 10
ATOM 9202 N N . THR A 1 31 ? -10.105 11.426 -9.080 1.00 0.00 250 THR A N 10
ATOM 9203 C CA . THR A 1 31 ? -9.872 12.769 -8.563 1.00 0.00 250 THR A CA 10
ATOM 9204 C C . THR A 1 31 ? -8.421 13.191 -8.765 1.00 0.00 250 THR A C 10
ATOM 9205 O O . THR A 1 31 ? -7.516 12.355 -8.781 1.00 0.00 250 THR A O 10
ATOM 9216 N N . LEU A 1 32 ? -8.205 14.493 -8.918 1.00 0.00 251 LEU A N 10
ATOM 9217 C CA . LEU A 1 32 ? -6.862 15.027 -9.118 1.00 0.00 251 LEU A CA 10
ATOM 9218 C C . LEU A 1 32 ? -5.937 14.617 -7.977 1.00 0.00 251 LEU A C 10
ATOM 9219 O O . LEU A 1 32 ? -6.390 14.120 -6.945 1.00 0.00 251 LEU A O 10
ATOM 9235 N N . LEU A 1 33 ? -4.640 14.831 -8.168 1.00 0.00 252 LEU A N 10
ATOM 9236 C CA . LEU A 1 33 ? -3.650 14.486 -7.153 1.00 0.00 252 LEU A CA 10
ATOM 9237 C C . LEU A 1 33 ? -3.288 15.704 -6.309 1.00 0.00 252 LEU A C 10
ATOM 9238 O O . LEU A 1 33 ? -3.824 16.794 -6.512 1.00 0.00 252 LEU A O 10
ATOM 9254 N N . TRP A 1 34 ? -2.374 15.512 -5.365 1.00 0.00 253 TRP A N 10
ATOM 9255 C CA . TRP A 1 34 ? -1.939 16.597 -4.492 1.00 0.00 253 TRP A CA 10
ATOM 9256 C C . TRP A 1 34 ? -0.574 16.292 -3.885 1.00 0.00 253 TRP A C 10
ATOM 9257 O O . TRP A 1 34 ? -0.257 15.139 -3.593 1.00 0.00 253 TRP A O 10
ATOM 9278 N N . GLY A 1 35 ? 0.232 17.333 -3.697 1.00 0.00 254 GLY A N 10
ATOM 9279 C CA . GLY A 1 35 ? 1.554 17.154 -3.126 1.00 0.00 254 GLY A CA 10
ATOM 9280 C C . GLY A 1 35 ? 2.645 17.757 -3.988 1.00 0.00 254 GLY A C 10
ATOM 9281 O O . GLY A 1 35 ? 2.368 18.554 -4.886 1.00 0.00 254 GLY A O 10
ATOM 9285 N N . LEU A 1 36 ? 3.889 17.378 -3.716 1.00 0.00 255 LEU A N 10
ATOM 9286 C CA . LEU A 1 36 ? 5.027 17.888 -4.474 1.00 0.00 255 LEU A CA 10
ATOM 9287 C C . LEU A 1 36 ? 5.735 16.761 -5.218 1.00 0.00 255 LEU A C 10
ATOM 9288 O O . LEU A 1 36 ? 5.668 16.674 -6.443 1.00 0.00 255 LEU A O 10
ATOM 9304 N N . ALA A 1 37 ? 6.412 15.897 -4.467 1.00 0.00 256 ALA A N 10
ATOM 9305 C CA . ALA A 1 37 ? 7.129 14.773 -5.055 1.00 0.00 256 ALA A CA 10
ATOM 9306 C C . ALA A 1 37 ? 6.334 13.479 -4.911 1.00 0.00 256 ALA A C 10
ATOM 9307 O O . ALA A 1 37 ? 5.918 12.881 -5.904 1.00 0.00 256 ALA A O 10
ATOM 9314 N N . ARG A 1 38 ? 6.127 13.052 -3.670 1.00 0.00 257 ARG A N 10
ATOM 9315 C CA . ARG A 1 38 ? 5.384 11.828 -3.396 1.00 0.00 257 ARG A CA 10
ATOM 9316 C C . ARG A 1 38 ? 3.881 12.093 -3.398 1.00 0.00 257 ARG A C 10
ATOM 9317 O O . ARG A 1 38 ? 3.232 12.041 -2.354 1.00 0.00 257 ARG A O 10
ATOM 9338 N N . GLN A 1 39 ? 3.337 12.378 -4.577 1.00 0.00 258 GLN A N 10
ATOM 9339 C CA . GLN A 1 39 ? 1.911 12.651 -4.713 1.00 0.00 258 GLN A CA 10
ATOM 9340 C C . GLN A 1 39 ? 1.105 11.357 -4.702 1.00 0.00 258 GLN A C 10
ATOM 9341 O O . GLN A 1 39 ? 0.170 11.203 -3.918 1.00 0.00 258 GLN A O 10
ATOM 9355 N N . GLY A 1 40 ? 1.474 10.428 -5.579 1.00 0.00 259 GLY A N 10
ATOM 9356 C CA . GLY A 1 40 ? 0.773 9.159 -5.654 1.00 0.00 259 GLY A CA 10
ATOM 9357 C C . GLY A 1 40 ? 1.706 7.998 -5.937 1.00 0.00 259 GLY A C 10
ATOM 9358 O O . GLY A 1 40 ? 2.867 8.010 -5.525 1.00 0.00 259 GLY A O 10
ATOM 9362 N N . LEU A 1 41 ? 1.199 6.992 -6.641 1.00 0.00 260 LEU A N 10
ATOM 9363 C CA . LEU A 1 41 ? 1.994 5.817 -6.978 1.00 0.00 260 LEU A CA 10
ATOM 9364 C C . LEU A 1 41 ? 1.723 5.368 -8.410 1.00 0.00 260 LEU A C 10
ATOM 9365 O O . LEU A 1 41 ? 0.651 5.622 -8.960 1.00 0.00 260 LEU A O 10
ATOM 9381 N N . LYS A 1 42 ? 2.702 4.698 -9.010 1.00 0.00 261 LYS A N 10
ATOM 9382 C CA . LYS A 1 42 ? 2.569 4.210 -10.378 1.00 0.00 261 LYS A CA 10
ATOM 9383 C C . LYS A 1 42 ? 2.978 2.744 -10.474 1.00 0.00 261 LYS A C 10
ATOM 9384 O O . LYS A 1 42 ? 4.150 2.404 -10.314 1.00 0.00 261 LYS A O 10
ATOM 9403 N N . CYS A 1 43 ? 2.004 1.879 -10.738 1.00 0.00 262 CYS A N 10
ATOM 9404 C CA . CYS A 1 43 ? 2.262 0.449 -10.857 1.00 0.00 262 CYS A CA 10
ATOM 9405 C C . CYS A 1 43 ? 3.357 0.178 -11.885 1.00 0.00 262 CYS A C 10
ATOM 9406 O O . CYS A 1 43 ? 3.255 0.594 -13.039 1.00 0.00 262 CYS A O 10
ATOM 9413 N N . ASP A 1 44 ? 4.401 -0.523 -11.458 1.00 0.00 263 ASP A N 10
ATOM 9414 C CA . ASP A 1 44 ? 5.514 -0.851 -12.341 1.00 0.00 263 ASP A CA 10
ATOM 9415 C C . ASP A 1 44 ? 5.254 -2.160 -13.079 1.00 0.00 263 ASP A C 10
ATOM 9416 O O . ASP A 1 44 ? 6.131 -2.681 -13.768 1.00 0.00 263 ASP A O 10
ATOM 9425 N N . ALA A 1 45 ? 4.043 -2.688 -12.929 1.00 0.00 264 ALA A N 10
ATOM 9426 C CA . ALA A 1 45 ? 3.667 -3.935 -13.582 1.00 0.00 264 ALA A CA 10
ATOM 9427 C C . ALA A 1 45 ? 2.786 -3.674 -14.799 1.00 0.00 264 ALA A C 10
ATOM 9428 O O . ALA A 1 45 ? 3.022 -4.220 -15.878 1.00 0.00 264 ALA A O 10
ATOM 9435 N N . CYS A 1 46 ? 1.770 -2.836 -14.620 1.00 0.00 265 CYS A N 10
ATOM 9436 C CA . CYS A 1 46 ? 0.853 -2.503 -15.703 1.00 0.00 265 CYS A CA 10
ATOM 9437 C C . CYS A 1 46 ? 0.986 -1.035 -16.096 1.00 0.00 265 CYS A C 10
ATOM 9438 O O . CYS A 1 46 ? 1.042 -0.700 -17.279 1.00 0.00 265 CYS A O 10
ATOM 9445 N N . GLY A 1 47 ? 1.037 -0.162 -15.094 1.00 0.00 266 GLY A N 10
ATOM 9446 C CA . GLY A 1 47 ? 1.163 1.260 -15.356 1.00 0.00 266 GLY A CA 10
ATOM 9447 C C . GLY A 1 47 ? -0.104 2.025 -15.029 1.00 0.00 266 GLY A C 10
ATOM 9448 O O . GLY A 1 47 ? -0.699 2.655 -15.902 1.00 0.00 266 GLY A O 10
ATOM 9452 N N . MET A 1 48 ? -0.519 1.967 -13.768 1.00 0.00 267 MET A N 10
ATOM 9453 C CA . MET A 1 48 ? -1.725 2.660 -13.328 1.00 0.00 267 MET A CA 10
ATOM 9454 C C . MET A 1 48 ? -1.421 3.595 -12.162 1.00 0.00 267 MET A C 10
ATOM 9455 O O . MET A 1 48 ? -0.881 3.172 -11.141 1.00 0.00 267 MET A O 10
ATOM 9469 N N . ASN A 1 49 ? -1.771 4.867 -12.322 1.00 0.00 268 ASN A N 10
ATOM 9470 C CA . ASN A 1 49 ? -1.534 5.862 -11.282 1.00 0.00 268 ASN A CA 10
ATOM 9471 C C . ASN A 1 49 ? -2.711 5.927 -10.314 1.00 0.00 268 ASN A C 10
ATOM 9472 O O . ASN A 1 49 ? -3.835 6.242 -10.706 1.00 0.00 268 ASN A O 10
ATOM 9483 N N . VAL A 1 50 ? -2.445 5.627 -9.047 1.00 0.00 269 VAL A N 10
ATOM 9484 C CA . VAL A 1 50 ? -3.481 5.653 -8.021 1.00 0.00 269 VAL A CA 10
ATOM 9485 C C . VAL A 1 50 ? -2.951 6.243 -6.719 1.00 0.00 269 VAL A C 10
ATOM 9486 O O . VAL A 1 50 ? -1.781 6.068 -6.376 1.00 0.00 269 VAL A O 10
ATOM 9499 N N . HIS A 1 51 ? -3.819 6.944 -5.997 1.00 0.00 270 HIS A N 10
ATOM 9500 C CA . HIS A 1 51 ? -3.438 7.561 -4.731 1.00 0.00 270 HIS A CA 10
ATOM 9501 C C . HIS A 1 51 ? -2.759 6.547 -3.815 1.00 0.00 270 HIS A C 10
ATOM 9502 O O . HIS A 1 51 ? -2.575 5.387 -4.185 1.00 0.00 270 HIS A O 10
ATOM 9516 N N . HIS A 1 52 ? -2.388 6.992 -2.619 1.00 0.00 271 HIS A N 10
ATOM 9517 C CA . HIS A 1 52 ? -1.729 6.123 -1.651 1.00 0.00 271 HIS A CA 10
ATOM 9518 C C . HIS A 1 52 ? -2.732 5.173 -1.002 1.00 0.00 271 HIS A C 10
ATOM 9519 O O . HIS A 1 52 ? -2.427 4.005 -0.759 1.00 0.00 271 HIS A O 10
ATOM 9533 N N . ARG A 1 53 ? -3.927 5.683 -0.724 1.00 0.00 272 ARG A N 10
ATOM 9534 C CA . ARG A 1 53 ? -4.974 4.880 -0.102 1.00 0.00 272 ARG A CA 10
ATOM 9535 C C . ARG A 1 53 ? -5.803 4.155 -1.158 1.00 0.00 272 ARG A C 10
ATOM 9536 O O . ARG A 1 53 ? -6.121 2.974 -1.009 1.00 0.00 272 ARG A O 10
ATOM 9557 N N . CYS A 1 54 ? -6.149 4.869 -2.223 1.00 0.00 273 CYS A N 10
ATOM 9558 C CA . CYS A 1 54 ? -6.942 4.295 -3.304 1.00 0.00 273 CYS A CA 10
ATOM 9559 C C . CYS A 1 54 ? -6.344 2.971 -3.773 1.00 0.00 273 CYS A C 10
ATOM 9560 O O . CYS A 1 54 ? -7.044 2.126 -4.330 1.00 0.00 273 CYS A O 10
ATOM 9567 N N . GLN A 1 55 ? -5.046 2.800 -3.543 1.00 0.00 274 GLN A N 10
ATOM 9568 C CA . GLN A 1 55 ? -4.355 1.580 -3.943 1.00 0.00 274 GLN A CA 10
ATOM 9569 C C . GLN A 1 55 ? -4.948 0.363 -3.241 1.00 0.00 274 GLN A C 10
ATOM 9570 O O . GLN A 1 55 ? -4.997 -0.731 -3.804 1.00 0.00 274 GLN A O 10
ATOM 9584 N N . THR A 1 56 ? -5.399 0.560 -2.005 1.00 0.00 275 THR A N 10
ATOM 9585 C CA . THR A 1 56 ? -5.987 -0.521 -1.225 1.00 0.00 275 THR A CA 10
ATOM 9586 C C . THR A 1 56 ? -7.428 -0.783 -1.648 1.00 0.00 275 THR A C 10
ATOM 9587 O O . THR A 1 56 ? -8.160 -1.513 -0.979 1.00 0.00 275 THR A O 10
ATOM 9598 N N . LYS A 1 57 ? -7.830 -0.184 -2.764 1.00 0.00 276 LYS A N 10
ATOM 9599 C CA . LYS A 1 57 ? -9.184 -0.354 -3.279 1.00 0.00 276 LYS A CA 10
ATOM 9600 C C . LYS A 1 57 ? -9.170 -1.084 -4.618 1.00 0.00 276 LYS A C 10
ATOM 9601 O O . LYS A 1 57 ? -10.087 -1.842 -4.933 1.00 0.00 276 LYS A O 10
ATOM 9620 N N . VAL A 1 58 ? -8.121 -0.853 -5.402 1.00 0.00 277 VAL A N 10
ATOM 9621 C CA . VAL A 1 58 ? -7.986 -1.491 -6.706 1.00 0.00 277 VAL A CA 10
ATOM 9622 C C . VAL A 1 58 ? -7.861 -3.004 -6.567 1.00 0.00 277 VAL A C 10
ATOM 9623 O O . VAL A 1 58 ? -7.463 -3.510 -5.518 1.00 0.00 277 VAL A O 10
ATOM 9636 N N . ALA A 1 59 ? -8.204 -3.721 -7.632 1.00 0.00 278 ALA A N 10
ATOM 9637 C CA . ALA A 1 59 ? -8.128 -5.176 -7.630 1.00 0.00 278 ALA A CA 10
ATOM 9638 C C . ALA A 1 59 ? -6.689 -5.651 -7.795 1.00 0.00 278 ALA A C 10
ATOM 9639 O O . ALA A 1 59 ? -5.872 -4.980 -8.425 1.00 0.00 278 ALA A O 10
ATOM 9646 N N . ASN A 1 60 ? -6.384 -6.812 -7.223 1.00 0.00 279 ASN A N 10
ATOM 9647 C CA . ASN A 1 60 ? -5.041 -7.375 -7.306 1.00 0.00 279 ASN A CA 10
ATOM 9648 C C . ASN A 1 60 ? -4.876 -8.203 -8.578 1.00 0.00 279 ASN A C 10
ATOM 9649 O O . ASN A 1 60 ? -4.119 -9.173 -8.606 1.00 0.00 279 ASN A O 10
ATOM 9660 N N . LEU A 1 61 ? -5.590 -7.812 -9.628 1.00 0.00 280 LEU A N 10
ATOM 9661 C CA . LEU A 1 61 ? -5.522 -8.516 -10.904 1.00 0.00 280 LEU A CA 10
ATOM 9662 C C . LEU A 1 61 ? -4.674 -7.743 -11.908 1.00 0.00 280 LEU A C 10
ATOM 9663 O O . LEU A 1 61 ? -5.184 -7.235 -12.907 1.00 0.00 280 LEU A O 10
ATOM 9679 N N . CYS A 1 62 ? -3.375 -7.660 -11.638 1.00 0.00 281 CYS A N 10
ATOM 9680 C CA . CYS A 1 62 ? -2.455 -6.951 -12.519 1.00 0.00 281 CYS A CA 10
ATOM 9681 C C . CYS A 1 62 ? -1.831 -7.904 -13.535 1.00 0.00 281 CYS A C 10
ATOM 9682 O O . CYS A 1 62 ? -0.968 -8.713 -13.195 1.00 0.00 281 CYS A O 10
ATOM 9689 N N . GLY A 1 63 ? -2.275 -7.802 -14.784 1.00 0.00 282 GLY A N 10
ATOM 9690 C CA . GLY A 1 63 ? -1.750 -8.660 -15.830 1.00 0.00 282 GLY A CA 10
ATOM 9691 C C . GLY A 1 63 ? -2.827 -9.504 -16.482 1.00 0.00 282 GLY A C 10
ATOM 9692 O O . GLY A 1 63 ? -2.703 -9.890 -17.645 1.00 0.00 282 GLY A O 10
ATOM 9696 N N . ILE A 1 64 ? -3.885 -9.793 -15.732 1.00 0.00 283 ILE A N 10
ATOM 9697 C CA . ILE A 1 64 ? -4.987 -10.598 -16.245 1.00 0.00 283 ILE A CA 10
ATOM 9698 C C . ILE A 1 64 ? -5.666 -9.912 -17.426 1.00 0.00 283 ILE A C 10
ATOM 9699 O O . ILE A 1 64 ? -6.251 -10.570 -18.286 1.00 0.00 283 ILE A O 10
ATOM 9715 N N . ASN A 1 65 ? -5.581 -8.587 -17.462 1.00 0.00 284 ASN A N 10
ATOM 9716 C CA . ASN A 1 65 ? -6.186 -7.811 -18.539 1.00 0.00 284 ASN A CA 10
ATOM 9717 C C . ASN A 1 65 ? -5.243 -6.708 -19.011 1.00 0.00 284 ASN A C 10
ATOM 9718 O O . ASN A 1 65 ? -4.807 -5.871 -18.222 1.00 0.00 284 ASN A O 10
ATOM 9731 N N . GLY A 1 1 ? 11.733 -14.984 -13.986 1.00 0.00 220 GLY A N 11
ATOM 9732 C CA . GLY A 1 1 ? 11.736 -15.900 -12.861 1.00 0.00 220 GLY A CA 11
ATOM 9733 C C . GLY A 1 1 ? 10.341 -16.175 -12.334 1.00 0.00 220 GLY A C 11
ATOM 9734 O O . GLY A 1 1 ? 9.690 -15.285 -11.789 1.00 0.00 220 GLY A O 11
ATOM 9738 N N . SER A 1 2 ? 9.881 -17.412 -12.499 1.00 0.00 221 SER A N 11
ATOM 9739 C CA . SER A 1 2 ? 8.552 -17.800 -12.040 1.00 0.00 221 SER A CA 11
ATOM 9740 C C . SER A 1 2 ? 8.640 -18.917 -11.005 1.00 0.00 221 SER A C 11
ATOM 9741 O O . SER A 1 2 ? 9.485 -19.807 -11.106 1.00 0.00 221 SER A O 11
ATOM 9749 N N . SER A 1 3 ? 7.761 -18.863 -10.010 1.00 0.00 222 SER A N 11
ATOM 9750 C CA . SER A 1 3 ? 7.740 -19.868 -8.953 1.00 0.00 222 SER A CA 11
ATOM 9751 C C . SER A 1 3 ? 6.444 -19.787 -8.152 1.00 0.00 222 SER A C 11
ATOM 9752 O O . SER A 1 3 ? 5.789 -18.747 -8.113 1.00 0.00 222 SER A O 11
ATOM 9760 N N . GLY A 1 4 ? 6.080 -20.895 -7.514 1.00 0.00 223 GLY A N 11
ATOM 9761 C CA . GLY A 1 4 ? 4.864 -20.930 -6.722 1.00 0.00 223 GLY A CA 11
ATOM 9762 C C . GLY A 1 4 ? 4.189 -22.287 -6.757 1.00 0.00 223 GLY A C 11
ATOM 9763 O O . GLY A 1 4 ? 4.854 -23.316 -6.871 1.00 0.00 223 GLY A O 11
ATOM 9767 N N . SER A 1 5 ? 2.863 -22.289 -6.657 1.00 0.00 224 SER A N 11
ATOM 9768 C CA . SER A 1 5 ? 2.098 -23.530 -6.672 1.00 0.00 224 SER A CA 11
ATOM 9769 C C . SER A 1 5 ? 0.872 -23.402 -7.571 1.00 0.00 224 SER A C 11
ATOM 9770 O O . SER A 1 5 ? 0.306 -22.318 -7.717 1.00 0.00 224 SER A O 11
ATOM 9778 N N . SER A 1 6 ? 0.467 -24.516 -8.172 1.00 0.00 225 SER A N 11
ATOM 9779 C CA . SER A 1 6 ? -0.689 -24.529 -9.061 1.00 0.00 225 SER A CA 11
ATOM 9780 C C . SER A 1 6 ? -1.988 -24.563 -8.261 1.00 0.00 225 SER A C 11
ATOM 9781 O O . SER A 1 6 ? -2.216 -25.472 -7.464 1.00 0.00 225 SER A O 11
ATOM 9789 N N . GLY A 1 7 ? -2.838 -23.564 -8.481 1.00 0.00 226 GLY A N 11
ATOM 9790 C CA . GLY A 1 7 ? -4.103 -23.497 -7.774 1.00 0.00 226 GLY A CA 11
ATOM 9791 C C . GLY A 1 7 ? -4.790 -22.156 -7.941 1.00 0.00 226 GLY A C 11
ATOM 9792 O O . GLY A 1 7 ? -5.961 -22.092 -8.317 1.00 0.00 226 GLY A O 11
ATOM 9796 N N . LYS A 1 8 ? -4.062 -21.081 -7.659 1.00 0.00 227 LYS A N 11
ATOM 9797 C CA . LYS A 1 8 ? -4.608 -19.734 -7.779 1.00 0.00 227 LYS A CA 11
ATOM 9798 C C . LYS A 1 8 ? -3.495 -18.714 -8.001 1.00 0.00 227 LYS A C 11
ATOM 9799 O O . LYS A 1 8 ? -2.613 -18.551 -7.157 1.00 0.00 227 LYS A O 11
ATOM 9818 N N . ILE A 1 9 ? -3.544 -18.030 -9.138 1.00 0.00 228 ILE A N 11
ATOM 9819 C CA . ILE A 1 9 ? -2.542 -17.024 -9.468 1.00 0.00 228 ILE A CA 11
ATOM 9820 C C . ILE A 1 9 ? -3.041 -15.621 -9.138 1.00 0.00 228 ILE A C 11
ATOM 9821 O O . ILE A 1 9 ? -4.220 -15.313 -9.315 1.00 0.00 228 ILE A O 11
ATOM 9837 N N . ASP A 1 10 ? -2.136 -14.775 -8.659 1.00 0.00 229 ASP A N 11
ATOM 9838 C CA . ASP A 1 10 ? -2.483 -13.403 -8.307 1.00 0.00 229 ASP A CA 11
ATOM 9839 C C . ASP A 1 10 ? -1.299 -12.468 -8.531 1.00 0.00 229 ASP A C 11
ATOM 9840 O O . ASP A 1 10 ? -0.187 -12.740 -8.079 1.00 0.00 229 ASP A O 11
ATOM 9849 N N . MET A 1 11 ? -1.546 -11.367 -9.233 1.00 0.00 230 MET A N 11
ATOM 9850 C CA . MET A 1 11 ? -0.499 -10.392 -9.518 1.00 0.00 230 MET A CA 11
ATOM 9851 C C . MET A 1 11 ? -0.924 -8.995 -9.077 1.00 0.00 230 MET A C 11
ATOM 9852 O O . MET A 1 11 ? -1.630 -8.281 -9.790 1.00 0.00 230 MET A O 11
ATOM 9866 N N . PRO A 1 12 ? -0.485 -8.593 -7.875 1.00 0.00 231 PRO A N 11
ATOM 9867 C CA . PRO A 1 12 ? -0.808 -7.278 -7.313 1.00 0.00 231 PRO A CA 11
ATOM 9868 C C . PRO A 1 12 ? -0.110 -6.144 -8.056 1.00 0.00 231 PRO A C 11
ATOM 9869 O O . PRO A 1 12 ? 0.901 -6.356 -8.726 1.00 0.00 231 PRO A O 11
ATOM 9880 N N . HIS A 1 13 ? -0.656 -4.938 -7.932 1.00 0.00 232 HIS A N 11
ATOM 9881 C CA . HIS A 1 13 ? -0.084 -3.769 -8.591 1.00 0.00 232 HIS A CA 11
ATOM 9882 C C . HIS A 1 13 ? 1.186 -3.312 -7.881 1.00 0.00 232 HIS A C 11
ATOM 9883 O O . HIS A 1 13 ? 1.147 -2.902 -6.721 1.00 0.00 232 HIS A O 11
ATOM 9897 N N . ARG A 1 14 ? 2.311 -3.387 -8.585 1.00 0.00 233 ARG A N 11
ATOM 9898 C CA . ARG A 1 14 ? 3.593 -2.983 -8.021 1.00 0.00 233 ARG A CA 11
ATOM 9899 C C . ARG A 1 14 ? 3.715 -1.462 -7.982 1.00 0.00 233 ARG A C 11
ATOM 9900 O O . ARG A 1 14 ? 4.593 -0.883 -8.622 1.00 0.00 233 ARG A O 11
ATOM 9921 N N . PHE A 1 15 ? 2.828 -0.822 -7.227 1.00 0.00 234 PHE A N 11
ATOM 9922 C CA . PHE A 1 15 ? 2.835 0.631 -7.106 1.00 0.00 234 PHE A CA 11
ATOM 9923 C C . PHE A 1 15 ? 4.152 1.121 -6.509 1.00 0.00 234 PHE A C 11
ATOM 9924 O O . PHE A 1 15 ? 4.659 0.550 -5.543 1.00 0.00 234 PHE A O 11
ATOM 9941 N N . LYS A 1 16 ? 4.700 2.182 -7.091 1.00 0.00 235 LYS A N 11
ATOM 9942 C CA . LYS A 1 16 ? 5.956 2.751 -6.618 1.00 0.00 235 LYS A CA 11
ATOM 9943 C C . LYS A 1 16 ? 5.898 4.275 -6.619 1.00 0.00 235 LYS A C 11
ATOM 9944 O O . LYS A 1 16 ? 5.629 4.895 -7.648 1.00 0.00 235 LYS A O 11
ATOM 9963 N N . VAL A 1 17 ? 6.154 4.873 -5.460 1.00 0.00 236 VAL A N 11
ATOM 9964 C CA . VAL A 1 17 ? 6.133 6.325 -5.328 1.00 0.00 236 VAL A CA 11
ATOM 9965 C C . VAL A 1 17 ? 7.007 6.986 -6.388 1.00 0.00 236 VAL A C 11
ATOM 9966 O O . VAL A 1 17 ? 8.177 6.638 -6.548 1.00 0.00 236 VAL A O 11
ATOM 9979 N N . TYR A 1 18 ? 6.431 7.941 -7.109 1.00 0.00 237 TYR A N 11
ATOM 9980 C CA . TYR A 1 18 ? 7.157 8.651 -8.156 1.00 0.00 237 TYR A CA 11
ATOM 9981 C C . TYR A 1 18 ? 6.670 10.091 -8.277 1.00 0.00 237 TYR A C 11
ATOM 9982 O O . TYR A 1 18 ? 5.595 10.437 -7.789 1.00 0.00 237 TYR A O 11
ATOM 10000 N N . ASN A 1 19 ? 7.470 10.927 -8.931 1.00 0.00 238 ASN A N 11
ATOM 10001 C CA . ASN A 1 19 ? 7.122 12.331 -9.116 1.00 0.00 238 ASN A CA 11
ATOM 10002 C C . ASN A 1 19 ? 6.278 12.520 -10.373 1.00 0.00 238 ASN A C 11
ATOM 10003 O O . ASN A 1 19 ? 6.755 12.318 -11.490 1.00 0.00 238 ASN A O 11
ATOM 10014 N N . TYR A 1 20 ? 5.022 12.910 -10.182 1.00 0.00 239 TYR A N 11
ATOM 10015 C CA . TYR A 1 20 ? 4.111 13.125 -11.300 1.00 0.00 239 TYR A CA 11
ATOM 10016 C C . TYR A 1 20 ? 4.602 14.260 -12.193 1.00 0.00 239 TYR A C 11
ATOM 10017 O O . TYR A 1 20 ? 5.302 15.166 -11.738 1.00 0.00 239 TYR A O 11
ATOM 10035 N N . LYS A 1 21 ? 4.229 14.206 -13.467 1.00 0.00 240 LYS A N 11
ATOM 10036 C CA . LYS A 1 21 ? 4.629 15.229 -14.426 1.00 0.00 240 LYS A CA 11
ATOM 10037 C C . LYS A 1 21 ? 3.445 15.659 -15.287 1.00 0.00 240 LYS A C 11
ATOM 10038 O O . LYS A 1 21 ? 3.612 16.375 -16.274 1.00 0.00 240 LYS A O 11
ATOM 10057 N N . SER A 1 22 ? 2.251 15.218 -14.906 1.00 0.00 241 SER A N 11
ATOM 10058 C CA . SER A 1 22 ? 1.040 15.556 -15.644 1.00 0.00 241 SER A CA 11
ATOM 10059 C C . SER A 1 22 ? -0.206 15.189 -14.843 1.00 0.00 241 SER A C 11
ATOM 10060 O O . SER A 1 22 ? -0.188 14.299 -13.992 1.00 0.00 241 SER A O 11
ATOM 10068 N N . PRO A 1 23 ? -1.315 15.891 -15.120 1.00 0.00 242 PRO A N 11
ATOM 10069 C CA . PRO A 1 23 ? -2.591 15.657 -14.437 1.00 0.00 242 PRO A CA 11
ATOM 10070 C C . PRO A 1 23 ? -3.220 14.323 -14.824 1.00 0.00 242 PRO A C 11
ATOM 10071 O O . PRO A 1 23 ? -3.467 14.060 -16.002 1.00 0.00 242 PRO A O 11
ATOM 10082 N N . THR A 1 24 ? -3.477 13.484 -13.826 1.00 0.00 243 THR A N 11
ATOM 10083 C CA . THR A 1 24 ? -4.077 12.177 -14.063 1.00 0.00 243 THR A CA 11
ATOM 10084 C C . THR A 1 24 ? -5.424 12.054 -13.358 1.00 0.00 243 THR A C 11
ATOM 10085 O O . THR A 1 24 ? -5.742 12.839 -12.465 1.00 0.00 243 THR A O 11
ATOM 10096 N N . PHE A 1 25 ? -6.211 11.064 -13.765 1.00 0.00 244 PHE A N 11
ATOM 10097 C CA . PHE A 1 25 ? -7.524 10.839 -13.173 1.00 0.00 244 PHE A CA 11
ATOM 10098 C C . PHE A 1 25 ? -7.610 9.447 -12.554 1.00 0.00 244 PHE A C 11
ATOM 10099 O O . PHE A 1 25 ? -7.741 8.447 -13.262 1.00 0.00 244 PHE A O 11
ATOM 10116 N N . CYS A 1 26 ? -7.535 9.389 -11.229 1.00 0.00 245 CYS A N 11
ATOM 10117 C CA . CYS A 1 26 ? -7.603 8.120 -10.513 1.00 0.00 245 CYS A CA 11
ATOM 10118 C C . CYS A 1 26 ? -8.638 7.194 -11.145 1.00 0.00 245 CYS A C 11
ATOM 10119 O O . CYS A 1 26 ? -9.784 7.586 -11.365 1.00 0.00 245 CYS A O 11
ATOM 10126 N N . GLU A 1 27 ? -8.225 5.964 -11.434 1.00 0.00 246 GLU A N 11
ATOM 10127 C CA . GLU A 1 27 ? -9.117 4.983 -12.041 1.00 0.00 246 GLU A CA 11
ATOM 10128 C C . GLU A 1 27 ? -9.912 4.236 -10.974 1.00 0.00 246 GLU A C 11
ATOM 10129 O O . GLU A 1 27 ? -10.602 3.259 -11.267 1.00 0.00 246 GLU A O 11
ATOM 10141 N N . HIS A 1 28 ? -9.809 4.703 -9.733 1.00 0.00 247 HIS A N 11
ATOM 10142 C CA . HIS A 1 28 ? -10.518 4.080 -8.621 1.00 0.00 247 HIS A CA 11
ATOM 10143 C C . HIS A 1 28 ? -11.579 5.021 -8.058 1.00 0.00 247 HIS A C 11
ATOM 10144 O O . HIS A 1 28 ? -12.777 4.798 -8.233 1.00 0.00 247 HIS A O 11
ATOM 10158 N N . CYS A 1 29 ? -11.130 6.072 -7.380 1.00 0.00 248 CYS A N 11
ATOM 10159 C CA . CYS A 1 29 ? -12.040 7.047 -6.790 1.00 0.00 248 CYS A CA 11
ATOM 10160 C C . CYS A 1 29 ? -12.625 7.963 -7.861 1.00 0.00 248 CYS A C 11
ATOM 10161 O O . CYS A 1 29 ? -13.785 8.365 -7.782 1.00 0.00 248 CYS A O 11
ATOM 10168 N N . GLY A 1 30 ? -11.812 8.290 -8.861 1.00 0.00 249 GLY A N 11
ATOM 10169 C CA . GLY A 1 30 ? -12.266 9.156 -9.933 1.00 0.00 249 GLY A CA 11
ATOM 10170 C C . GLY A 1 30 ? -12.064 10.624 -9.617 1.00 0.00 249 GLY A C 11
ATOM 10171 O O . GLY A 1 30 ? -12.939 11.450 -9.877 1.00 0.00 249 GLY A O 11
ATOM 10175 N N . THR A 1 31 ? -10.906 10.953 -9.053 1.00 0.00 250 THR A N 11
ATOM 10176 C CA . THR A 1 31 ? -10.592 12.331 -8.698 1.00 0.00 250 THR A CA 11
ATOM 10177 C C . THR A 1 31 ? -9.141 12.666 -9.024 1.00 0.00 250 THR A C 11
ATOM 10178 O O . THR A 1 31 ? -8.303 11.774 -9.161 1.00 0.00 250 THR A O 11
ATOM 10189 N N . LEU A 1 32 ? -8.850 13.956 -9.147 1.00 0.00 251 LEU A N 11
ATOM 10190 C CA . LEU A 1 32 ? -7.498 14.410 -9.457 1.00 0.00 251 LEU A CA 11
ATOM 10191 C C . LEU A 1 32 ? -6.531 14.043 -8.336 1.00 0.00 251 LEU A C 11
ATOM 10192 O O . LEU A 1 32 ? -6.921 13.437 -7.338 1.00 0.00 251 LEU A O 11
ATOM 10208 N N . LEU A 1 33 ? -5.268 14.417 -8.506 1.00 0.00 252 LEU A N 11
ATOM 10209 C CA . LEU A 1 33 ? -4.243 14.130 -7.508 1.00 0.00 252 LEU A CA 11
ATOM 10210 C C . LEU A 1 33 ? -2.941 14.852 -7.840 1.00 0.00 252 LEU A C 11
ATOM 10211 O O . LEU A 1 33 ? -2.399 14.701 -8.935 1.00 0.00 252 LEU A O 11
ATOM 10227 N N . TRP A 1 34 ? -2.445 15.634 -6.889 1.00 0.00 253 TRP A N 11
ATOM 10228 C CA . TRP A 1 34 ? -1.205 16.377 -7.080 1.00 0.00 253 TRP A CA 11
ATOM 10229 C C . TRP A 1 34 ? -0.764 17.044 -5.782 1.00 0.00 253 TRP A C 11
ATOM 10230 O O . TRP A 1 34 ? -1.588 17.356 -4.922 1.00 0.00 253 TRP A O 11
ATOM 10251 N N . GLY A 1 35 ? 0.540 17.262 -5.646 1.00 0.00 254 GLY A N 11
ATOM 10252 C CA . GLY A 1 35 ? 1.067 17.891 -4.449 1.00 0.00 254 GLY A CA 11
ATOM 10253 C C . GLY A 1 35 ? 2.555 17.659 -4.278 1.00 0.00 254 GLY A C 11
ATOM 10254 O O . GLY A 1 35 ? 3.356 18.078 -5.115 1.00 0.00 254 GLY A O 11
ATOM 10258 N N . LEU A 1 36 ? 2.927 16.990 -3.192 1.00 0.00 255 LEU A N 11
ATOM 10259 C CA . LEU A 1 36 ? 4.330 16.704 -2.913 1.00 0.00 255 LEU A CA 11
ATOM 10260 C C . LEU A 1 36 ? 4.894 15.709 -3.923 1.00 0.00 255 LEU A C 11
ATOM 10261 O O . LEU A 1 36 ? 4.147 14.987 -4.581 1.00 0.00 255 LEU A O 11
ATOM 10277 N N . ALA A 1 37 ? 6.218 15.677 -4.037 1.00 0.00 256 ALA A N 11
ATOM 10278 C CA . ALA A 1 37 ? 6.882 14.767 -4.963 1.00 0.00 256 ALA A CA 11
ATOM 10279 C C . ALA A 1 37 ? 6.383 13.338 -4.781 1.00 0.00 256 ALA A C 11
ATOM 10280 O O . ALA A 1 37 ? 6.012 12.672 -5.749 1.00 0.00 256 ALA A O 11
ATOM 10287 N N . ARG A 1 38 ? 6.377 12.872 -3.537 1.00 0.00 257 ARG A N 11
ATOM 10288 C CA . ARG A 1 38 ? 5.925 11.520 -3.230 1.00 0.00 257 ARG A CA 11
ATOM 10289 C C . ARG A 1 38 ? 4.401 11.446 -3.217 1.00 0.00 257 ARG A C 11
ATOM 10290 O O . ARG A 1 38 ? 3.805 10.900 -2.289 1.00 0.00 257 ARG A O 11
ATOM 10311 N N . GLN A 1 39 ? 3.778 11.999 -4.253 1.00 0.00 258 GLN A N 11
ATOM 10312 C CA . GLN A 1 39 ? 2.324 11.997 -4.359 1.00 0.00 258 GLN A CA 11
ATOM 10313 C C . GLN A 1 39 ? 1.849 10.891 -5.296 1.00 0.00 258 GLN A C 11
ATOM 10314 O O . GLN A 1 39 ? 2.520 10.560 -6.272 1.00 0.00 258 GLN A O 11
ATOM 10328 N N . GLY A 1 40 ? 0.686 10.323 -4.991 1.00 0.00 259 GLY A N 11
ATOM 10329 C CA . GLY A 1 40 ? 0.141 9.260 -5.815 1.00 0.00 259 GLY A CA 11
ATOM 10330 C C . GLY A 1 40 ? 1.138 8.143 -6.055 1.00 0.00 259 GLY A C 11
ATOM 10331 O O . GLY A 1 40 ? 2.274 8.203 -5.582 1.00 0.00 259 GLY A O 11
ATOM 10335 N N . LEU A 1 41 ? 0.714 7.122 -6.791 1.00 0.00 260 LEU A N 11
ATOM 10336 C CA . LEU A 1 41 ? 1.578 5.985 -7.092 1.00 0.00 260 LEU A CA 11
ATOM 10337 C C . LEU A 1 41 ? 1.334 5.477 -8.510 1.00 0.00 260 LEU A C 11
ATOM 10338 O O . LEU A 1 41 ? 0.241 5.628 -9.056 1.00 0.00 260 LEU A O 11
ATOM 10354 N N . LYS A 1 42 ? 2.360 4.872 -9.100 1.00 0.00 261 LYS A N 11
ATOM 10355 C CA . LYS A 1 42 ? 2.258 4.338 -10.452 1.00 0.00 261 LYS A CA 11
ATOM 10356 C C . LYS A 1 42 ? 2.771 2.902 -10.510 1.00 0.00 261 LYS A C 11
ATOM 10357 O O . LYS A 1 42 ? 3.946 2.642 -10.250 1.00 0.00 261 LYS A O 11
ATOM 10376 N N . CYS A 1 43 ? 1.884 1.975 -10.854 1.00 0.00 262 CYS A N 11
ATOM 10377 C CA . CYS A 1 43 ? 2.247 0.566 -10.948 1.00 0.00 262 CYS A CA 11
ATOM 10378 C C . CYS A 1 43 ? 3.447 0.374 -11.870 1.00 0.00 262 CYS A C 11
ATOM 10379 O O . CYS A 1 43 ? 3.563 1.035 -12.902 1.00 0.00 262 CYS A O 11
ATOM 10386 N N . ASP A 1 44 ? 4.338 -0.536 -11.491 1.00 0.00 263 ASP A N 11
ATOM 10387 C CA . ASP A 1 44 ? 5.529 -0.818 -12.284 1.00 0.00 263 ASP A CA 11
ATOM 10388 C C . ASP A 1 44 ? 5.358 -2.106 -13.083 1.00 0.00 263 ASP A C 11
ATOM 10389 O O . ASP A 1 44 ? 6.302 -2.592 -13.705 1.00 0.00 263 ASP A O 11
ATOM 10398 N N . ALA A 1 45 ? 4.147 -2.654 -13.061 1.00 0.00 264 ALA A N 11
ATOM 10399 C CA . ALA A 1 45 ? 3.853 -3.885 -13.783 1.00 0.00 264 ALA A CA 11
ATOM 10400 C C . ALA A 1 45 ? 2.925 -3.620 -14.964 1.00 0.00 264 ALA A C 11
ATOM 10401 O O . ALA A 1 45 ? 3.328 -3.738 -16.122 1.00 0.00 264 ALA A O 11
ATOM 10408 N N . CYS A 1 46 ? 1.681 -3.262 -14.665 1.00 0.00 265 CYS A N 11
ATOM 10409 C CA . CYS A 1 46 ? 0.695 -2.981 -15.702 1.00 0.00 265 CYS A CA 11
ATOM 10410 C C . CYS A 1 46 ? 0.821 -1.543 -16.196 1.00 0.00 265 CYS A C 11
ATOM 10411 O O . CYS A 1 46 ? 0.813 -1.286 -17.399 1.00 0.00 265 CYS A O 11
ATOM 10418 N N . GLY A 1 47 ? 0.936 -0.608 -15.257 1.00 0.00 266 GLY A N 11
ATOM 10419 C CA . GLY A 1 47 ? 1.062 0.792 -15.616 1.00 0.00 266 GLY A CA 11
ATOM 10420 C C . GLY A 1 47 ? -0.196 1.583 -15.315 1.00 0.00 266 GLY A C 11
ATOM 10421 O O . GLY A 1 47 ? -0.819 2.140 -16.218 1.00 0.00 266 GLY A O 11
ATOM 10425 N N . MET A 1 48 ? -0.572 1.631 -14.041 1.00 0.00 267 MET A N 11
ATOM 10426 C CA . MET A 1 48 ? -1.764 2.360 -13.623 1.00 0.00 267 MET A CA 11
ATOM 10427 C C . MET A 1 48 ? -1.418 3.414 -12.576 1.00 0.00 267 MET A C 11
ATOM 10428 O O . MET A 1 48 ? -0.528 3.214 -11.751 1.00 0.00 267 MET A O 11
ATOM 10442 N N . ASN A 1 49 ? -2.128 4.537 -12.616 1.00 0.00 268 ASN A N 11
ATOM 10443 C CA . ASN A 1 49 ? -1.896 5.623 -11.671 1.00 0.00 268 ASN A CA 11
ATOM 10444 C C . ASN A 1 49 ? -3.075 5.774 -10.715 1.00 0.00 268 ASN A C 11
ATOM 10445 O O . ASN A 1 49 ? -4.214 5.961 -11.142 1.00 0.00 268 ASN A O 11
ATOM 10456 N N . VAL A 1 50 ? -2.792 5.692 -9.419 1.00 0.00 269 VAL A N 11
ATOM 10457 C CA . VAL A 1 50 ? -3.829 5.821 -8.401 1.00 0.00 269 VAL A CA 11
ATOM 10458 C C . VAL A 1 50 ? -3.287 6.502 -7.149 1.00 0.00 269 VAL A C 11
ATOM 10459 O O . VAL A 1 50 ? -2.075 6.629 -6.973 1.00 0.00 269 VAL A O 11
ATOM 10472 N N . HIS A 1 51 ? -4.194 6.939 -6.280 1.00 0.00 270 HIS A N 11
ATOM 10473 C CA . HIS A 1 51 ? -3.807 7.606 -5.042 1.00 0.00 270 HIS A CA 11
ATOM 10474 C C . HIS A 1 51 ? -3.042 6.655 -4.128 1.00 0.00 270 HIS A C 11
ATOM 10475 O O . HIS A 1 51 ? -2.803 5.499 -4.479 1.00 0.00 270 HIS A O 11
ATOM 10489 N N . HIS A 1 52 ? -2.660 7.148 -2.954 1.00 0.00 271 HIS A N 11
ATOM 10490 C CA . HIS A 1 52 ? -1.922 6.341 -1.989 1.00 0.00 271 HIS A CA 11
ATOM 10491 C C . HIS A 1 52 ? -2.845 5.344 -1.296 1.00 0.00 271 HIS A C 11
ATOM 10492 O O . HIS A 1 52 ? -2.458 4.204 -1.034 1.00 0.00 271 HIS A O 11
ATOM 10506 N N . ARG A 1 53 ? -4.065 5.780 -1.001 1.00 0.00 272 ARG A N 11
ATOM 10507 C CA . ARG A 1 53 ? -5.042 4.926 -0.336 1.00 0.00 272 ARG A CA 11
ATOM 10508 C C . ARG A 1 53 ? -5.861 4.141 -1.356 1.00 0.00 272 ARG A C 11
ATOM 10509 O O . ARG A 1 53 ? -6.162 2.964 -1.154 1.00 0.00 272 ARG A O 11
ATOM 10530 N N . CYS A 1 54 ? -6.220 4.800 -2.453 1.00 0.00 273 CYS A N 11
ATOM 10531 C CA . CYS A 1 54 ? -7.005 4.166 -3.505 1.00 0.00 273 CYS A CA 11
ATOM 10532 C C . CYS A 1 54 ? -6.327 2.890 -3.995 1.00 0.00 273 CYS A C 11
ATOM 10533 O O . CYS A 1 54 ? -6.972 2.016 -4.574 1.00 0.00 273 CYS A O 11
ATOM 10540 N N . GLN A 1 55 ? -5.023 2.790 -3.758 1.00 0.00 274 GLN A N 11
ATOM 10541 C CA . GLN A 1 55 ? -4.258 1.621 -4.175 1.00 0.00 274 GLN A CA 11
ATOM 10542 C C . GLN A 1 55 ? -4.726 0.372 -3.436 1.00 0.00 274 GLN A C 11
ATOM 10543 O O . GLN A 1 55 ? -4.961 -0.673 -4.045 1.00 0.00 274 GLN A O 11
ATOM 10557 N N . THR A 1 56 ? -4.861 0.485 -2.118 1.00 0.00 275 THR A N 11
ATOM 10558 C CA . THR A 1 56 ? -5.299 -0.635 -1.295 1.00 0.00 275 THR A CA 11
ATOM 10559 C C . THR A 1 56 ? -6.770 -0.953 -1.539 1.00 0.00 275 THR A C 11
ATOM 10560 O O . THR A 1 56 ? -7.322 -1.880 -0.945 1.00 0.00 275 THR A O 11
ATOM 10571 N N . LYS A 1 57 ? -7.400 -0.181 -2.417 1.00 0.00 276 LYS A N 11
ATOM 10572 C CA . LYS A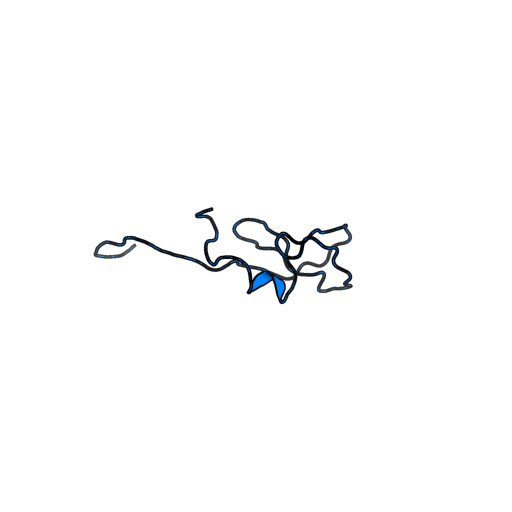 1 57 ? -8.808 -0.381 -2.742 1.00 0.00 276 LYS A CA 11
ATOM 10573 C C . LYS A 1 57 ? -8.960 -1.111 -4.073 1.00 0.00 276 LYS A C 11
ATOM 10574 O O . LYS A 1 57 ? -9.953 -1.800 -4.304 1.00 0.00 276 LYS A O 11
ATOM 10593 N N . VAL A 1 58 ? -7.969 -0.956 -4.944 1.00 0.00 277 VAL A N 11
ATOM 10594 C CA . VAL A 1 58 ? -7.992 -1.602 -6.251 1.00 0.00 277 VAL A CA 11
ATOM 10595 C C . VAL A 1 58 ? -7.834 -3.113 -6.120 1.00 0.00 277 VAL A C 11
ATOM 10596 O O . VAL A 1 58 ? -7.174 -3.601 -5.203 1.00 0.00 277 VAL A O 11
ATOM 10609 N N . ALA A 1 59 ? -8.445 -3.849 -7.043 1.00 0.00 278 ALA A N 11
ATOM 10610 C CA . ALA A 1 59 ? -8.371 -5.304 -7.032 1.00 0.00 278 ALA A CA 11
ATOM 10611 C C . ALA A 1 59 ? -6.967 -5.785 -7.383 1.00 0.00 278 ALA A C 11
ATOM 10612 O O . ALA A 1 59 ? -6.220 -5.097 -8.077 1.00 0.00 278 ALA A O 11
ATOM 10619 N N . ASN A 1 60 ? -6.613 -6.970 -6.896 1.00 0.00 279 ASN A N 11
ATOM 10620 C CA . ASN A 1 60 ? -5.297 -7.542 -7.158 1.00 0.00 279 ASN A CA 11
ATOM 10621 C C . ASN A 1 60 ? -5.255 -8.203 -8.532 1.00 0.00 279 ASN A C 11
ATOM 10622 O O . ASN A 1 60 ? -4.887 -9.372 -8.660 1.00 0.00 279 ASN A O 11
ATOM 10633 N N . LEU A 1 61 ? -5.632 -7.448 -9.557 1.00 0.00 280 LEU A N 11
ATOM 10634 C CA . LEU A 1 61 ? -5.637 -7.959 -10.924 1.00 0.00 280 LEU A CA 11
ATOM 10635 C C . LEU A 1 61 ? -4.744 -7.112 -11.825 1.00 0.00 280 LEU A C 11
ATOM 10636 O O . LEU A 1 61 ? -5.231 -6.344 -12.655 1.00 0.00 280 LEU A O 11
ATOM 10652 N N . CYS A 1 62 ? -3.434 -7.260 -11.658 1.00 0.00 281 CYS A N 11
ATOM 10653 C CA . CYS A 1 62 ? -2.472 -6.511 -12.457 1.00 0.00 281 CYS A CA 11
ATOM 10654 C C . CYS A 1 62 ? -2.232 -7.194 -13.800 1.00 0.00 281 CYS A C 11
ATOM 10655 O O . CYS A 1 62 ? -1.660 -8.281 -13.863 1.00 0.00 281 CYS A O 11
ATOM 10662 N N . GLY A 1 63 ? -2.673 -6.546 -14.874 1.00 0.00 282 GLY A N 11
ATOM 10663 C CA . GLY A 1 63 ? -2.498 -7.105 -16.202 1.00 0.00 282 GLY A CA 11
ATOM 10664 C C . GLY A 1 63 ? -3.098 -8.491 -16.332 1.00 0.00 282 GLY A C 11
ATOM 10665 O O . GLY A 1 63 ? -2.690 -9.272 -17.192 1.00 0.00 282 GLY A O 11
ATOM 10669 N N . ILE A 1 64 ? -4.066 -8.797 -15.476 1.00 0.00 283 ILE A N 11
ATOM 10670 C CA . ILE A 1 64 ? -4.722 -10.098 -15.499 1.00 0.00 283 ILE A CA 11
ATOM 10671 C C . ILE A 1 64 ? -5.605 -10.247 -16.733 1.00 0.00 283 ILE A C 11
ATOM 10672 O O . ILE A 1 64 ? -5.880 -11.359 -17.182 1.00 0.00 283 ILE A O 11
ATOM 10688 N N . ASN A 1 65 ? -6.045 -9.118 -17.279 1.00 0.00 284 ASN A N 11
ATOM 10689 C CA . ASN A 1 65 ? -6.896 -9.122 -18.463 1.00 0.00 284 ASN A CA 11
ATOM 10690 C C . ASN A 1 65 ? -6.282 -9.973 -19.571 1.00 0.00 284 ASN A C 11
ATOM 10691 O O . ASN A 1 65 ? -5.881 -9.457 -20.614 1.00 0.00 284 ASN A O 11
ATOM 10704 N N . GLY A 1 1 ? 9.908 -36.129 -10.591 1.00 0.00 220 GLY A N 12
ATOM 10705 C CA . GLY A 1 1 ? 9.759 -34.816 -11.190 1.00 0.00 220 GLY A CA 12
ATOM 10706 C C . GLY A 1 1 ? 10.076 -33.696 -10.218 1.00 0.00 220 GLY A C 12
ATOM 10707 O O . GLY A 1 1 ? 10.897 -33.862 -9.317 1.00 0.00 220 GLY A O 12
ATOM 10711 N N . SER A 1 2 ? 9.425 -32.552 -10.403 1.00 0.00 221 SER A N 12
ATOM 10712 C CA . SER A 1 2 ? 9.646 -31.399 -9.539 1.00 0.00 221 SER A CA 12
ATOM 10713 C C . SER A 1 2 ? 8.361 -31.010 -8.812 1.00 0.00 221 SER A C 12
ATOM 10714 O O . SER A 1 2 ? 7.272 -31.454 -9.174 1.00 0.00 221 SER A O 12
ATOM 10722 N N . SER A 1 3 ? 8.499 -30.179 -7.784 1.00 0.00 222 SER A N 12
ATOM 10723 C CA . SER A 1 3 ? 7.351 -29.733 -7.003 1.00 0.00 222 SER A CA 12
ATOM 10724 C C . SER A 1 3 ? 6.719 -28.492 -7.627 1.00 0.00 222 SER A C 12
ATOM 10725 O O . SER A 1 3 ? 7.354 -27.784 -8.407 1.00 0.00 222 SER A O 12
ATOM 10733 N N . GLY A 1 4 ? 5.462 -28.236 -7.276 1.00 0.00 223 GLY A N 12
ATOM 10734 C CA . GLY A 1 4 ? 4.764 -27.081 -7.810 1.00 0.00 223 GLY A CA 12
ATOM 10735 C C . GLY A 1 4 ? 3.527 -26.730 -7.007 1.00 0.00 223 GLY A C 12
ATOM 10736 O O . GLY A 1 4 ? 2.612 -27.543 -6.875 1.00 0.00 223 GLY A O 12
ATOM 10740 N N . SER A 1 5 ? 3.499 -25.515 -6.468 1.00 0.00 224 SER A N 12
ATOM 10741 C CA . SER A 1 5 ? 2.367 -25.059 -5.669 1.00 0.00 224 SER A CA 12
ATOM 10742 C C . SER A 1 5 ? 1.110 -24.943 -6.524 1.00 0.00 224 SER A C 12
ATOM 10743 O O . SER A 1 5 ? 1.003 -24.059 -7.374 1.00 0.00 224 SER A O 12
ATOM 10751 N N . SER A 1 6 ? 0.159 -25.844 -6.294 1.00 0.00 225 SER A N 12
ATOM 10752 C CA . SER A 1 6 ? -1.090 -25.846 -7.045 1.00 0.00 225 SER A CA 12
ATOM 10753 C C . SER A 1 6 ? -2.175 -25.078 -6.297 1.00 0.00 225 SER A C 12
ATOM 10754 O O . SER A 1 6 ? -2.966 -25.661 -5.557 1.00 0.00 225 SER A O 12
ATOM 10762 N N . GLY A 1 7 ? -2.206 -23.764 -6.496 1.00 0.00 226 GLY A N 12
ATOM 10763 C CA . GLY A 1 7 ? -3.197 -22.936 -5.834 1.00 0.00 226 GLY A CA 12
ATOM 10764 C C . GLY A 1 7 ? -3.542 -21.694 -6.632 1.00 0.00 226 GLY A C 12
ATOM 10765 O O . GLY A 1 7 ? -3.107 -21.539 -7.773 1.00 0.00 226 GLY A O 12
ATOM 10769 N N . LYS A 1 8 ? -4.328 -20.807 -6.031 1.00 0.00 227 LYS A N 12
ATOM 10770 C CA . LYS A 1 8 ? -4.733 -19.572 -6.693 1.00 0.00 227 LYS A CA 12
ATOM 10771 C C . LYS A 1 8 ? -3.633 -18.519 -6.600 1.00 0.00 227 LYS A C 12
ATOM 10772 O O . LYS A 1 8 ? -3.019 -18.341 -5.547 1.00 0.00 227 LYS A O 12
ATOM 10791 N N . ILE A 1 9 ? -3.390 -17.824 -7.706 1.00 0.00 228 ILE A N 12
ATOM 10792 C CA . ILE A 1 9 ? -2.366 -16.788 -7.747 1.00 0.00 228 ILE A CA 12
ATOM 10793 C C . ILE A 1 9 ? -2.992 -15.398 -7.779 1.00 0.00 228 ILE A C 12
ATOM 10794 O O . ILE A 1 9 ? -4.187 -15.250 -8.035 1.00 0.00 228 ILE A O 12
ATOM 10810 N N . ASP A 1 10 ? -2.176 -14.382 -7.521 1.00 0.00 229 ASP A N 12
ATOM 10811 C CA . ASP A 1 10 ? -2.649 -13.002 -7.523 1.00 0.00 229 ASP A CA 12
ATOM 10812 C C . ASP A 1 10 ? -1.480 -12.027 -7.626 1.00 0.00 229 ASP A C 12
ATOM 10813 O O . ASP A 1 10 ? -0.653 -11.937 -6.718 1.00 0.00 229 ASP A O 12
ATOM 10822 N N . MET A 1 11 ? -1.417 -11.301 -8.737 1.00 0.00 230 MET A N 12
ATOM 10823 C CA . MET A 1 11 ? -0.349 -10.334 -8.958 1.00 0.00 230 MET A CA 12
ATOM 10824 C C . MET A 1 11 ? -0.850 -8.910 -8.735 1.00 0.00 230 MET A C 12
ATOM 10825 O O . MET A 1 11 ? -1.444 -8.290 -9.617 1.00 0.00 230 MET A O 12
ATOM 10839 N N . PRO A 1 12 ? -0.606 -8.379 -7.527 1.00 0.00 231 PRO A N 12
ATOM 10840 C CA . PRO A 1 12 ? -1.024 -7.022 -7.161 1.00 0.00 231 PRO A CA 12
ATOM 10841 C C . PRO A 1 12 ? -0.232 -5.951 -7.901 1.00 0.00 231 PRO A C 12
ATOM 10842 O O . PRO A 1 12 ? 0.882 -6.198 -8.365 1.00 0.00 231 PRO A O 12
ATOM 10853 N N . HIS A 1 13 ? -0.812 -4.760 -8.009 1.00 0.00 232 HIS A N 12
ATOM 10854 C CA . HIS A 1 13 ? -0.158 -3.650 -8.693 1.00 0.00 232 HIS A CA 12
ATOM 10855 C C . HIS A 1 13 ? 1.074 -3.186 -7.922 1.00 0.00 232 HIS A C 12
ATOM 10856 O O . HIS A 1 13 ? 0.980 -2.801 -6.756 1.00 0.00 232 HIS A O 12
ATOM 10870 N N . ARG A 1 14 ? 2.228 -3.228 -8.580 1.00 0.00 233 ARG A N 12
ATOM 10871 C CA . ARG A 1 14 ? 3.479 -2.814 -7.955 1.00 0.00 233 ARG A CA 12
ATOM 10872 C C . ARG A 1 14 ? 3.570 -1.293 -7.875 1.00 0.00 233 ARG A C 12
ATOM 10873 O O . ARG A 1 14 ? 4.551 -0.695 -8.317 1.00 0.00 233 ARG A O 12
ATOM 10894 N N . PHE A 1 15 ? 2.539 -0.673 -7.310 1.00 0.00 234 PHE A N 12
ATOM 10895 C CA . PHE A 1 15 ? 2.502 0.779 -7.174 1.00 0.00 234 PHE A CA 12
ATOM 10896 C C . PHE A 1 15 ? 3.777 1.296 -6.514 1.00 0.00 234 PHE A C 12
ATOM 10897 O O . PHE A 1 15 ? 4.219 0.770 -5.492 1.00 0.00 234 PHE A O 12
ATOM 10914 N N . LYS A 1 16 ? 4.365 2.330 -7.106 1.00 0.00 235 LYS A N 12
ATOM 10915 C CA . LYS A 1 16 ? 5.589 2.921 -6.578 1.00 0.00 235 LYS A CA 12
ATOM 10916 C C . LYS A 1 16 ? 5.539 4.443 -6.665 1.00 0.00 235 LYS A C 12
ATOM 10917 O O . LYS A 1 16 ? 5.160 5.005 -7.692 1.00 0.00 235 LYS A O 12
ATOM 10936 N N . VAL A 1 17 ? 5.927 5.106 -5.579 1.00 0.00 236 VAL A N 12
ATOM 10937 C CA . VAL A 1 17 ? 5.929 6.563 -5.534 1.00 0.00 236 VAL A CA 12
ATOM 10938 C C . VAL A 1 17 ? 6.752 7.147 -6.677 1.00 0.00 236 VAL A C 12
ATOM 10939 O O . VAL A 1 17 ? 7.923 6.808 -6.850 1.00 0.00 236 VAL A O 12
ATOM 10952 N N . TYR A 1 18 ? 6.132 8.029 -7.454 1.00 0.00 237 TYR A N 12
ATOM 10953 C CA . TYR A 1 18 ? 6.806 8.660 -8.582 1.00 0.00 237 TYR A CA 12
ATOM 10954 C C . TYR A 1 18 ? 6.390 10.121 -8.717 1.00 0.00 237 TYR A C 12
ATOM 10955 O O . TYR A 1 18 ? 5.225 10.467 -8.526 1.00 0.00 237 TYR A O 12
ATOM 10973 N N . ASN A 1 19 ? 7.353 10.975 -9.048 1.00 0.00 238 ASN A N 12
ATOM 10974 C CA . ASN A 1 19 ? 7.088 12.401 -9.209 1.00 0.00 238 ASN A CA 12
ATOM 10975 C C . ASN A 1 19 ? 6.979 12.770 -10.685 1.00 0.00 238 ASN A C 12
ATOM 10976 O O . ASN A 1 19 ? 7.966 12.735 -11.420 1.00 0.00 238 ASN A O 12
ATOM 10987 N N . TYR A 1 20 ? 5.772 13.124 -11.113 1.00 0.00 239 TYR A N 12
ATOM 10988 C CA . TYR A 1 20 ? 5.532 13.499 -12.501 1.00 0.00 239 TYR A CA 12
ATOM 10989 C C . TYR A 1 20 ? 4.993 14.923 -12.596 1.00 0.00 239 TYR A C 12
ATOM 10990 O O . TYR A 1 20 ? 4.454 15.461 -11.629 1.00 0.00 239 TYR A O 12
ATOM 11008 N N . LYS A 1 21 ? 5.142 15.528 -13.770 1.00 0.00 240 LYS A N 12
ATOM 11009 C CA . LYS A 1 21 ? 4.669 16.888 -13.996 1.00 0.00 240 LYS A CA 12
ATOM 11010 C C . LYS A 1 21 ? 3.272 16.884 -14.607 1.00 0.00 240 LYS A C 12
ATOM 11011 O O . LYS A 1 21 ? 2.336 17.453 -14.044 1.00 0.00 240 LYS A O 12
ATOM 11030 N N . SER A 1 22 ? 3.137 16.239 -15.761 1.00 0.00 241 SER A N 12
ATOM 11031 C CA . SER A 1 22 ? 1.854 16.163 -16.450 1.00 0.00 241 SER A CA 12
ATOM 11032 C C . SER A 1 22 ? 0.729 15.848 -15.469 1.00 0.00 241 SER A C 12
ATOM 11033 O O . SER A 1 22 ? 0.929 15.197 -14.444 1.00 0.00 241 SER A O 12
ATOM 11041 N N . PRO A 1 23 ? -0.485 16.320 -15.791 1.00 0.00 242 PRO A N 12
ATOM 11042 C CA . PRO A 1 23 ? -1.667 16.101 -14.952 1.00 0.00 242 PRO A CA 12
ATOM 11043 C C . PRO A 1 23 ? -2.123 14.646 -14.962 1.00 0.00 242 PRO A C 12
ATOM 11044 O O . PRO A 1 23 ? -2.523 14.116 -15.999 1.00 0.00 242 PRO A O 12
ATOM 11055 N N . THR A 1 24 ? -2.060 14.003 -13.799 1.00 0.00 243 THR A N 12
ATOM 11056 C CA . THR A 1 24 ? -2.466 12.609 -13.674 1.00 0.00 243 THR A CA 12
ATOM 11057 C C . THR A 1 24 ? -3.667 12.468 -12.746 1.00 0.00 243 THR A C 12
ATOM 11058 O O . THR A 1 24 ? -3.687 13.027 -11.650 1.00 0.00 243 THR A O 12
ATOM 11069 N N . PHE A 1 25 ? -4.668 11.716 -13.193 1.00 0.00 244 PHE A N 12
ATOM 11070 C CA . PHE A 1 25 ? -5.874 11.501 -12.402 1.00 0.00 244 PHE A CA 12
ATOM 11071 C C . PHE A 1 25 ? -5.949 10.060 -11.905 1.00 0.00 244 PHE A C 12
ATOM 11072 O O . PHE A 1 25 ? -5.398 9.149 -12.523 1.00 0.00 244 PHE A O 12
ATOM 11089 N N . CYS A 1 26 ? -6.634 9.862 -10.783 1.00 0.00 245 CYS A N 12
ATOM 11090 C CA . CYS A 1 26 ? -6.781 8.534 -10.201 1.00 0.00 245 CYS A CA 12
ATOM 11091 C C . CYS A 1 26 ? -7.710 7.669 -11.047 1.00 0.00 245 CYS A C 12
ATOM 11092 O O . CYS A 1 26 ? -8.754 8.129 -11.507 1.00 0.00 245 CYS A O 12
ATOM 11099 N N . GLU A 1 27 ? -7.322 6.413 -11.247 1.00 0.00 246 GLU A N 12
ATOM 11100 C CA . GLU A 1 27 ? -8.120 5.484 -12.038 1.00 0.00 246 GLU A CA 12
ATOM 11101 C C . GLU A 1 27 ? -9.140 4.761 -11.163 1.00 0.00 246 GLU A C 12
ATOM 11102 O O . GLU A 1 27 ? -9.794 3.816 -11.604 1.00 0.00 246 GLU A O 12
ATOM 11114 N N . HIS A 1 28 ? -9.269 5.212 -9.919 1.00 0.00 247 HIS A N 12
ATOM 11115 C CA . HIS A 1 28 ? -10.209 4.609 -8.981 1.00 0.00 247 HIS A CA 12
ATOM 11116 C C . HIS A 1 28 ? -11.221 5.639 -8.488 1.00 0.00 247 HIS A C 12
ATOM 11117 O O . HIS A 1 28 ? -12.407 5.563 -8.809 1.00 0.00 247 HIS A O 12
ATOM 11131 N N . CYS A 1 29 ? -10.744 6.601 -7.705 1.00 0.00 248 CYS A N 12
ATOM 11132 C CA . CYS A 1 29 ? -11.607 7.646 -7.166 1.00 0.00 248 CYS A CA 12
ATOM 11133 C C . CYS A 1 29 ? -11.915 8.698 -8.227 1.00 0.00 248 CYS A C 12
ATOM 11134 O O . CYS A 1 29 ? -12.823 9.512 -8.064 1.00 0.00 248 CYS A O 12
ATOM 11141 N N . GLY A 1 30 ? -11.152 8.674 -9.316 1.00 0.00 249 GLY A N 12
ATOM 11142 C CA . GLY A 1 30 ? -11.359 9.630 -10.388 1.00 0.00 249 GLY A CA 12
ATOM 11143 C C . GLY A 1 30 ? -11.259 11.066 -9.912 1.00 0.00 249 GLY A C 12
ATOM 11144 O O . GLY A 1 30 ? -12.161 11.870 -10.147 1.00 0.00 249 GLY A O 12
ATOM 11148 N N . THR A 1 31 ? -10.159 11.389 -9.238 1.00 0.00 250 THR A N 12
ATOM 11149 C CA . THR A 1 31 ? -9.946 12.736 -8.725 1.00 0.00 250 THR A CA 12
ATOM 11150 C C . THR A 1 31 ? -8.506 13.186 -8.945 1.00 0.00 250 THR A C 12
ATOM 11151 O O . THR A 1 31 ? -7.604 12.362 -9.102 1.00 0.00 250 THR A O 12
ATOM 11162 N N . LEU A 1 32 ? -8.296 14.498 -8.954 1.00 0.00 251 LEU A N 12
ATOM 11163 C CA . LEU A 1 32 ? -6.964 15.058 -9.153 1.00 0.00 251 LEU A CA 12
ATOM 11164 C C . LEU A 1 32 ? -6.032 14.667 -8.011 1.00 0.00 251 LEU A C 12
ATOM 11165 O O . LEU A 1 32 ? -6.478 14.184 -6.969 1.00 0.00 251 LEU A O 12
ATOM 11181 N N . LEU A 1 33 ? -4.736 14.880 -8.212 1.00 0.00 252 LEU A N 12
ATOM 11182 C CA . LEU A 1 33 ? -3.740 14.552 -7.197 1.00 0.00 252 LEU A CA 12
ATOM 11183 C C . LEU A 1 33 ? -3.074 15.814 -6.660 1.00 0.00 252 LEU A C 12
ATOM 11184 O O . LEU A 1 33 ? -3.421 16.927 -7.054 1.00 0.00 252 LEU A O 12
ATOM 11200 N N . TRP A 1 34 ? -2.114 15.633 -5.760 1.00 0.00 253 TRP A N 12
ATOM 11201 C CA . TRP A 1 34 ? -1.397 16.758 -5.170 1.00 0.00 253 TRP A CA 12
ATOM 11202 C C . TRP A 1 34 ? 0.018 16.353 -4.772 1.00 0.00 253 TRP A C 12
ATOM 11203 O O . TRP A 1 34 ? 0.447 15.228 -5.028 1.00 0.00 253 TRP A O 12
ATOM 11224 N N . GLY A 1 35 ? 0.739 17.277 -4.145 1.00 0.00 254 GLY A N 12
ATOM 11225 C CA . GLY A 1 35 ? 2.099 16.996 -3.722 1.00 0.00 254 GLY A CA 12
ATOM 11226 C C . GLY A 1 35 ? 3.131 17.524 -4.699 1.00 0.00 254 GLY A C 12
ATOM 11227 O O . GLY A 1 35 ? 2.786 17.989 -5.786 1.00 0.00 254 GLY A O 12
ATOM 11231 N N . LEU A 1 36 ? 4.399 17.455 -4.311 1.00 0.00 255 LEU A N 12
ATOM 11232 C CA . LEU A 1 36 ? 5.486 17.932 -5.160 1.00 0.00 255 LEU A CA 12
ATOM 11233 C C . LEU A 1 36 ? 6.342 16.770 -5.653 1.00 0.00 255 LEU A C 12
ATOM 11234 O O . LEU A 1 36 ? 6.595 16.636 -6.850 1.00 0.00 255 LEU A O 12
ATOM 11250 N N . ALA A 1 37 ? 6.783 15.930 -4.722 1.00 0.00 256 ALA A N 12
ATOM 11251 C CA . ALA A 1 37 ? 7.606 14.776 -5.062 1.00 0.00 256 ALA A CA 12
ATOM 11252 C C . ALA A 1 37 ? 6.801 13.484 -4.983 1.00 0.00 256 ALA A C 12
ATOM 11253 O O . ALA A 1 37 ? 6.595 12.806 -5.990 1.00 0.00 256 ALA A O 12
ATOM 11260 N N . ARG A 1 38 ? 6.348 13.148 -3.779 1.00 0.00 257 ARG A N 12
ATOM 11261 C CA . ARG A 1 38 ? 5.567 11.935 -3.568 1.00 0.00 257 ARG A CA 12
ATOM 11262 C C . ARG A 1 38 ? 4.138 12.114 -4.073 1.00 0.00 257 ARG A C 12
ATOM 11263 O O . ARG A 1 38 ? 3.197 12.196 -3.283 1.00 0.00 257 ARG A O 12
ATOM 11284 N N . GLN A 1 39 ? 3.984 12.175 -5.391 1.00 0.00 258 GLN A N 12
ATOM 11285 C CA . GLN A 1 39 ? 2.671 12.346 -6.000 1.00 0.00 258 GLN A CA 12
ATOM 11286 C C . GLN A 1 39 ? 2.052 10.996 -6.348 1.00 0.00 258 GLN A C 12
ATOM 11287 O O . GLN A 1 39 ? 2.375 10.400 -7.374 1.00 0.00 258 GLN A O 12
ATOM 11301 N N . GLY A 1 40 ? 1.160 10.519 -5.484 1.00 0.00 259 GLY A N 12
ATOM 11302 C CA . GLY A 1 40 ? 0.511 9.243 -5.717 1.00 0.00 259 GLY A CA 12
ATOM 11303 C C . GLY A 1 40 ? 1.500 8.138 -6.032 1.00 0.00 259 GLY A C 12
ATOM 11304 O O . GLY A 1 40 ? 2.702 8.289 -5.811 1.00 0.00 259 GLY A O 12
ATOM 11308 N N . LEU A 1 41 ? 0.994 7.023 -6.548 1.00 0.00 260 LEU A N 12
ATOM 11309 C CA . LEU A 1 41 ? 1.842 5.886 -6.892 1.00 0.00 260 LEU A CA 12
ATOM 11310 C C . LEU A 1 41 ? 1.615 5.456 -8.338 1.00 0.00 260 LEU A C 12
ATOM 11311 O O . LEU A 1 41 ? 0.613 5.818 -8.955 1.00 0.00 260 LEU A O 12
ATOM 11327 N N . LYS A 1 42 ? 2.551 4.679 -8.872 1.00 0.00 261 LYS A N 12
ATOM 11328 C CA . LYS A 1 42 ? 2.452 4.195 -10.244 1.00 0.00 261 LYS A CA 12
ATOM 11329 C C . LYS A 1 42 ? 2.901 2.740 -10.341 1.00 0.00 261 LYS A C 12
ATOM 11330 O O . LYS A 1 42 ? 4.021 2.399 -9.960 1.00 0.00 261 LYS A O 12
ATOM 11349 N N . CYS A 1 43 ? 2.021 1.887 -10.854 1.00 0.00 262 CYS A N 12
ATOM 11350 C CA . CYS A 1 43 ? 2.326 0.469 -11.003 1.00 0.00 262 CYS A CA 12
ATOM 11351 C C . CYS A 1 43 ? 3.499 0.263 -11.957 1.00 0.00 262 CYS A C 12
ATOM 11352 O O . CYS A 1 43 ? 3.531 0.829 -13.050 1.00 0.00 262 CYS A O 12
ATOM 11359 N N . ASP A 1 44 ? 4.460 -0.552 -11.536 1.00 0.00 263 ASP A N 12
ATOM 11360 C CA . ASP A 1 44 ? 5.635 -0.835 -12.353 1.00 0.00 263 ASP A CA 12
ATOM 11361 C C . ASP A 1 44 ? 5.444 -2.122 -13.150 1.00 0.00 263 ASP A C 12
ATOM 11362 O O . ASP A 1 44 ? 6.405 -2.690 -13.669 1.00 0.00 263 ASP A O 12
ATOM 11371 N N . ALA A 1 45 ? 4.199 -2.576 -13.243 1.00 0.00 264 ALA A N 12
ATOM 11372 C CA . ALA A 1 45 ? 3.882 -3.794 -13.978 1.00 0.00 264 ALA A CA 12
ATOM 11373 C C . ALA A 1 45 ? 2.991 -3.495 -15.179 1.00 0.00 264 ALA A C 12
ATOM 11374 O O . ALA A 1 45 ? 3.407 -3.652 -16.327 1.00 0.00 264 ALA A O 12
ATOM 11381 N N . CYS A 1 46 ? 1.764 -3.065 -14.906 1.00 0.00 265 CYS A N 12
ATOM 11382 C CA . CYS A 1 46 ? 0.813 -2.745 -15.964 1.00 0.00 265 CYS A CA 12
ATOM 11383 C C . CYS A 1 46 ? 0.952 -1.289 -16.398 1.00 0.00 265 CYS A C 12
ATOM 11384 O O . CYS A 1 46 ? 1.002 -0.988 -17.590 1.00 0.00 265 CYS A O 12
ATOM 11391 N N . GLY A 1 47 ? 1.013 -0.389 -15.421 1.00 0.00 266 GLY A N 12
ATOM 11392 C CA . GLY A 1 47 ? 1.145 1.024 -15.722 1.00 0.00 266 GLY A CA 12
ATOM 11393 C C . GLY A 1 47 ? -0.099 1.812 -15.362 1.00 0.00 266 GLY A C 12
ATOM 11394 O O . GLY A 1 47 ? -0.772 2.356 -16.237 1.00 0.00 266 GLY A O 12
ATOM 11398 N N . MET A 1 48 ? -0.406 1.873 -14.070 1.00 0.00 267 MET A N 12
ATOM 11399 C CA . MET A 1 48 ? -1.578 2.601 -13.597 1.00 0.00 267 MET A CA 12
ATOM 11400 C C . MET A 1 48 ? -1.192 3.616 -12.527 1.00 0.00 267 MET A C 12
ATOM 11401 O O . MET A 1 48 ? -0.201 3.440 -11.819 1.00 0.00 267 MET A O 12
ATOM 11415 N N . ASN A 1 49 ? -1.981 4.680 -12.414 1.00 0.00 268 ASN A N 12
ATOM 11416 C CA . ASN A 1 49 ? -1.721 5.724 -11.429 1.00 0.00 268 ASN A CA 12
ATOM 11417 C C . ASN A 1 49 ? -2.865 5.821 -10.424 1.00 0.00 268 ASN A C 12
ATOM 11418 O O . ASN A 1 49 ? -3.991 6.166 -10.780 1.00 0.00 268 ASN A O 12
ATOM 11429 N N . VAL A 1 50 ? -2.567 5.514 -9.165 1.00 0.00 269 VAL A N 12
ATOM 11430 C CA . VAL A 1 50 ? -3.569 5.568 -8.108 1.00 0.00 269 VAL A CA 12
ATOM 11431 C C . VAL A 1 50 ? -3.009 6.231 -6.854 1.00 0.00 269 VAL A C 12
ATOM 11432 O O . VAL A 1 50 ? -1.794 6.304 -6.667 1.00 0.00 269 VAL A O 12
ATOM 11445 N N . HIS A 1 51 ? -3.903 6.713 -5.997 1.00 0.00 270 HIS A N 12
ATOM 11446 C CA . HIS A 1 51 ? -3.499 7.370 -4.759 1.00 0.00 270 HIS A CA 12
ATOM 11447 C C . HIS A 1 51 ? -2.815 6.382 -3.818 1.00 0.00 270 HIS A C 12
ATOM 11448 O O . HIS A 1 51 ? -2.599 5.222 -4.170 1.00 0.00 270 HIS A O 12
ATOM 11462 N N . HIS A 1 52 ? -2.478 6.849 -2.620 1.00 0.00 271 HIS A N 12
ATOM 11463 C CA . HIS A 1 52 ? -1.818 6.007 -1.629 1.00 0.00 271 HIS A CA 12
ATOM 11464 C C . HIS A 1 52 ? -2.814 5.047 -0.983 1.00 0.00 271 HIS A C 12
ATOM 11465 O O . HIS A 1 52 ? -2.494 3.886 -0.727 1.00 0.00 271 HIS A O 12
ATOM 11479 N N . ARG A 1 53 ? -4.020 5.540 -0.723 1.00 0.00 272 ARG A N 12
ATOM 11480 C CA . ARG A 1 53 ? -5.061 4.727 -0.106 1.00 0.00 272 ARG A CA 12
ATOM 11481 C C . ARG A 1 53 ? -5.892 4.011 -1.167 1.00 0.00 272 ARG A C 12
ATOM 11482 O O . ARG A 1 53 ? -6.151 2.812 -1.062 1.00 0.00 272 ARG A O 12
ATOM 11503 N N . CYS A 1 54 ? -6.307 4.754 -2.187 1.00 0.00 273 CYS A N 12
ATOM 11504 C CA . CYS A 1 54 ? -7.110 4.192 -3.266 1.00 0.00 273 CYS A CA 12
ATOM 11505 C C . CYS A 1 54 ? -6.542 2.852 -3.725 1.00 0.00 273 CYS A C 12
ATOM 11506 O O . CYS A 1 54 ? -7.264 2.014 -4.264 1.00 0.00 273 CYS A O 12
ATOM 11513 N N . GLN A 1 55 ? -5.245 2.660 -3.508 1.00 0.00 274 GLN A N 12
ATOM 11514 C CA . GLN A 1 55 ? -4.580 1.423 -3.900 1.00 0.00 274 GLN A CA 12
ATOM 11515 C C . GLN A 1 55 ? -5.246 0.217 -3.245 1.00 0.00 274 GLN A C 12
ATOM 11516 O O . GLN A 1 55 ? -5.491 -0.800 -3.895 1.00 0.00 274 GLN A O 12
ATOM 11530 N N . THR A 1 56 ? -5.536 0.336 -1.953 1.00 0.00 275 THR A N 12
ATOM 11531 C CA . THR A 1 56 ? -6.171 -0.745 -1.210 1.00 0.00 275 THR A CA 12
ATOM 11532 C C . THR A 1 56 ? -7.573 -1.026 -1.739 1.00 0.00 275 THR A C 12
ATOM 11533 O O . THR A 1 56 ? -8.223 -1.987 -1.326 1.00 0.00 275 THR A O 12
ATOM 11544 N N . LYS A 1 57 ? -8.035 -0.182 -2.655 1.00 0.00 276 LYS A N 12
ATOM 11545 C CA . LYS A 1 57 ? -9.360 -0.340 -3.243 1.00 0.00 276 LYS A CA 12
ATOM 11546 C C . LYS A 1 57 ? -9.284 -1.116 -4.555 1.00 0.00 276 LYS A C 12
ATOM 11547 O O . LYS A 1 57 ? -10.216 -1.832 -4.919 1.00 0.00 276 LYS A O 12
ATOM 11566 N N . VAL A 1 58 ? -8.166 -0.969 -5.260 1.00 0.00 277 VAL A N 12
ATOM 11567 C CA . VAL A 1 58 ? -7.968 -1.658 -6.530 1.00 0.00 277 VAL A CA 12
ATOM 11568 C C . VAL A 1 58 ? -7.718 -3.146 -6.314 1.00 0.00 277 VAL A C 12
ATOM 11569 O O . VAL A 1 58 ? -6.837 -3.534 -5.548 1.00 0.00 277 VAL A O 12
ATOM 11582 N N . ALA A 1 59 ? -8.501 -3.976 -6.996 1.00 0.00 278 ALA A N 12
ATOM 11583 C CA . ALA A 1 59 ? -8.363 -5.423 -6.881 1.00 0.00 278 ALA A CA 12
ATOM 11584 C C . ALA A 1 59 ? -6.905 -5.848 -7.013 1.00 0.00 278 ALA A C 12
ATOM 11585 O O . ALA A 1 59 ? -6.035 -5.031 -7.311 1.00 0.00 278 ALA A O 12
ATOM 11592 N N . ASN A 1 60 ? -6.645 -7.132 -6.787 1.00 0.00 279 ASN A N 12
ATOM 11593 C CA . ASN A 1 60 ? -5.290 -7.665 -6.879 1.00 0.00 279 ASN A CA 12
ATOM 11594 C C . ASN A 1 60 ? -5.072 -8.367 -8.216 1.00 0.00 279 ASN A C 12
ATOM 11595 O O . ASN A 1 60 ? -4.537 -9.476 -8.267 1.00 0.00 279 ASN A O 12
ATOM 11606 N N . LEU A 1 61 ? -5.488 -7.715 -9.295 1.00 0.00 280 LEU A N 12
ATOM 11607 C CA . LEU A 1 61 ? -5.338 -8.276 -10.634 1.00 0.00 280 LEU A CA 12
ATOM 11608 C C . LEU A 1 61 ? -4.586 -7.313 -11.547 1.00 0.00 280 LEU A C 12
ATOM 11609 O O . LEU A 1 61 ? -5.185 -6.433 -12.166 1.00 0.00 280 LEU A O 12
ATOM 11625 N N . CYS A 1 62 ? -3.271 -7.486 -11.627 1.00 0.00 281 CYS A N 12
ATOM 11626 C CA . CYS A 1 62 ? -2.437 -6.634 -12.466 1.00 0.00 281 CYS A CA 12
ATOM 11627 C C . CYS A 1 62 ? -2.233 -7.259 -13.843 1.00 0.00 281 CYS A C 12
ATOM 11628 O O . CYS A 1 62 ? -1.618 -8.316 -13.971 1.00 0.00 281 CYS A O 12
ATOM 11635 N N . GLY A 1 63 ? -2.754 -6.595 -14.871 1.00 0.00 282 GLY A N 12
ATOM 11636 C CA . GLY A 1 63 ? -2.618 -7.100 -16.225 1.00 0.00 282 GLY A CA 12
ATOM 11637 C C . GLY A 1 63 ? -3.673 -8.132 -16.567 1.00 0.00 282 GLY A C 12
ATOM 11638 O O . GLY A 1 63 ? -4.059 -8.274 -17.728 1.00 0.00 282 GLY A O 12
ATOM 11642 N N . ILE A 1 64 ? -4.140 -8.857 -15.556 1.00 0.00 283 ILE A N 12
ATOM 11643 C CA . ILE A 1 64 ? -5.157 -9.882 -15.756 1.00 0.00 283 ILE A CA 12
ATOM 11644 C C . ILE A 1 64 ? -6.534 -9.259 -15.959 1.00 0.00 283 ILE A C 12
ATOM 11645 O O . ILE A 1 64 ? -7.392 -9.829 -16.630 1.00 0.00 283 ILE A O 12
ATOM 11661 N N . ASN A 1 65 ? -6.736 -8.083 -15.374 1.00 0.00 284 ASN A N 12
ATOM 11662 C CA . ASN A 1 65 ? -8.009 -7.380 -15.491 1.00 0.00 284 ASN A CA 12
ATOM 11663 C C . ASN A 1 65 ? -7.794 -5.871 -15.555 1.00 0.00 284 ASN A C 12
ATOM 11664 O O . ASN A 1 65 ? -7.080 -5.300 -14.731 1.00 0.00 284 ASN A O 12
ATOM 11677 N N . GLY A 1 1 ? -12.511 -39.950 -7.606 1.00 0.00 220 GLY A N 13
ATOM 11678 C CA . GLY A 1 1 ? -12.577 -39.184 -6.375 1.00 0.00 220 GLY A CA 13
ATOM 11679 C C . GLY A 1 1 ? -11.369 -38.289 -6.183 1.00 0.00 220 GLY A C 13
ATOM 11680 O O . GLY A 1 1 ? -11.453 -37.256 -5.519 1.00 0.00 220 GLY A O 13
ATOM 11684 N N . SER A 1 2 ? -10.242 -38.686 -6.765 1.00 0.00 221 SER A N 13
ATOM 11685 C CA . SER A 1 2 ? -9.010 -37.914 -6.650 1.00 0.00 221 SER A CA 13
ATOM 11686 C C . SER A 1 2 ? -9.295 -36.418 -6.738 1.00 0.00 221 SER A C 13
ATOM 11687 O O . SER A 1 2 ? -9.976 -35.958 -7.654 1.00 0.00 221 SER A O 13
ATOM 11695 N N . SER A 1 3 ? -8.769 -35.665 -5.777 1.00 0.00 222 SER A N 13
ATOM 11696 C CA . SER A 1 3 ? -8.969 -34.221 -5.743 1.00 0.00 222 SER A CA 13
ATOM 11697 C C . SER A 1 3 ? -7.678 -33.484 -6.085 1.00 0.00 222 SER A C 13
ATOM 11698 O O . SER A 1 3 ? -6.880 -33.166 -5.204 1.00 0.00 222 SER A O 13
ATOM 11706 N N . GLY A 1 4 ? -7.479 -33.217 -7.372 1.00 0.00 223 GLY A N 13
ATOM 11707 C CA . GLY A 1 4 ? -6.283 -32.521 -7.809 1.00 0.00 223 GLY A CA 13
ATOM 11708 C C . GLY A 1 4 ? -6.219 -31.098 -7.291 1.00 0.00 223 GLY A C 13
ATOM 11709 O O . GLY A 1 4 ? -7.226 -30.390 -7.275 1.00 0.00 223 GLY A O 13
ATOM 11713 N N . SER A 1 5 ? -5.032 -30.678 -6.865 1.00 0.00 224 SER A N 13
ATOM 11714 C CA . SER A 1 5 ? -4.841 -29.332 -6.338 1.00 0.00 224 SER A CA 13
ATOM 11715 C C . SER A 1 5 ? -4.749 -28.313 -7.470 1.00 0.00 224 SER A C 13
ATOM 11716 O O . SER A 1 5 ? -4.218 -28.606 -8.542 1.00 0.00 224 SER A O 13
ATOM 11724 N N . SER A 1 6 ? -5.270 -27.115 -7.224 1.00 0.00 225 SER A N 13
ATOM 11725 C CA . SER A 1 6 ? -5.251 -26.054 -8.224 1.00 0.00 225 SER A CA 13
ATOM 11726 C C . SER A 1 6 ? -5.456 -24.690 -7.571 1.00 0.00 225 SER A C 13
ATOM 11727 O O . SER A 1 6 ? -6.429 -24.475 -6.849 1.00 0.00 225 SER A O 13
ATOM 11735 N N . GLY A 1 7 ? -4.531 -23.771 -7.832 1.00 0.00 226 GLY A N 13
ATOM 11736 C CA . GLY A 1 7 ? -4.628 -22.439 -7.263 1.00 0.00 226 GLY A CA 13
ATOM 11737 C C . GLY A 1 7 ? -4.281 -21.355 -8.264 1.00 0.00 226 GLY A C 13
ATOM 11738 O O . GLY A 1 7 ? -3.199 -21.364 -8.851 1.00 0.00 226 GLY A O 13
ATOM 11742 N N . LYS A 1 8 ? -5.202 -20.417 -8.461 1.00 0.00 227 LYS A N 13
ATOM 11743 C CA . LYS A 1 8 ? -4.989 -19.320 -9.397 1.00 0.00 227 LYS A CA 13
ATOM 11744 C C . LYS A 1 8 ? -3.978 -18.321 -8.844 1.00 0.00 227 LYS A C 13
ATOM 11745 O O . LYS A 1 8 ? -3.960 -18.042 -7.645 1.00 0.00 227 LYS A O 13
ATOM 11764 N N . ILE A 1 9 ? -3.141 -17.784 -9.726 1.00 0.00 228 ILE A N 13
ATOM 11765 C CA . ILE A 1 9 ? -2.130 -16.814 -9.325 1.00 0.00 228 ILE A CA 13
ATOM 11766 C C . ILE A 1 9 ? -2.664 -15.389 -9.427 1.00 0.00 228 ILE A C 13
ATOM 11767 O O . ILE A 1 9 ? -3.437 -15.068 -10.330 1.00 0.00 228 ILE A O 13
ATOM 11783 N N . ASP A 1 10 ? -2.246 -14.539 -8.496 1.00 0.00 229 ASP A N 13
ATOM 11784 C CA . ASP A 1 10 ? -2.680 -13.146 -8.482 1.00 0.00 229 ASP A CA 13
ATOM 11785 C C . ASP A 1 10 ? -1.487 -12.204 -8.604 1.00 0.00 229 ASP A C 13
ATOM 11786 O O . ASP A 1 10 ? -0.475 -12.378 -7.926 1.00 0.00 229 ASP A O 13
ATOM 11795 N N . MET A 1 11 ? -1.613 -11.207 -9.473 1.00 0.00 230 MET A N 13
ATOM 11796 C CA . MET A 1 11 ? -0.545 -10.237 -9.684 1.00 0.00 230 MET A CA 13
ATOM 11797 C C . MET A 1 11 ? -0.909 -8.886 -9.076 1.00 0.00 230 MET A C 13
ATOM 11798 O O . MET A 1 11 ? -1.614 -8.077 -9.680 1.00 0.00 230 MET A O 13
ATOM 11812 N N . PRO A 1 12 ? -0.419 -8.635 -7.853 1.00 0.00 231 PRO A N 13
ATOM 11813 C CA . PRO A 1 12 ? -0.681 -7.383 -7.138 1.00 0.00 231 PRO A CA 13
ATOM 11814 C C . PRO A 1 12 ? 0.030 -6.193 -7.773 1.00 0.00 231 PRO A C 13
ATOM 11815 O O . PRO A 1 12 ? 1.242 -6.224 -7.991 1.00 0.00 231 PRO A O 13
ATOM 11826 N N . HIS A 1 13 ? -0.731 -5.144 -8.069 1.00 0.00 232 HIS A N 13
ATOM 11827 C CA . HIS A 1 13 ? -0.173 -3.942 -8.680 1.00 0.00 232 HIS A CA 13
ATOM 11828 C C . HIS A 1 13 ? 1.078 -3.486 -7.936 1.00 0.00 232 HIS A C 13
ATOM 11829 O O . HIS A 1 13 ? 1.014 -3.108 -6.766 1.00 0.00 232 HIS A O 13
ATOM 11843 N N . ARG A 1 14 ? 2.216 -3.525 -8.622 1.00 0.00 233 ARG A N 13
ATOM 11844 C CA . ARG A 1 14 ? 3.482 -3.118 -8.025 1.00 0.00 233 ARG A CA 13
ATOM 11845 C C . ARG A 1 14 ? 3.563 -1.599 -7.905 1.00 0.00 233 ARG A C 13
ATOM 11846 O O . ARG A 1 14 ? 4.433 -0.964 -8.501 1.00 0.00 233 ARG A O 13
ATOM 11867 N N . PHE A 1 15 ? 2.649 -1.023 -7.130 1.00 0.00 234 PHE A N 13
ATOM 11868 C CA . PHE A 1 15 ? 2.616 0.421 -6.932 1.00 0.00 234 PHE A CA 13
ATOM 11869 C C . PHE A 1 15 ? 3.979 0.941 -6.484 1.00 0.00 234 PHE A C 13
ATOM 11870 O O . PHE A 1 15 ? 4.661 0.311 -5.675 1.00 0.00 234 PHE A O 13
ATOM 11887 N N . LYS A 1 16 ? 4.370 2.094 -7.016 1.00 0.00 235 LYS A N 13
ATOM 11888 C CA . LYS A 1 16 ? 5.650 2.700 -6.672 1.00 0.00 235 LYS A CA 13
ATOM 11889 C C . LYS A 1 16 ? 5.573 4.221 -6.760 1.00 0.00 235 LYS A C 13
ATOM 11890 O O . LYS A 1 16 ? 5.162 4.774 -7.780 1.00 0.00 235 LYS A O 13
ATOM 11909 N N . VAL A 1 17 ? 5.972 4.893 -5.684 1.00 0.00 236 VAL A N 13
ATOM 11910 C CA . VAL A 1 17 ? 5.951 6.350 -5.641 1.00 0.00 236 VAL A CA 13
ATOM 11911 C C . VAL A 1 17 ? 6.733 6.946 -6.806 1.00 0.00 236 VAL A C 13
ATOM 11912 O O . VAL A 1 17 ? 7.909 6.635 -7.002 1.00 0.00 236 VAL A O 13
ATOM 11925 N N . TYR A 1 18 ? 6.074 7.803 -7.577 1.00 0.00 237 TYR A N 13
ATOM 11926 C CA . TYR A 1 18 ? 6.707 8.442 -8.725 1.00 0.00 237 TYR A CA 13
ATOM 11927 C C . TYR A 1 18 ? 6.402 9.936 -8.754 1.00 0.00 237 TYR A C 13
ATOM 11928 O O . TYR A 1 18 ? 5.276 10.356 -8.488 1.00 0.00 237 TYR A O 13
ATOM 11946 N N . ASN A 1 19 ? 7.414 10.734 -9.079 1.00 0.00 238 ASN A N 13
ATOM 11947 C CA . ASN A 1 19 ? 7.255 12.182 -9.144 1.00 0.00 238 ASN A CA 13
ATOM 11948 C C . ASN A 1 19 ? 7.087 12.648 -10.587 1.00 0.00 238 ASN A C 13
ATOM 11949 O O . ASN A 1 19 ? 8.067 12.818 -11.313 1.00 0.00 238 ASN A O 13
ATOM 11960 N N . TYR A 1 20 ? 5.840 12.853 -10.995 1.00 0.00 239 TYR A N 13
ATOM 11961 C CA . TYR A 1 20 ? 5.543 13.296 -12.352 1.00 0.00 239 TYR A CA 13
ATOM 11962 C C . TYR A 1 20 ? 4.701 14.569 -12.337 1.00 0.00 239 TYR A C 13
ATOM 11963 O O . TYR A 1 20 ? 3.596 14.590 -11.794 1.00 0.00 239 TYR A O 13
ATOM 11981 N N . LYS A 1 21 ? 5.231 15.628 -12.938 1.00 0.00 240 LYS A N 13
ATOM 11982 C CA . LYS A 1 21 ? 4.530 16.905 -12.997 1.00 0.00 240 LYS A CA 13
ATOM 11983 C C . LYS A 1 21 ? 3.533 16.926 -14.151 1.00 0.00 240 LYS A C 13
ATOM 11984 O O . LYS A 1 21 ? 3.708 17.660 -15.123 1.00 0.00 240 LYS A O 13
ATOM 12003 N N . SER A 1 22 ? 2.485 16.116 -14.035 1.00 0.00 241 SER A N 13
ATOM 12004 C CA . SER A 1 22 ? 1.460 16.039 -15.070 1.00 0.00 241 SER A CA 13
ATOM 12005 C C . SER A 1 22 ? 0.075 15.881 -14.452 1.00 0.00 241 SER A C 13
ATOM 12006 O O . SER A 1 22 ? -0.103 15.234 -13.420 1.00 0.00 241 SER A O 13
ATOM 12014 N N . PRO A 1 23 ? -0.933 16.488 -15.098 1.00 0.00 242 PRO A N 13
ATOM 12015 C CA . PRO A 1 23 ? -2.321 16.429 -14.631 1.00 0.00 242 PRO A CA 13
ATOM 12016 C C . PRO A 1 23 ? -2.927 15.039 -14.787 1.00 0.00 242 PRO A C 13
ATOM 12017 O O . PRO A 1 23 ? -3.699 14.787 -15.714 1.00 0.00 242 PRO A O 13
ATOM 12028 N N . THR A 1 24 ? -2.574 14.138 -13.876 1.00 0.00 243 THR A N 13
ATOM 12029 C CA . THR A 1 24 ? -3.083 12.773 -13.913 1.00 0.00 243 THR A CA 13
ATOM 12030 C C . THR A 1 24 ? -4.305 12.617 -13.016 1.00 0.00 243 THR A C 13
ATOM 12031 O O . THR A 1 24 ? -4.375 13.206 -11.937 1.00 0.00 243 THR A O 13
ATOM 12042 N N . PHE A 1 25 ? -5.268 11.819 -13.468 1.00 0.00 244 PHE A N 13
ATOM 12043 C CA . PHE A 1 25 ? -6.488 11.586 -12.705 1.00 0.00 244 PHE A CA 13
ATOM 12044 C C . PHE A 1 25 ? -6.545 10.149 -12.195 1.00 0.00 244 PHE A C 13
ATOM 12045 O O . PHE A 1 25 ? -6.380 9.199 -12.961 1.00 0.00 244 PHE A O 13
ATOM 12062 N N . CYS A 1 26 ? -6.779 9.998 -10.896 1.00 0.00 245 CYS A N 13
ATOM 12063 C CA . CYS A 1 26 ? -6.856 8.678 -10.281 1.00 0.00 245 CYS A CA 13
ATOM 12064 C C . CYS A 1 26 ? -7.739 7.745 -11.105 1.00 0.00 245 CYS A C 13
ATOM 12065 O O . CYS A 1 26 ? -8.781 8.152 -11.616 1.00 0.00 245 CYS A O 13
ATOM 12072 N N . GLU A 1 27 ? -7.313 6.492 -11.228 1.00 0.00 246 GLU A N 13
ATOM 12073 C CA . GLU A 1 27 ? -8.064 5.502 -11.990 1.00 0.00 246 GLU A CA 13
ATOM 12074 C C . GLU A 1 27 ? -9.018 4.728 -11.085 1.00 0.00 246 GLU A C 13
ATOM 12075 O O . GLU A 1 27 ? -9.701 3.804 -11.529 1.00 0.00 246 GLU A O 13
ATOM 12087 N N . HIS A 1 28 ? -9.059 5.110 -9.813 1.00 0.00 247 HIS A N 13
ATOM 12088 C CA . HIS A 1 28 ? -9.928 4.453 -8.844 1.00 0.00 247 HIS A CA 13
ATOM 12089 C C . HIS A 1 28 ? -11.057 5.382 -8.408 1.00 0.00 247 HIS A C 13
ATOM 12090 O O . HIS A 1 28 ? -12.211 5.198 -8.796 1.00 0.00 247 HIS A O 13
ATOM 12104 N N . CYS A 1 29 ? -10.717 6.381 -7.600 1.00 0.00 248 CYS A N 13
ATOM 12105 C CA . CYS A 1 29 ? -11.701 7.338 -7.111 1.00 0.00 248 CYS A CA 13
ATOM 12106 C C . CYS A 1 29 ? -12.083 8.332 -8.204 1.00 0.00 248 CYS A C 13
ATOM 12107 O O . CYS A 1 29 ? -13.212 8.820 -8.248 1.00 0.00 248 CYS A O 13
ATOM 12114 N N . GLY A 1 30 ? -11.133 8.628 -9.086 1.00 0.00 249 GLY A N 13
ATOM 12115 C CA . GLY A 1 30 ? -11.390 9.561 -10.168 1.00 0.00 249 GLY A CA 13
ATOM 12116 C C . GLY A 1 30 ? -11.418 11.001 -9.695 1.00 0.00 249 GLY A C 13
ATOM 12117 O O . GLY A 1 30 ? -12.379 11.728 -9.950 1.00 0.00 249 GLY A O 13
ATOM 12121 N N . THR A 1 31 ? -10.361 11.416 -9.003 1.00 0.00 250 THR A N 13
ATOM 12122 C CA . THR A 1 31 ? -10.270 12.778 -8.492 1.00 0.00 250 THR A CA 13
ATOM 12123 C C . THR A 1 31 ? -8.876 13.355 -8.711 1.00 0.00 250 THR A C 13
ATOM 12124 O O . THR A 1 31 ? -7.871 12.712 -8.405 1.00 0.00 250 THR A O 13
ATOM 12135 N N . LEU A 1 32 ? -8.822 14.571 -9.243 1.00 0.00 251 LEU A N 13
ATOM 12136 C CA . LEU A 1 32 ? -7.550 15.237 -9.503 1.00 0.00 251 LEU A CA 13
ATOM 12137 C C . LEU A 1 32 ? -6.520 14.879 -8.437 1.00 0.00 251 LEU A C 13
ATOM 12138 O O . LEU A 1 32 ? -6.768 15.038 -7.241 1.00 0.00 251 LEU A O 13
ATOM 12154 N N . LEU A 1 33 ? -5.363 14.396 -8.877 1.00 0.00 252 LEU A N 13
ATOM 12155 C CA . LEU A 1 33 ? -4.293 14.018 -7.961 1.00 0.00 252 LEU A CA 13
ATOM 12156 C C . LEU A 1 33 ? -3.719 15.244 -7.258 1.00 0.00 252 LEU A C 13
ATOM 12157 O O . LEU A 1 33 ? -3.467 16.271 -7.888 1.00 0.00 252 LEU A O 13
ATOM 12173 N N . TRP A 1 34 ? -3.513 15.128 -5.951 1.00 0.00 253 TRP A N 13
ATOM 12174 C CA . TRP A 1 34 ? -2.966 16.226 -5.163 1.00 0.00 253 TRP A CA 13
ATOM 12175 C C . TRP A 1 34 ? -1.955 17.028 -5.976 1.00 0.00 253 TRP A C 13
ATOM 12176 O O . TRP A 1 34 ? -2.244 18.138 -6.422 1.00 0.00 253 TRP A O 13
ATOM 12197 N N . GLY A 1 35 ? -0.769 16.459 -6.164 1.00 0.00 254 GLY A N 13
ATOM 12198 C CA . GLY A 1 35 ? 0.267 17.136 -6.923 1.00 0.00 254 GLY A CA 13
ATOM 12199 C C . GLY A 1 35 ? 1.510 17.402 -6.099 1.00 0.00 254 GLY A C 13
ATOM 12200 O O . GLY A 1 35 ? 1.948 18.546 -5.973 1.00 0.00 254 GLY A O 13
ATOM 12204 N N . LEU A 1 36 ? 2.081 16.344 -5.533 1.00 0.00 255 LEU A N 13
ATOM 12205 C CA . LEU A 1 36 ? 3.281 16.469 -4.714 1.00 0.00 255 LEU A CA 13
ATOM 12206 C C . LEU A 1 36 ? 4.350 15.476 -5.159 1.00 0.00 255 LEU A C 13
ATOM 12207 O O . LEU A 1 36 ? 4.070 14.542 -5.910 1.00 0.00 255 LEU A O 13
ATOM 12223 N N . ALA A 1 37 ? 5.576 15.684 -4.690 1.00 0.00 256 ALA A N 13
ATOM 12224 C CA . ALA A 1 37 ? 6.686 14.805 -5.037 1.00 0.00 256 ALA A CA 13
ATOM 12225 C C . ALA A 1 37 ? 6.256 13.342 -5.014 1.00 0.00 256 ALA A C 13
ATOM 12226 O O . ALA A 1 37 ? 6.841 12.503 -5.698 1.00 0.00 256 ALA A O 13
ATOM 12233 N N . ARG A 1 38 ? 5.231 13.044 -4.222 1.00 0.00 257 ARG A N 13
ATOM 12234 C CA . ARG A 1 38 ? 4.724 11.682 -4.108 1.00 0.00 257 ARG A CA 13
ATOM 12235 C C . ARG A 1 38 ? 3.468 11.497 -4.954 1.00 0.00 257 ARG A C 13
ATOM 12236 O O . ARG A 1 38 ? 2.558 10.759 -4.577 1.00 0.00 257 ARG A O 13
ATOM 12257 N N . GLN A 1 39 ? 3.426 12.172 -6.098 1.00 0.00 258 GLN A N 13
ATOM 12258 C CA . GLN A 1 39 ? 2.281 12.083 -6.996 1.00 0.00 258 GLN A CA 13
ATOM 12259 C C . GLN A 1 39 ? 1.699 10.673 -6.998 1.00 0.00 258 GLN A C 13
ATOM 12260 O O . GLN A 1 39 ? 2.155 9.804 -7.740 1.00 0.00 258 GLN A O 13
ATOM 12274 N N . GLY A 1 40 ? 0.690 10.453 -6.161 1.00 0.00 259 GLY A N 13
ATOM 12275 C CA . GLY A 1 40 ? 0.063 9.147 -6.081 1.00 0.00 259 GLY A CA 13
ATOM 12276 C C . GLY A 1 40 ? 1.051 8.016 -6.285 1.00 0.00 259 GLY A C 13
ATOM 12277 O O . GLY A 1 40 ? 2.226 8.137 -5.934 1.00 0.00 259 GLY A O 13
ATOM 12281 N N . LEU A 1 41 ? 0.577 6.912 -6.852 1.00 0.00 260 LEU A N 13
ATOM 12282 C CA . LEU A 1 41 ? 1.427 5.753 -7.101 1.00 0.00 260 LEU A CA 13
ATOM 12283 C C . LEU A 1 41 ? 1.255 5.248 -8.529 1.00 0.00 260 LEU A C 13
ATOM 12284 O O . LEU A 1 41 ? 0.148 5.244 -9.069 1.00 0.00 260 LEU A O 13
ATOM 12300 N N . LYS A 1 42 ? 2.357 4.820 -9.137 1.00 0.00 261 LYS A N 13
ATOM 12301 C CA . LYS A 1 42 ? 2.329 4.309 -10.502 1.00 0.00 261 LYS A CA 13
ATOM 12302 C C . LYS A 1 42 ? 2.799 2.859 -10.550 1.00 0.00 261 LYS A C 13
ATOM 12303 O O . LYS A 1 42 ? 3.993 2.579 -10.440 1.00 0.00 261 LYS A O 13
ATOM 12322 N N . CYS A 1 43 ? 1.853 1.940 -10.715 1.00 0.00 262 CYS A N 13
ATOM 12323 C CA . CYS A 1 43 ? 2.170 0.518 -10.778 1.00 0.00 262 CYS A CA 13
ATOM 12324 C C . CYS A 1 43 ? 3.328 0.261 -11.739 1.00 0.00 262 CYS A C 13
ATOM 12325 O O . CYS A 1 43 ? 3.232 0.547 -12.933 1.00 0.00 262 CYS A O 13
ATOM 12332 N N . ASP A 1 44 ? 4.420 -0.279 -11.210 1.00 0.00 263 ASP A N 13
ATOM 12333 C CA . ASP A 1 44 ? 5.595 -0.576 -12.020 1.00 0.00 263 ASP A CA 13
ATOM 12334 C C . ASP A 1 44 ? 5.362 -1.812 -12.884 1.00 0.00 263 ASP A C 13
ATOM 12335 O O . ASP A 1 44 ? 6.266 -2.274 -13.580 1.00 0.00 263 ASP A O 13
ATOM 12344 N N . ALA A 1 45 ? 4.145 -2.342 -12.833 1.00 0.00 264 ALA A N 13
ATOM 12345 C CA . ALA A 1 45 ? 3.792 -3.523 -13.611 1.00 0.00 264 ALA A CA 13
ATOM 12346 C C . ALA A 1 45 ? 2.967 -3.146 -14.837 1.00 0.00 264 ALA A C 13
ATOM 12347 O O . ALA A 1 45 ? 3.466 -3.161 -15.962 1.00 0.00 264 ALA A O 13
ATOM 12354 N N . CYS A 1 46 ? 1.701 -2.810 -14.612 1.00 0.00 265 CYS A N 13
ATOM 12355 C CA . CYS A 1 46 ? 0.806 -2.431 -15.698 1.00 0.00 265 CYS A CA 13
ATOM 12356 C C . CYS A 1 46 ? 1.027 -0.976 -16.102 1.00 0.00 265 CYS A C 13
ATOM 12357 O O . CYS A 1 46 ? 1.117 -0.657 -17.287 1.00 0.00 265 CYS A O 13
ATOM 12364 N N . GLY A 1 47 ? 1.113 -0.098 -15.108 1.00 0.00 266 GLY A N 13
ATOM 12365 C CA . GLY A 1 47 ? 1.323 1.312 -15.380 1.00 0.00 266 GLY A CA 13
ATOM 12366 C C . GLY A 1 47 ? 0.094 2.149 -15.083 1.00 0.00 266 GLY A C 13
ATOM 12367 O O . GLY A 1 47 ? -0.285 3.010 -15.876 1.00 0.00 266 GLY A O 13
ATOM 12371 N N . MET A 1 48 ? -0.530 1.895 -13.937 1.00 0.00 267 MET A N 13
ATOM 12372 C CA . MET A 1 48 ? -1.723 2.632 -13.538 1.00 0.00 267 MET A CA 13
ATOM 12373 C C . MET A 1 48 ? -1.397 3.644 -12.444 1.00 0.00 267 MET A C 13
ATOM 12374 O O . MET A 1 48 ? -0.548 3.395 -11.589 1.00 0.00 267 MET A O 13
ATOM 12388 N N . ASN A 1 49 ? -2.076 4.785 -12.478 1.00 0.00 268 ASN A N 13
ATOM 12389 C CA . ASN A 1 49 ? -1.857 5.835 -11.490 1.00 0.00 268 ASN A CA 13
ATOM 12390 C C . ASN A 1 49 ? -3.015 5.899 -10.498 1.00 0.00 268 ASN A C 13
ATOM 12391 O O . ASN A 1 49 ? -4.150 6.195 -10.871 1.00 0.00 268 ASN A O 13
ATOM 12402 N N . VAL A 1 50 ? -2.719 5.619 -9.233 1.00 0.00 269 VAL A N 13
ATOM 12403 C CA . VAL A 1 50 ? -3.734 5.646 -8.186 1.00 0.00 269 VAL A CA 13
ATOM 12404 C C . VAL A 1 50 ? -3.187 6.267 -6.906 1.00 0.00 269 VAL A C 13
ATOM 12405 O O . VAL A 1 50 ? -1.995 6.168 -6.615 1.00 0.00 269 VAL A O 13
ATOM 12418 N N . HIS A 1 51 ? -4.067 6.908 -6.143 1.00 0.00 270 HIS A N 13
ATOM 12419 C CA . HIS A 1 51 ? -3.672 7.545 -4.892 1.00 0.00 270 HIS A CA 13
ATOM 12420 C C . HIS A 1 51 ? -2.975 6.549 -3.971 1.00 0.00 270 HIS A C 13
ATOM 12421 O O . HIS A 1 51 ? -2.725 5.405 -4.353 1.00 0.00 270 HIS A O 13
ATOM 12435 N N . HIS A 1 52 ? -2.662 6.991 -2.757 1.00 0.00 271 HIS A N 13
ATOM 12436 C CA . HIS A 1 52 ? -1.993 6.137 -1.781 1.00 0.00 271 HIS A CA 13
ATOM 12437 C C . HIS A 1 52 ? -2.998 5.239 -1.066 1.00 0.00 271 HIS A C 13
ATOM 12438 O O . HIS A 1 52 ? -2.688 4.100 -0.718 1.00 0.00 271 HIS A O 13
ATOM 12452 N N . ARG A 1 53 ? -4.201 5.760 -0.850 1.00 0.00 272 ARG A N 13
ATOM 12453 C CA . ARG A 1 53 ? -5.250 5.005 -0.174 1.00 0.00 272 ARG A CA 13
ATOM 12454 C C . ARG A 1 53 ? -6.146 4.296 -1.185 1.00 0.00 272 ARG A C 13
ATOM 12455 O O . ARG A 1 53 ? -6.765 3.277 -0.875 1.00 0.00 272 ARG A O 13
ATOM 12476 N N . CYS A 1 54 ? -6.212 4.841 -2.395 1.00 0.00 273 CYS A N 13
ATOM 12477 C CA . CYS A 1 54 ? -7.032 4.261 -3.452 1.00 0.00 273 CYS A CA 13
ATOM 12478 C C . CYS A 1 54 ? -6.419 2.962 -3.966 1.00 0.00 273 CYS A C 13
ATOM 12479 O O . CYS A 1 54 ? -7.124 2.092 -4.477 1.00 0.00 273 CYS A O 13
ATOM 12486 N N . GLN A 1 55 ? -5.103 2.839 -3.827 1.00 0.00 274 GLN A N 13
ATOM 12487 C CA . GLN A 1 55 ? -4.396 1.647 -4.277 1.00 0.00 274 GLN A CA 13
ATOM 12488 C C . GLN A 1 55 ? -4.856 0.416 -3.504 1.00 0.00 274 GLN A C 13
ATOM 12489 O O . GLN A 1 55 ? -4.989 -0.671 -4.068 1.00 0.00 274 GLN A O 13
ATOM 12503 N N . THR A 1 56 ? -5.099 0.592 -2.209 1.00 0.00 275 THR A N 13
ATOM 12504 C CA . THR A 1 56 ? -5.543 -0.504 -1.358 1.00 0.00 275 THR A CA 13
ATOM 12505 C C . THR A 1 56 ? -7.006 -0.844 -1.618 1.00 0.00 275 THR A C 13
ATOM 12506 O O . THR A 1 56 ? -7.538 -1.808 -1.068 1.00 0.00 275 THR A O 13
ATOM 12517 N N . LYS A 1 57 ? -7.653 -0.047 -2.462 1.00 0.00 276 LYS A N 13
ATOM 12518 C CA . LYS A 1 57 ? -9.055 -0.265 -2.798 1.00 0.00 276 LYS A CA 13
ATOM 12519 C C . LYS A 1 57 ? -9.188 -1.004 -4.126 1.00 0.00 276 LYS A C 13
ATOM 12520 O O . LYS A 1 57 ? -10.274 -1.453 -4.492 1.00 0.00 276 LYS A O 13
ATOM 12539 N N . VAL A 1 58 ? -8.075 -1.128 -4.843 1.00 0.00 277 VAL A N 13
ATOM 12540 C CA . VAL A 1 58 ? -8.067 -1.816 -6.129 1.00 0.00 277 VAL A CA 13
ATOM 12541 C C . VAL A 1 58 ? -7.938 -3.324 -5.945 1.00 0.00 277 VAL A C 13
ATOM 12542 O O . VAL A 1 58 ? -7.595 -3.800 -4.864 1.00 0.00 277 VAL A O 13
ATOM 12555 N N . ALA A 1 59 ? -8.215 -4.070 -7.010 1.00 0.00 278 ALA A N 13
ATOM 12556 C CA . ALA A 1 59 ? -8.128 -5.524 -6.967 1.00 0.00 278 ALA A CA 13
ATOM 12557 C C . ALA A 1 59 ? -6.721 -6.000 -7.314 1.00 0.00 278 ALA A C 13
ATOM 12558 O O . ALA A 1 59 ? -5.966 -5.297 -7.985 1.00 0.00 278 ALA A O 13
ATOM 12565 N N . ASN A 1 60 ? -6.376 -7.197 -6.851 1.00 0.00 279 ASN A N 13
ATOM 12566 C CA . ASN A 1 60 ? -5.058 -7.766 -7.112 1.00 0.00 279 ASN A CA 13
ATOM 12567 C C . ASN A 1 60 ? -5.030 -8.476 -8.462 1.00 0.00 279 ASN A C 13
ATOM 12568 O O . ASN A 1 60 ? -4.708 -9.662 -8.546 1.00 0.00 279 ASN A O 13
ATOM 12579 N N . LEU A 1 61 ? -5.369 -7.743 -9.517 1.00 0.00 280 LEU A N 13
ATOM 12580 C CA . LEU A 1 61 ? -5.382 -8.302 -10.865 1.00 0.00 280 LEU A CA 13
ATOM 12581 C C . LEU A 1 61 ? -4.638 -7.393 -11.838 1.00 0.00 280 LEU A C 13
ATOM 12582 O O . LEU A 1 61 ? -5.251 -6.613 -12.568 1.00 0.00 280 LEU A O 13
ATOM 12598 N N . CYS A 1 62 ? -3.314 -7.500 -11.845 1.00 0.00 281 CYS A N 13
ATOM 12599 C CA . CYS A 1 62 ? -2.485 -6.690 -12.730 1.00 0.00 281 CYS A CA 13
ATOM 12600 C C . CYS A 1 62 ? -2.242 -7.407 -14.055 1.00 0.00 281 CYS A C 13
ATOM 12601 O O . CYS A 1 62 ? -1.543 -8.418 -14.106 1.00 0.00 281 CYS A O 13
ATOM 12608 N N . GLY A 1 63 ? -2.824 -6.875 -15.125 1.00 0.00 282 GLY A N 13
ATOM 12609 C CA . GLY A 1 63 ? -2.659 -7.476 -16.435 1.00 0.00 282 GLY A CA 13
ATOM 12610 C C . GLY A 1 63 ? -3.805 -8.399 -16.798 1.00 0.00 282 GLY A C 13
ATOM 12611 O O . GLY A 1 63 ? -4.093 -8.608 -17.977 1.00 0.00 282 GLY A O 13
ATOM 12615 N N . ILE A 1 64 ? -4.460 -8.954 -15.784 1.00 0.00 283 ILE A N 13
ATOM 12616 C CA . ILE A 1 64 ? -5.580 -9.861 -16.003 1.00 0.00 283 ILE A CA 13
ATOM 12617 C C . ILE A 1 64 ? -6.541 -9.305 -17.049 1.00 0.00 283 ILE A C 13
ATOM 12618 O O . ILE A 1 64 ? -7.218 -10.058 -17.747 1.00 0.00 283 ILE A O 13
ATOM 12634 N N . ASN A 1 65 ? -6.593 -7.981 -17.152 1.00 0.00 284 ASN A N 13
ATOM 12635 C CA . ASN A 1 65 ? -7.470 -7.323 -18.113 1.00 0.00 284 ASN A CA 13
ATOM 12636 C C . ASN A 1 65 ? -7.047 -7.645 -19.544 1.00 0.00 284 ASN A C 13
ATOM 12637 O O . ASN A 1 65 ? -7.862 -7.610 -20.465 1.00 0.00 284 ASN A O 13
ATOM 12650 N N . GLY A 1 1 ? -9.402 -38.179 8.036 1.00 0.00 220 GLY A N 14
ATOM 12651 C CA . GLY A 1 1 ? -8.321 -37.682 7.206 1.00 0.00 220 GLY A CA 14
ATOM 12652 C C . GLY A 1 1 ? -8.772 -37.374 5.792 1.00 0.00 220 GLY A C 14
ATOM 12653 O O . GLY A 1 1 ? -9.275 -38.249 5.088 1.00 0.00 220 GLY A O 14
ATOM 12657 N N . SER A 1 2 ? -8.592 -36.124 5.374 1.00 0.00 221 SER A N 14
ATOM 12658 C CA . SER A 1 2 ? -8.989 -35.701 4.037 1.00 0.00 221 SER A CA 14
ATOM 12659 C C . SER A 1 2 ? -8.064 -34.604 3.517 1.00 0.00 221 SER A C 14
ATOM 12660 O O . SER A 1 2 ? -7.352 -33.961 4.288 1.00 0.00 221 SER A O 14
ATOM 12668 N N . SER A 1 3 ? -8.081 -34.398 2.205 1.00 0.00 222 SER A N 14
ATOM 12669 C CA . SER A 1 3 ? -7.241 -33.382 1.580 1.00 0.00 222 SER A CA 14
ATOM 12670 C C . SER A 1 3 ? -7.698 -31.981 1.975 1.00 0.00 222 SER A C 14
ATOM 12671 O O . SER A 1 3 ? -8.850 -31.608 1.761 1.00 0.00 222 SER A O 14
ATOM 12679 N N . GLY A 1 4 ? -6.784 -31.209 2.555 1.00 0.00 223 GLY A N 14
ATOM 12680 C CA . GLY A 1 4 ? -7.110 -29.858 2.972 1.00 0.00 223 GLY A CA 14
ATOM 12681 C C . GLY A 1 4 ? -6.133 -28.832 2.432 1.00 0.00 223 GLY A C 14
ATOM 12682 O O . GLY A 1 4 ? -5.138 -28.510 3.082 1.00 0.00 223 GLY A O 14
ATOM 12686 N N . SER A 1 5 ? -6.416 -28.318 1.239 1.00 0.00 224 SER A N 14
ATOM 12687 C CA . SER A 1 5 ? -5.551 -27.327 0.609 1.00 0.00 224 SER A CA 14
ATOM 12688 C C . SER A 1 5 ? -6.361 -26.380 -0.271 1.00 0.00 224 SER A C 14
ATOM 12689 O O . SER A 1 5 ? -7.175 -26.816 -1.085 1.00 0.00 224 SER A O 14
ATOM 12697 N N . SER A 1 6 ? -6.131 -25.082 -0.102 1.00 0.00 225 SER A N 14
ATOM 12698 C CA . SER A 1 6 ? -6.842 -24.072 -0.877 1.00 0.00 225 SER A CA 14
ATOM 12699 C C . SER A 1 6 ? -6.050 -22.769 -0.927 1.00 0.00 225 SER A C 14
ATOM 12700 O O . SER A 1 6 ? -5.328 -22.432 0.010 1.00 0.00 225 SER A O 14
ATOM 12708 N N . GLY A 1 7 ? -6.191 -22.040 -2.030 1.00 0.00 226 GLY A N 14
ATOM 12709 C CA . GLY A 1 7 ? -5.483 -20.782 -2.184 1.00 0.00 226 GLY A CA 14
ATOM 12710 C C . GLY A 1 7 ? -5.135 -20.485 -3.629 1.00 0.00 226 GLY A C 14
ATOM 12711 O O . GLY A 1 7 ? -4.439 -21.265 -4.281 1.00 0.00 226 GLY A O 14
ATOM 12715 N N . LYS A 1 8 ? -5.621 -19.356 -4.132 1.00 0.00 227 LYS A N 14
ATOM 12716 C CA . LYS A 1 8 ? -5.358 -18.957 -5.510 1.00 0.00 227 LYS A CA 14
ATOM 12717 C C . LYS A 1 8 ? -4.296 -17.863 -5.566 1.00 0.00 227 LYS A C 14
ATOM 12718 O O . LYS A 1 8 ? -4.241 -16.993 -4.697 1.00 0.00 227 LYS A O 14
ATOM 12737 N N . ILE A 1 9 ? -3.456 -17.914 -6.595 1.00 0.00 228 ILE A N 14
ATOM 12738 C CA . ILE A 1 9 ? -2.398 -16.926 -6.765 1.00 0.00 228 ILE A CA 14
ATOM 12739 C C . ILE A 1 9 ? -2.779 -15.886 -7.814 1.00 0.00 228 ILE A C 14
ATOM 12740 O O . ILE A 1 9 ? -3.214 -16.230 -8.913 1.00 0.00 228 ILE A O 14
ATOM 12756 N N . ASP A 1 10 ? -2.612 -14.615 -7.467 1.00 0.00 229 ASP A N 14
ATOM 12757 C CA . ASP A 1 10 ? -2.937 -13.525 -8.379 1.00 0.00 229 ASP A CA 14
ATOM 12758 C C . ASP A 1 10 ? -1.749 -12.581 -8.541 1.00 0.00 229 ASP A C 14
ATOM 12759 O O . ASP A 1 10 ? -0.688 -12.796 -7.955 1.00 0.00 229 ASP A O 14
ATOM 12768 N N . MET A 1 11 ? -1.936 -11.535 -9.340 1.00 0.00 230 MET A N 14
ATOM 12769 C CA . MET A 1 11 ? -0.880 -10.559 -9.579 1.00 0.00 230 MET A CA 14
ATOM 12770 C C . MET A 1 11 ? -1.343 -9.154 -9.206 1.00 0.00 230 MET A C 14
ATOM 12771 O O . MET A 1 11 ? -2.005 -8.466 -9.983 1.00 0.00 230 MET A O 14
ATOM 12785 N N . PRO A 1 12 ? -0.990 -8.717 -7.988 1.00 0.00 231 PRO A N 14
ATOM 12786 C CA . PRO A 1 12 ? -1.359 -7.391 -7.485 1.00 0.00 231 PRO A CA 14
ATOM 12787 C C . PRO A 1 12 ? -0.622 -6.270 -8.209 1.00 0.00 231 PRO A C 14
ATOM 12788 O O . PRO A 1 12 ? 0.316 -6.519 -8.967 1.00 0.00 231 PRO A O 14
ATOM 12799 N N . HIS A 1 13 ? -1.051 -5.035 -7.970 1.00 0.00 232 HIS A N 14
ATOM 12800 C CA . HIS A 1 13 ? -0.429 -3.874 -8.599 1.00 0.00 232 HIS A CA 14
ATOM 12801 C C . HIS A 1 13 ? 0.778 -3.402 -7.795 1.00 0.00 232 HIS A C 14
ATOM 12802 O O . HIS A 1 13 ? 0.649 -3.010 -6.635 1.00 0.00 232 HIS A O 14
ATOM 12816 N N . ARG A 1 14 ? 1.951 -3.444 -8.418 1.00 0.00 233 ARG A N 14
ATOM 12817 C CA . ARG A 1 14 ? 3.182 -3.022 -7.760 1.00 0.00 233 ARG A CA 14
ATOM 12818 C C . ARG A 1 14 ? 3.301 -1.501 -7.752 1.00 0.00 233 ARG A C 14
ATOM 12819 O O . ARG A 1 14 ? 4.256 -0.939 -8.288 1.00 0.00 233 ARG A O 14
ATOM 12840 N N . PHE A 1 15 ? 2.323 -0.839 -7.141 1.00 0.00 234 PHE A N 14
ATOM 12841 C CA . PHE A 1 15 ? 2.317 0.617 -7.064 1.00 0.00 234 PHE A CA 14
ATOM 12842 C C . PHE A 1 15 ? 3.602 1.133 -6.423 1.00 0.00 234 PHE A C 14
ATOM 12843 O O . PHE A 1 15 ? 3.972 0.718 -5.324 1.00 0.00 234 PHE A O 14
ATOM 12860 N N . LYS A 1 16 ? 4.279 2.041 -7.117 1.00 0.00 235 LYS A N 14
ATOM 12861 C CA . LYS A 1 16 ? 5.522 2.616 -6.618 1.00 0.00 235 LYS A CA 14
ATOM 12862 C C . LYS A 1 16 ? 5.503 4.137 -6.733 1.00 0.00 235 LYS A C 14
ATOM 12863 O O . LYS A 1 16 ? 5.130 4.687 -7.770 1.00 0.00 235 LYS A O 14
ATOM 12882 N N . VAL A 1 17 ? 5.909 4.813 -5.663 1.00 0.00 236 VAL A N 14
ATOM 12883 C CA . VAL A 1 17 ? 5.941 6.270 -5.645 1.00 0.00 236 VAL A CA 14
ATOM 12884 C C . VAL A 1 17 ? 6.693 6.818 -6.852 1.00 0.00 236 VAL A C 14
ATOM 12885 O O . VAL A 1 17 ? 7.768 6.329 -7.201 1.00 0.00 236 VAL A O 14
ATOM 12898 N N . TYR A 1 18 ? 6.122 7.836 -7.486 1.00 0.00 237 TYR A N 14
ATOM 12899 C CA . TYR A 1 18 ? 6.738 8.450 -8.656 1.00 0.00 237 TYR A CA 14
ATOM 12900 C C . TYR A 1 18 ? 6.488 9.955 -8.677 1.00 0.00 237 TYR A C 14
ATOM 12901 O O . TYR A 1 18 ? 5.538 10.447 -8.069 1.00 0.00 237 TYR A O 14
ATOM 12919 N N . ASN A 1 19 ? 7.349 10.682 -9.382 1.00 0.00 238 ASN A N 14
ATOM 12920 C CA . ASN A 1 19 ? 7.224 12.131 -9.483 1.00 0.00 238 ASN A CA 14
ATOM 12921 C C . ASN A 1 19 ? 6.263 12.518 -10.603 1.00 0.00 238 ASN A C 14
ATOM 12922 O O . ASN A 1 19 ? 6.573 12.356 -11.784 1.00 0.00 238 ASN A O 14
ATOM 12933 N N . TYR A 1 20 ? 5.097 13.028 -10.225 1.00 0.00 239 TYR A N 14
ATOM 12934 C CA . TYR A 1 20 ? 4.089 13.436 -11.197 1.00 0.00 239 TYR A CA 14
ATOM 12935 C C . TYR A 1 20 ? 4.703 14.319 -12.279 1.00 0.00 239 TYR A C 14
ATOM 12936 O O . TYR A 1 20 ? 5.413 15.281 -11.985 1.00 0.00 239 TYR A O 14
ATOM 12954 N N . LYS A 1 21 ? 4.423 13.986 -13.534 1.00 0.00 240 LYS A N 14
ATOM 12955 C CA . LYS A 1 21 ? 4.943 14.747 -14.663 1.00 0.00 240 LYS A CA 14
ATOM 12956 C C . LYS A 1 21 ? 3.846 15.023 -15.686 1.00 0.00 240 LYS A C 14
ATOM 12957 O O . LYS A 1 21 ? 4.122 15.464 -16.802 1.00 0.00 240 LYS A O 14
ATOM 12976 N N . SER A 1 22 ? 2.602 14.762 -15.298 1.00 0.00 241 SER A N 14
ATOM 12977 C CA . SER A 1 22 ? 1.464 14.979 -16.183 1.00 0.00 241 SER A CA 14
ATOM 12978 C C . SER A 1 22 ? 0.151 14.894 -15.410 1.00 0.00 241 SER A C 14
ATOM 12979 O O . SER A 1 22 ? 0.029 14.170 -14.422 1.00 0.00 241 SER A O 14
ATOM 12987 N N . PRO A 1 23 ? -0.856 15.652 -15.870 1.00 0.00 242 PRO A N 14
ATOM 12988 C CA . PRO A 1 23 ? -2.178 15.680 -15.238 1.00 0.00 242 PRO A CA 14
ATOM 12989 C C . PRO A 1 23 ? -2.941 14.374 -15.433 1.00 0.00 242 PRO A C 14
ATOM 12990 O O . PRO A 1 23 ? -3.827 14.281 -16.283 1.00 0.00 242 PRO A O 14
ATOM 13001 N N . THR A 1 24 ? -2.593 13.366 -14.639 1.00 0.00 243 THR A N 14
ATOM 13002 C CA . THR A 1 24 ? -3.245 12.065 -14.725 1.00 0.00 243 THR A CA 14
ATOM 13003 C C . THR A 1 24 ? -4.325 11.921 -13.659 1.00 0.00 243 THR A C 14
ATOM 13004 O O . THR A 1 24 ? -4.175 12.406 -12.538 1.00 0.00 243 THR A O 14
ATOM 13015 N N . PHE A 1 25 ? -5.415 11.250 -14.016 1.00 0.00 244 PHE A N 14
ATOM 13016 C CA . PHE A 1 25 ? -6.522 11.041 -13.090 1.00 0.00 244 PHE A CA 14
ATOM 13017 C C . PHE A 1 25 ? -6.498 9.625 -12.523 1.00 0.00 244 PHE A C 14
ATOM 13018 O O . PHE A 1 25 ? -6.019 8.693 -13.170 1.00 0.00 244 PHE A O 14
ATOM 13035 N N . CYS A 1 26 ? -7.017 9.471 -11.310 1.00 0.00 245 CYS A N 14
ATOM 13036 C CA . CYS A 1 26 ? -7.055 8.170 -10.653 1.00 0.00 245 CYS A CA 14
ATOM 13037 C C . CYS A 1 26 ? -7.892 7.179 -11.457 1.00 0.00 245 CYS A C 14
ATOM 13038 O O . CYS A 1 26 ? -8.959 7.521 -11.965 1.00 0.00 245 CYS A O 14
ATOM 13045 N N . GLU A 1 27 ? -7.399 5.949 -11.567 1.00 0.00 246 GLU A N 14
ATOM 13046 C CA . GLU A 1 27 ? -8.101 4.909 -12.310 1.00 0.00 246 GLU A CA 14
ATOM 13047 C C . GLU A 1 27 ? -8.999 4.092 -11.385 1.00 0.00 246 GLU A C 14
ATOM 13048 O O . GLU A 1 27 ? -9.725 3.204 -11.832 1.00 0.00 246 GLU A O 14
ATOM 13060 N N . HIS A 1 28 ? -8.943 4.399 -10.093 1.00 0.00 247 HIS A N 14
ATOM 13061 C CA . HIS A 1 28 ? -9.751 3.693 -9.104 1.00 0.00 247 HIS A CA 14
ATOM 13062 C C . HIS A 1 28 ? -10.968 4.523 -8.706 1.00 0.00 247 HIS A C 14
ATOM 13063 O O . HIS A 1 28 ? -12.101 4.184 -9.047 1.00 0.00 247 HIS A O 14
ATOM 13077 N N . CYS A 1 29 ? -10.725 5.609 -7.980 1.00 0.00 248 CYS A N 14
ATOM 13078 C CA . CYS A 1 29 ? -11.800 6.487 -7.534 1.00 0.00 248 CYS A CA 14
ATOM 13079 C C . CYS A 1 29 ? -12.284 7.378 -8.674 1.00 0.00 248 CYS A C 14
ATOM 13080 O O . CYS A 1 29 ? -13.386 7.924 -8.624 1.00 0.00 248 CYS A O 14
ATOM 13087 N N . GLY A 1 30 ? -11.452 7.521 -9.701 1.00 0.00 249 GLY A N 14
ATOM 13088 C CA . GLY A 1 30 ? -11.812 8.346 -10.839 1.00 0.00 249 GLY A CA 14
ATOM 13089 C C . GLY A 1 30 ? -11.827 9.824 -10.501 1.00 0.00 249 GLY A C 14
ATOM 13090 O O . GLY A 1 30 ? -12.741 10.550 -10.895 1.00 0.00 249 GLY A O 14
ATOM 13094 N N . THR A 1 31 ? -10.813 10.272 -9.768 1.00 0.00 250 THR A N 14
ATOM 13095 C CA . THR A 1 31 ? -10.714 11.672 -9.375 1.00 0.00 250 THR A CA 14
ATOM 13096 C C . THR A 1 31 ? -9.276 12.168 -9.464 1.00 0.00 250 THR A C 14
ATOM 13097 O O . THR A 1 31 ? -8.330 11.397 -9.297 1.00 0.00 250 THR A O 14
ATOM 13108 N N . LEU A 1 32 ? -9.116 13.461 -9.728 1.00 0.00 251 LEU A N 14
ATOM 13109 C CA . LEU A 1 32 ? -7.791 14.061 -9.839 1.00 0.00 251 LEU A CA 14
ATOM 13110 C C . LEU A 1 32 ? -7.030 13.947 -8.522 1.00 0.00 251 LEU A C 14
ATOM 13111 O O . LEU A 1 32 ? -7.631 13.854 -7.451 1.00 0.00 251 LEU A O 14
ATOM 13127 N N . LEU A 1 33 ? -5.704 13.957 -8.608 1.00 0.00 252 LEU A N 14
ATOM 13128 C CA . LEU A 1 33 ? -4.860 13.857 -7.422 1.00 0.00 252 LEU A CA 14
ATOM 13129 C C . LEU A 1 33 ? -3.886 15.029 -7.347 1.00 0.00 252 LEU A C 14
ATOM 13130 O O . LEU A 1 33 ? -2.675 14.837 -7.246 1.00 0.00 252 LEU A O 14
ATOM 13146 N N . TRP A 1 34 ? -4.425 16.242 -7.395 1.00 0.00 253 TRP A N 14
ATOM 13147 C CA . TRP A 1 34 ? -3.604 17.446 -7.330 1.00 0.00 253 TRP A CA 14
ATOM 13148 C C . TRP A 1 34 ? -2.463 17.274 -6.333 1.00 0.00 253 TRP A C 14
ATOM 13149 O O . TRP A 1 34 ? -2.631 17.509 -5.137 1.00 0.00 253 TRP A O 14
ATOM 13170 N N . GLY A 1 35 ? -1.302 16.862 -6.833 1.00 0.00 254 GLY A N 14
ATOM 13171 C CA . GLY A 1 35 ? -0.151 16.665 -5.971 1.00 0.00 254 GLY A CA 14
ATOM 13172 C C . GLY A 1 35 ? 1.088 16.256 -6.743 1.00 0.00 254 GLY A C 14
ATOM 13173 O O . GLY A 1 35 ? 1.009 15.466 -7.685 1.00 0.00 254 GLY A O 14
ATOM 13177 N N . LEU A 1 36 ? 2.235 16.794 -6.346 1.00 0.00 255 LEU A N 14
ATOM 13178 C CA . LEU A 1 36 ? 3.497 16.482 -7.008 1.00 0.00 255 LEU A CA 14
ATOM 13179 C C . LEU A 1 36 ? 4.595 16.209 -5.985 1.00 0.00 255 LEU A C 14
ATOM 13180 O O . LEU A 1 36 ? 4.401 16.399 -4.785 1.00 0.00 255 LEU A O 14
ATOM 13196 N N . ALA A 1 37 ? 5.750 15.763 -6.470 1.00 0.00 256 ALA A N 14
ATOM 13197 C CA . ALA A 1 37 ? 6.881 15.468 -5.598 1.00 0.00 256 ALA A CA 14
ATOM 13198 C C . ALA A 1 37 ? 6.630 14.204 -4.783 1.00 0.00 256 ALA A C 14
ATOM 13199 O O . ALA A 1 37 ? 6.841 14.185 -3.570 1.00 0.00 256 ALA A O 14
ATOM 13206 N N . ARG A 1 38 ? 6.179 13.151 -5.455 1.00 0.00 257 ARG A N 14
ATOM 13207 C CA . ARG A 1 38 ? 5.898 11.883 -4.792 1.00 0.00 257 ARG A CA 14
ATOM 13208 C C . ARG A 1 38 ? 4.602 11.965 -3.989 1.00 0.00 257 ARG A C 14
ATOM 13209 O O . ARG A 1 38 ? 4.568 11.609 -2.812 1.00 0.00 257 ARG A O 14
ATOM 13230 N N . GLN A 1 39 ? 3.541 12.438 -4.635 1.00 0.00 258 GLN A N 14
ATOM 13231 C CA . GLN A 1 39 ? 2.245 12.567 -3.981 1.00 0.00 258 GLN A CA 14
ATOM 13232 C C . GLN A 1 39 ? 1.308 11.439 -4.399 1.00 0.00 258 GLN A C 14
ATOM 13233 O O . GLN A 1 39 ? 0.191 11.326 -3.895 1.00 0.00 258 GLN A O 14
ATOM 13247 N N . GLY A 1 40 ? 1.771 10.605 -5.326 1.00 0.00 259 GLY A N 14
ATOM 13248 C CA . GLY A 1 40 ? 0.961 9.496 -5.797 1.00 0.00 259 GLY A CA 14
ATOM 13249 C C . GLY A 1 40 ? 1.774 8.234 -6.007 1.00 0.00 259 GLY A C 14
ATOM 13250 O O . GLY A 1 40 ? 2.902 8.125 -5.526 1.00 0.00 259 GLY A O 14
ATOM 13254 N N . LEU A 1 41 ? 1.200 7.276 -6.727 1.00 0.00 260 LEU A N 14
ATOM 13255 C CA . LEU A 1 41 ? 1.877 6.013 -6.999 1.00 0.00 260 LEU A CA 14
ATOM 13256 C C . LEU A 1 41 ? 1.667 5.584 -8.448 1.00 0.00 260 LEU A C 14
ATOM 13257 O O . LEU A 1 41 ? 0.722 6.019 -9.106 1.00 0.00 260 LEU A O 14
ATOM 13273 N N . LYS A 1 42 ? 2.554 4.725 -8.939 1.00 0.00 261 LYS A N 14
ATOM 13274 C CA . LYS A 1 42 ? 2.466 4.233 -10.309 1.00 0.00 261 LYS A CA 14
ATOM 13275 C C . LYS A 1 42 ? 2.861 2.762 -10.385 1.00 0.00 261 LYS A C 14
ATOM 13276 O O . LYS A 1 42 ? 4.013 2.404 -10.133 1.00 0.00 261 LYS A O 14
ATOM 13295 N N . CYS A 1 43 ? 1.901 1.912 -10.734 1.00 0.00 262 CYS A N 14
ATOM 13296 C CA . CYS A 1 43 ? 2.148 0.480 -10.844 1.00 0.00 262 CYS A CA 14
ATOM 13297 C C . CYS A 1 43 ? 3.250 0.195 -11.861 1.00 0.00 262 CYS A C 14
ATOM 13298 O O . CYS A 1 43 ? 3.121 0.524 -13.040 1.00 0.00 262 CYS A O 14
ATOM 13305 N N . ASP A 1 44 ? 4.333 -0.418 -11.395 1.00 0.00 263 ASP A N 14
ATOM 13306 C CA . ASP A 1 44 ? 5.457 -0.748 -12.263 1.00 0.00 263 ASP A CA 14
ATOM 13307 C C . ASP A 1 44 ? 5.212 -2.066 -12.992 1.00 0.00 263 ASP A C 14
ATOM 13308 O O . ASP A 1 44 ? 6.065 -2.541 -13.741 1.00 0.00 263 ASP A O 14
ATOM 13317 N N . ALA A 1 45 ? 4.040 -2.651 -12.767 1.00 0.00 264 ALA A N 14
ATOM 13318 C CA . ALA A 1 45 ? 3.682 -3.913 -13.403 1.00 0.00 264 ALA A CA 14
ATOM 13319 C C . ALA A 1 45 ? 2.868 -3.678 -14.671 1.00 0.00 264 ALA A C 14
ATOM 13320 O O . ALA A 1 45 ? 3.252 -4.113 -15.757 1.00 0.00 264 ALA A O 14
ATOM 13327 N N . CYS A 1 46 ? 1.742 -2.987 -14.526 1.00 0.00 265 CYS A N 14
ATOM 13328 C CA . CYS A 1 46 ? 0.873 -2.694 -15.659 1.00 0.00 265 CYS A CA 14
ATOM 13329 C C . CYS A 1 46 ? 1.018 -1.239 -16.094 1.00 0.00 265 CYS A C 14
ATOM 13330 O O . CYS A 1 46 ? 0.932 -0.923 -17.280 1.00 0.00 265 CYS A O 14
ATOM 13337 N N . GLY A 1 47 ? 1.240 -0.356 -15.124 1.00 0.00 266 GLY A N 14
ATOM 13338 C CA . GLY A 1 47 ? 1.394 1.055 -15.427 1.00 0.00 266 GLY A CA 14
ATOM 13339 C C . GLY A 1 47 ? 0.120 1.841 -15.187 1.00 0.00 266 GLY A C 14
ATOM 13340 O O . GLY A 1 47 ? -0.560 2.238 -16.133 1.00 0.00 266 GLY A O 14
ATOM 13344 N N . MET A 1 48 ? -0.204 2.066 -13.918 1.00 0.00 267 MET A N 14
ATOM 13345 C CA . MET A 1 48 ? -1.406 2.810 -13.557 1.00 0.00 267 MET A CA 14
ATOM 13346 C C . MET A 1 48 ? -1.125 3.771 -12.406 1.00 0.00 267 MET A C 14
ATOM 13347 O O . MET A 1 48 ? -0.396 3.439 -11.472 1.00 0.00 267 MET A O 14
ATOM 13361 N N . ASN A 1 49 ? -1.708 4.963 -12.481 1.00 0.00 268 ASN A N 14
ATOM 13362 C CA . ASN A 1 49 ? -1.519 5.972 -11.445 1.00 0.00 268 ASN A CA 14
ATOM 13363 C C . ASN A 1 49 ? -2.763 6.094 -10.571 1.00 0.00 268 ASN A C 14
ATOM 13364 O O . ASN A 1 49 ? -3.857 6.368 -11.064 1.00 0.00 268 ASN A O 14
ATOM 13375 N N . VAL A 1 50 ? -2.588 5.889 -9.269 1.00 0.00 269 VAL A N 14
ATOM 13376 C CA . VAL A 1 50 ? -3.695 5.977 -8.325 1.00 0.00 269 VAL A CA 14
ATOM 13377 C C . VAL A 1 50 ? -3.264 6.667 -7.035 1.00 0.00 269 VAL A C 14
ATOM 13378 O O . VAL A 1 50 ? -2.072 6.820 -6.769 1.00 0.00 269 VAL A O 14
ATOM 13391 N N . HIS A 1 51 ? -4.243 7.081 -6.237 1.00 0.00 270 HIS A N 14
ATOM 13392 C CA . HIS A 1 51 ? -3.965 7.754 -4.973 1.00 0.00 270 HIS A CA 14
ATOM 13393 C C . HIS A 1 51 ? -3.153 6.855 -4.046 1.00 0.00 270 HIS A C 14
ATOM 13394 O O . HIS A 1 51 ? -2.851 5.709 -4.382 1.00 0.00 270 HIS A O 14
ATOM 13408 N N . HIS A 1 52 ? -2.800 7.382 -2.877 1.00 0.00 271 HIS A N 14
ATOM 13409 C CA . HIS A 1 52 ? -2.022 6.627 -1.902 1.00 0.00 271 HIS A CA 14
ATOM 13410 C C . HIS A 1 52 ? -2.880 5.558 -1.232 1.00 0.00 271 HIS A C 14
ATOM 13411 O O . HIS A 1 52 ? -2.386 4.493 -0.863 1.00 0.00 271 HIS A O 14
ATOM 13425 N N . ARG A 1 53 ? -4.168 5.850 -1.078 1.00 0.00 272 ARG A N 14
ATOM 13426 C CA . ARG A 1 53 ? -5.094 4.915 -0.452 1.00 0.00 272 ARG A CA 14
ATOM 13427 C C . ARG A 1 53 ? -5.795 4.058 -1.502 1.00 0.00 272 ARG A C 14
ATOM 13428 O O . ARG A 1 53 ? -5.888 2.838 -1.363 1.00 0.00 272 ARG A O 14
ATOM 13449 N N . CYS A 1 54 ? -6.289 4.706 -2.552 1.00 0.00 273 CYS A N 14
ATOM 13450 C CA . CYS A 1 54 ? -6.983 4.005 -3.626 1.00 0.00 273 CYS A CA 14
ATOM 13451 C C . CYS A 1 54 ? -6.212 2.758 -4.049 1.00 0.00 273 CYS A C 14
ATOM 13452 O O . CYS A 1 54 ? -6.789 1.814 -4.588 1.00 0.00 273 CYS A O 14
ATOM 13459 N N . GLN A 1 55 ? -4.906 2.763 -3.801 1.00 0.00 274 GLN A N 14
ATOM 13460 C CA . GLN A 1 55 ? -4.057 1.633 -4.156 1.00 0.00 274 GLN A CA 14
ATOM 13461 C C . GLN A 1 55 ? -4.512 0.364 -3.443 1.00 0.00 274 GLN A C 14
ATOM 13462 O O . GLN A 1 55 ? -4.651 -0.693 -4.059 1.00 0.00 274 GLN A O 14
ATOM 13476 N N . THR A 1 56 ? -4.742 0.475 -2.138 1.00 0.00 275 THR A N 14
ATOM 13477 C CA . THR A 1 56 ? -5.180 -0.663 -1.340 1.00 0.00 275 THR A CA 14
ATOM 13478 C C . THR A 1 56 ? -6.611 -1.058 -1.685 1.00 0.00 275 THR A C 14
ATOM 13479 O O . THR A 1 56 ? -7.079 -2.131 -1.304 1.00 0.00 275 THR A O 14
ATOM 13490 N N . LYS A 1 57 ? -7.303 -0.185 -2.409 1.00 0.00 276 LYS A N 14
ATOM 13491 C CA . LYS A 1 57 ? -8.682 -0.443 -2.808 1.00 0.00 276 LYS A CA 14
ATOM 13492 C C . LYS A 1 57 ? -8.732 -1.261 -4.094 1.00 0.00 276 LYS A C 14
ATOM 13493 O O . LYS A 1 57 ? -9.626 -2.085 -4.284 1.00 0.00 276 LYS A O 14
ATOM 13512 N N . VAL A 1 58 ? -7.764 -1.029 -4.976 1.00 0.00 277 VAL A N 14
ATOM 13513 C CA . VAL A 1 58 ? -7.697 -1.746 -6.244 1.00 0.00 277 VAL A CA 14
ATOM 13514 C C . VAL A 1 58 ? -7.516 -3.243 -6.019 1.00 0.00 277 VAL A C 14
ATOM 13515 O O . VAL A 1 58 ? -6.803 -3.662 -5.108 1.00 0.00 277 VAL A O 14
ATOM 13528 N N . ALA A 1 59 ? -8.166 -4.044 -6.857 1.00 0.00 278 ALA A N 14
ATOM 13529 C CA . ALA A 1 59 ? -8.075 -5.495 -6.752 1.00 0.00 278 ALA A CA 14
ATOM 13530 C C . ALA A 1 59 ? -6.693 -5.990 -7.166 1.00 0.00 278 ALA A C 14
ATOM 13531 O O . ALA A 1 59 ? -5.862 -5.215 -7.638 1.00 0.00 278 ALA A O 14
ATOM 13538 N N . ASN A 1 60 ? -6.455 -7.285 -6.985 1.00 0.00 279 ASN A N 14
ATOM 13539 C CA . ASN A 1 60 ? -5.172 -7.882 -7.340 1.00 0.00 279 ASN A CA 14
ATOM 13540 C C . ASN A 1 60 ? -5.218 -8.475 -8.745 1.00 0.00 279 ASN A C 14
ATOM 13541 O O . ASN A 1 60 ? -4.844 -9.629 -8.956 1.00 0.00 279 ASN A O 14
ATOM 13552 N N . LEU A 1 61 ? -5.677 -7.677 -9.702 1.00 0.00 280 LEU A N 14
ATOM 13553 C CA . LEU A 1 61 ? -5.771 -8.121 -11.089 1.00 0.00 280 LEU A CA 14
ATOM 13554 C C . LEU A 1 61 ? -4.894 -7.264 -11.996 1.00 0.00 280 LEU A C 14
ATOM 13555 O O . LEU A 1 61 ? -5.393 -6.437 -12.760 1.00 0.00 280 LEU A O 14
ATOM 13571 N N . CYS A 1 62 ? -3.584 -7.468 -11.908 1.00 0.00 281 CYS A N 14
ATOM 13572 C CA . CYS A 1 62 ? -2.636 -6.716 -12.721 1.00 0.00 281 CYS A CA 14
ATOM 13573 C C . CYS A 1 62 ? -2.297 -7.473 -14.002 1.00 0.00 281 CYS A C 14
ATOM 13574 O O . CYS A 1 62 ? -1.721 -8.559 -13.960 1.00 0.00 281 CYS A O 14
ATOM 13581 N N . GLY A 1 63 ? -2.660 -6.891 -15.141 1.00 0.00 282 GLY A N 14
ATOM 13582 C CA . GLY A 1 63 ? -2.387 -7.524 -16.418 1.00 0.00 282 GLY A CA 14
ATOM 13583 C C . GLY A 1 63 ? -3.495 -8.466 -16.847 1.00 0.00 282 GLY A C 14
ATOM 13584 O O . GLY A 1 63 ? -3.459 -9.016 -17.948 1.00 0.00 282 GLY A O 14
ATOM 13588 N N . ILE A 1 64 ? -4.480 -8.654 -15.975 1.00 0.00 283 ILE A N 14
ATOM 13589 C CA . ILE A 1 64 ? -5.602 -9.537 -16.270 1.00 0.00 283 ILE A CA 14
ATOM 13590 C C . ILE A 1 64 ? -6.332 -9.094 -17.533 1.00 0.00 283 ILE A C 14
ATOM 13591 O O . ILE A 1 64 ? -7.044 -9.879 -18.158 1.00 0.00 283 ILE A O 14
ATOM 13607 N N . ASN A 1 65 ? -6.149 -7.831 -17.904 1.00 0.00 284 ASN A N 14
ATOM 13608 C CA . ASN A 1 65 ? -6.790 -7.284 -19.095 1.00 0.00 284 ASN A CA 14
ATOM 13609 C C . ASN A 1 65 ? -5.900 -7.460 -20.321 1.00 0.00 284 ASN A C 14
ATOM 13610 O O . ASN A 1 65 ? -4.674 -7.469 -20.215 1.00 0.00 284 ASN A O 14
ATOM 13623 N N . GLY A 1 1 ? -3.218 -44.283 -7.199 1.00 0.00 220 GLY A N 15
ATOM 13624 C CA . GLY A 1 1 ? -4.219 -43.282 -7.520 1.00 0.00 220 GLY A CA 15
ATOM 13625 C C . GLY A 1 1 ? -3.948 -41.953 -6.844 1.00 0.00 220 GLY A C 15
ATOM 13626 O O . GLY A 1 1 ? -4.152 -41.809 -5.638 1.00 0.00 220 GLY A O 15
ATOM 13630 N N . SER A 1 2 ? -3.485 -40.979 -7.620 1.00 0.00 221 SER A N 15
ATOM 13631 C CA . SER A 1 2 ? -3.180 -39.656 -7.088 1.00 0.00 221 SER A CA 15
ATOM 13632 C C . SER A 1 2 ? -4.026 -38.587 -7.772 1.00 0.00 221 SER A C 15
ATOM 13633 O O . SER A 1 2 ? -4.824 -38.886 -8.661 1.00 0.00 221 SER A O 15
ATOM 13641 N N . SER A 1 3 ? -3.845 -37.339 -7.352 1.00 0.00 222 SER A N 15
ATOM 13642 C CA . SER A 1 3 ? -4.594 -36.225 -7.920 1.00 0.00 222 SER A CA 15
ATOM 13643 C C . SER A 1 3 ? -3.701 -34.999 -8.085 1.00 0.00 222 SER A C 15
ATOM 13644 O O . SER A 1 3 ? -2.548 -34.994 -7.657 1.00 0.00 222 SER A O 15
ATOM 13652 N N . GLY A 1 4 ? -4.245 -33.958 -8.711 1.00 0.00 223 GLY A N 15
ATOM 13653 C CA . GLY A 1 4 ? -3.485 -32.740 -8.922 1.00 0.00 223 GLY A CA 15
ATOM 13654 C C . GLY A 1 4 ? -4.229 -31.504 -8.458 1.00 0.00 223 GLY A C 15
ATOM 13655 O O . GLY A 1 4 ? -5.445 -31.538 -8.267 1.00 0.00 223 GLY A O 15
ATOM 13659 N N . SER A 1 5 ? -3.498 -30.410 -8.273 1.00 0.00 224 SER A N 15
ATOM 13660 C CA . SER A 1 5 ? -4.096 -29.159 -7.821 1.00 0.00 224 SER A CA 15
ATOM 13661 C C . SER A 1 5 ? -3.622 -27.990 -8.680 1.00 0.00 224 SER A C 15
ATOM 13662 O O . SER A 1 5 ? -2.443 -27.892 -9.020 1.00 0.00 224 SER A O 15
ATOM 13670 N N . SER A 1 6 ? -4.551 -27.104 -9.027 1.00 0.00 225 SER A N 15
ATOM 13671 C CA . SER A 1 6 ? -4.231 -25.943 -9.849 1.00 0.00 225 SER A CA 15
ATOM 13672 C C . SER A 1 6 ? -5.031 -24.724 -9.402 1.00 0.00 225 SER A C 15
ATOM 13673 O O . SER A 1 6 ? -6.261 -24.734 -9.419 1.00 0.00 225 SER A O 15
ATOM 13681 N N . GLY A 1 7 ? -4.322 -23.673 -9.002 1.00 0.00 226 GLY A N 15
ATOM 13682 C CA . GLY A 1 7 ? -4.981 -22.459 -8.555 1.00 0.00 226 GLY A CA 15
ATOM 13683 C C . GLY A 1 7 ? -4.349 -21.209 -9.135 1.00 0.00 226 GLY A C 15
ATOM 13684 O O . GLY A 1 7 ? -3.144 -21.170 -9.381 1.00 0.00 226 GLY A O 15
ATOM 13688 N N . LYS A 1 8 ? -5.165 -20.184 -9.356 1.00 0.00 227 LYS A N 15
ATOM 13689 C CA . LYS A 1 8 ? -4.681 -18.926 -9.910 1.00 0.00 227 LYS A CA 15
ATOM 13690 C C . LYS A 1 8 ? -4.064 -18.053 -8.822 1.00 0.00 227 LYS A C 15
ATOM 13691 O O . LYS A 1 8 ? -4.713 -17.736 -7.826 1.00 0.00 227 LYS A O 15
ATOM 13710 N N . ILE A 1 9 ? -2.808 -17.667 -9.021 1.00 0.00 228 ILE A N 15
ATOM 13711 C CA . ILE A 1 9 ? -2.105 -16.829 -8.057 1.00 0.00 228 ILE A CA 15
ATOM 13712 C C . ILE A 1 9 ? -2.682 -15.417 -8.033 1.00 0.00 228 ILE A C 15
ATOM 13713 O O . ILE A 1 9 ? -3.616 -15.105 -8.772 1.00 0.00 228 ILE A O 15
ATOM 13729 N N . ASP A 1 10 ? -2.119 -14.568 -7.181 1.00 0.00 229 ASP A N 15
ATOM 13730 C CA . ASP A 1 10 ? -2.575 -13.188 -7.062 1.00 0.00 229 ASP A CA 15
ATOM 13731 C C . ASP A 1 10 ? -1.422 -12.214 -7.287 1.00 0.00 229 ASP A C 15
ATOM 13732 O O . ASP A 1 10 ? -0.469 -12.175 -6.510 1.00 0.00 229 ASP A O 15
ATOM 13741 N N . MET A 1 11 ? -1.517 -11.430 -8.356 1.00 0.00 230 MET A N 15
ATOM 13742 C CA . MET A 1 11 ? -0.482 -10.456 -8.683 1.00 0.00 230 MET A CA 15
ATOM 13743 C C . MET A 1 11 ? -0.968 -9.036 -8.413 1.00 0.00 230 MET A C 15
ATOM 13744 O O . MET A 1 11 ? -1.652 -8.421 -9.232 1.00 0.00 230 MET A O 15
ATOM 13758 N N . PRO A 1 12 ? -0.609 -8.500 -7.237 1.00 0.00 231 PRO A N 15
ATOM 13759 C CA . PRO A 1 12 ? -0.997 -7.146 -6.832 1.00 0.00 231 PRO A CA 15
ATOM 13760 C C . PRO A 1 12 ? -0.289 -6.071 -7.649 1.00 0.00 231 PRO A C 15
ATOM 13761 O O . PRO A 1 12 ? 0.808 -6.290 -8.163 1.00 0.00 231 PRO A O 15
ATOM 13772 N N . HIS A 1 13 ? -0.923 -4.908 -7.765 1.00 0.00 232 HIS A N 15
ATOM 13773 C CA . HIS A 1 13 ? -0.353 -3.798 -8.519 1.00 0.00 232 HIS A CA 15
ATOM 13774 C C . HIS A 1 13 ? 0.913 -3.277 -7.846 1.00 0.00 232 HIS A C 15
ATOM 13775 O O . HIS A 1 13 ? 0.868 -2.772 -6.724 1.00 0.00 232 HIS A O 15
ATOM 13789 N N . ARG A 1 14 ? 2.041 -3.405 -8.537 1.00 0.00 233 ARG A N 15
ATOM 13790 C CA . ARG A 1 14 ? 3.319 -2.949 -8.005 1.00 0.00 233 ARG A CA 15
ATOM 13791 C C . ARG A 1 14 ? 3.406 -1.426 -8.029 1.00 0.00 233 ARG A C 15
ATOM 13792 O O . ARG A 1 14 ? 4.232 -0.851 -8.739 1.00 0.00 233 ARG A O 15
ATOM 13813 N N . PHE A 1 15 ? 2.549 -0.777 -7.248 1.00 0.00 234 PHE A N 15
ATOM 13814 C CA . PHE A 1 15 ? 2.527 0.680 -7.181 1.00 0.00 234 PHE A CA 15
ATOM 13815 C C . PHE A 1 15 ? 3.797 1.213 -6.523 1.00 0.00 234 PHE A C 15
ATOM 13816 O O . PHE A 1 15 ? 4.150 0.813 -5.413 1.00 0.00 234 PHE A O 15
ATOM 13833 N N . LYS A 1 16 ? 4.480 2.117 -7.216 1.00 0.00 235 LYS A N 15
ATOM 13834 C CA . LYS A 1 16 ? 5.710 2.707 -6.701 1.00 0.00 235 LYS A CA 15
ATOM 13835 C C . LYS A 1 16 ? 5.639 4.230 -6.736 1.00 0.00 235 LYS A C 15
ATOM 13836 O O . LYS A 1 16 ? 5.135 4.817 -7.693 1.00 0.00 235 LYS A O 15
ATOM 13855 N N . VAL A 1 17 ? 6.149 4.866 -5.685 1.00 0.00 236 VAL A N 15
ATOM 13856 C CA . VAL A 1 17 ? 6.146 6.321 -5.597 1.00 0.00 236 VAL A CA 15
ATOM 13857 C C . VAL A 1 17 ? 6.936 6.943 -6.744 1.00 0.00 236 VAL A C 15
ATOM 13858 O O . VAL A 1 17 ? 8.056 6.525 -7.038 1.00 0.00 236 VAL A O 15
ATOM 13871 N N . TYR A 1 18 ? 6.345 7.944 -7.387 1.00 0.00 237 TYR A N 15
ATOM 13872 C CA . TYR A 1 18 ? 6.992 8.623 -8.503 1.00 0.00 237 TYR A CA 15
ATOM 13873 C C . TYR A 1 18 ? 6.575 10.089 -8.565 1.00 0.00 237 TYR A C 15
ATOM 13874 O O . TYR A 1 18 ? 5.504 10.461 -8.089 1.00 0.00 237 TYR A O 15
ATOM 13892 N N . ASN A 1 19 ? 7.432 10.916 -9.155 1.00 0.00 238 ASN A N 15
ATOM 13893 C CA . ASN A 1 19 ? 7.154 12.343 -9.280 1.00 0.00 238 ASN A CA 15
ATOM 13894 C C . ASN A 1 19 ? 6.334 12.629 -10.534 1.00 0.00 238 ASN A C 15
ATOM 13895 O O . ASN A 1 19 ? 6.692 12.206 -11.633 1.00 0.00 238 ASN A O 15
ATOM 13906 N N . TYR A 1 20 ? 5.232 13.351 -10.361 1.00 0.00 239 TYR A N 15
ATOM 13907 C CA . TYR A 1 20 ? 4.360 13.693 -11.478 1.00 0.00 239 TYR A CA 15
ATOM 13908 C C . TYR A 1 20 ? 4.495 15.169 -11.843 1.00 0.00 239 TYR A C 15
ATOM 13909 O O . TYR A 1 20 ? 4.181 16.050 -11.043 1.00 0.00 239 TYR A O 15
ATOM 13927 N N . LYS A 1 21 ? 4.964 15.430 -13.059 1.00 0.00 240 LYS A N 15
ATOM 13928 C CA . LYS A 1 21 ? 5.140 16.797 -13.533 1.00 0.00 240 LYS A CA 15
ATOM 13929 C C . LYS A 1 21 ? 3.898 17.279 -14.277 1.00 0.00 240 LYS A C 15
ATOM 13930 O O . LYS A 1 21 ? 3.979 18.158 -15.135 1.00 0.00 240 LYS A O 15
ATOM 13949 N N . SER A 1 22 ? 2.750 16.699 -13.941 1.00 0.00 241 SER A N 15
ATOM 13950 C CA . SER A 1 22 ? 1.492 17.068 -14.579 1.00 0.00 241 SER A CA 15
ATOM 13951 C C . SER A 1 22 ? 0.310 16.427 -13.859 1.00 0.00 241 SER A C 15
ATOM 13952 O O . SER A 1 22 ? 0.441 15.407 -13.183 1.00 0.00 241 SER A O 15
ATOM 13960 N N . PRO A 1 23 ? -0.874 17.040 -14.007 1.00 0.00 242 PRO A N 15
ATOM 13961 C CA . PRO A 1 23 ? -2.104 16.547 -13.380 1.00 0.00 242 PRO A CA 15
ATOM 13962 C C . PRO A 1 23 ? -2.591 15.243 -14.002 1.00 0.00 242 PRO A C 15
ATOM 13963 O O . PRO A 1 23 ? -2.547 15.070 -15.221 1.00 0.00 242 PRO A O 15
ATOM 13974 N N . THR A 1 24 ? -3.055 14.327 -13.158 1.00 0.00 243 THR A N 15
ATOM 13975 C CA . THR A 1 24 ? -3.549 13.038 -13.625 1.00 0.00 243 THR A CA 15
ATOM 13976 C C . THR A 1 24 ? -4.806 12.624 -12.870 1.00 0.00 243 THR A C 15
ATOM 13977 O O . THR A 1 24 ? -5.075 13.118 -11.774 1.00 0.00 243 THR A O 15
ATOM 13988 N N . PHE A 1 25 ? -5.574 11.714 -13.461 1.00 0.00 244 PHE A N 15
ATOM 13989 C CA . PHE A 1 25 ? -6.804 11.234 -12.843 1.00 0.00 244 PHE A CA 15
ATOM 13990 C C . PHE A 1 25 ? -6.626 9.818 -12.305 1.00 0.00 244 PHE A C 15
ATOM 13991 O O . PHE A 1 25 ? -5.915 9.002 -12.894 1.00 0.00 244 PHE A O 15
ATOM 14008 N N . CYS A 1 26 ? -7.276 9.531 -11.182 1.00 0.00 245 CYS A N 15
ATOM 14009 C CA . CYS A 1 26 ? -7.190 8.214 -10.562 1.00 0.00 245 CYS A CA 15
ATOM 14010 C C . CYS A 1 26 ? -8.039 7.199 -11.322 1.00 0.00 245 CYS A C 15
ATOM 14011 O O . CYS A 1 26 ? -9.248 7.374 -11.470 1.00 0.00 245 CYS A O 15
ATOM 14018 N N . GLU A 1 27 ? -7.396 6.139 -11.802 1.00 0.00 246 GLU A N 15
ATOM 14019 C CA . GLU A 1 27 ? -8.092 5.096 -12.547 1.00 0.00 246 GLU A CA 15
ATOM 14020 C C . GLU A 1 27 ? -8.883 4.192 -11.606 1.00 0.00 246 GLU A C 15
ATOM 14021 O O . GLU A 1 27 ? -9.455 3.187 -12.029 1.00 0.00 246 GLU A O 15
ATOM 14033 N N . HIS A 1 28 ? -8.911 4.557 -10.328 1.00 0.00 247 HIS A N 15
ATOM 14034 C CA . HIS A 1 28 ? -9.632 3.779 -9.327 1.00 0.00 247 HIS A CA 15
ATOM 14035 C C . HIS A 1 28 ? -10.867 4.531 -8.840 1.00 0.00 247 HIS A C 15
ATOM 14036 O O . HIS A 1 28 ? -11.996 4.181 -9.184 1.00 0.00 247 HIS A O 15
ATOM 14050 N N . CYS A 1 29 ? -10.645 5.567 -8.038 1.00 0.00 248 CYS A N 15
ATOM 14051 C CA . CYS A 1 29 ? -11.738 6.369 -7.502 1.00 0.00 248 CYS A CA 15
ATOM 14052 C C . CYS A 1 29 ? -12.306 7.297 -8.572 1.00 0.00 248 CYS A C 15
ATOM 14053 O O . CYS A 1 29 ? -13.504 7.577 -8.593 1.00 0.00 248 CYS A O 15
ATOM 14060 N N . GLY A 1 30 ? -11.437 7.772 -9.459 1.00 0.00 249 GLY A N 15
ATOM 14061 C CA . GLY A 1 30 ? -11.870 8.663 -10.519 1.00 0.00 249 GLY A CA 15
ATOM 14062 C C . GLY A 1 30 ? -11.863 10.117 -10.093 1.00 0.00 249 GLY A C 15
ATOM 14063 O O . GLY A 1 30 ? -12.797 10.864 -10.387 1.00 0.00 249 GLY A O 15
ATOM 14067 N N . THR A 1 31 ? -10.806 10.523 -9.396 1.00 0.00 250 THR A N 15
ATOM 14068 C CA . THR A 1 31 ? -10.681 11.897 -8.926 1.00 0.00 250 THR A CA 15
ATOM 14069 C C . THR A 1 31 ? -9.250 12.400 -9.071 1.00 0.00 250 THR A C 15
ATOM 14070 O O . THR A 1 31 ? -8.295 11.677 -8.782 1.00 0.00 250 THR A O 15
ATOM 14081 N N . LEU A 1 32 ? -9.107 13.642 -9.518 1.00 0.00 251 LEU A N 15
ATOM 14082 C CA . LEU A 1 32 ? -7.790 14.243 -9.700 1.00 0.00 251 LEU A CA 15
ATOM 14083 C C . LEU A 1 32 ? -6.817 13.756 -8.632 1.00 0.00 251 LEU A C 15
ATOM 14084 O O . LEU A 1 32 ? -7.205 13.508 -7.489 1.00 0.00 251 LEU A O 15
ATOM 14100 N N . LEU A 1 33 ? -5.550 13.624 -9.009 1.00 0.00 252 LEU A N 15
ATOM 14101 C CA . LEU A 1 33 ? -4.519 13.169 -8.082 1.00 0.00 252 LEU A CA 15
ATOM 14102 C C . LEU A 1 33 ? -3.813 14.353 -7.429 1.00 0.00 252 LEU A C 15
ATOM 14103 O O . LEU A 1 33 ? -3.234 15.197 -8.113 1.00 0.00 252 LEU A O 15
ATOM 14119 N N . TRP A 1 34 ? -3.864 14.407 -6.103 1.00 0.00 253 TRP A N 15
ATOM 14120 C CA . TRP A 1 34 ? -3.227 15.486 -5.358 1.00 0.00 253 TRP A CA 15
ATOM 14121 C C . TRP A 1 34 ? -1.915 15.019 -4.737 1.00 0.00 253 TRP A C 15
ATOM 14122 O O . TRP A 1 34 ? -1.767 13.852 -4.379 1.00 0.00 253 TRP A O 15
ATOM 14143 N N . GLY A 1 35 ? -0.963 15.940 -4.612 1.00 0.00 254 GLY A N 15
ATOM 14144 C CA . GLY A 1 35 ? 0.325 15.602 -4.035 1.00 0.00 254 GLY A CA 15
ATOM 14145 C C . GLY A 1 35 ? 1.460 16.405 -4.638 1.00 0.00 254 GLY A C 15
ATOM 14146 O O . GLY A 1 35 ? 1.346 16.912 -5.755 1.00 0.00 254 GLY A O 15
ATOM 14150 N N . LEU A 1 36 ? 2.557 16.523 -3.899 1.00 0.00 255 LEU A N 15
ATOM 14151 C CA . LEU A 1 36 ? 3.718 17.272 -4.367 1.00 0.00 255 LEU A CA 15
ATOM 14152 C C . LEU A 1 36 ? 4.652 16.379 -5.178 1.00 0.00 255 LEU A C 15
ATOM 14153 O O . LEU A 1 36 ? 4.781 16.539 -6.391 1.00 0.00 255 LEU A O 15
ATOM 14169 N N . ALA A 1 37 ? 5.299 15.437 -4.499 1.00 0.00 256 ALA A N 15
ATOM 14170 C CA . ALA A 1 37 ? 6.217 14.516 -5.157 1.00 0.00 256 ALA A CA 15
ATOM 14171 C C . ALA A 1 37 ? 5.661 13.096 -5.161 1.00 0.00 256 ALA A C 15
ATOM 14172 O O . ALA A 1 37 ? 5.761 12.383 -6.159 1.00 0.00 256 ALA A O 15
ATOM 14179 N N . ARG A 1 38 ? 5.076 12.692 -4.038 1.00 0.00 257 ARG A N 15
ATOM 14180 C CA . ARG A 1 38 ? 4.506 11.356 -3.912 1.00 0.00 257 ARG A CA 15
ATOM 14181 C C . ARG A 1 38 ? 3.128 11.289 -4.565 1.00 0.00 257 ARG A C 15
ATOM 14182 O O . ARG A 1 38 ? 2.387 10.325 -4.373 1.00 0.00 257 ARG A O 15
ATOM 14203 N N . GLN A 1 39 ? 2.793 12.319 -5.335 1.00 0.00 258 GLN A N 15
ATOM 14204 C CA . GLN A 1 39 ? 1.504 12.377 -6.014 1.00 0.00 258 GLN A CA 15
ATOM 14205 C C . GLN A 1 39 ? 1.091 10.997 -6.517 1.00 0.00 258 GLN A C 15
ATOM 14206 O O . GLN A 1 39 ? 1.466 10.589 -7.616 1.00 0.00 258 GLN A O 15
ATOM 14220 N N . GLY A 1 40 ? 0.318 10.283 -5.705 1.00 0.00 259 GLY A N 15
ATOM 14221 C CA . GLY A 1 40 ? -0.132 8.957 -6.086 1.00 0.00 259 GLY A CA 15
ATOM 14222 C C . GLY A 1 40 ? 1.020 8.008 -6.350 1.00 0.00 259 GLY A C 15
ATOM 14223 O O . GLY A 1 40 ? 2.178 8.336 -6.089 1.00 0.00 259 GLY A O 15
ATOM 14227 N N . LEU A 1 41 ? 0.703 6.826 -6.868 1.00 0.00 260 LEU A N 15
ATOM 14228 C CA . LEU A 1 41 ? 1.721 5.824 -7.167 1.00 0.00 260 LEU A CA 15
ATOM 14229 C C . LEU A 1 41 ? 1.549 5.278 -8.580 1.00 0.00 260 LEU A C 15
ATOM 14230 O O . LEU A 1 41 ? 0.481 5.401 -9.180 1.00 0.00 260 LEU A O 15
ATOM 14246 N N . LYS A 1 42 ? 2.608 4.672 -9.108 1.00 0.00 261 LYS A N 15
ATOM 14247 C CA . LYS A 1 42 ? 2.574 4.103 -10.450 1.00 0.00 261 LYS A CA 15
ATOM 14248 C C . LYS A 1 42 ? 2.911 2.616 -10.418 1.00 0.00 261 LYS A C 15
ATOM 14249 O O . LYS A 1 42 ? 3.944 2.214 -9.881 1.00 0.00 261 LYS A O 15
ATOM 14268 N N . CYS A 1 43 ? 2.034 1.803 -10.998 1.00 0.00 262 CYS A N 15
ATOM 14269 C CA . CYS A 1 43 ? 2.238 0.360 -11.038 1.00 0.00 262 CYS A CA 15
ATOM 14270 C C . CYS A 1 43 ? 3.263 -0.015 -12.104 1.00 0.00 262 CYS A C 15
ATOM 14271 O O . CYS A 1 43 ? 2.964 -0.005 -13.299 1.00 0.00 262 CYS A O 15
ATOM 14278 N N . ASP A 1 44 ? 4.472 -0.347 -11.664 1.00 0.00 263 ASP A N 15
ATOM 14279 C CA . ASP A 1 44 ? 5.542 -0.727 -12.580 1.00 0.00 263 ASP A CA 15
ATOM 14280 C C . ASP A 1 44 ? 5.227 -2.055 -13.262 1.00 0.00 263 ASP A C 15
ATOM 14281 O O . ASP A 1 44 ? 5.957 -2.497 -14.148 1.00 0.00 263 ASP A O 15
ATOM 14290 N N . ALA A 1 45 ? 4.136 -2.686 -12.841 1.00 0.00 264 ALA A N 15
ATOM 14291 C CA . ALA A 1 45 ? 3.724 -3.963 -13.411 1.00 0.00 264 ALA A CA 15
ATOM 14292 C C . ALA A 1 45 ? 2.852 -3.757 -14.645 1.00 0.00 264 ALA A C 15
ATOM 14293 O O . ALA A 1 45 ? 3.128 -4.306 -15.712 1.00 0.00 264 ALA A O 15
ATOM 14300 N N . CYS A 1 46 ? 1.797 -2.964 -14.492 1.00 0.00 265 CYS A N 15
ATOM 14301 C CA . CYS A 1 46 ? 0.882 -2.686 -15.593 1.00 0.00 265 CYS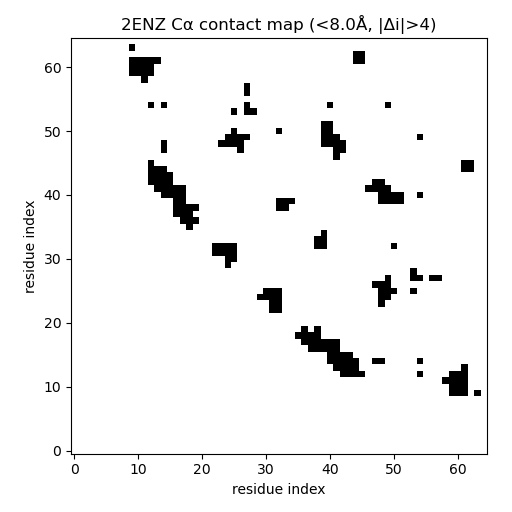 A CA 15
ATOM 14302 C C . CYS A 1 46 ? 0.912 -1.206 -15.964 1.00 0.00 265 CYS A C 15
ATOM 14303 O O . CYS A 1 46 ? 0.682 -0.840 -17.116 1.00 0.00 265 CYS A O 15
ATOM 14310 N N . GLY A 1 47 ? 1.197 -0.360 -14.980 1.00 0.00 266 GLY A N 15
ATOM 14311 C CA . GLY A 1 47 ? 1.252 1.070 -15.223 1.00 0.00 266 GLY A CA 15
ATOM 14312 C C . GLY A 1 47 ? -0.082 1.750 -14.986 1.00 0.00 266 GLY A C 15
ATOM 14313 O O . GLY A 1 47 ? -0.850 1.967 -15.922 1.00 0.00 266 GLY A O 15
ATOM 14317 N N . MET A 1 48 ? -0.359 2.084 -13.730 1.00 0.00 267 MET A N 15
ATOM 14318 C CA . MET A 1 48 ? -1.610 2.743 -13.373 1.00 0.00 267 MET A CA 15
ATOM 14319 C C . MET A 1 48 ? -1.394 3.748 -12.246 1.00 0.00 267 MET A C 15
ATOM 14320 O O . MET A 1 48 ? -0.792 3.427 -11.223 1.00 0.00 267 MET A O 15
ATOM 14334 N N . ASN A 1 49 ? -1.888 4.966 -12.442 1.00 0.00 268 ASN A N 15
ATOM 14335 C CA . ASN A 1 49 ? -1.747 6.018 -11.442 1.00 0.00 268 ASN A CA 15
ATOM 14336 C C . ASN A 1 49 ? -2.926 6.010 -10.474 1.00 0.00 268 ASN A C 15
ATOM 14337 O O . ASN A 1 49 ? -4.076 6.192 -10.876 1.00 0.00 268 ASN A O 15
ATOM 14348 N N . VAL A 1 50 ? -2.633 5.797 -9.195 1.00 0.00 269 VAL A N 15
ATOM 14349 C CA . VAL A 1 50 ? -3.668 5.767 -8.168 1.00 0.00 269 VAL A CA 15
ATOM 14350 C C . VAL A 1 50 ? -3.212 6.490 -6.906 1.00 0.00 269 VAL A C 15
ATOM 14351 O O . VAL A 1 50 ? -2.015 6.599 -6.639 1.00 0.00 269 VAL A O 15
ATOM 14364 N N . HIS A 1 51 ? -4.174 6.983 -6.133 1.00 0.00 270 HIS A N 15
ATOM 14365 C CA . HIS A 1 51 ? -3.871 7.696 -4.897 1.00 0.00 270 HIS A CA 15
ATOM 14366 C C . HIS A 1 51 ? -3.084 6.808 -3.937 1.00 0.00 270 HIS A C 15
ATOM 14367 O O . HIS A 1 51 ? -2.718 5.682 -4.275 1.00 0.00 270 HIS A O 15
ATOM 14381 N N . HIS A 1 52 ? -2.825 7.324 -2.739 1.00 0.00 271 HIS A N 15
ATOM 14382 C CA . HIS A 1 52 ? -2.081 6.578 -1.730 1.00 0.00 271 HIS A CA 15
ATOM 14383 C C . HIS A 1 52 ? -2.954 5.498 -1.099 1.00 0.00 271 HIS A C 15
ATOM 14384 O O . HIS A 1 52 ? -2.465 4.435 -0.716 1.00 0.00 271 HIS A O 15
ATOM 14398 N N . ARG A 1 53 ? -4.249 5.778 -0.992 1.00 0.00 272 ARG A N 15
ATOM 14399 C CA . ARG A 1 53 ? -5.190 4.832 -0.405 1.00 0.00 272 ARG A CA 15
ATOM 14400 C C . ARG A 1 53 ? -5.824 3.957 -1.482 1.00 0.00 272 ARG A C 15
ATOM 14401 O O . ARG A 1 53 ? -5.994 2.752 -1.298 1.00 0.00 272 ARG A O 15
ATOM 14422 N N . CYS A 1 54 ? -6.174 4.572 -2.607 1.00 0.00 273 CYS A N 15
ATOM 14423 C CA . CYS A 1 54 ? -6.790 3.851 -3.714 1.00 0.00 273 CYS A CA 15
ATOM 14424 C C . CYS A 1 54 ? -5.900 2.702 -4.178 1.00 0.00 273 CYS A C 15
ATOM 14425 O O . CYS A 1 54 ? -6.334 1.836 -4.938 1.00 0.00 273 CYS A O 15
ATOM 14432 N N . GLN A 1 55 ? -4.655 2.701 -3.714 1.00 0.00 274 GLN A N 15
ATOM 14433 C CA . GLN A 1 55 ? -3.704 1.658 -4.081 1.00 0.00 274 GLN A CA 15
ATOM 14434 C C . GLN A 1 55 ? -4.163 0.297 -3.569 1.00 0.00 274 GLN A C 15
ATOM 14435 O O . GLN A 1 55 ? -4.051 -0.712 -4.266 1.00 0.00 274 GLN A O 15
ATOM 14449 N N . THR A 1 56 ? -4.682 0.276 -2.345 1.00 0.00 275 THR A N 15
ATOM 14450 C CA . THR A 1 56 ? -5.157 -0.961 -1.738 1.00 0.00 275 THR A CA 15
ATOM 14451 C C . THR A 1 56 ? -6.670 -1.094 -1.873 1.00 0.00 275 THR A C 15
ATOM 14452 O O . THR A 1 56 ? -7.287 -1.954 -1.243 1.00 0.00 275 THR A O 15
ATOM 14463 N N . LYS A 1 57 ? -7.263 -0.238 -2.698 1.00 0.00 276 LYS A N 15
ATOM 14464 C CA . LYS A 1 57 ? -8.704 -0.260 -2.918 1.00 0.00 276 LYS A CA 15
ATOM 14465 C C . LYS A 1 57 ? -9.044 -0.961 -4.229 1.00 0.00 276 LYS A C 15
ATOM 14466 O O . LYS A 1 57 ? -10.144 -1.488 -4.397 1.00 0.00 276 LYS A O 15
ATOM 14485 N N . VAL A 1 58 ? -8.092 -0.964 -5.157 1.00 0.00 277 VAL A N 15
ATOM 14486 C CA . VAL A 1 58 ? -8.290 -1.603 -6.453 1.00 0.00 277 VAL A CA 15
ATOM 14487 C C . VAL A 1 58 ? -8.247 -3.122 -6.330 1.00 0.00 277 VAL A C 15
ATOM 14488 O O . VAL A 1 58 ? -8.079 -3.661 -5.236 1.00 0.00 277 VAL A O 15
ATOM 14501 N N . ALA A 1 59 ? -8.401 -3.806 -7.458 1.00 0.00 278 ALA A N 15
ATOM 14502 C CA . ALA A 1 59 ? -8.377 -5.263 -7.477 1.00 0.00 278 ALA A CA 15
ATOM 14503 C C . ALA A 1 59 ? -6.947 -5.789 -7.536 1.00 0.00 278 ALA A C 15
ATOM 14504 O O . ALA A 1 59 ? -6.060 -5.140 -8.088 1.00 0.00 278 ALA A O 15
ATOM 14511 N N . ASN A 1 60 ? -6.731 -6.968 -6.962 1.00 0.00 279 ASN A N 15
ATOM 14512 C CA . ASN A 1 60 ? -5.407 -7.580 -6.948 1.00 0.00 279 ASN A CA 15
ATOM 14513 C C . ASN A 1 60 ? -5.154 -8.357 -8.236 1.00 0.00 279 ASN A C 15
ATOM 14514 O O . ASN A 1 60 ? -4.379 -9.315 -8.254 1.00 0.00 279 ASN A O 15
ATOM 14525 N N . LEU A 1 61 ? -5.811 -7.939 -9.312 1.00 0.00 280 LEU A N 15
ATOM 14526 C CA . LEU A 1 61 ? -5.657 -8.595 -10.606 1.00 0.00 280 LEU A CA 15
ATOM 14527 C C . LEU A 1 61 ? -4.879 -7.711 -11.575 1.00 0.00 280 LEU A C 15
ATOM 14528 O O . LEU A 1 61 ? -5.463 -7.053 -12.437 1.00 0.00 280 LEU A O 15
ATOM 14544 N N . CYS A 1 62 ? -3.558 -7.701 -11.430 1.00 0.00 281 CYS A N 15
ATOM 14545 C CA . CYS A 1 62 ? -2.700 -6.900 -12.294 1.00 0.00 281 CYS A CA 15
ATOM 14546 C C . CYS A 1 62 ? -2.334 -7.667 -13.561 1.00 0.00 281 CYS A C 15
ATOM 14547 O O . CYS A 1 62 ? -1.884 -8.810 -13.499 1.00 0.00 281 CYS A O 15
ATOM 14554 N N . GLY A 1 63 ? -2.532 -7.029 -14.711 1.00 0.00 282 GLY A N 15
ATOM 14555 C CA . GLY A 1 63 ? -2.218 -7.666 -15.976 1.00 0.00 282 GLY A CA 15
ATOM 14556 C C . GLY A 1 63 ? -3.372 -8.489 -16.513 1.00 0.00 282 GLY A C 15
ATOM 14557 O O . GLY A 1 63 ? -3.444 -8.762 -17.712 1.00 0.00 282 GLY A O 15
ATOM 14561 N N . ILE A 1 64 ? -4.276 -8.887 -15.624 1.00 0.00 283 ILE A N 15
ATOM 14562 C CA . ILE A 1 64 ? -5.432 -9.685 -16.016 1.00 0.00 283 ILE A CA 15
ATOM 14563 C C . ILE A 1 64 ? -6.310 -8.930 -17.007 1.00 0.00 283 ILE A C 15
ATOM 14564 O O . ILE A 1 64 ? -6.995 -9.534 -17.831 1.00 0.00 283 ILE A O 15
ATOM 14580 N N . ASN A 1 65 ? -6.284 -7.603 -16.922 1.00 0.00 284 ASN A N 15
ATOM 14581 C CA . ASN A 1 65 ? -7.078 -6.765 -17.813 1.00 0.00 284 ASN A CA 15
ATOM 14582 C C . ASN A 1 65 ? -6.187 -6.049 -18.823 1.00 0.00 284 ASN A C 15
ATOM 14583 O O . ASN A 1 65 ? -6.395 -6.151 -20.032 1.00 0.00 284 ASN A O 15
ATOM 14596 N N . GLY A 1 1 ? -2.849 -42.655 -2.196 1.00 0.00 220 GLY A N 16
ATOM 14597 C CA . GLY A 1 1 ? -2.904 -41.262 -1.792 1.00 0.00 220 GLY A CA 16
ATOM 14598 C C . GLY A 1 1 ? -2.291 -40.335 -2.823 1.00 0.00 220 GLY A C 16
ATOM 14599 O O . GLY A 1 1 ? -1.832 -40.781 -3.874 1.00 0.00 220 GLY A O 16
ATOM 14603 N N . SER A 1 2 ? -2.286 -39.040 -2.523 1.00 0.00 221 SER A N 16
ATOM 14604 C CA . SER A 1 2 ? -1.730 -38.046 -3.434 1.00 0.00 221 SER A CA 16
ATOM 14605 C C . SER A 1 2 ? -1.669 -36.674 -2.770 1.00 0.00 221 SER A C 16
ATOM 14606 O O . SER A 1 2 ? -2.344 -36.425 -1.772 1.00 0.00 221 SER A O 16
ATOM 14614 N N . SER A 1 3 ? -0.853 -35.788 -3.331 1.00 0.00 222 SER A N 16
ATOM 14615 C CA . SER A 1 3 ? -0.699 -34.442 -2.792 1.00 0.00 222 SER A CA 16
ATOM 14616 C C . SER A 1 3 ? -1.271 -33.403 -3.753 1.00 0.00 222 SER A C 16
ATOM 14617 O O . SER A 1 3 ? -0.662 -33.081 -4.772 1.00 0.00 222 SER A O 16
ATOM 14625 N N . GLY A 1 4 ? -2.448 -32.883 -3.419 1.00 0.00 223 GLY A N 16
ATOM 14626 C CA . GLY A 1 4 ? -3.084 -31.886 -4.260 1.00 0.00 223 GLY A CA 16
ATOM 14627 C C . GLY A 1 4 ? -2.677 -30.473 -3.895 1.00 0.00 223 GLY A C 16
ATOM 14628 O O . GLY A 1 4 ? -3.502 -29.559 -3.908 1.00 0.00 223 GLY A O 16
ATOM 14632 N N . SER A 1 5 ? -1.403 -30.292 -3.565 1.00 0.00 224 SER A N 16
ATOM 14633 C CA . SER A 1 5 ? -0.889 -28.981 -3.188 1.00 0.00 224 SER A CA 16
ATOM 14634 C C . SER A 1 5 ? -0.963 -28.010 -4.363 1.00 0.00 224 SER A C 16
ATOM 14635 O O . SER A 1 5 ? -0.445 -28.287 -5.445 1.00 0.00 224 SER A O 16
ATOM 14643 N N . SER A 1 6 ? -1.611 -26.871 -4.141 1.00 0.00 225 SER A N 16
ATOM 14644 C CA . SER A 1 6 ? -1.757 -25.860 -5.182 1.00 0.00 225 SER A CA 16
ATOM 14645 C C . SER A 1 6 ? -1.606 -24.457 -4.601 1.00 0.00 225 SER A C 16
ATOM 14646 O O . SER A 1 6 ? -1.766 -24.250 -3.399 1.00 0.00 225 SER A O 16
ATOM 14654 N N . GLY A 1 7 ? -1.295 -23.496 -5.466 1.00 0.00 226 GLY A N 16
ATOM 14655 C CA . GLY A 1 7 ? -1.127 -22.124 -5.021 1.00 0.00 226 GLY A CA 16
ATOM 14656 C C . GLY A 1 7 ? -2.148 -21.187 -5.635 1.00 0.00 226 GLY A C 16
ATOM 14657 O O . GLY A 1 7 ? -2.930 -21.587 -6.497 1.00 0.00 226 GLY A O 16
ATOM 14661 N N . LYS A 1 8 ? -2.143 -19.935 -5.189 1.00 0.00 227 LYS A N 16
ATOM 14662 C CA . LYS A 1 8 ? -3.075 -18.937 -5.698 1.00 0.00 227 LYS A CA 16
ATOM 14663 C C . LYS A 1 8 ? -2.402 -18.043 -6.735 1.00 0.00 227 LYS A C 16
ATOM 14664 O O . LYS A 1 8 ? -1.185 -17.857 -6.711 1.00 0.00 227 LYS A O 16
ATOM 14683 N N . ILE A 1 9 ? -3.202 -17.491 -7.641 1.00 0.00 228 ILE A N 16
ATOM 14684 C CA . ILE A 1 9 ? -2.683 -16.614 -8.684 1.00 0.00 228 ILE A CA 16
ATOM 14685 C C . ILE A 1 9 ? -3.204 -15.191 -8.515 1.00 0.00 228 ILE A C 16
ATOM 14686 O O . ILE A 1 9 ? -4.371 -14.911 -8.790 1.00 0.00 228 ILE A O 16
ATOM 14702 N N . ASP A 1 10 ? -2.332 -14.297 -8.065 1.00 0.00 229 ASP A N 16
ATOM 14703 C CA . ASP A 1 10 ? -2.703 -12.901 -7.862 1.00 0.00 229 ASP A CA 16
ATOM 14704 C C . ASP A 1 10 ? -1.486 -11.991 -7.996 1.00 0.00 229 ASP A C 16
ATOM 14705 O O . ASP A 1 10 ? -0.471 -12.194 -7.331 1.00 0.00 229 ASP A O 16
ATOM 14714 N N . MET A 1 11 ? -1.597 -10.987 -8.860 1.00 0.00 230 MET A N 16
ATOM 14715 C CA . MET A 1 11 ? -0.505 -10.045 -9.080 1.00 0.00 230 MET A CA 16
ATOM 14716 C C . MET A 1 11 ? -0.908 -8.637 -8.653 1.00 0.00 230 MET A C 16
ATOM 14717 O O . MET A 1 11 ? -1.552 -7.897 -9.398 1.00 0.00 230 MET A O 16
ATOM 14731 N N . PRO A 1 12 ? -0.522 -8.256 -7.426 1.00 0.00 231 PRO A N 16
ATOM 14732 C CA . PRO A 1 12 ? -0.832 -6.934 -6.874 1.00 0.00 231 PRO A CA 16
ATOM 14733 C C . PRO A 1 12 ? -0.060 -5.819 -7.570 1.00 0.00 231 PRO A C 16
ATOM 14734 O O . PRO A 1 12 ? 1.165 -5.877 -7.686 1.00 0.00 231 PRO A O 16
ATOM 14745 N N . HIS A 1 13 ? -0.782 -4.803 -8.032 1.00 0.00 232 HIS A N 16
ATOM 14746 C CA . HIS A 1 13 ? -0.163 -3.673 -8.716 1.00 0.00 232 HIS A CA 16
ATOM 14747 C C . HIS A 1 13 ? 1.082 -3.202 -7.970 1.00 0.00 232 HIS A C 16
ATOM 14748 O O . HIS A 1 13 ? 1.001 -2.768 -6.821 1.00 0.00 232 HIS A O 16
ATOM 14762 N N . ARG A 1 14 ? 2.231 -3.292 -8.632 1.00 0.00 233 ARG A N 16
ATOM 14763 C CA . ARG A 1 14 ? 3.493 -2.877 -8.031 1.00 0.00 233 ARG A CA 16
ATOM 14764 C C . ARG A 1 14 ? 3.580 -1.356 -7.945 1.00 0.00 233 ARG A C 16
ATOM 14765 O O . ARG A 1 14 ? 4.415 -0.734 -8.602 1.00 0.00 233 ARG A O 16
ATOM 14786 N N . PHE A 1 15 ? 2.712 -0.764 -7.132 1.00 0.00 234 PHE A N 16
ATOM 14787 C CA . PHE A 1 15 ? 2.689 0.684 -6.962 1.00 0.00 234 PHE A CA 16
ATOM 14788 C C . PHE A 1 15 ? 4.019 1.188 -6.409 1.00 0.00 234 PHE A C 16
ATOM 14789 O O . PHE A 1 15 ? 4.619 0.562 -5.534 1.00 0.00 234 PHE A O 16
ATOM 14806 N N . LYS A 1 16 ? 4.476 2.323 -6.926 1.00 0.00 235 LYS A N 16
ATOM 14807 C CA . LYS A 1 16 ? 5.735 2.913 -6.486 1.00 0.00 235 LYS A CA 16
ATOM 14808 C C . LYS A 1 16 ? 5.644 4.436 -6.464 1.00 0.00 235 LYS A C 16
ATOM 14809 O O . LYS A 1 16 ? 5.171 5.053 -7.418 1.00 0.00 235 LYS A O 16
ATOM 14828 N N . VAL A 1 17 ? 6.101 5.035 -5.369 1.00 0.00 236 VAL A N 16
ATOM 14829 C CA . VAL A 1 17 ? 6.074 6.486 -5.224 1.00 0.00 236 VAL A CA 16
ATOM 14830 C C . VAL A 1 17 ? 6.896 7.163 -6.314 1.00 0.00 236 VAL A C 16
ATOM 14831 O O . VAL A 1 17 ? 8.088 6.894 -6.465 1.00 0.00 236 VAL A O 16
ATOM 14844 N N . TYR A 1 18 ? 6.253 8.043 -7.072 1.00 0.00 237 TYR A N 16
ATOM 14845 C CA . TYR A 1 18 ? 6.924 8.758 -8.151 1.00 0.00 237 TYR A CA 16
ATOM 14846 C C . TYR A 1 18 ? 6.371 10.173 -8.293 1.00 0.00 237 TYR A C 16
ATOM 14847 O O . TYR A 1 18 ? 5.301 10.489 -7.774 1.00 0.00 237 TYR A O 16
ATOM 14865 N N . ASN A 1 19 ? 7.109 11.021 -9.002 1.00 0.00 238 ASN A N 16
ATOM 14866 C CA . ASN A 1 19 ? 6.694 12.403 -9.214 1.00 0.00 238 ASN A CA 16
ATOM 14867 C C . ASN A 1 19 ? 5.851 12.530 -10.479 1.00 0.00 238 ASN A C 16
ATOM 14868 O O . ASN A 1 19 ? 6.251 12.078 -11.552 1.00 0.00 238 ASN A O 16
ATOM 14879 N N . TYR A 1 20 ? 4.684 13.149 -10.345 1.00 0.00 239 TYR A N 16
ATOM 14880 C CA . TYR A 1 20 ? 3.783 13.334 -11.477 1.00 0.00 239 TYR A CA 16
ATOM 14881 C C . TYR A 1 20 ? 4.223 14.516 -12.336 1.00 0.00 239 TYR A C 16
ATOM 14882 O O . TYR A 1 20 ? 4.360 15.638 -11.847 1.00 0.00 239 TYR A O 16
ATOM 14900 N N . LYS A 1 21 ? 4.443 14.255 -13.620 1.00 0.00 240 LYS A N 16
ATOM 14901 C CA . LYS A 1 21 ? 4.865 15.295 -14.551 1.00 0.00 240 LYS A CA 16
ATOM 14902 C C . LYS A 1 21 ? 3.698 15.759 -15.416 1.00 0.00 240 LYS A C 16
ATOM 14903 O O . LYS A 1 21 ? 3.826 16.704 -16.193 1.00 0.00 240 LYS A O 16
ATOM 14922 N N . SER A 1 22 ? 2.559 15.087 -15.274 1.00 0.00 241 SER A N 16
ATOM 14923 C CA . SER A 1 22 ? 1.370 15.429 -16.045 1.00 0.00 241 SER A CA 16
ATOM 14924 C C . SER A 1 22 ? 0.109 15.265 -15.201 1.00 0.00 241 SER A C 16
ATOM 14925 O O . SER A 1 22 ? 0.062 14.474 -14.258 1.00 0.00 241 SER A O 16
ATOM 14933 N N . PRO A 1 23 ? -0.937 16.029 -15.546 1.00 0.00 242 PRO A N 16
ATOM 14934 C CA . PRO A 1 23 ? -2.218 15.986 -14.834 1.00 0.00 242 PRO A CA 16
ATOM 14935 C C . PRO A 1 23 ? -2.969 14.680 -15.069 1.00 0.00 242 PRO A C 16
ATOM 14936 O O . PRO A 1 23 ? -3.780 14.575 -15.989 1.00 0.00 242 PRO A O 16
ATOM 14947 N N . THR A 1 24 ? -2.694 13.686 -14.231 1.00 0.00 243 THR A N 16
ATOM 14948 C CA . THR A 1 24 ? -3.343 12.386 -14.348 1.00 0.00 243 THR A CA 16
ATOM 14949 C C . THR A 1 24 ? -4.575 12.304 -13.454 1.00 0.00 243 THR A C 16
ATOM 14950 O O . THR A 1 24 ? -4.729 13.089 -12.518 1.00 0.00 243 THR A O 16
ATOM 14961 N N . PHE A 1 25 ? -5.450 11.348 -13.746 1.00 0.00 244 PHE A N 16
ATOM 14962 C CA . PHE A 1 25 ? -6.670 11.163 -12.968 1.00 0.00 244 PHE A CA 16
ATOM 14963 C C . PHE A 1 25 ? -6.746 9.748 -12.404 1.00 0.00 244 PHE A C 16
ATOM 14964 O O . PHE A 1 25 ? -6.672 8.767 -13.146 1.00 0.00 244 PHE A O 16
ATOM 14981 N N . CYS A 1 26 ? -6.894 9.649 -11.088 1.00 0.00 245 CYS A N 16
ATOM 14982 C CA . CYS A 1 26 ? -6.979 8.354 -10.422 1.00 0.00 245 CYS A CA 16
ATOM 14983 C C . CYS A 1 26 ? -7.963 7.437 -11.142 1.00 0.00 245 CYS A C 16
ATOM 14984 O O . CYS A 1 26 ? -8.962 7.895 -11.696 1.00 0.00 245 CYS A O 16
ATOM 14991 N N . GLU A 1 27 ? -7.673 6.139 -11.127 1.00 0.00 246 GLU A N 16
ATOM 14992 C CA . GLU A 1 27 ? -8.533 5.158 -11.779 1.00 0.00 246 GLU A CA 16
ATOM 14993 C C . GLU A 1 27 ? -9.577 4.618 -10.806 1.00 0.00 246 GLU A C 16
ATOM 14994 O O . GLU A 1 27 ? -10.409 3.786 -11.170 1.00 0.00 246 GLU A O 16
ATOM 15006 N N . HIS A 1 28 ? -9.528 5.098 -9.568 1.00 0.00 247 HIS A N 16
ATOM 15007 C CA . HIS A 1 28 ? -10.469 4.664 -8.542 1.00 0.00 247 HIS A CA 16
ATOM 15008 C C . HIS A 1 28 ? -11.345 5.826 -8.082 1.00 0.00 247 HIS A C 16
ATOM 15009 O O . HIS A 1 28 ? -12.554 5.837 -8.319 1.00 0.00 247 HIS A O 16
ATOM 15023 N N . CYS A 1 29 ? -10.729 6.801 -7.424 1.00 0.00 248 CYS A N 16
ATOM 15024 C CA . CYS A 1 29 ? -11.451 7.967 -6.930 1.00 0.00 248 CYS A CA 16
ATOM 15025 C C . CYS A 1 29 ? -11.727 8.955 -8.060 1.00 0.00 248 CYS A C 16
ATOM 15026 O O . CYS A 1 29 ? -12.563 9.848 -7.928 1.00 0.00 248 CYS A O 16
ATOM 15033 N N . GLY A 1 30 ? -11.019 8.786 -9.173 1.00 0.00 249 GLY A N 16
ATOM 15034 C CA . GLY A 1 30 ? -11.202 9.669 -10.310 1.00 0.00 249 GLY A CA 16
ATOM 15035 C C . GLY A 1 30 ? -11.043 11.131 -9.940 1.00 0.00 249 GLY A C 16
ATOM 15036 O O . GLY A 1 30 ? -11.984 11.916 -10.059 1.00 0.00 249 GLY A O 16
ATOM 15040 N N . THR A 1 31 ? -9.848 11.499 -9.488 1.00 0.00 250 THR A N 16
ATOM 15041 C CA . THR A 1 31 ? -9.569 12.875 -9.097 1.00 0.00 250 THR A CA 16
ATOM 15042 C C . THR A 1 31 ? -8.183 13.308 -9.561 1.00 0.00 250 THR A C 16
ATOM 15043 O O . THR A 1 31 ? -7.450 12.529 -10.172 1.00 0.00 250 THR A O 16
ATOM 15054 N N . LEU A 1 32 ? -7.829 14.554 -9.267 1.00 0.00 251 LEU A N 16
ATOM 15055 C CA . LEU A 1 32 ? -6.529 15.092 -9.654 1.00 0.00 251 LEU A CA 16
ATOM 15056 C C . LEU A 1 32 ? -5.520 14.945 -8.520 1.00 0.00 251 LEU A C 16
ATOM 15057 O O . LEU A 1 32 ? -5.650 15.580 -7.472 1.00 0.00 251 LEU A O 16
ATOM 15073 N N . LEU A 1 33 ? -4.512 14.107 -8.737 1.00 0.00 252 LEU A N 16
ATOM 15074 C CA . LEU A 1 33 ? -3.478 13.878 -7.733 1.00 0.00 252 LEU A CA 16
ATOM 15075 C C . LEU A 1 33 ? -2.339 14.880 -7.888 1.00 0.00 252 LEU A C 16
ATOM 15076 O O . LEU A 1 33 ? -1.597 14.845 -8.870 1.00 0.00 252 LEU A O 16
ATOM 15092 N N . TRP A 1 34 ? -2.204 15.771 -6.911 1.00 0.00 253 TRP A N 16
ATOM 15093 C CA . TRP A 1 34 ? -1.153 16.781 -6.938 1.00 0.00 253 TRP A CA 16
ATOM 15094 C C . TRP A 1 34 ? 0.186 16.164 -7.326 1.00 0.00 253 TRP A C 16
ATOM 15095 O O . TRP A 1 34 ? 0.510 15.052 -6.911 1.00 0.00 253 TRP A O 16
ATOM 15116 N N . GLY A 1 35 ? 0.961 16.893 -8.123 1.00 0.00 254 GLY A N 16
ATOM 15117 C CA . GLY A 1 35 ? 2.256 16.400 -8.553 1.00 0.00 254 GLY A CA 16
ATOM 15118 C C . GLY A 1 35 ? 3.404 17.185 -7.950 1.00 0.00 254 GLY A C 16
ATOM 15119 O O . GLY A 1 35 ? 4.329 17.588 -8.657 1.00 0.00 254 GLY A O 16
ATOM 15123 N N . LEU A 1 36 ? 3.346 17.405 -6.641 1.00 0.00 255 LEU A N 16
ATOM 15124 C CA . LEU A 1 36 ? 4.389 18.149 -5.944 1.00 0.00 255 LEU A CA 16
ATOM 15125 C C . LEU A 1 36 ? 5.592 17.258 -5.652 1.00 0.00 255 LEU A C 16
ATOM 15126 O O . LEU A 1 36 ? 6.683 17.481 -6.175 1.00 0.00 255 LEU A O 16
ATOM 15142 N N . ALA A 1 37 ? 5.384 16.246 -4.816 1.00 0.00 256 ALA A N 16
ATOM 15143 C CA . ALA A 1 37 ? 6.450 15.319 -4.459 1.00 0.00 256 ALA A CA 16
ATOM 15144 C C . ALA A 1 37 ? 5.911 14.156 -3.632 1.00 0.00 256 ALA A C 16
ATOM 15145 O O . ALA A 1 37 ? 5.004 14.328 -2.818 1.00 0.00 256 ALA A O 16
ATOM 15152 N N . ARG A 1 38 ? 6.475 12.972 -3.847 1.00 0.00 257 ARG A N 16
ATOM 15153 C CA . ARG A 1 38 ? 6.050 11.780 -3.123 1.00 0.00 257 ARG A CA 16
ATOM 15154 C C . ARG A 1 38 ? 4.528 11.693 -3.065 1.00 0.00 257 ARG A C 16
ATOM 15155 O O . ARG A 1 38 ? 3.948 11.503 -1.997 1.00 0.00 257 ARG A O 16
ATOM 15176 N N . GLN A 1 39 ? 3.888 11.835 -4.222 1.00 0.00 258 GLN A N 16
ATOM 15177 C CA . GLN A 1 39 ? 2.433 11.773 -4.302 1.00 0.00 258 GLN A CA 16
ATOM 15178 C C . GLN A 1 39 ? 1.984 10.587 -5.148 1.00 0.00 258 GLN A C 16
ATOM 15179 O O . GLN A 1 39 ? 2.657 10.203 -6.104 1.00 0.00 258 GLN A O 16
ATOM 15193 N N . GLY A 1 40 ? 0.841 10.010 -4.790 1.00 0.00 259 GLY A N 16
ATOM 15194 C CA . GLY A 1 40 ? 0.321 8.872 -5.527 1.00 0.00 259 GLY A CA 16
ATOM 15195 C C . GLY A 1 40 ? 1.377 7.814 -5.778 1.00 0.00 259 GLY A C 16
ATOM 15196 O O . GLY A 1 40 ? 2.476 7.879 -5.227 1.00 0.00 259 GLY A O 16
ATOM 15200 N N . LEU A 1 41 ? 1.043 6.834 -6.611 1.00 0.00 260 LEU A N 16
ATOM 15201 C CA . LEU A 1 41 ? 1.970 5.755 -6.933 1.00 0.00 260 LEU A CA 16
ATOM 15202 C C . LEU A 1 41 ? 1.779 5.284 -8.372 1.00 0.00 260 LEU A C 16
ATOM 15203 O O . LEU A 1 41 ? 0.740 5.532 -8.985 1.00 0.00 260 LEU A O 16
ATOM 15219 N N . LYS A 1 42 ? 2.786 4.601 -8.904 1.00 0.00 261 LYS A N 16
ATOM 15220 C CA . LYS A 1 42 ? 2.729 4.091 -10.269 1.00 0.00 261 LYS A CA 16
ATOM 15221 C C . LYS A 1 42 ? 3.033 2.597 -10.305 1.00 0.00 261 LYS A C 16
ATOM 15222 O O . LYS A 1 42 ? 3.931 2.118 -9.611 1.00 0.00 261 LYS A O 16
ATOM 15241 N N . CYS A 1 43 ? 2.280 1.864 -11.118 1.00 0.00 262 CYS A N 16
ATOM 15242 C CA . CYS A 1 43 ? 2.469 0.424 -11.246 1.00 0.00 262 CYS A CA 16
ATOM 15243 C C . CYS A 1 43 ? 3.530 0.105 -12.295 1.00 0.00 262 CYS A C 16
ATOM 15244 O O . CYS A 1 43 ? 3.413 0.506 -13.453 1.00 0.00 262 CYS A O 16
ATOM 15251 N N . ASP A 1 44 ? 4.565 -0.618 -11.881 1.00 0.00 263 ASP A N 16
ATOM 15252 C CA . ASP A 1 44 ? 5.647 -0.992 -12.784 1.00 0.00 263 ASP A CA 16
ATOM 15253 C C . ASP A 1 44 ? 5.304 -2.270 -13.543 1.00 0.00 263 ASP A C 16
ATOM 15254 O O . ASP A 1 44 ? 6.148 -2.839 -14.234 1.00 0.00 263 ASP A O 16
ATOM 15263 N N . ALA A 1 45 ? 4.059 -2.716 -13.409 1.00 0.00 264 ALA A N 16
ATOM 15264 C CA . ALA A 1 45 ? 3.604 -3.925 -14.083 1.00 0.00 264 ALA A CA 16
ATOM 15265 C C . ALA A 1 45 ? 2.683 -3.590 -15.250 1.00 0.00 264 ALA A C 16
ATOM 15266 O O . ALA A 1 45 ? 3.031 -3.806 -16.412 1.00 0.00 264 ALA A O 16
ATOM 15273 N N . CYS A 1 46 ? 1.505 -3.062 -14.936 1.00 0.00 265 CYS A N 16
ATOM 15274 C CA . CYS A 1 46 ? 0.532 -2.697 -15.958 1.00 0.00 265 CYS A CA 16
ATOM 15275 C C . CYS A 1 46 ? 0.756 -1.266 -16.438 1.00 0.00 265 CYS A C 16
ATOM 15276 O O . CYS A 1 46 ? 0.731 -0.990 -17.636 1.00 0.00 265 CYS A O 16
ATOM 15283 N N . GLY A 1 47 ? 0.976 -0.359 -15.491 1.00 0.00 266 GLY A N 16
ATOM 15284 C CA . GLY A 1 47 ? 1.202 1.033 -15.836 1.00 0.00 266 GLY A CA 16
ATOM 15285 C C . GLY A 1 47 ? 0.107 1.944 -15.318 1.00 0.00 266 GLY A C 16
ATOM 15286 O O . GLY A 1 47 ? -0.101 3.036 -15.845 1.00 0.00 266 GLY A O 16
ATOM 15290 N N . MET A 1 48 ? -0.597 1.493 -14.285 1.00 0.00 267 MET A N 16
ATOM 15291 C CA . MET A 1 48 ? -1.678 2.275 -13.697 1.00 0.00 267 MET A CA 16
ATOM 15292 C C . MET A 1 48 ? -1.142 3.228 -12.632 1.00 0.00 267 MET A C 16
ATOM 15293 O O . MET A 1 48 ? -0.079 2.997 -12.058 1.00 0.00 267 MET A O 16
ATOM 15307 N N . ASN A 1 49 ? -1.886 4.299 -12.375 1.00 0.00 268 ASN A N 16
ATOM 15308 C CA . ASN A 1 49 ? -1.485 5.287 -11.380 1.00 0.00 268 ASN A CA 16
ATOM 15309 C C . ASN A 1 49 ? -2.632 5.589 -10.420 1.00 0.00 268 ASN A C 16
ATOM 15310 O O . ASN A 1 49 ? -3.669 6.118 -10.821 1.00 0.00 268 ASN A O 16
ATOM 15321 N N . VAL A 1 50 ? -2.438 5.250 -9.150 1.00 0.00 269 VAL A N 16
ATOM 15322 C CA . VAL A 1 50 ? -3.454 5.485 -8.132 1.00 0.00 269 VAL A CA 16
ATOM 15323 C C . VAL A 1 50 ? -2.856 6.164 -6.905 1.00 0.00 269 VAL A C 16
ATOM 15324 O O . VAL A 1 50 ? -1.636 6.216 -6.743 1.00 0.00 269 VAL A O 16
ATOM 15337 N N . HIS A 1 51 ? -3.723 6.683 -6.041 1.00 0.00 270 HIS A N 16
ATOM 15338 C CA . HIS A 1 51 ? -3.280 7.359 -4.826 1.00 0.00 270 HIS A CA 16
ATOM 15339 C C . HIS A 1 51 ? -2.691 6.361 -3.833 1.00 0.00 270 HIS A C 16
ATOM 15340 O O . HIS A 1 51 ? -2.575 5.171 -4.128 1.00 0.00 270 HIS A O 16
ATOM 15354 N N . HIS A 1 52 ? -2.320 6.853 -2.656 1.00 0.00 271 HIS A N 16
ATOM 15355 C CA . HIS A 1 52 ? -1.743 6.004 -1.619 1.00 0.00 271 HIS A CA 16
ATOM 15356 C C . HIS A 1 52 ? -2.817 5.142 -0.963 1.00 0.00 271 HIS A C 16
ATOM 15357 O O . HIS A 1 52 ? -2.577 3.982 -0.628 1.00 0.00 271 HIS A O 16
ATOM 15371 N N . ARG A 1 53 ? -4.002 5.717 -0.782 1.00 0.00 272 ARG A N 16
ATOM 15372 C CA . ARG A 1 53 ? -5.112 5.001 -0.164 1.00 0.00 272 ARG A CA 16
ATOM 15373 C C . ARG A 1 53 ? -5.979 4.325 -1.222 1.00 0.00 272 ARG A C 16
ATOM 15374 O O . ARG A 1 53 ? -6.476 3.217 -1.016 1.00 0.00 272 ARG A O 16
ATOM 15395 N N . CYS A 1 54 ? -6.156 4.998 -2.353 1.00 0.00 273 CYS A N 16
ATOM 15396 C CA . CYS A 1 54 ? -6.963 4.464 -3.443 1.00 0.00 273 CYS A CA 16
ATOM 15397 C C . CYS A 1 54 ? -6.391 3.142 -3.947 1.00 0.00 273 CYS A C 16
ATOM 15398 O O . CYS A 1 54 ? -7.112 2.315 -4.504 1.00 0.00 273 CYS A O 16
ATOM 15405 N N . GLN A 1 55 ? -5.091 2.952 -3.746 1.00 0.00 274 GLN A N 16
ATOM 15406 C CA . GLN A 1 55 ? -4.421 1.732 -4.181 1.00 0.00 274 GLN A CA 16
ATOM 15407 C C . GLN A 1 55 ? -5.020 0.509 -3.493 1.00 0.00 274 GLN A C 16
ATOM 15408 O O . GLN A 1 55 ? -5.253 -0.521 -4.126 1.00 0.00 274 GLN A O 16
ATOM 15422 N N . THR A 1 56 ? -5.267 0.629 -2.192 1.00 0.00 275 THR A N 16
ATOM 15423 C CA . THR A 1 56 ? -5.836 -0.467 -1.418 1.00 0.00 275 THR A CA 16
ATOM 15424 C C . THR A 1 56 ? -7.290 -0.715 -1.804 1.00 0.00 275 THR A C 16
ATOM 15425 O O . THR A 1 56 ? -7.908 -1.678 -1.350 1.00 0.00 275 THR A O 16
ATOM 15436 N N . LYS A 1 57 ? -7.831 0.159 -2.646 1.00 0.00 276 LYS A N 16
ATOM 15437 C CA . LYS A 1 57 ? -9.213 0.034 -3.096 1.00 0.00 276 LYS A CA 16
ATOM 15438 C C . LYS A 1 57 ? -9.284 -0.678 -4.443 1.00 0.00 276 LYS A C 16
ATOM 15439 O O . LYS A 1 57 ? -10.356 -1.096 -4.880 1.00 0.00 276 LYS A O 16
ATOM 15458 N N . VAL A 1 58 ? -8.134 -0.815 -5.096 1.00 0.00 277 VAL A N 16
ATOM 15459 C CA . VAL A 1 58 ? -8.066 -1.479 -6.393 1.00 0.00 277 VAL A CA 16
ATOM 15460 C C . VAL A 1 58 ? -7.972 -2.992 -6.230 1.00 0.00 277 VAL A C 16
ATOM 15461 O O . VAL A 1 58 ? -7.576 -3.490 -5.177 1.00 0.00 277 VAL A O 16
ATOM 15474 N N . ALA A 1 59 ? -8.337 -3.719 -7.282 1.00 0.00 278 ALA A N 16
ATOM 15475 C CA . ALA A 1 59 ? -8.291 -5.175 -7.257 1.00 0.00 278 ALA A CA 16
ATOM 15476 C C . ALA A 1 59 ? -6.872 -5.684 -7.489 1.00 0.00 278 ALA A C 16
ATOM 15477 O O . ALA A 1 59 ? -6.128 -5.128 -8.296 1.00 0.00 278 ALA A O 16
ATOM 15484 N N . ASN A 1 60 ? -6.505 -6.744 -6.777 1.00 0.00 279 ASN A N 16
ATOM 15485 C CA . ASN A 1 60 ? -5.174 -7.326 -6.905 1.00 0.00 279 ASN A CA 16
ATOM 15486 C C . ASN A 1 60 ? -5.087 -8.219 -8.139 1.00 0.00 279 ASN A C 16
ATOM 15487 O O . ASN A 1 60 ? -4.673 -9.376 -8.053 1.00 0.00 279 ASN A O 16
ATOM 15498 N N . LEU A 1 61 ? -5.480 -7.675 -9.285 1.00 0.00 280 LEU A N 16
ATOM 15499 C CA . LEU A 1 61 ? -5.447 -8.421 -10.538 1.00 0.00 280 LEU A CA 16
ATOM 15500 C C . LEU A 1 61 ? -4.700 -7.642 -11.616 1.00 0.00 280 LEU A C 16
ATOM 15501 O O . LEU A 1 61 ? -5.303 -7.148 -12.570 1.00 0.00 280 LEU A O 16
ATOM 15517 N N . CYS A 1 62 ? -3.385 -7.538 -11.460 1.00 0.00 281 CYS A N 16
ATOM 15518 C CA . CYS A 1 62 ? -2.555 -6.821 -12.420 1.00 0.00 281 CYS A CA 16
ATOM 15519 C C . CYS A 1 62 ? -2.048 -7.762 -13.510 1.00 0.00 281 CYS A C 16
ATOM 15520 O O . CYS A 1 62 ? -1.955 -8.971 -13.307 1.00 0.00 281 CYS A O 16
ATOM 15527 N N . GLY A 1 63 ? -1.721 -7.196 -14.668 1.00 0.00 282 GLY A N 16
ATOM 15528 C CA . GLY A 1 63 ? -1.227 -7.997 -15.772 1.00 0.00 282 GLY A CA 16
ATOM 15529 C C . GLY A 1 63 ? -2.232 -9.038 -16.227 1.00 0.00 282 GLY A C 16
ATOM 15530 O O . GLY A 1 63 ? -1.873 -10.001 -16.905 1.00 0.00 282 GLY A O 16
ATOM 15534 N N . ILE A 1 64 ? -3.492 -8.844 -15.854 1.00 0.00 283 ILE A N 16
ATOM 15535 C CA . ILE A 1 64 ? -4.550 -9.774 -16.228 1.00 0.00 283 ILE A CA 16
ATOM 15536 C C . ILE A 1 64 ? -5.371 -9.233 -17.393 1.00 0.00 283 ILE A C 16
ATOM 15537 O O . ILE A 1 64 ? -5.972 -9.995 -18.149 1.00 0.00 283 ILE A O 16
ATOM 15553 N N . ASN A 1 65 ? -5.390 -7.911 -17.533 1.00 0.00 284 ASN A N 16
ATOM 15554 C CA . ASN A 1 65 ? -6.137 -7.267 -18.608 1.00 0.00 284 ASN A CA 16
ATOM 15555 C C . ASN A 1 65 ? -5.192 -6.580 -19.590 1.00 0.00 284 ASN A C 16
ATOM 15556 O O . ASN A 1 65 ? -4.833 -5.417 -19.411 1.00 0.00 284 ASN A O 16
ATOM 15569 N N . GLY A 1 1 ? 7.886 -35.170 -1.587 1.00 0.00 220 GLY A N 17
ATOM 15570 C CA . GLY A 1 1 ? 6.682 -35.092 -2.394 1.00 0.00 220 GLY A CA 17
ATOM 15571 C C . GLY A 1 1 ? 6.899 -34.329 -3.686 1.00 0.00 220 GLY A C 17
ATOM 15572 O O . GLY A 1 1 ? 8.037 -34.062 -4.074 1.00 0.00 220 GLY A O 17
ATOM 15576 N N . SER A 1 2 ? 5.806 -33.979 -4.356 1.00 0.00 221 SER A N 17
ATOM 15577 C CA . SER A 1 2 ? 5.882 -33.248 -5.615 1.00 0.00 221 SER A CA 17
ATOM 15578 C C . SER A 1 2 ? 4.844 -32.131 -5.658 1.00 0.00 221 SER A C 17
ATOM 15579 O O . SER A 1 2 ? 3.693 -32.322 -5.263 1.00 0.00 221 SER A O 17
ATOM 15587 N N . SER A 1 3 ? 5.259 -30.963 -6.139 1.00 0.00 222 SER A N 17
ATOM 15588 C CA . SER A 1 3 ? 4.368 -29.813 -6.230 1.00 0.00 222 SER A CA 17
ATOM 15589 C C . SER A 1 3 ? 3.975 -29.544 -7.679 1.00 0.00 222 SER A C 17
ATOM 15590 O O . SER A 1 3 ? 4.814 -29.580 -8.579 1.00 0.00 222 SER A O 17
ATOM 15598 N N . GLY A 1 4 ? 2.692 -29.273 -7.898 1.00 0.00 223 GLY A N 17
ATOM 15599 C CA . GLY A 1 4 ? 2.209 -29.001 -9.239 1.00 0.00 223 GLY A CA 17
ATOM 15600 C C . GLY A 1 4 ? 0.695 -28.975 -9.316 1.00 0.00 223 GLY A C 17
ATOM 15601 O O . GLY A 1 4 ? 0.089 -29.778 -10.025 1.00 0.00 223 GLY A O 17
ATOM 15605 N N . SER A 1 5 ? 0.083 -28.051 -8.583 1.00 0.00 224 SER A N 17
ATOM 15606 C CA . SER A 1 5 ? -1.370 -27.927 -8.567 1.00 0.00 224 SER A CA 17
ATOM 15607 C C . SER A 1 5 ? -1.789 -26.486 -8.288 1.00 0.00 224 SER A C 17
ATOM 15608 O O . SER A 1 5 ? -1.300 -25.856 -7.350 1.00 0.00 224 SER A O 17
ATOM 15616 N N . SER A 1 6 ? -2.698 -25.972 -9.110 1.00 0.00 225 SER A N 17
ATOM 15617 C CA . SER A 1 6 ? -3.182 -24.605 -8.955 1.00 0.00 225 SER A CA 17
ATOM 15618 C C . SER A 1 6 ? -3.735 -24.379 -7.551 1.00 0.00 225 SER A C 17
ATOM 15619 O O . SER A 1 6 ? -4.712 -25.009 -7.148 1.00 0.00 225 SER A O 17
ATOM 15627 N N . GLY A 1 7 ? -3.102 -23.475 -6.810 1.00 0.00 226 GLY A N 17
ATOM 15628 C CA . GLY A 1 7 ? -3.544 -23.181 -5.460 1.00 0.00 226 GLY A CA 17
ATOM 15629 C C . GLY A 1 7 ? -4.169 -21.806 -5.340 1.00 0.00 226 GLY A C 17
ATOM 15630 O O . GLY A 1 7 ? -5.392 -21.667 -5.368 1.00 0.00 226 GLY A O 17
ATOM 15634 N N . LYS A 1 8 ? -3.329 -20.785 -5.205 1.00 0.00 227 LYS A N 17
ATOM 15635 C CA . LYS A 1 8 ? -3.805 -19.413 -5.079 1.00 0.00 227 LYS A CA 17
ATOM 15636 C C . LYS A 1 8 ? -3.194 -18.525 -6.158 1.00 0.00 227 LYS A C 17
ATOM 15637 O O . LYS A 1 8 ? -2.009 -18.193 -6.105 1.00 0.00 227 LYS A O 17
ATOM 15656 N N . ILE A 1 9 ? -4.010 -18.141 -7.135 1.00 0.00 228 ILE A N 17
ATOM 15657 C CA . ILE A 1 9 ? -3.549 -17.289 -8.224 1.00 0.00 228 ILE A CA 17
ATOM 15658 C C . ILE A 1 9 ? -4.012 -15.849 -8.029 1.00 0.00 228 ILE A C 17
ATOM 15659 O O . ILE A 1 9 ? -5.210 -15.575 -7.966 1.00 0.00 228 ILE A O 17
ATOM 15675 N N . ASP A 1 10 ? -3.054 -14.934 -7.936 1.00 0.00 229 ASP A N 17
ATOM 15676 C CA . ASP A 1 10 ? -3.362 -13.521 -7.751 1.00 0.00 229 ASP A CA 17
ATOM 15677 C C . ASP A 1 10 ? -2.162 -12.651 -8.111 1.00 0.00 229 ASP A C 17
ATOM 15678 O O . ASP A 1 10 ? -1.025 -12.969 -7.763 1.00 0.00 229 ASP A O 17
ATOM 15687 N N . MET A 1 11 ? -2.423 -11.552 -8.812 1.00 0.00 230 MET A N 17
ATOM 15688 C CA . MET A 1 11 ? -1.364 -10.636 -9.220 1.00 0.00 230 MET A CA 17
ATOM 15689 C C . MET A 1 11 ? -1.680 -9.210 -8.782 1.00 0.00 230 MET A C 17
ATOM 15690 O O . MET A 1 11 ? -2.416 -8.480 -9.447 1.00 0.00 230 MET A O 17
ATOM 15704 N N . PRO A 1 12 ? -1.113 -8.801 -7.638 1.00 0.00 231 PRO A N 17
ATOM 15705 C CA . PRO A 1 12 ? -1.320 -7.459 -7.086 1.00 0.00 231 PRO A CA 17
ATOM 15706 C C . PRO A 1 12 ? -0.643 -6.378 -7.922 1.00 0.00 231 PRO A C 17
ATOM 15707 O O . PRO A 1 12 ? 0.225 -6.668 -8.746 1.00 0.00 231 PRO A O 17
ATOM 15718 N N . HIS A 1 13 ? -1.046 -5.129 -7.705 1.00 0.00 232 HIS A N 17
ATOM 15719 C CA . HIS A 1 13 ? -0.476 -4.004 -8.438 1.00 0.00 232 HIS A CA 17
ATOM 15720 C C . HIS A 1 13 ? 0.784 -3.489 -7.750 1.00 0.00 232 HIS A C 17
ATOM 15721 O O . HIS A 1 13 ? 0.728 -2.988 -6.627 1.00 0.00 232 HIS A O 17
ATOM 15735 N N . ARG A 1 14 ? 1.918 -3.616 -8.430 1.00 0.00 233 ARG A N 17
ATOM 15736 C CA . ARG A 1 14 ? 3.192 -3.165 -7.883 1.00 0.00 233 ARG A CA 17
ATOM 15737 C C . ARG A 1 14 ? 3.270 -1.641 -7.871 1.00 0.00 233 ARG A C 17
ATOM 15738 O O . ARG A 1 14 ? 4.069 -1.044 -8.593 1.00 0.00 233 ARG A O 17
ATOM 15759 N N . PHE A 1 15 ? 2.433 -1.018 -7.048 1.00 0.00 234 PHE A N 17
ATOM 15760 C CA . PHE A 1 15 ? 2.406 0.436 -6.943 1.00 0.00 234 PHE A CA 17
ATOM 15761 C C . PHE A 1 15 ? 3.743 0.971 -6.439 1.00 0.00 234 PHE A C 17
ATOM 15762 O O . PHE A 1 15 ? 4.450 0.299 -5.687 1.00 0.00 234 PHE A O 17
ATOM 15779 N N . LYS A 1 16 ? 4.085 2.184 -6.860 1.00 0.00 235 LYS A N 17
ATOM 15780 C CA . LYS A 1 16 ? 5.337 2.811 -6.452 1.00 0.00 235 LYS A CA 17
ATOM 15781 C C . LYS A 1 16 ? 5.263 4.326 -6.612 1.00 0.00 235 LYS A C 17
ATOM 15782 O O . LYS A 1 16 ? 4.743 4.831 -7.607 1.00 0.00 235 LYS A O 17
ATOM 15801 N N . VAL A 1 17 ? 5.789 5.047 -5.626 1.00 0.00 236 VAL A N 17
ATOM 15802 C CA . VAL A 1 17 ? 5.785 6.504 -5.659 1.00 0.00 236 VAL A CA 17
ATOM 15803 C C . VAL A 1 17 ? 6.633 7.031 -6.811 1.00 0.00 236 VAL A C 17
ATOM 15804 O O . VAL A 1 17 ? 7.729 6.530 -7.069 1.00 0.00 236 VAL A O 17
ATOM 15817 N N . TYR A 1 18 ? 6.120 8.043 -7.502 1.00 0.00 237 TYR A N 17
ATOM 15818 C CA . TYR A 1 18 ? 6.830 8.636 -8.629 1.00 0.00 237 TYR A CA 17
ATOM 15819 C C . TYR A 1 18 ? 6.515 10.124 -8.748 1.00 0.00 237 TYR A C 17
ATOM 15820 O O . TYR A 1 18 ? 5.406 10.562 -8.444 1.00 0.00 237 TYR A O 17
ATOM 15838 N N . ASN A 1 19 ? 7.501 10.897 -9.194 1.00 0.00 238 ASN A N 17
ATOM 15839 C CA . ASN A 1 19 ? 7.331 12.336 -9.354 1.00 0.00 238 ASN A CA 17
ATOM 15840 C C . ASN A 1 19 ? 7.010 12.688 -10.804 1.00 0.00 238 ASN A C 17
ATOM 15841 O O . ASN A 1 19 ? 7.909 12.811 -11.637 1.00 0.00 238 ASN A O 17
ATOM 15852 N N . TYR A 1 20 ? 5.725 12.850 -11.097 1.00 0.00 239 TYR A N 17
ATOM 15853 C CA . TYR A 1 20 ? 5.286 13.186 -12.446 1.00 0.00 239 TYR A CA 17
ATOM 15854 C C . TYR A 1 20 ? 4.486 14.485 -12.451 1.00 0.00 239 TYR A C 17
ATOM 15855 O O . TYR A 1 20 ? 3.706 14.752 -11.536 1.00 0.00 239 TYR A O 17
ATOM 15873 N N . LYS A 1 21 ? 4.685 15.292 -13.488 1.00 0.00 240 LYS A N 17
ATOM 15874 C CA . LYS A 1 21 ? 3.983 16.563 -13.616 1.00 0.00 240 LYS A CA 17
ATOM 15875 C C . LYS A 1 21 ? 2.976 16.515 -14.760 1.00 0.00 240 LYS A C 17
ATOM 15876 O O . LYS A 1 21 ? 3.324 16.753 -15.916 1.00 0.00 240 LYS A O 17
ATOM 15895 N N . SER A 1 22 ? 1.725 16.208 -14.429 1.00 0.00 241 SER A N 17
ATOM 15896 C CA . SER A 1 22 ? 0.668 16.127 -15.430 1.00 0.00 241 SER A CA 17
ATOM 15897 C C . SER A 1 22 ? -0.682 15.854 -14.774 1.00 0.00 241 SER A C 17
ATOM 15898 O O . SER A 1 22 ? -0.779 15.166 -13.757 1.00 0.00 241 SER A O 17
ATOM 15906 N N . PRO A 1 23 ? -1.750 16.407 -15.367 1.00 0.00 242 PRO A N 17
ATOM 15907 C CA . PRO A 1 23 ? -3.115 16.237 -14.859 1.00 0.00 242 PRO A CA 17
ATOM 15908 C C . PRO A 1 23 ? -3.628 14.813 -15.039 1.00 0.00 242 PRO A C 17
ATOM 15909 O O . PRO A 1 23 ? -4.274 14.496 -16.039 1.00 0.00 242 PRO A O 17
ATOM 15920 N N . THR A 1 24 ? -3.338 13.956 -14.065 1.00 0.00 243 THR A N 17
ATOM 15921 C CA . THR A 1 24 ? -3.770 12.565 -14.117 1.00 0.00 243 THR A CA 17
ATOM 15922 C C . THR A 1 24 ? -4.908 12.306 -13.138 1.00 0.00 243 THR A C 17
ATOM 15923 O O . THR A 1 24 ? -4.889 12.789 -12.005 1.00 0.00 243 THR A O 17
ATOM 15934 N N . PHE A 1 25 ? -5.900 11.540 -13.580 1.00 0.00 244 PHE A N 17
ATOM 15935 C CA . PHE A 1 25 ? -7.049 11.216 -12.741 1.00 0.00 244 PHE A CA 17
ATOM 15936 C C . PHE A 1 25 ? -6.984 9.768 -12.264 1.00 0.00 244 PHE A C 17
ATOM 15937 O O . PHE A 1 25 ? -6.603 8.871 -13.017 1.00 0.00 244 PHE A O 17
ATOM 15954 N N . CYS A 1 26 ? -7.357 9.548 -11.009 1.00 0.00 245 CYS A N 17
ATOM 15955 C CA . CYS A 1 26 ? -7.341 8.210 -10.429 1.00 0.00 245 CYS A CA 17
ATOM 15956 C C . CYS A 1 26 ? -8.191 7.249 -11.256 1.00 0.00 245 CYS A C 17
ATOM 15957 O O . CYS A 1 26 ? -9.344 7.539 -11.571 1.00 0.00 245 CYS A O 17
ATOM 15964 N N . GLU A 1 27 ? -7.611 6.104 -11.603 1.00 0.00 246 GLU A N 17
ATOM 15965 C CA . GLU A 1 27 ? -8.314 5.101 -12.393 1.00 0.00 246 GLU A CA 17
ATOM 15966 C C . GLU A 1 27 ? -9.118 4.166 -11.494 1.00 0.00 246 GLU A C 17
ATOM 15967 O O . GLU A 1 27 ? -9.697 3.184 -11.960 1.00 0.00 246 GLU A O 17
ATOM 15979 N N . HIS A 1 28 ? -9.148 4.477 -10.202 1.00 0.00 247 HIS A N 17
ATOM 15980 C CA . HIS A 1 28 ? -9.881 3.666 -9.237 1.00 0.00 247 HIS A CA 17
ATOM 15981 C C . HIS A 1 28 ? -11.102 4.416 -8.712 1.00 0.00 247 HIS A C 17
ATOM 15982 O O . HIS A 1 28 ? -12.240 4.070 -9.030 1.00 0.00 247 HIS A O 17
ATOM 15996 N N . CYS A 1 29 ? -10.857 5.443 -7.905 1.00 0.00 248 CYS A N 17
ATOM 15997 C CA . CYS A 1 29 ? -11.935 6.241 -7.334 1.00 0.00 248 CYS A CA 17
ATOM 15998 C C . CYS A 1 29 ? -12.527 7.182 -8.379 1.00 0.00 248 CYS A C 17
ATOM 15999 O O . CYS A 1 29 ? -13.722 7.474 -8.361 1.00 0.00 248 CYS A O 17
ATOM 16006 N N . GLY A 1 30 ? -11.682 7.653 -9.291 1.00 0.00 249 GLY A N 17
ATOM 16007 C CA . GLY A 1 30 ? -12.140 8.555 -10.332 1.00 0.00 249 GLY A CA 17
ATOM 16008 C C . GLY A 1 30 ? -12.085 10.008 -9.904 1.00 0.00 249 GLY A C 17
ATOM 16009 O O . GLY A 1 30 ? -12.982 10.791 -10.221 1.00 0.00 249 GLY A O 17
ATOM 16013 N N . THR A 1 31 ? -11.031 10.372 -9.180 1.00 0.00 250 THR A N 17
ATOM 16014 C CA . THR A 1 31 ? -10.865 11.739 -8.706 1.00 0.00 250 THR A CA 17
ATOM 16015 C C . THR A 1 31 ? -9.420 12.202 -8.858 1.00 0.00 250 THR A C 17
ATOM 16016 O O . THR A 1 31 ? -8.489 11.398 -8.793 1.00 0.00 250 THR A O 17
ATOM 16027 N N . LEU A 1 32 ? -9.239 13.503 -9.060 1.00 0.00 251 LEU A N 17
ATOM 16028 C CA . LEU A 1 32 ? -7.906 14.073 -9.220 1.00 0.00 251 LEU A CA 17
ATOM 16029 C C . LEU A 1 32 ? -7.087 13.912 -7.943 1.00 0.00 251 LEU A C 17
ATOM 16030 O O . LEU A 1 32 ? -7.591 13.434 -6.926 1.00 0.00 251 LEU A O 17
ATOM 16046 N N . LEU A 1 33 ? -5.823 14.317 -8.002 1.00 0.00 252 LEU A N 17
ATOM 16047 C CA . LEU A 1 33 ? -4.934 14.220 -6.850 1.00 0.00 252 LEU A CA 17
ATOM 16048 C C . LEU A 1 33 ? -3.807 15.243 -6.944 1.00 0.00 252 LEU A C 17
ATOM 16049 O O . LEU A 1 33 ? -3.407 15.642 -8.038 1.00 0.00 252 LEU A O 17
ATOM 16065 N N . TRP A 1 34 ? -3.298 15.662 -5.791 1.00 0.00 253 TRP A N 17
ATOM 16066 C CA . TRP A 1 34 ? -2.214 16.638 -5.744 1.00 0.00 253 TRP A CA 17
ATOM 16067 C C . TRP A 1 34 ? -1.413 16.499 -4.455 1.00 0.00 253 TRP A C 17
ATOM 16068 O O . TRP A 1 34 ? -1.901 15.957 -3.464 1.00 0.00 253 TRP A O 17
ATOM 16089 N N . GLY A 1 35 ? -0.179 16.993 -4.474 1.00 0.00 254 GLY A N 17
ATOM 16090 C CA . GLY A 1 35 ? 0.670 16.915 -3.299 1.00 0.00 254 GLY A CA 17
ATOM 16091 C C . GLY A 1 35 ? 2.145 16.969 -3.645 1.00 0.00 254 GLY A C 17
ATOM 16092 O O . GLY A 1 35 ? 2.512 17.215 -4.795 1.00 0.00 254 GLY A O 17
ATOM 16096 N N . LEU A 1 36 ? 2.993 16.740 -2.649 1.00 0.00 255 LEU A N 17
ATOM 16097 C CA . LEU A 1 36 ? 4.438 16.766 -2.852 1.00 0.00 255 LEU A CA 17
ATOM 16098 C C . LEU A 1 36 ? 4.851 15.785 -3.945 1.00 0.00 255 LEU A C 17
ATOM 16099 O O . LEU A 1 36 ? 4.012 15.098 -4.526 1.00 0.00 255 LEU A O 17
ATOM 16115 N N . ALA A 1 37 ? 6.150 15.724 -4.217 1.00 0.00 256 ALA A N 17
ATOM 16116 C CA . ALA A 1 37 ? 6.676 14.824 -5.236 1.00 0.00 256 ALA A CA 17
ATOM 16117 C C . ALA A 1 37 ? 6.023 13.448 -5.143 1.00 0.00 256 ALA A C 17
ATOM 16118 O O . ALA A 1 37 ? 5.807 12.784 -6.157 1.00 0.00 256 ALA A O 17
ATOM 16125 N N . ARG A 1 38 ? 5.713 13.027 -3.922 1.00 0.00 257 ARG A N 17
ATOM 16126 C CA . ARG A 1 38 ? 5.087 11.730 -3.697 1.00 0.00 257 ARG A CA 17
ATOM 16127 C C . ARG A 1 38 ? 3.645 11.728 -4.197 1.00 0.00 257 ARG A C 17
ATOM 16128 O O . ARG A 1 38 ? 2.704 11.676 -3.405 1.00 0.00 257 ARG A O 17
ATOM 16149 N N . GLN A 1 39 ? 3.481 11.786 -5.514 1.00 0.00 258 GLN A N 17
ATOM 16150 C CA . GLN A 1 39 ? 2.154 11.793 -6.119 1.00 0.00 258 GLN A CA 17
ATOM 16151 C C . GLN A 1 39 ? 1.631 10.371 -6.300 1.00 0.00 258 GLN A C 17
ATOM 16152 O O . GLN A 1 39 ? 2.189 9.587 -7.067 1.00 0.00 258 GLN A O 17
ATOM 16166 N N . GLY A 1 40 ? 0.557 10.045 -5.587 1.00 0.00 259 GLY A N 17
ATOM 16167 C CA . GLY A 1 40 ? -0.022 8.718 -5.683 1.00 0.00 259 GLY A CA 17
ATOM 16168 C C . GLY A 1 40 ? 1.025 7.642 -5.884 1.00 0.00 259 GLY A C 17
ATOM 16169 O O . GLY A 1 40 ? 2.141 7.747 -5.373 1.00 0.00 259 GLY A O 17
ATOM 16173 N N . LEU A 1 41 ? 0.667 6.602 -6.629 1.00 0.00 260 LEU A N 17
ATOM 16174 C CA . LEU A 1 41 ? 1.584 5.499 -6.896 1.00 0.00 260 LEU A CA 17
ATOM 16175 C C . LEU A 1 41 ? 1.335 4.906 -8.279 1.00 0.00 260 LEU A C 17
ATOM 16176 O O . LEU A 1 41 ? 0.198 4.604 -8.641 1.00 0.00 260 LEU A O 17
ATOM 16192 N N . LYS A 1 42 ? 2.407 4.739 -9.047 1.00 0.00 261 LYS A N 17
ATOM 16193 C CA . LYS A 1 42 ? 2.307 4.179 -10.389 1.00 0.00 261 LYS A CA 17
ATOM 16194 C C . LYS A 1 42 ? 2.739 2.716 -10.401 1.00 0.00 261 LYS A C 17
ATOM 16195 O O . LYS A 1 42 ? 3.886 2.394 -10.090 1.00 0.00 261 LYS A O 17
ATOM 16214 N N . CYS A 1 43 ? 1.814 1.833 -10.764 1.00 0.00 262 CYS A N 17
ATOM 16215 C CA . CYS A 1 43 ? 2.099 0.405 -10.818 1.00 0.00 262 CYS A CA 17
ATOM 16216 C C . CYS A 1 43 ? 3.147 0.099 -11.884 1.00 0.00 262 CYS A C 17
ATOM 16217 O O . CYS A 1 43 ? 2.853 0.112 -13.080 1.00 0.00 262 CYS A O 17
ATOM 16224 N N . ASP A 1 44 ? 4.369 -0.175 -11.443 1.00 0.00 263 ASP A N 17
ATOM 16225 C CA . ASP A 1 44 ? 5.461 -0.486 -12.358 1.00 0.00 263 ASP A CA 17
ATOM 16226 C C . ASP A 1 44 ? 5.115 -1.689 -13.229 1.00 0.00 263 ASP A C 17
ATOM 16227 O O . ASP A 1 44 ? 5.726 -1.908 -14.274 1.00 0.00 263 ASP A O 17
ATOM 16236 N N . ALA A 1 45 ? 4.131 -2.467 -12.790 1.00 0.00 264 ALA A N 17
ATOM 16237 C CA . ALA A 1 45 ? 3.703 -3.648 -13.529 1.00 0.00 264 ALA A CA 17
ATOM 16238 C C . ALA A 1 45 ? 2.858 -3.262 -14.738 1.00 0.00 264 ALA A C 17
ATOM 16239 O O . ALA A 1 45 ? 3.313 -3.346 -15.879 1.00 0.00 264 ALA A O 17
ATOM 16246 N N . CYS A 1 46 ? 1.625 -2.839 -14.481 1.00 0.00 265 CYS A N 17
ATOM 16247 C CA . CYS A 1 46 ? 0.714 -2.441 -15.548 1.00 0.00 265 CYS A CA 17
ATOM 16248 C C . CYS A 1 46 ? 0.919 -0.975 -15.919 1.00 0.00 265 CYS A C 17
ATOM 16249 O O . CYS A 1 46 ? 0.921 -0.616 -17.096 1.00 0.00 265 CYS A O 17
ATOM 16256 N N . GLY A 1 47 ? 1.091 -0.132 -14.905 1.00 0.00 266 GLY A N 17
ATOM 16257 C CA . GLY A 1 47 ? 1.294 1.284 -15.144 1.00 0.00 266 GLY A CA 17
ATOM 16258 C C . GLY A 1 47 ? 0.042 2.100 -14.893 1.00 0.00 266 GLY A C 17
ATOM 16259 O O . GLY A 1 47 ? -0.473 2.755 -15.800 1.00 0.00 266 GLY A O 17
ATOM 16263 N N . MET A 1 48 ? -0.451 2.060 -13.660 1.00 0.00 267 MET A N 17
ATOM 16264 C CA . MET A 1 48 ? -1.652 2.801 -13.293 1.00 0.00 267 MET A CA 17
ATOM 16265 C C . MET A 1 48 ? -1.387 3.707 -12.094 1.00 0.00 267 MET A C 17
ATOM 16266 O O . MET A 1 48 ? -1.024 3.236 -11.017 1.00 0.00 267 MET A O 17
ATOM 16280 N N . ASN A 1 49 ? -1.571 5.008 -12.289 1.00 0.00 268 ASN A N 17
ATOM 16281 C CA . ASN A 1 49 ? -1.350 5.980 -11.223 1.00 0.00 268 ASN A CA 17
ATOM 16282 C C . ASN A 1 49 ? -2.630 6.211 -10.425 1.00 0.00 268 ASN A C 17
ATOM 16283 O O . ASN A 1 49 ? -3.647 6.636 -10.972 1.00 0.00 268 ASN A O 17
ATOM 16294 N N . VAL A 1 50 ? -2.570 5.929 -9.127 1.00 0.00 269 VAL A N 17
ATOM 16295 C CA . VAL A 1 50 ? -3.723 6.108 -8.253 1.00 0.00 269 VAL A CA 17
ATOM 16296 C C . VAL A 1 50 ? -3.313 6.736 -6.925 1.00 0.00 269 VAL A C 17
ATOM 16297 O O . VAL A 1 50 ? -2.136 7.018 -6.697 1.00 0.00 269 VAL A O 17
ATOM 16310 N N . HIS A 1 51 ? -4.292 6.953 -6.052 1.00 0.00 270 HIS A N 17
ATOM 16311 C CA . HIS A 1 51 ? -4.033 7.547 -4.746 1.00 0.00 270 HIS A CA 17
ATOM 16312 C C . HIS A 1 51 ? -3.278 6.574 -3.846 1.00 0.00 270 HIS A C 17
ATOM 16313 O O . HIS A 1 51 ? -3.201 5.379 -4.133 1.00 0.00 270 HIS A O 17
ATOM 16327 N N . HIS A 1 52 ? -2.721 7.093 -2.756 1.00 0.00 271 HIS A N 17
ATOM 16328 C CA . HIS A 1 52 ? -1.971 6.270 -1.814 1.00 0.00 271 HIS A CA 17
ATOM 16329 C C . HIS A 1 52 ? -2.869 5.208 -1.187 1.00 0.00 271 HIS A C 17
ATOM 16330 O O . HIS A 1 52 ? -2.415 4.112 -0.858 1.00 0.00 271 HIS A O 17
ATOM 16344 N N . ARG A 1 53 ? -4.146 5.540 -1.024 1.00 0.00 272 ARG A N 17
ATOM 16345 C CA . ARG A 1 53 ? -5.107 4.616 -0.434 1.00 0.00 272 ARG A CA 17
ATOM 16346 C C . ARG A 1 53 ? -5.797 3.787 -1.514 1.00 0.00 272 ARG A C 17
ATOM 16347 O O . ARG A 1 53 ? -5.902 2.565 -1.401 1.00 0.00 272 ARG A O 17
ATOM 16368 N N . CYS A 1 54 ? -6.266 4.460 -2.560 1.00 0.00 273 CYS A N 17
ATOM 16369 C CA . CYS A 1 54 ? -6.946 3.787 -3.659 1.00 0.00 273 CYS A CA 17
ATOM 16370 C C . CYS A 1 54 ? -6.120 2.611 -4.172 1.00 0.00 273 CYS A C 17
ATOM 16371 O O . CYS A 1 54 ? -6.668 1.606 -4.625 1.00 0.00 273 CYS A O 17
ATOM 16378 N N . GLN A 1 55 ? -4.800 2.746 -4.098 1.00 0.00 274 GLN A N 17
ATOM 16379 C CA . GLN A 1 55 ? -3.898 1.695 -4.556 1.00 0.00 274 GLN A CA 17
ATOM 16380 C C . GLN A 1 55 ? -4.245 0.359 -3.906 1.00 0.00 274 GLN A C 17
ATOM 16381 O O . GLN A 1 55 ? -4.161 -0.693 -4.541 1.00 0.00 274 GLN A O 17
ATOM 16395 N N . THR A 1 56 ? -4.636 0.408 -2.636 1.00 0.00 275 THR A N 17
ATOM 16396 C CA . THR A 1 56 ? -4.994 -0.798 -1.900 1.00 0.00 275 THR A CA 17
ATOM 16397 C C . THR A 1 56 ? -6.456 -1.167 -2.128 1.00 0.00 275 THR A C 17
ATOM 16398 O O . THR A 1 56 ? -6.893 -2.262 -1.773 1.00 0.00 275 THR A O 17
ATOM 16409 N N . LYS A 1 57 ? -7.208 -0.248 -2.722 1.00 0.00 276 LYS A N 17
ATOM 16410 C CA . LYS A 1 57 ? -8.621 -0.476 -3.000 1.00 0.00 276 LYS A CA 17
ATOM 16411 C C . LYS A 1 57 ? -8.805 -1.173 -4.344 1.00 0.00 276 LYS A C 17
ATOM 16412 O O . LYS A 1 57 ? -9.820 -1.828 -4.581 1.00 0.00 276 LYS A O 17
ATOM 16431 N N . VAL A 1 58 ? -7.817 -1.029 -5.221 1.00 0.00 277 VAL A N 17
ATOM 16432 C CA . VAL A 1 58 ? -7.869 -1.646 -6.541 1.00 0.00 277 VAL A CA 17
ATOM 16433 C C . VAL A 1 58 ? -7.720 -3.161 -6.445 1.00 0.00 277 VAL A C 17
ATOM 16434 O O . VAL A 1 58 ? -6.967 -3.669 -5.615 1.00 0.00 277 VAL A O 17
ATOM 16447 N N . ALA A 1 59 ? -8.443 -3.876 -7.301 1.00 0.00 278 ALA A N 17
ATOM 16448 C CA . ALA A 1 59 ? -8.390 -5.333 -7.315 1.00 0.00 278 ALA A CA 17
ATOM 16449 C C . ALA A 1 59 ? -6.949 -5.829 -7.357 1.00 0.00 278 ALA A C 17
ATOM 16450 O O . ALA A 1 59 ? -6.067 -5.159 -7.894 1.00 0.00 278 ALA A O 17
ATOM 16457 N N . ASN A 1 60 ? -6.716 -7.006 -6.786 1.00 0.00 279 ASN A N 17
ATOM 16458 C CA . ASN A 1 60 ? -5.381 -7.592 -6.758 1.00 0.00 279 ASN A CA 17
ATOM 16459 C C . ASN A 1 60 ? -5.080 -8.326 -8.061 1.00 0.00 279 ASN A C 17
ATOM 16460 O O . ASN A 1 60 ? -4.501 -9.413 -8.055 1.00 0.00 279 ASN A O 17
ATOM 16471 N N . LEU A 1 61 ? -5.477 -7.724 -9.177 1.00 0.00 280 LEU A N 17
ATOM 16472 C CA . LEU A 1 61 ? -5.250 -8.320 -10.489 1.00 0.00 280 LEU A CA 17
ATOM 16473 C C . LEU A 1 61 ? -4.566 -7.329 -11.426 1.00 0.00 280 LEU A C 17
ATOM 16474 O O . LEU A 1 61 ? -5.196 -6.400 -11.932 1.00 0.00 280 LEU A O 17
ATOM 16490 N N . CYS A 1 62 ? -3.273 -7.535 -11.654 1.00 0.00 281 CYS A N 17
ATOM 16491 C CA . CYS A 1 62 ? -2.502 -6.662 -12.531 1.00 0.00 281 CYS A CA 17
ATOM 16492 C C . CYS A 1 62 ? -2.468 -7.213 -13.953 1.00 0.00 281 CYS A C 17
ATOM 16493 O O . CYS A 1 62 ? -2.355 -8.420 -14.160 1.00 0.00 281 CYS A O 17
ATOM 16500 N N . GLY A 1 63 ? -2.566 -6.318 -14.931 1.00 0.00 282 GLY A N 17
ATOM 16501 C CA . GLY A 1 63 ? -2.544 -6.733 -16.322 1.00 0.00 282 GLY A CA 17
ATOM 16502 C C . GLY A 1 63 ? -3.924 -7.082 -16.844 1.00 0.00 282 GLY A C 17
ATOM 16503 O O . GLY A 1 63 ? -4.227 -6.855 -18.016 1.00 0.00 282 GLY A O 17
ATOM 16507 N N . ILE A 1 64 ? -4.761 -7.637 -15.975 1.00 0.00 283 ILE A N 17
ATOM 16508 C CA . ILE A 1 64 ? -6.115 -8.019 -16.356 1.00 0.00 283 ILE A CA 17
ATOM 16509 C C . ILE A 1 64 ? -6.940 -6.798 -16.749 1.00 0.00 283 ILE A C 17
ATOM 16510 O O . ILE A 1 64 ? -7.978 -6.921 -17.398 1.00 0.00 283 ILE A O 17
ATOM 16526 N N . ASN A 1 65 ? -6.470 -5.620 -16.352 1.00 0.00 284 ASN A N 17
ATOM 16527 C CA . ASN A 1 65 ? -7.164 -4.376 -16.664 1.00 0.00 284 ASN A CA 17
ATOM 16528 C C . ASN A 1 65 ? -6.230 -3.393 -17.363 1.00 0.00 284 ASN A C 17
ATOM 16529 O O . ASN A 1 65 ? -5.200 -3.002 -16.814 1.00 0.00 284 ASN A O 17
ATOM 16542 N N . GLY A 1 1 ? -7.785 -24.772 -21.177 1.00 0.00 220 GLY A N 18
ATOM 16543 C CA . GLY A 1 1 ? -6.715 -25.447 -20.466 1.00 0.00 220 GLY A CA 18
ATOM 16544 C C . GLY A 1 1 ? -6.543 -26.887 -20.909 1.00 0.00 220 GLY A C 18
ATOM 16545 O O . GLY A 1 1 ? -7.518 -27.630 -21.017 1.00 0.00 220 GLY A O 18
ATOM 16549 N N . SER A 1 2 ? -5.300 -27.281 -21.166 1.00 0.00 221 SER A N 18
ATOM 16550 C CA . SER A 1 2 ? -5.005 -28.640 -21.605 1.00 0.00 221 SER A CA 18
ATOM 16551 C C . SER A 1 2 ? -4.907 -29.586 -20.412 1.00 0.00 221 SER A C 18
ATOM 16552 O O . SER A 1 2 ? -5.792 -30.412 -20.187 1.00 0.00 221 SER A O 18
ATOM 16560 N N . SER A 1 3 ? -3.825 -29.459 -19.651 1.00 0.00 222 SER A N 18
ATOM 16561 C CA . SER A 1 3 ? -3.608 -30.305 -18.483 1.00 0.00 222 SER A CA 18
ATOM 16562 C C . SER A 1 3 ? -2.895 -29.533 -17.378 1.00 0.00 222 SER A C 18
ATOM 16563 O O . SER A 1 3 ? -2.060 -28.670 -17.647 1.00 0.00 222 SER A O 18
ATOM 16571 N N . GLY A 1 4 ? -3.232 -29.850 -16.131 1.00 0.00 223 GLY A N 18
ATOM 16572 C CA . GLY A 1 4 ? -2.616 -29.177 -15.002 1.00 0.00 223 GLY A CA 18
ATOM 16573 C C . GLY A 1 4 ? -3.516 -28.120 -14.395 1.00 0.00 223 GLY A C 18
ATOM 16574 O O . GLY A 1 4 ? -3.974 -27.212 -15.089 1.00 0.00 223 GLY A O 18
ATOM 16578 N N . SER A 1 5 ? -3.773 -28.238 -13.096 1.00 0.00 224 SER A N 18
ATOM 16579 C CA . SER A 1 5 ? -4.630 -27.288 -12.397 1.00 0.00 224 SER A CA 18
ATOM 16580 C C . SER A 1 5 ? -3.826 -26.085 -11.914 1.00 0.00 224 SER A C 18
ATOM 16581 O O . SER A 1 5 ? -3.038 -26.188 -10.974 1.00 0.00 224 SER A O 18
ATOM 16589 N N . SER A 1 6 ? -4.031 -24.944 -12.564 1.00 0.00 225 SER A N 18
ATOM 16590 C CA . SER A 1 6 ? -3.323 -23.721 -12.204 1.00 0.00 225 SER A CA 18
ATOM 16591 C C . SER A 1 6 ? -3.633 -23.317 -10.766 1.00 0.00 225 SER A C 18
ATOM 16592 O O . SER A 1 6 ? -4.793 -23.271 -10.358 1.00 0.00 225 SER A O 18
ATOM 16600 N N . GLY A 1 7 ? -2.585 -23.024 -10.002 1.00 0.00 226 GLY A N 18
ATOM 16601 C CA . GLY A 1 7 ? -2.765 -22.627 -8.617 1.00 0.00 226 GLY A CA 18
ATOM 16602 C C . GLY A 1 7 ? -3.409 -21.262 -8.484 1.00 0.00 226 GLY A C 18
ATOM 16603 O O . GLY A 1 7 ? -3.223 -20.393 -9.336 1.00 0.00 226 GLY A O 18
ATOM 16607 N N . LYS A 1 8 ? -4.172 -21.072 -7.413 1.00 0.00 227 LYS A N 18
ATOM 16608 C CA . LYS A 1 8 ? -4.848 -19.803 -7.170 1.00 0.00 227 LYS A CA 18
ATOM 16609 C C . LYS A 1 8 ? -3.856 -18.736 -6.717 1.00 0.00 227 LYS A C 18
ATOM 16610 O O . LYS A 1 8 ? -3.542 -18.631 -5.531 1.00 0.00 227 LYS A O 18
ATOM 16629 N N . ILE A 1 9 ? -3.368 -17.947 -7.668 1.00 0.00 228 ILE A N 18
ATOM 16630 C CA . ILE A 1 9 ? -2.414 -16.887 -7.366 1.00 0.00 228 ILE A CA 18
ATOM 16631 C C . ILE A 1 9 ? -3.004 -15.514 -7.669 1.00 0.00 228 ILE A C 18
ATOM 16632 O O . ILE A 1 9 ? -4.016 -15.400 -8.360 1.00 0.00 228 ILE A O 18
ATOM 16648 N N . ASP A 1 10 ? -2.363 -14.473 -7.149 1.00 0.00 229 ASP A N 18
ATOM 16649 C CA . ASP A 1 10 ? -2.822 -13.106 -7.367 1.00 0.00 229 ASP A CA 18
ATOM 16650 C C . ASP A 1 10 ? -1.642 -12.165 -7.592 1.00 0.00 229 ASP A C 18
ATOM 16651 O O . ASP A 1 10 ? -0.680 -12.166 -6.823 1.00 0.00 229 ASP A O 18
ATOM 16660 N N . MET A 1 11 ? -1.721 -11.366 -8.650 1.00 0.00 230 MET A N 18
ATOM 16661 C CA . MET A 1 11 ? -0.660 -10.421 -8.976 1.00 0.00 230 MET A CA 18
ATOM 16662 C C . MET A 1 11 ? -1.093 -8.991 -8.671 1.00 0.00 230 MET A C 18
ATOM 16663 O O . MET A 1 11 ? -1.768 -8.338 -9.468 1.00 0.00 230 MET A O 18
ATOM 16677 N N . PRO A 1 12 ? -0.698 -8.490 -7.491 1.00 0.00 231 PRO A N 18
ATOM 16678 C CA . PRO A 1 12 ? -1.034 -7.131 -7.055 1.00 0.00 231 PRO A CA 18
ATOM 16679 C C . PRO A 1 12 ? -0.302 -6.065 -7.864 1.00 0.00 231 PRO A C 18
ATOM 16680 O O . PRO A 1 12 ? 0.666 -6.359 -8.565 1.00 0.00 231 PRO A O 18
ATOM 16691 N N . HIS A 1 13 ? -0.771 -4.826 -7.761 1.00 0.00 232 HIS A N 18
ATOM 16692 C CA . HIS A 1 13 ? -0.160 -3.715 -8.483 1.00 0.00 232 HIS A CA 18
ATOM 16693 C C . HIS A 1 13 ? 1.115 -3.251 -7.786 1.00 0.00 232 HIS A C 18
ATOM 16694 O O . HIS A 1 13 ? 1.088 -2.854 -6.621 1.00 0.00 232 HIS A O 18
ATOM 16708 N N . ARG A 1 14 ? 2.231 -3.304 -8.507 1.00 0.00 233 ARG A N 18
ATOM 16709 C CA . ARG A 1 14 ? 3.516 -2.890 -7.957 1.00 0.00 233 ARG A CA 18
ATOM 16710 C C . ARG A 1 14 ? 3.598 -1.371 -7.849 1.00 0.00 233 ARG A C 18
ATOM 16711 O O . ARG A 1 14 ? 4.414 -0.734 -8.516 1.00 0.00 233 ARG A O 18
ATOM 16732 N N . PHE A 1 15 ? 2.747 -0.796 -7.006 1.00 0.00 234 PHE A N 18
ATOM 16733 C CA . PHE A 1 15 ? 2.722 0.650 -6.812 1.00 0.00 234 PHE A CA 18
ATOM 16734 C C . PHE A 1 15 ? 4.038 1.141 -6.215 1.00 0.00 234 PHE A C 18
ATOM 16735 O O . PHE A 1 15 ? 4.532 0.588 -5.232 1.00 0.00 234 PHE A O 18
ATOM 16752 N N . LYS A 1 16 ? 4.600 2.184 -6.816 1.00 0.00 235 LYS A N 18
ATOM 16753 C CA . LYS A 1 16 ? 5.858 2.752 -6.345 1.00 0.00 235 LYS A CA 18
ATOM 16754 C C . LYS A 1 16 ? 5.842 4.274 -6.456 1.00 0.00 235 LYS A C 18
ATOM 16755 O O . LYS A 1 16 ? 5.497 4.827 -7.500 1.00 0.00 235 LYS A O 18
ATOM 16774 N N . VAL A 1 17 ? 6.221 4.945 -5.373 1.00 0.00 236 VAL A N 18
ATOM 16775 C CA . VAL A 1 17 ? 6.253 6.403 -5.350 1.00 0.00 236 VAL A CA 18
ATOM 16776 C C . VAL A 1 17 ? 6.912 6.958 -6.607 1.00 0.00 236 VAL A C 18
ATOM 16777 O O . VAL A 1 17 ? 7.979 6.498 -7.016 1.00 0.00 236 VAL A O 18
ATOM 16790 N N . TYR A 1 18 ? 6.272 7.950 -7.215 1.00 0.00 237 TYR A N 18
ATOM 16791 C CA . TYR A 1 18 ? 6.795 8.568 -8.428 1.00 0.00 237 TYR A CA 18
ATOM 16792 C C . TYR A 1 18 ? 6.414 10.043 -8.496 1.00 0.00 237 TYR A C 18
ATOM 16793 O O . TYR A 1 18 ? 5.489 10.489 -7.818 1.00 0.00 237 TYR A O 18
ATOM 16811 N N . ASN A 1 19 ? 7.135 10.797 -9.320 1.00 0.00 238 ASN A N 18
ATOM 16812 C CA . ASN A 1 19 ? 6.874 12.223 -9.477 1.00 0.00 238 ASN A CA 18
ATOM 16813 C C . ASN A 1 19 ? 5.904 12.474 -10.628 1.00 0.00 238 ASN A C 18
ATOM 16814 O O . ASN A 1 19 ? 5.931 11.773 -11.640 1.00 0.00 238 ASN A O 18
ATOM 16825 N N . TYR A 1 20 ? 5.051 13.479 -10.467 1.00 0.00 239 TYR A N 18
ATOM 16826 C CA . TYR A 1 20 ? 4.071 13.822 -11.491 1.00 0.00 239 TYR A CA 18
ATOM 16827 C C . TYR A 1 20 ? 4.469 15.104 -12.216 1.00 0.00 239 TYR A C 18
ATOM 16828 O O . TYR A 1 20 ? 4.840 16.097 -11.590 1.00 0.00 239 TYR A O 18
ATOM 16846 N N . LYS A 1 21 ? 4.387 15.075 -13.542 1.00 0.00 240 LYS A N 18
ATOM 16847 C CA . LYS A 1 21 ? 4.736 16.233 -14.356 1.00 0.00 240 LYS A CA 18
ATOM 16848 C C . LYS A 1 21 ? 3.673 16.490 -15.420 1.00 0.00 240 LYS A C 18
ATOM 16849 O O . LYS A 1 21 ? 3.824 17.376 -16.261 1.00 0.00 240 LYS A O 18
ATOM 16868 N N . SER A 1 22 ? 2.597 15.710 -15.376 1.00 0.00 241 SER A N 18
ATOM 16869 C CA . SER A 1 22 ? 1.511 15.852 -16.338 1.00 0.00 241 SER A CA 18
ATOM 16870 C C . SER A 1 22 ? 0.156 15.704 -15.652 1.00 0.00 241 SER A C 18
ATOM 16871 O O . SER A 1 22 ? 0.026 15.064 -14.608 1.00 0.00 241 SER A O 18
ATOM 16879 N N . PRO A 1 23 ? -0.880 16.310 -16.252 1.00 0.00 242 PRO A N 18
ATOM 16880 C CA . PRO A 1 23 ? -2.244 16.261 -15.718 1.00 0.00 242 PRO A CA 18
ATOM 16881 C C . PRO A 1 23 ? -2.862 14.872 -15.836 1.00 0.00 242 PRO A C 18
ATOM 16882 O O . PRO A 1 23 ? -3.457 14.530 -16.858 1.00 0.00 242 PRO A O 18
ATOM 16893 N N . THR A 1 24 ? -2.719 14.073 -14.782 1.00 0.00 243 THR A N 18
ATOM 16894 C CA . THR A 1 24 ? -3.262 12.721 -14.768 1.00 0.00 243 THR A CA 18
ATOM 16895 C C . THR A 1 24 ? -4.378 12.588 -13.738 1.00 0.00 243 THR A C 18
ATOM 16896 O O . THR A 1 24 ? -4.378 13.274 -12.716 1.00 0.00 243 THR A O 18
ATOM 16907 N N . PHE A 1 25 ? -5.329 11.701 -14.014 1.00 0.00 244 PHE A N 18
ATOM 16908 C CA . PHE A 1 25 ? -6.452 11.479 -13.111 1.00 0.00 244 PHE A CA 18
ATOM 16909 C C . PHE A 1 25 ? -6.457 10.044 -12.593 1.00 0.00 244 PHE A C 18
ATOM 16910 O O . PHE A 1 25 ? -6.385 9.091 -13.370 1.00 0.00 244 PHE A O 18
ATOM 16927 N N . CYS A 1 26 ? -6.542 9.897 -11.275 1.00 0.00 245 CYS A N 18
ATOM 16928 C CA . CYS A 1 26 ? -6.555 8.579 -10.651 1.00 0.00 245 CYS A CA 18
ATOM 16929 C C . CYS A 1 26 ? -7.385 7.597 -11.473 1.00 0.00 245 CYS A C 18
ATOM 16930 O O . CYS A 1 26 ? -8.435 7.951 -12.007 1.00 0.00 245 CYS A O 18
ATOM 16937 N N . GLU A 1 27 ? -6.905 6.361 -11.568 1.00 0.00 246 GLU A N 18
ATOM 16938 C CA . GLU A 1 27 ? -7.601 5.327 -12.325 1.00 0.00 246 GLU A CA 18
ATOM 16939 C C . GLU A 1 27 ? -8.601 4.587 -11.442 1.00 0.00 246 GLU A C 18
ATOM 16940 O O . GLU A 1 27 ? -9.170 3.571 -11.844 1.00 0.00 246 GLU A O 18
ATOM 16952 N N . HIS A 1 28 ? -8.811 5.103 -10.234 1.00 0.00 247 HIS A N 18
ATOM 16953 C CA . HIS A 1 28 ? -9.742 4.491 -9.293 1.00 0.00 247 HIS A CA 18
ATOM 16954 C C . HIS A 1 28 ? -10.806 5.492 -8.853 1.00 0.00 247 HIS A C 18
ATOM 16955 O O . HIS A 1 28 ? -11.986 5.340 -9.170 1.00 0.00 247 HIS A O 18
ATOM 16969 N N . CYS A 1 29 ? -10.381 6.516 -8.121 1.00 0.00 248 CYS A N 18
ATOM 16970 C CA . CYS A 1 29 ? -11.296 7.542 -7.636 1.00 0.00 248 CYS A CA 18
ATOM 16971 C C . CYS A 1 29 ? -11.632 8.539 -8.742 1.00 0.00 248 CYS A C 18
ATOM 16972 O O . CYS A 1 29 ? -12.609 9.280 -8.648 1.00 0.00 248 CYS A O 18
ATOM 16979 N N . GLY A 1 30 ? -10.813 8.549 -9.789 1.00 0.00 249 GLY A N 18
ATOM 16980 C CA . GLY A 1 30 ? -11.039 9.458 -10.898 1.00 0.00 249 GLY A CA 18
ATOM 16981 C C . GLY A 1 30 ? -10.905 10.912 -10.493 1.00 0.00 249 GLY A C 18
ATOM 16982 O O . GLY A 1 30 ? -11.763 11.736 -10.813 1.00 0.00 249 GLY A O 18
ATOM 16986 N N . THR A 1 31 ? -9.826 11.231 -9.785 1.00 0.00 250 THR A N 18
ATOM 16987 C CA . THR A 1 31 ? -9.584 12.595 -9.332 1.00 0.00 250 THR A CA 18
ATOM 16988 C C . THR A 1 31 ? -8.121 12.982 -9.514 1.00 0.00 250 THR A C 18
ATOM 16989 O O . THR A 1 31 ? -7.235 12.127 -9.498 1.00 0.00 250 THR A O 18
ATOM 17000 N N . LEU A 1 32 ? -7.874 14.276 -9.685 1.00 0.00 251 LEU A N 18
ATOM 17001 C CA . LEU A 1 32 ? -6.517 14.778 -9.869 1.00 0.00 251 LEU A CA 18
ATOM 17002 C C . LEU A 1 32 ? -5.676 14.544 -8.618 1.00 0.00 251 LEU A C 18
ATOM 17003 O O . LEU A 1 32 ? -6.210 14.353 -7.524 1.00 0.00 251 LEU A O 18
ATOM 17019 N N . LEU A 1 33 ? -4.358 14.562 -8.785 1.00 0.00 252 LEU A N 18
ATOM 17020 C CA . LEU A 1 33 ? -3.442 14.355 -7.669 1.00 0.00 252 LEU A CA 18
ATOM 17021 C C . LEU A 1 33 ? -3.136 15.672 -6.963 1.00 0.00 252 LEU A C 18
ATOM 17022 O O . LEU A 1 33 ? -3.553 16.739 -7.413 1.00 0.00 252 LEU A O 18
ATOM 17038 N N . TRP A 1 34 ? -2.403 15.588 -5.859 1.00 0.00 253 TRP A N 18
ATOM 17039 C CA . TRP A 1 34 ? -2.039 16.774 -5.092 1.00 0.00 253 TRP A CA 18
ATOM 17040 C C . TRP A 1 34 ? -1.070 16.421 -3.970 1.00 0.00 253 TRP A C 18
ATOM 17041 O O . TRP A 1 34 ? -1.313 15.496 -3.195 1.00 0.00 253 TRP A O 18
ATOM 17062 N N . GLY A 1 35 ? 0.030 17.163 -3.887 1.00 0.00 254 GLY A N 18
ATOM 17063 C CA . GLY A 1 35 ? 1.019 16.912 -2.856 1.00 0.00 254 GLY A CA 18
ATOM 17064 C C . GLY A 1 35 ? 2.419 17.304 -3.286 1.00 0.00 254 GLY A C 18
ATOM 17065 O O . GLY A 1 35 ? 2.656 18.445 -3.687 1.00 0.00 254 GLY A O 18
ATOM 17069 N N . LEU A 1 36 ? 3.348 16.359 -3.203 1.00 0.00 255 LEU A N 18
ATOM 17070 C CA . LEU A 1 36 ? 4.733 16.612 -3.585 1.00 0.00 255 LEU A CA 18
ATOM 17071 C C . LEU A 1 36 ? 5.283 15.465 -4.427 1.00 0.00 255 LEU A C 18
ATOM 17072 O O . LEU A 1 36 ? 4.585 14.488 -4.696 1.00 0.00 255 LEU A O 18
ATOM 17088 N N . ALA A 1 37 ? 6.541 15.590 -4.838 1.00 0.00 256 ALA A N 18
ATOM 17089 C CA . ALA A 1 37 ? 7.187 14.562 -5.645 1.00 0.00 256 ALA A CA 18
ATOM 17090 C C . ALA A 1 37 ? 6.789 13.167 -5.178 1.00 0.00 256 ALA A C 18
ATOM 17091 O O . ALA A 1 37 ? 6.643 12.249 -5.985 1.00 0.00 256 ALA A O 18
ATOM 17098 N N . ARG A 1 38 ? 6.616 13.013 -3.869 1.00 0.00 257 ARG A N 18
ATOM 17099 C CA . ARG A 1 38 ? 6.237 11.728 -3.294 1.00 0.00 257 ARG A CA 18
ATOM 17100 C C . ARG A 1 38 ? 4.722 11.627 -3.140 1.00 0.00 257 ARG A C 18
ATOM 17101 O O . ARG A 1 38 ? 4.214 11.414 -2.040 1.00 0.00 257 ARG A O 18
ATOM 17122 N N . GLN A 1 39 ? 4.008 11.781 -4.250 1.00 0.00 258 GLN A N 18
ATOM 17123 C CA . GLN A 1 39 ? 2.552 11.708 -4.238 1.00 0.00 258 GLN A CA 18
ATOM 17124 C C . GLN A 1 39 ? 2.061 10.493 -5.017 1.00 0.00 258 GLN A C 18
ATOM 17125 O O . GLN A 1 39 ? 2.766 9.970 -5.880 1.00 0.00 258 GLN A O 18
ATOM 17139 N N . GLY A 1 40 ? 0.847 10.047 -4.707 1.00 0.00 259 GLY A N 18
ATOM 17140 C CA . GLY A 1 40 ? 0.283 8.896 -5.387 1.00 0.00 259 GLY A CA 18
ATOM 17141 C C . GLY A 1 40 ? 1.302 7.795 -5.604 1.00 0.00 259 GLY A C 18
ATOM 17142 O O . GLY A 1 40 ? 2.329 7.746 -4.926 1.00 0.00 259 GLY A O 18
ATOM 17146 N N . LEU A 1 41 ? 1.018 6.907 -6.550 1.00 0.00 260 LEU A N 18
ATOM 17147 C CA . LEU A 1 41 ? 1.916 5.798 -6.854 1.00 0.00 260 LEU A CA 18
ATOM 17148 C C . LEU A 1 41 ? 1.739 5.333 -8.296 1.00 0.00 260 LEU A C 18
ATOM 17149 O O . LEU A 1 41 ? 0.723 5.617 -8.931 1.00 0.00 260 LEU A O 18
ATOM 17165 N N . LYS A 1 42 ? 2.733 4.614 -8.807 1.00 0.00 261 LYS A N 18
ATOM 17166 C CA . LYS A 1 42 ? 2.687 4.106 -10.172 1.00 0.00 261 LYS A CA 18
ATOM 17167 C C . LYS A 1 42 ? 2.996 2.612 -10.207 1.00 0.00 261 LYS A C 18
ATOM 17168 O O . LYS A 1 42 ? 3.882 2.134 -9.498 1.00 0.00 261 LYS A O 18
ATOM 17187 N N . CYS A 1 43 ? 2.261 1.880 -11.038 1.00 0.00 262 CYS A N 18
ATOM 17188 C CA . CYS A 1 43 ? 2.456 0.441 -11.166 1.00 0.00 262 CYS A CA 18
ATOM 17189 C C . CYS A 1 43 ? 3.447 0.124 -12.283 1.00 0.00 262 CYS A C 18
ATOM 17190 O O . CYS A 1 43 ? 3.179 0.384 -13.456 1.00 0.00 262 CYS A O 18
ATOM 17197 N N . ASP A 1 44 ? 4.591 -0.438 -11.909 1.00 0.00 263 ASP A N 18
ATOM 17198 C CA . ASP A 1 44 ? 5.621 -0.791 -12.879 1.00 0.00 263 ASP A CA 18
ATOM 17199 C C . ASP A 1 44 ? 5.264 -2.085 -13.604 1.00 0.00 263 ASP A C 18
ATOM 17200 O O . ASP A 1 44 ? 6.064 -2.620 -14.370 1.00 0.00 263 ASP A O 18
ATOM 17209 N N . ALA A 1 45 ? 4.056 -2.582 -13.357 1.00 0.00 264 ALA A N 18
ATOM 17210 C CA . ALA A 1 45 ? 3.592 -3.812 -13.987 1.00 0.00 264 ALA A CA 18
ATOM 17211 C C . ALA A 1 45 ? 2.632 -3.513 -15.133 1.00 0.00 264 ALA A C 18
ATOM 17212 O O . ALA A 1 45 ? 2.930 -3.792 -16.295 1.00 0.00 264 ALA A O 18
ATOM 17219 N N . CYS A 1 46 ? 1.478 -2.944 -14.800 1.00 0.00 265 CYS A N 18
ATOM 17220 C CA . CYS A 1 46 ? 0.473 -2.608 -15.801 1.00 0.00 265 CYS A CA 18
ATOM 17221 C C . CYS A 1 46 ? 0.632 -1.164 -16.267 1.00 0.00 265 CYS A C 18
ATOM 17222 O O . CYS A 1 46 ? 0.496 -0.865 -17.453 1.00 0.00 265 CYS A O 18
ATOM 17229 N N . GLY A 1 47 ? 0.920 -0.272 -15.324 1.00 0.00 266 GLY A N 18
ATOM 17230 C CA . GLY A 1 47 ? 1.092 1.130 -15.658 1.00 0.00 266 GLY A CA 18
ATOM 17231 C C . GLY A 1 47 ? -0.096 1.975 -15.243 1.00 0.00 266 GLY A C 18
ATOM 17232 O O . GLY A 1 47 ? -0.441 2.946 -15.916 1.00 0.00 266 GLY A O 18
ATOM 17236 N N . MET A 1 48 ? -0.724 1.604 -14.132 1.00 0.00 267 MET A N 18
ATOM 17237 C CA . MET A 1 48 ? -1.882 2.335 -13.629 1.00 0.00 267 MET A CA 18
ATOM 17238 C C . MET A 1 48 ? -1.514 3.153 -12.394 1.00 0.00 267 MET A C 18
ATOM 17239 O O . MET A 1 48 ? -1.096 2.602 -11.376 1.00 0.00 267 MET A O 18
ATOM 17253 N N . ASN A 1 49 ? -1.671 4.469 -12.493 1.00 0.00 268 ASN A N 18
ATOM 17254 C CA . ASN A 1 49 ? -1.354 5.361 -11.384 1.00 0.00 268 ASN A CA 18
ATOM 17255 C C . ASN A 1 49 ? -2.554 5.523 -10.456 1.00 0.00 268 ASN A C 18
ATOM 17256 O O . ASN A 1 49 ? -3.694 5.625 -10.909 1.00 0.00 268 ASN A O 18
ATOM 17267 N N . VAL A 1 50 ? -2.289 5.546 -9.153 1.00 0.00 269 VAL A N 18
ATOM 17268 C CA . VAL A 1 50 ? -3.346 5.696 -8.161 1.00 0.00 269 VAL A CA 18
ATOM 17269 C C . VAL A 1 50 ? -2.829 6.399 -6.910 1.00 0.00 269 VAL A C 18
ATOM 17270 O O . VAL A 1 50 ? -1.621 6.501 -6.697 1.00 0.00 269 VAL A O 18
ATOM 17283 N N . HIS A 1 51 ? -3.753 6.883 -6.085 1.00 0.00 270 HIS A N 18
ATOM 17284 C CA . HIS A 1 51 ? -3.391 7.576 -4.854 1.00 0.00 270 HIS A CA 18
ATOM 17285 C C . HIS A 1 51 ? -2.748 6.615 -3.859 1.00 0.00 270 HIS A C 18
ATOM 17286 O O . HIS A 1 51 ? -2.532 5.441 -4.163 1.00 0.00 270 HIS A O 18
ATOM 17300 N N . HIS A 1 52 ? -2.442 7.121 -2.668 1.00 0.00 271 HIS A N 18
ATOM 17301 C CA . HIS A 1 52 ? -1.823 6.307 -1.628 1.00 0.00 271 HIS A CA 18
ATOM 17302 C C . HIS A 1 52 ? -2.832 5.332 -1.028 1.00 0.00 271 HIS A C 18
ATOM 17303 O O . HIS A 1 52 ? -2.490 4.199 -0.691 1.00 0.00 271 HIS A O 18
ATOM 17317 N N . ARG A 1 53 ? -4.076 5.782 -0.898 1.00 0.00 272 ARG A N 18
ATOM 17318 C CA . ARG A 1 53 ? -5.134 4.950 -0.337 1.00 0.00 272 ARG A CA 18
ATOM 17319 C C . ARG A 1 53 ? -5.905 4.233 -1.441 1.00 0.00 272 ARG A C 18
ATOM 17320 O O . ARG A 1 53 ? -6.234 3.053 -1.319 1.00 0.00 272 ARG A O 18
ATOM 17341 N N . CYS A 1 54 ? -6.192 4.955 -2.520 1.00 0.00 273 CYS A N 18
ATOM 17342 C CA . CYS A 1 54 ? -6.925 4.390 -3.646 1.00 0.00 273 CYS A CA 18
ATOM 17343 C C . CYS A 1 54 ? -6.328 3.050 -4.067 1.00 0.00 273 CYS A C 18
ATOM 17344 O O . CYS A 1 54 ? -7.001 2.229 -4.690 1.00 0.00 273 CYS A O 18
ATOM 17351 N N . GLN A 1 55 ? -5.063 2.838 -3.721 1.00 0.00 274 GLN A N 18
ATOM 17352 C CA . GLN A 1 55 ? -4.375 1.598 -4.063 1.00 0.00 274 GLN A CA 18
ATOM 17353 C C . GLN A 1 55 ? -5.024 0.406 -3.368 1.00 0.00 274 GLN A C 18
ATOM 17354 O O . GLN A 1 55 ? -5.185 -0.661 -3.961 1.00 0.00 274 GLN A O 18
ATOM 17368 N N . THR A 1 56 ? -5.395 0.594 -2.105 1.00 0.00 275 THR A N 18
ATOM 17369 C CA . THR A 1 56 ? -6.024 -0.466 -1.327 1.00 0.00 275 THR A CA 18
ATOM 17370 C C . THR A 1 56 ? -7.471 -0.679 -1.759 1.00 0.00 275 THR A C 18
ATOM 17371 O O . THR A 1 56 ? -8.137 -1.605 -1.297 1.00 0.00 275 THR A O 18
ATOM 17382 N N . LYS A 1 57 ? -7.951 0.183 -2.648 1.00 0.00 276 LYS A N 18
ATOM 17383 C CA . LYS A 1 57 ? -9.319 0.089 -3.145 1.00 0.00 276 LYS A CA 18
ATOM 17384 C C . LYS A 1 57 ? -9.368 -0.684 -4.459 1.00 0.00 276 LYS A C 18
ATOM 17385 O O . LYS A 1 57 ? -10.441 -1.071 -4.923 1.00 0.00 276 LYS A O 18
ATOM 17404 N N . VAL A 1 58 ? -8.200 -0.908 -5.053 1.00 0.00 277 VAL A N 18
ATOM 17405 C CA . VAL A 1 58 ? -8.111 -1.637 -6.313 1.00 0.00 277 VAL A CA 18
ATOM 17406 C C . VAL A 1 58 ? -8.059 -3.142 -6.074 1.00 0.00 277 VAL A C 18
ATOM 17407 O O . VAL A 1 58 ? -7.932 -3.596 -4.937 1.00 0.00 277 VAL A O 18
ATOM 17420 N N . ALA A 1 59 ? -8.158 -3.910 -7.153 1.00 0.00 278 ALA A N 18
ATOM 17421 C CA . ALA A 1 59 ? -8.119 -5.365 -7.062 1.00 0.00 278 ALA A CA 18
ATOM 17422 C C . ALA A 1 59 ? -6.700 -5.889 -7.249 1.00 0.00 278 ALA A C 18
ATOM 17423 O O . ALA A 1 59 ? -5.790 -5.136 -7.595 1.00 0.00 278 ALA A O 18
ATOM 17430 N N . ASN A 1 60 ? -6.518 -7.185 -7.017 1.00 0.00 279 ASN A N 18
ATOM 17431 C CA . ASN A 1 60 ? -5.208 -7.810 -7.160 1.00 0.00 279 ASN A CA 18
ATOM 17432 C C . ASN A 1 60 ? -5.131 -8.626 -8.447 1.00 0.00 279 ASN A C 18
ATOM 17433 O O . ASN A 1 60 ? -4.742 -9.795 -8.432 1.00 0.00 279 ASN A O 18
ATOM 17444 N N . LEU A 1 61 ? -5.503 -8.002 -9.559 1.00 0.00 280 LEU A N 18
ATOM 17445 C CA . LEU A 1 61 ? -5.476 -8.669 -10.856 1.00 0.00 280 LEU A CA 18
ATOM 17446 C C . LEU A 1 61 ? -4.711 -7.836 -11.880 1.00 0.00 280 LEU A C 18
ATOM 17447 O O . LEU A 1 61 ? -5.258 -7.447 -12.913 1.00 0.00 280 LEU A O 18
ATOM 17463 N N . CYS A 1 62 ? -3.443 -7.569 -11.589 1.00 0.00 281 CYS A N 18
ATOM 17464 C CA . CYS A 1 62 ? -2.601 -6.784 -12.485 1.00 0.00 281 CYS A CA 18
ATOM 17465 C C . CYS A 1 62 ? -1.991 -7.667 -13.569 1.00 0.00 281 CYS A C 18
ATOM 17466 O O . CYS A 1 62 ? -1.398 -8.705 -13.279 1.00 0.00 281 CYS A O 18
ATOM 17473 N N . GLY A 1 63 ? -2.141 -7.245 -14.822 1.00 0.00 282 GLY A N 18
ATOM 17474 C CA . GLY A 1 63 ? -1.599 -8.008 -15.931 1.00 0.00 282 GLY A CA 18
ATOM 17475 C C . GLY A 1 63 ? -2.582 -9.030 -16.467 1.00 0.00 282 GLY A C 18
ATOM 17476 O O . GLY A 1 63 ? -2.426 -9.525 -17.583 1.00 0.00 282 GLY A O 18
ATOM 17480 N N . ILE A 1 64 ? -3.597 -9.347 -15.669 1.00 0.00 283 ILE A N 18
ATOM 17481 C CA . ILE A 1 64 ? -4.608 -10.317 -16.070 1.00 0.00 283 ILE A CA 18
ATOM 17482 C C . ILE A 1 64 ? -5.738 -9.645 -16.843 1.00 0.00 283 ILE A C 18
ATOM 17483 O O . ILE A 1 64 ? -6.386 -10.269 -17.682 1.00 0.00 283 ILE A O 18
ATOM 17499 N N . ASN A 1 65 ? -5.969 -8.369 -16.553 1.00 0.00 284 ASN A N 18
ATOM 17500 C CA . ASN A 1 65 ? -7.020 -7.611 -17.221 1.00 0.00 284 ASN A CA 18
ATOM 17501 C C . ASN A 1 65 ? -6.434 -6.439 -18.002 1.00 0.00 284 ASN A C 18
ATOM 17502 O O . ASN A 1 65 ? -7.108 -5.838 -18.838 1.00 0.00 284 ASN A O 18
ATOM 17515 N N . GLY A 1 1 ? 2.036 -38.852 6.214 1.00 0.00 220 GLY A N 19
ATOM 17516 C CA . GLY A 1 1 ? 1.195 -37.684 6.032 1.00 0.00 220 GLY A CA 19
ATOM 17517 C C . GLY A 1 1 ? 1.777 -36.700 5.037 1.00 0.00 220 GLY A C 19
ATOM 17518 O O . GLY A 1 1 ? 2.504 -37.088 4.123 1.00 0.00 220 GLY A O 19
ATOM 17522 N N . SER A 1 2 ? 1.454 -35.422 5.213 1.00 0.00 221 SER A N 19
ATOM 17523 C CA . SER A 1 2 ? 1.946 -34.380 4.319 1.00 0.00 221 SER A CA 19
ATOM 17524 C C . SER A 1 2 ? 1.722 -32.997 4.923 1.00 0.00 221 SER A C 19
ATOM 17525 O O . SER A 1 2 ? 0.745 -32.769 5.636 1.00 0.00 221 SER A O 19
ATOM 17533 N N . SER A 1 3 ? 2.636 -32.076 4.632 1.00 0.00 222 SER A N 19
ATOM 17534 C CA . SER A 1 3 ? 2.542 -30.716 5.149 1.00 0.00 222 SER A CA 19
ATOM 17535 C C . SER A 1 3 ? 2.500 -29.703 4.008 1.00 0.00 222 SER A C 19
ATOM 17536 O O . SER A 1 3 ? 3.304 -29.764 3.079 1.00 0.00 222 SER A O 19
ATOM 17544 N N . GLY A 1 4 ? 1.555 -28.771 4.087 1.00 0.00 223 GLY A N 19
ATOM 17545 C CA . GLY A 1 4 ? 1.425 -27.758 3.056 1.00 0.00 223 GLY A CA 19
ATOM 17546 C C . GLY A 1 4 ? -0.009 -27.304 2.867 1.00 0.00 223 GLY A C 19
ATOM 17547 O O . GLY A 1 4 ? -0.876 -28.097 2.499 1.00 0.00 223 GLY A O 19
ATOM 17551 N N . SER A 1 5 ? -0.261 -26.024 3.123 1.00 0.00 224 SER A N 19
ATOM 17552 C CA . SER A 1 5 ? -1.602 -25.467 2.985 1.00 0.00 224 SER A CA 19
ATOM 17553 C C . SER A 1 5 ? -1.673 -24.513 1.796 1.00 0.00 224 SER A C 19
ATOM 17554 O O . SER A 1 5 ? -0.992 -23.488 1.766 1.00 0.00 224 SER A O 19
ATOM 17562 N N . SER A 1 6 ? -2.504 -24.859 0.818 1.00 0.00 225 SER A N 19
ATOM 17563 C CA . SER A 1 6 ? -2.663 -24.037 -0.376 1.00 0.00 225 SER A CA 19
ATOM 17564 C C . SER A 1 6 ? -3.170 -22.644 -0.013 1.00 0.00 225 SER A C 19
ATOM 17565 O O . SER A 1 6 ? -3.600 -22.402 1.114 1.00 0.00 225 SER A O 19
ATOM 17573 N N . GLY A 1 7 ? -3.116 -21.731 -0.978 1.00 0.00 226 GLY A N 19
ATOM 17574 C CA . GLY A 1 7 ? -3.573 -20.374 -0.742 1.00 0.00 226 GLY A CA 19
ATOM 17575 C C . GLY A 1 7 ? -4.103 -19.713 -1.999 1.00 0.00 226 GLY A C 19
ATOM 17576 O O . GLY A 1 7 ? -4.319 -20.376 -3.014 1.00 0.00 226 GLY A O 19
ATOM 17580 N N . LYS A 1 8 ? -4.316 -18.403 -1.932 1.00 0.00 227 LYS A N 19
ATOM 17581 C CA . LYS A 1 8 ? -4.825 -17.652 -3.073 1.00 0.00 227 LYS A CA 19
ATOM 17582 C C . LYS A 1 8 ? -3.693 -16.937 -3.803 1.00 0.00 227 LYS A C 19
ATOM 17583 O O . LYS A 1 8 ? -3.123 -15.973 -3.291 1.00 0.00 227 LYS A O 19
ATOM 17602 N N . ILE A 1 9 ? -3.372 -17.415 -5.000 1.00 0.00 228 ILE A N 19
ATOM 17603 C CA . ILE A 1 9 ? -2.310 -16.819 -5.801 1.00 0.00 228 ILE A CA 19
ATOM 17604 C C . ILE A 1 9 ? -2.851 -15.709 -6.695 1.00 0.00 228 ILE A C 19
ATOM 17605 O O . ILE A 1 9 ? -3.771 -15.927 -7.484 1.00 0.00 228 ILE A O 19
ATOM 17621 N N . ASP A 1 10 ? -2.274 -14.520 -6.568 1.00 0.00 229 ASP A N 19
ATOM 17622 C CA . ASP A 1 10 ? -2.696 -13.375 -7.367 1.00 0.00 229 ASP A CA 19
ATOM 17623 C C . ASP A 1 10 ? -1.541 -12.401 -7.575 1.00 0.00 229 ASP A C 19
ATOM 17624 O O . ASP A 1 10 ? -0.564 -12.413 -6.826 1.00 0.00 229 ASP A O 19
ATOM 17633 N N . MET A 1 11 ? -1.659 -11.561 -8.598 1.00 0.00 230 MET A N 19
ATOM 17634 C CA . MET A 1 11 ? -0.624 -10.580 -8.904 1.00 0.00 230 MET A CA 19
ATOM 17635 C C . MET A 1 11 ? -1.129 -9.162 -8.662 1.00 0.00 230 MET A C 19
ATOM 17636 O O . MET A 1 11 ? -1.794 -8.562 -9.507 1.00 0.00 230 MET A O 19
ATOM 17650 N N . PRO A 1 12 ? -0.809 -8.612 -7.482 1.00 0.00 231 PRO A N 19
ATOM 17651 C CA . PRO A 1 12 ? -1.221 -7.257 -7.102 1.00 0.00 231 PRO A CA 19
ATOM 17652 C C . PRO A 1 12 ? -0.499 -6.184 -7.909 1.00 0.00 231 PRO A C 19
ATOM 17653 O O . PRO A 1 12 ? 0.438 -6.477 -8.651 1.00 0.00 231 PRO A O 19
ATOM 17664 N N . HIS A 1 13 ? -0.941 -4.939 -7.758 1.00 0.00 232 HIS A N 19
ATOM 17665 C CA . HIS A 1 13 ? -0.335 -3.821 -8.472 1.00 0.00 232 HIS A CA 19
ATOM 17666 C C . HIS A 1 13 ? 0.903 -3.314 -7.739 1.00 0.00 232 HIS A C 19
ATOM 17667 O O . HIS A 1 13 ? 0.811 -2.816 -6.617 1.00 0.00 232 HIS A O 19
ATOM 17681 N N . ARG A 1 14 ? 2.060 -3.446 -8.380 1.00 0.00 233 ARG A N 19
ATOM 17682 C CA . ARG A 1 14 ? 3.316 -3.003 -7.787 1.00 0.00 233 ARG A CA 19
ATOM 17683 C C . ARG A 1 14 ? 3.429 -1.482 -7.824 1.00 0.00 233 ARG A C 19
ATOM 17684 O O . ARG A 1 14 ? 4.330 -0.931 -8.456 1.00 0.00 233 ARG A O 19
ATOM 17705 N N . PHE A 1 15 ? 2.507 -0.809 -7.143 1.00 0.00 234 PHE A N 19
ATOM 17706 C CA . PHE A 1 15 ? 2.501 0.649 -7.099 1.00 0.00 234 PHE A CA 19
ATOM 17707 C C . PHE A 1 15 ? 3.792 1.179 -6.483 1.00 0.00 234 PHE A C 19
ATOM 17708 O O . PHE A 1 15 ? 4.266 0.668 -5.468 1.00 0.00 234 PHE A O 19
ATOM 17725 N N . LYS A 1 16 ? 4.358 2.209 -7.104 1.00 0.00 235 LYS A N 19
ATOM 17726 C CA . LYS A 1 16 ? 5.594 2.811 -6.618 1.00 0.00 235 LYS A CA 19
ATOM 17727 C C . LYS A 1 16 ? 5.559 4.328 -6.777 1.00 0.00 235 LYS A C 19
ATOM 17728 O O . LYS A 1 16 ? 5.205 4.843 -7.838 1.00 0.00 235 LYS A O 19
ATOM 17747 N N . VAL A 1 17 ? 5.930 5.038 -5.717 1.00 0.00 236 VAL A N 19
ATOM 17748 C CA . VAL A 1 17 ? 5.944 6.496 -5.741 1.00 0.00 236 VAL A CA 19
ATOM 17749 C C . VAL A 1 17 ? 6.628 7.019 -6.999 1.00 0.00 236 VAL A C 19
ATOM 17750 O O . VAL A 1 17 ? 7.737 6.602 -7.334 1.00 0.00 236 VAL A O 19
ATOM 17763 N N . TYR A 1 18 ? 5.961 7.935 -7.691 1.00 0.00 237 TYR A N 19
ATOM 17764 C CA . TYR A 1 18 ? 6.503 8.515 -8.914 1.00 0.00 237 TYR A CA 19
ATOM 17765 C C . TYR A 1 18 ? 6.135 9.991 -9.028 1.00 0.00 237 TYR A C 19
ATOM 17766 O O . TYR A 1 18 ? 4.962 10.342 -9.143 1.00 0.00 237 TYR A O 19
ATOM 17784 N N . ASN A 1 19 ? 7.148 10.851 -8.995 1.00 0.00 238 ASN A N 19
ATOM 17785 C CA . ASN A 1 19 ? 6.932 12.290 -9.094 1.00 0.00 238 ASN A CA 19
ATOM 17786 C C . ASN A 1 19 ? 6.932 12.740 -10.552 1.00 0.00 238 ASN A C 19
ATOM 17787 O O . ASN A 1 19 ? 7.976 12.767 -11.204 1.00 0.00 238 ASN A O 19
ATOM 17798 N N . TYR A 1 20 ? 5.755 13.094 -11.056 1.00 0.00 239 TYR A N 19
ATOM 17799 C CA . TYR A 1 20 ? 5.619 13.542 -12.437 1.00 0.00 239 TYR A CA 19
ATOM 17800 C C . TYR A 1 20 ? 4.908 14.891 -12.504 1.00 0.00 239 TYR A C 19
ATOM 17801 O O . TYR A 1 20 ? 4.428 15.405 -11.494 1.00 0.00 239 TYR A O 19
ATOM 17819 N N . LYS A 1 21 ? 4.845 15.460 -13.704 1.00 0.00 240 LYS A N 19
ATOM 17820 C CA . LYS A 1 21 ? 4.193 16.748 -13.907 1.00 0.00 240 LYS A CA 19
ATOM 17821 C C . LYS A 1 21 ? 2.894 16.582 -14.689 1.00 0.00 240 LYS A C 19
ATOM 17822 O O . LYS A 1 21 ? 1.835 17.037 -14.256 1.00 0.00 240 LYS A O 19
ATOM 17841 N N . SER A 1 22 ? 2.981 15.926 -15.841 1.00 0.00 241 SER A N 19
ATOM 17842 C CA . SER A 1 22 ? 1.813 15.702 -16.685 1.00 0.00 241 SER A CA 19
ATOM 17843 C C . SER A 1 22 ? 0.571 15.449 -15.836 1.00 0.00 241 SER A C 19
ATOM 17844 O O . SER A 1 22 ? 0.645 14.933 -14.720 1.00 0.00 241 SER A O 19
ATOM 17852 N N . PRO A 1 23 ? -0.599 15.821 -16.375 1.00 0.00 242 PRO A N 19
ATOM 17853 C CA . PRO A 1 23 ? -1.881 15.645 -15.685 1.00 0.00 242 PRO A CA 19
ATOM 17854 C C . PRO A 1 23 ? -2.284 14.178 -15.579 1.00 0.00 242 PRO A C 19
ATOM 17855 O O . PRO A 1 23 ? -2.511 13.510 -16.588 1.00 0.00 242 PRO A O 19
ATOM 17866 N N . THR A 1 24 ? -2.373 13.681 -14.349 1.00 0.00 243 THR A N 19
ATOM 17867 C CA . THR A 1 24 ? -2.748 12.293 -14.110 1.00 0.00 243 THR A CA 19
ATOM 17868 C C . THR A 1 24 ? -4.000 12.203 -13.245 1.00 0.00 243 THR A C 19
ATOM 17869 O O . THR A 1 24 ? -4.180 12.987 -12.313 1.00 0.00 243 THR A O 19
ATOM 17880 N N . PHE A 1 25 ? -4.863 11.242 -13.559 1.00 0.00 244 PHE A N 19
ATOM 17881 C CA . PHE A 1 25 ? -6.099 11.050 -12.810 1.00 0.00 244 PHE A CA 19
ATOM 17882 C C . PHE A 1 25 ? -6.146 9.658 -12.186 1.00 0.00 244 PHE A C 19
ATOM 17883 O O . PHE A 1 25 ? -5.660 8.688 -12.767 1.00 0.00 244 PHE A O 19
ATOM 17900 N N . CYS A 1 26 ? -6.736 9.569 -10.998 1.00 0.00 245 CYS A N 19
ATOM 17901 C CA . CYS A 1 26 ? -6.847 8.297 -10.294 1.00 0.00 245 CYS A CA 19
ATOM 17902 C C . CYS A 1 26 ? -7.790 7.349 -11.028 1.00 0.00 245 CYS A C 19
ATOM 17903 O O . CYS A 1 26 ? -8.941 7.690 -11.299 1.00 0.00 245 CYS A O 19
ATOM 17910 N N . GLU A 1 27 ? -7.294 6.157 -11.345 1.00 0.00 246 GLU A N 19
ATOM 17911 C CA . GLU A 1 27 ? -8.093 5.160 -12.047 1.00 0.00 246 GLU A CA 19
ATOM 17912 C C . GLU A 1 27 ? -9.047 4.453 -11.089 1.00 0.00 246 GLU A C 19
ATOM 17913 O O . GLU A 1 27 ? -9.686 3.463 -11.448 1.00 0.00 246 GLU A O 19
ATOM 17925 N N . HIS A 1 28 ? -9.138 4.968 -9.866 1.00 0.00 247 HIS A N 19
ATOM 17926 C CA . HIS A 1 28 ? -10.014 4.387 -8.855 1.00 0.00 247 HIS A CA 19
ATOM 17927 C C . HIS A 1 28 ? -11.068 5.395 -8.405 1.00 0.00 247 HIS A C 19
ATOM 17928 O O . HIS A 1 28 ? -12.243 5.277 -8.754 1.00 0.00 247 HIS A O 19
ATOM 17942 N N . CYS A 1 29 ? -10.639 6.384 -7.628 1.00 0.00 248 CYS A N 19
ATOM 17943 C CA . CYS A 1 29 ? -11.545 7.412 -7.129 1.00 0.00 248 CYS A CA 19
ATOM 17944 C C . CYS A 1 29 ? -11.900 8.406 -8.231 1.00 0.00 248 CYS A C 19
ATOM 17945 O O . CYS A 1 29 ? -12.928 9.078 -8.167 1.00 0.00 248 CYS A O 19
ATOM 17952 N N . GLY A 1 30 ? -11.040 8.493 -9.241 1.00 0.00 249 GLY A N 19
ATOM 17953 C CA . GLY A 1 30 ? -11.280 9.407 -10.343 1.00 0.00 249 GLY A CA 19
ATOM 17954 C C . GLY A 1 30 ? -11.204 10.860 -9.917 1.00 0.00 249 GLY A C 19
ATOM 17955 O O . GLY A 1 30 ? -12.067 11.664 -10.270 1.00 0.00 249 GLY A O 19
ATOM 17959 N N . THR A 1 31 ? -10.169 11.199 -9.155 1.00 0.00 250 THR A N 19
ATOM 17960 C CA . THR A 1 31 ? -9.985 12.564 -8.679 1.00 0.00 250 THR A CA 19
ATOM 17961 C C . THR A 1 31 ? -8.549 13.030 -8.888 1.00 0.00 250 THR A C 19
ATOM 17962 O O . THR A 1 31 ? -7.622 12.220 -8.931 1.00 0.00 250 THR A O 19
ATOM 17973 N N . LEU A 1 32 ? -8.370 14.340 -9.015 1.00 0.00 251 LEU A N 19
ATOM 17974 C CA . LEU A 1 32 ? -7.045 14.915 -9.219 1.00 0.00 251 LEU A CA 19
ATOM 17975 C C . LEU A 1 32 ? -6.158 14.686 -7.999 1.00 0.00 251 LEU A C 19
ATOM 17976 O O . LEU A 1 32 ? -6.651 14.416 -6.902 1.00 0.00 251 LEU A O 19
ATOM 17992 N N . LEU A 1 33 ? -4.849 14.797 -8.196 1.00 0.00 252 LEU A N 19
ATOM 17993 C CA . LEU A 1 33 ? -3.893 14.605 -7.111 1.00 0.00 252 LEU A CA 19
ATOM 17994 C C . LEU A 1 33 ? -3.654 15.909 -6.357 1.00 0.00 252 LEU A C 19
ATOM 17995 O O . LEU A 1 33 ? -4.226 16.946 -6.695 1.00 0.00 252 LEU A O 19
ATOM 18011 N N . TRP A 1 34 ? -2.805 15.850 -5.338 1.00 0.00 253 TRP A N 19
ATOM 18012 C CA . TRP A 1 34 ? -2.489 17.028 -4.538 1.00 0.00 253 TRP A CA 19
ATOM 18013 C C . TRP A 1 34 ? -1.010 17.052 -4.166 1.00 0.00 253 TRP A C 19
ATOM 18014 O O . TRP A 1 34 ? -0.373 16.006 -4.048 1.00 0.00 253 TRP A O 19
ATOM 18035 N N . GLY A 1 35 ? -0.470 18.253 -3.981 1.00 0.00 254 GLY A N 19
ATOM 18036 C CA . GLY A 1 35 ? 0.930 18.390 -3.624 1.00 0.00 254 GLY A CA 19
ATOM 18037 C C . GLY A 1 35 ? 1.823 18.566 -4.836 1.00 0.00 254 GLY A C 19
ATOM 18038 O O . GLY A 1 35 ? 1.369 19.006 -5.893 1.00 0.00 254 GLY A O 19
ATOM 18042 N N . LEU A 1 36 ? 3.098 18.224 -4.684 1.00 0.00 255 LEU A N 19
ATOM 18043 C CA . LEU A 1 36 ? 4.058 18.348 -5.775 1.00 0.00 255 LEU A CA 19
ATOM 18044 C C . LEU A 1 36 ? 4.769 17.022 -6.028 1.00 0.00 255 LEU A C 19
ATOM 18045 O O . LEU A 1 36 ? 4.545 16.371 -7.047 1.00 0.00 255 LEU A O 19
ATOM 18061 N N . ALA A 1 37 ? 5.626 16.628 -5.091 1.00 0.00 256 ALA A N 19
ATOM 18062 C CA . ALA A 1 37 ? 6.367 15.378 -5.211 1.00 0.00 256 ALA A CA 19
ATOM 18063 C C . ALA A 1 37 ? 5.574 14.213 -4.628 1.00 0.00 256 ALA A C 19
ATOM 18064 O O . ALA A 1 37 ? 4.443 14.385 -4.173 1.00 0.00 256 ALA A O 19
ATOM 18071 N N . ARG A 1 38 ? 6.174 13.027 -4.647 1.00 0.00 257 ARG A N 19
ATOM 18072 C CA . ARG A 1 38 ? 5.523 11.833 -4.122 1.00 0.00 257 ARG A CA 19
ATOM 18073 C C . ARG A 1 38 ? 4.074 11.753 -4.593 1.00 0.00 257 ARG A C 19
ATOM 18074 O O . ARG A 1 38 ? 3.230 11.148 -3.932 1.00 0.00 257 ARG A O 19
ATOM 18095 N N . GLN A 1 39 ? 3.793 12.368 -5.737 1.00 0.00 258 GLN A N 19
ATOM 18096 C CA . GLN A 1 39 ? 2.446 12.367 -6.294 1.00 0.00 258 GLN A CA 19
ATOM 18097 C C . GLN A 1 39 ? 1.917 10.944 -6.436 1.00 0.00 258 GLN A C 19
ATOM 18098 O O . GLN A 1 39 ? 2.364 10.188 -7.297 1.00 0.00 258 GLN A O 19
ATOM 18112 N N . GLY A 1 40 ? 0.960 10.586 -5.585 1.00 0.00 259 GLY A N 19
ATOM 18113 C CA . GLY A 1 40 ? 0.386 9.254 -5.632 1.00 0.00 259 GLY A CA 19
ATOM 18114 C C . GLY A 1 40 ? 1.419 8.188 -5.939 1.00 0.00 259 GLY A C 19
ATOM 18115 O O . GLY A 1 40 ? 2.599 8.347 -5.625 1.00 0.00 259 GLY A O 19
ATOM 18119 N N . LEU A 1 41 ? 0.976 7.097 -6.555 1.00 0.00 260 LEU A N 19
ATOM 18120 C CA . LEU A 1 41 ? 1.870 5.999 -6.904 1.00 0.00 260 LEU A CA 19
ATOM 18121 C C . LEU A 1 41 ? 1.613 5.518 -8.328 1.00 0.00 260 LEU A C 19
ATOM 18122 O O . LEU A 1 41 ? 0.636 5.918 -8.963 1.00 0.00 260 LEU A O 19
ATOM 18138 N N . LYS A 1 42 ? 2.494 4.657 -8.825 1.00 0.00 261 LYS A N 19
ATOM 18139 C CA . LYS A 1 42 ? 2.361 4.118 -10.173 1.00 0.00 261 LYS A CA 19
ATOM 18140 C C . LYS A 1 42 ? 2.794 2.656 -10.220 1.00 0.00 261 LYS A C 19
ATOM 18141 O O . LYS A 1 42 ? 3.885 2.306 -9.770 1.00 0.00 261 LYS A O 19
ATOM 18160 N N . CYS A 1 43 ? 1.932 1.806 -10.768 1.00 0.00 262 CYS A N 19
ATOM 18161 C CA . CYS A 1 43 ? 2.225 0.382 -10.875 1.00 0.00 262 CYS A CA 19
ATOM 18162 C C . CYS A 1 43 ? 3.290 0.124 -11.936 1.00 0.00 262 CYS A C 19
ATOM 18163 O O . CYS A 1 43 ? 3.066 0.353 -13.124 1.00 0.00 262 CYS A O 19
ATOM 18170 N N . ASP A 1 44 ? 4.450 -0.355 -11.497 1.00 0.00 263 ASP A N 19
ATOM 18171 C CA . ASP A 1 44 ? 5.550 -0.646 -12.408 1.00 0.00 263 ASP A CA 19
ATOM 18172 C C . ASP A 1 44 ? 5.250 -1.885 -13.246 1.00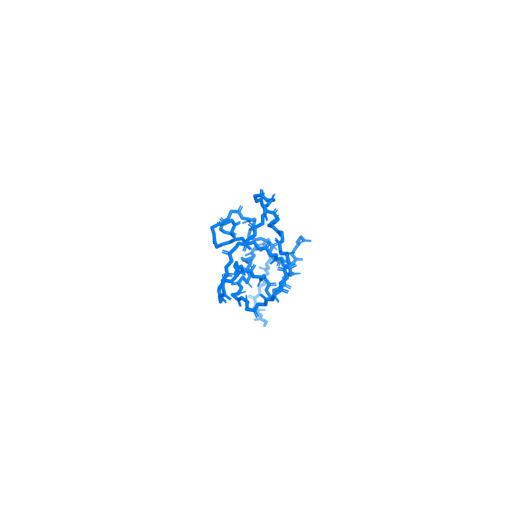 0.00 263 ASP A C 19
ATOM 18173 O O . ASP A 1 44 ? 5.966 -2.191 -14.199 1.00 0.00 263 ASP A O 19
ATOM 18182 N N . ALA A 1 45 ? 4.187 -2.595 -12.882 1.00 0.00 264 ALA A N 19
ATOM 18183 C CA . ALA A 1 45 ? 3.791 -3.800 -13.600 1.00 0.00 264 ALA A CA 19
ATOM 18184 C C . ALA A 1 45 ? 2.946 -3.459 -14.823 1.00 0.00 264 ALA A C 19
ATOM 18185 O O . ALA A 1 45 ? 3.401 -3.588 -15.960 1.00 0.00 264 ALA A O 19
ATOM 18192 N N . CYS A 1 46 ? 1.714 -3.023 -14.582 1.00 0.00 265 CYS A N 19
ATOM 18193 C CA . CYS A 1 46 ? 0.805 -2.663 -15.663 1.00 0.00 265 CYS A CA 19
ATOM 18194 C C . CYS A 1 46 ? 1.010 -1.212 -16.086 1.00 0.00 265 CYS A C 19
ATOM 18195 O O . CYS A 1 46 ? 1.094 -0.906 -17.275 1.00 0.00 265 CYS A O 19
ATOM 18202 N N . GLY A 1 47 ? 1.089 -0.320 -15.103 1.00 0.00 266 GLY A N 19
ATOM 18203 C CA . GLY A 1 47 ? 1.284 1.089 -15.393 1.00 0.00 266 GLY A CA 19
ATOM 18204 C C . GLY A 1 47 ? 0.036 1.911 -15.138 1.00 0.00 266 GLY A C 19
ATOM 18205 O O . GLY A 1 47 ? -0.497 2.542 -16.050 1.00 0.00 266 GLY A O 19
ATOM 18209 N N . MET A 1 48 ? -0.431 1.903 -13.894 1.00 0.00 267 MET A N 19
ATOM 18210 C CA . MET A 1 48 ? -1.625 2.654 -13.521 1.00 0.00 267 MET A CA 19
ATOM 18211 C C . MET A 1 48 ? -1.299 3.702 -12.463 1.00 0.00 267 MET A C 19
ATOM 18212 O O . MET A 1 48 ? -0.429 3.495 -11.618 1.00 0.00 267 MET A O 19
ATOM 18226 N N . ASN A 1 49 ? -2.003 4.829 -12.516 1.00 0.00 268 ASN A N 19
ATOM 18227 C CA . ASN A 1 49 ? -1.787 5.910 -11.561 1.00 0.00 268 ASN A CA 19
ATOM 18228 C C . ASN A 1 49 ? -2.938 5.992 -10.563 1.00 0.00 268 ASN A C 19
ATOM 18229 O O . ASN A 1 49 ? -4.096 6.156 -10.946 1.00 0.00 268 ASN A O 19
ATOM 18240 N N . VAL A 1 50 ? -2.610 5.879 -9.280 1.00 0.00 269 VAL A N 19
ATOM 18241 C CA . VAL A 1 50 ? -3.615 5.942 -8.226 1.00 0.00 269 VAL A CA 19
ATOM 18242 C C . VAL A 1 50 ? -3.078 6.666 -6.997 1.00 0.00 269 VAL A C 19
ATOM 18243 O O . VAL A 1 50 ? -1.929 7.110 -6.977 1.00 0.00 269 VAL A O 19
ATOM 18256 N N . HIS A 1 51 ? -3.916 6.783 -5.972 1.00 0.00 270 HIS A N 19
ATOM 18257 C CA . HIS A 1 51 ? -3.525 7.453 -4.737 1.00 0.00 270 HIS A CA 19
ATOM 18258 C C . HIS A 1 51 ? -2.827 6.482 -3.789 1.00 0.00 270 HIS A C 19
ATOM 18259 O O . HIS A 1 51 ? -2.592 5.324 -4.133 1.00 0.00 270 HIS A O 19
ATOM 18273 N N . HIS A 1 52 ? -2.498 6.963 -2.594 1.00 0.00 271 HIS A N 19
ATOM 18274 C CA . HIS A 1 52 ? -1.826 6.138 -1.597 1.00 0.00 271 HIS A CA 19
ATOM 18275 C C . HIS A 1 52 ? -2.814 5.192 -0.919 1.00 0.00 271 HIS A C 19
ATOM 18276 O O . HIS A 1 52 ? -2.471 4.060 -0.580 1.00 0.00 271 HIS A O 19
ATOM 18290 N N . ARG A 1 53 ? -4.041 5.666 -0.726 1.00 0.00 272 ARG A N 19
ATOM 18291 C CA . ARG A 1 53 ? -5.077 4.864 -0.087 1.00 0.00 272 ARG A CA 19
ATOM 18292 C C . ARG A 1 53 ? -5.923 4.139 -1.130 1.00 0.00 272 ARG A C 19
ATOM 18293 O O . ARG A 1 53 ? -6.317 2.989 -0.935 1.00 0.00 272 ARG A O 19
ATOM 18314 N N . CYS A 1 54 ? -6.200 4.820 -2.237 1.00 0.00 273 CYS A N 19
ATOM 18315 C CA . CYS A 1 54 ? -6.999 4.242 -3.311 1.00 0.00 273 CYS A CA 19
ATOM 18316 C C . CYS A 1 54 ? -6.395 2.927 -3.792 1.00 0.00 273 CYS A C 19
ATOM 18317 O O . CYS A 1 54 ? -7.103 2.053 -4.292 1.00 0.00 273 CYS A O 19
ATOM 18324 N N . GLN A 1 55 ? -5.081 2.794 -3.638 1.00 0.00 274 GLN A N 19
ATOM 18325 C CA . GLN A 1 55 ? -4.382 1.585 -4.058 1.00 0.00 274 GLN A CA 19
ATOM 18326 C C . GLN A 1 55 ? -4.892 0.368 -3.294 1.00 0.00 274 GLN A C 19
ATOM 18327 O O . GLN A 1 55 ? -4.969 -0.734 -3.839 1.00 0.00 274 GLN A O 19
ATOM 18341 N N . THR A 1 56 ? -5.239 0.573 -2.027 1.00 0.00 275 THR A N 19
ATOM 18342 C CA . THR A 1 56 ? -5.741 -0.508 -1.188 1.00 0.00 275 THR A CA 19
ATOM 18343 C C . THR A 1 56 ? -7.215 -0.781 -1.465 1.00 0.00 275 THR A C 19
ATOM 18344 O O . THR A 1 56 ? -7.853 -1.569 -0.767 1.00 0.00 275 THR A O 19
ATOM 18355 N N . LYS A 1 57 ? -7.751 -0.124 -2.488 1.00 0.00 276 LYS A N 19
ATOM 18356 C CA . LYS A 1 57 ? -9.150 -0.297 -2.860 1.00 0.00 276 LYS A CA 19
ATOM 18357 C C . LYS A 1 57 ? -9.271 -0.948 -4.234 1.00 0.00 276 LYS A C 19
ATOM 18358 O O . LYS A 1 57 ? -10.365 -1.317 -4.663 1.00 0.00 276 LYS A O 19
ATOM 18377 N N . VAL A 1 58 ? -8.141 -1.088 -4.920 1.00 0.00 277 VAL A N 19
ATOM 18378 C CA . VAL A 1 58 ? -8.121 -1.697 -6.244 1.00 0.00 277 VAL A CA 19
ATOM 18379 C C . VAL A 1 58 ? -8.059 -3.218 -6.149 1.00 0.00 277 VAL A C 19
ATOM 18380 O O . VAL A 1 58 ? -7.928 -3.777 -5.061 1.00 0.00 277 VAL A O 19
ATOM 18393 N N . ALA A 1 59 ? -8.154 -3.881 -7.297 1.00 0.00 278 ALA A N 19
ATOM 18394 C CA . ALA A 1 59 ? -8.107 -5.337 -7.343 1.00 0.00 278 ALA A CA 19
ATOM 18395 C C . ALA A 1 59 ? -6.667 -5.839 -7.372 1.00 0.00 278 ALA A C 19
ATOM 18396 O O . ALA A 1 59 ? -5.724 -5.050 -7.331 1.00 0.00 278 ALA A O 19
ATOM 18403 N N . ASN A 1 60 ? -6.506 -7.157 -7.443 1.00 0.00 279 ASN A N 19
ATOM 18404 C CA . ASN A 1 60 ? -5.180 -7.764 -7.476 1.00 0.00 279 ASN A CA 19
ATOM 18405 C C . ASN A 1 60 ? -4.961 -8.521 -8.782 1.00 0.00 279 ASN A C 19
ATOM 18406 O O . ASN A 1 60 ? -4.238 -9.518 -8.821 1.00 0.00 279 ASN A O 19
ATOM 18417 N N . LEU A 1 61 ? -5.590 -8.043 -9.850 1.00 0.00 280 LEU A N 19
ATOM 18418 C CA . LEU A 1 61 ? -5.464 -8.674 -11.159 1.00 0.00 280 LEU A CA 19
ATOM 18419 C C . LEU A 1 61 ? -4.594 -7.833 -12.087 1.00 0.00 280 LEU A C 19
ATOM 18420 O O . LEU A 1 61 ? -5.069 -7.305 -13.093 1.00 0.00 280 LEU A O 19
ATOM 18436 N N . CYS A 1 62 ? -3.315 -7.715 -11.745 1.00 0.00 281 CYS A N 19
ATOM 18437 C CA . CYS A 1 62 ? -2.377 -6.940 -12.547 1.00 0.00 281 CYS A CA 19
ATOM 18438 C C . CYS A 1 62 ? -1.835 -7.774 -13.705 1.00 0.00 281 CYS A C 19
ATOM 18439 O O . CYS A 1 62 ? -1.258 -8.841 -13.500 1.00 0.00 281 CYS A O 19
ATOM 18446 N N . GLY A 1 63 ? -2.024 -7.277 -14.924 1.00 0.00 282 GLY A N 19
ATOM 18447 C CA . GLY A 1 63 ? -1.549 -7.988 -16.097 1.00 0.00 282 GLY A CA 19
ATOM 18448 C C . GLY A 1 63 ? -2.540 -9.024 -16.588 1.00 0.00 282 GLY A C 19
ATOM 18449 O O . GLY A 1 63 ? -2.710 -9.208 -17.794 1.00 0.00 282 GLY A O 19
ATOM 18453 N N . ILE A 1 64 ? -3.195 -9.704 -15.653 1.00 0.00 283 ILE A N 19
ATOM 18454 C CA . ILE A 1 64 ? -4.173 -10.728 -15.997 1.00 0.00 283 ILE A CA 19
ATOM 18455 C C . ILE A 1 64 ? -5.333 -10.135 -16.790 1.00 0.00 283 ILE A C 19
ATOM 18456 O O . ILE A 1 64 ? -6.062 -10.853 -17.474 1.00 0.00 283 ILE A O 19
ATOM 18472 N N . ASN A 1 65 ? -5.497 -8.820 -16.694 1.00 0.00 284 ASN A N 19
ATOM 18473 C CA . ASN A 1 65 ? -6.568 -8.129 -17.404 1.00 0.00 284 ASN A CA 19
ATOM 18474 C C . ASN A 1 65 ? -6.736 -8.690 -18.813 1.00 0.00 284 ASN A C 19
ATOM 18475 O O . ASN A 1 65 ? -7.855 -8.856 -19.296 1.00 0.00 284 ASN A O 19
ATOM 18488 N N . GLY A 1 1 ? -3.106 -40.254 -7.823 1.00 0.00 220 GLY A N 20
ATOM 18489 C CA . GLY A 1 1 ? -1.818 -39.593 -7.720 1.00 0.00 220 GLY A CA 20
ATOM 18490 C C . GLY A 1 1 ? -1.678 -38.793 -6.440 1.00 0.00 220 GLY A C 20
ATOM 18491 O O . GLY A 1 1 ? -1.789 -39.339 -5.343 1.00 0.00 220 GLY A O 20
ATOM 18495 N N . SER A 1 2 ? -1.432 -37.494 -6.580 1.00 0.00 221 SER A N 20
ATOM 18496 C CA . SER A 1 2 ? -1.270 -36.618 -5.426 1.00 0.00 221 SER A CA 20
ATOM 18497 C C . SER A 1 2 ? -2.450 -35.658 -5.303 1.00 0.00 221 SER A C 20
ATOM 18498 O O . SER A 1 2 ? -3.101 -35.328 -6.294 1.00 0.00 221 SER A O 20
ATOM 18506 N N . SER A 1 3 ? -2.719 -35.214 -4.079 1.00 0.00 222 SER A N 20
ATOM 18507 C CA . SER A 1 3 ? -3.822 -34.295 -3.825 1.00 0.00 222 SER A CA 20
ATOM 18508 C C . SER A 1 3 ? -3.462 -33.307 -2.720 1.00 0.00 222 SER A C 20
ATOM 18509 O O . SER A 1 3 ? -3.109 -33.702 -1.609 1.00 0.00 222 SER A O 20
ATOM 18517 N N . GLY A 1 4 ? -3.554 -32.018 -3.034 1.00 0.00 223 GLY A N 20
ATOM 18518 C CA . GLY A 1 4 ? -3.235 -30.992 -2.058 1.00 0.00 223 GLY A CA 20
ATOM 18519 C C . GLY A 1 4 ? -4.107 -29.761 -2.206 1.00 0.00 223 GLY A C 20
ATOM 18520 O O . GLY A 1 4 ? -4.921 -29.675 -3.124 1.00 0.00 223 GLY A O 20
ATOM 18524 N N . SER A 1 5 ? -3.936 -28.805 -1.297 1.00 0.00 224 SER A N 20
ATOM 18525 C CA . SER A 1 5 ? -4.718 -27.575 -1.327 1.00 0.00 224 SER A CA 20
ATOM 18526 C C . SER A 1 5 ? -4.171 -26.609 -2.374 1.00 0.00 224 SER A C 20
ATOM 18527 O O . SER A 1 5 ? -2.959 -26.478 -2.541 1.00 0.00 224 SER A O 20
ATOM 18535 N N . SER A 1 6 ? -5.075 -25.935 -3.078 1.00 0.00 225 SER A N 20
ATOM 18536 C CA . SER A 1 6 ? -4.685 -24.984 -4.112 1.00 0.00 225 SER A CA 20
ATOM 18537 C C . SER A 1 6 ? -3.904 -23.819 -3.512 1.00 0.00 225 SER A C 20
ATOM 18538 O O . SER A 1 6 ? -3.811 -23.681 -2.293 1.00 0.00 225 SER A O 20
ATOM 18546 N N . GLY A 1 7 ? -3.343 -22.981 -4.379 1.00 0.00 226 GLY A N 20
ATOM 18547 C CA . GLY A 1 7 ? -2.577 -21.839 -3.917 1.00 0.00 226 GLY A CA 20
ATOM 18548 C C . GLY A 1 7 ? -3.074 -20.532 -4.503 1.00 0.00 226 GLY A C 20
ATOM 18549 O O . GLY A 1 7 ? -3.692 -20.515 -5.567 1.00 0.00 226 GLY A O 20
ATOM 18553 N N . LYS A 1 8 ? -2.805 -19.433 -3.806 1.00 0.00 227 LYS A N 20
ATOM 18554 C CA . LYS A 1 8 ? -3.229 -18.114 -4.262 1.00 0.00 227 LYS A CA 20
ATOM 18555 C C . LYS A 1 8 ? -2.433 -17.681 -5.489 1.00 0.00 227 LYS A C 20
ATOM 18556 O O . LYS A 1 8 ? -1.204 -17.617 -5.452 1.00 0.00 227 LYS A O 20
ATOM 18575 N N . ILE A 1 9 ? -3.141 -17.383 -6.573 1.00 0.00 228 ILE A N 20
ATOM 18576 C CA . ILE A 1 9 ? -2.500 -16.954 -7.810 1.00 0.00 228 ILE A CA 20
ATOM 18577 C C . ILE A 1 9 ? -3.013 -15.586 -8.249 1.00 0.00 228 ILE A C 20
ATOM 18578 O O . ILE A 1 9 ? -3.761 -15.475 -9.220 1.00 0.00 228 ILE A O 20
ATOM 18594 N N . ASP A 1 10 ? -2.604 -14.548 -7.528 1.00 0.00 229 ASP A N 20
ATOM 18595 C CA . ASP A 1 10 ? -3.020 -13.186 -7.845 1.00 0.00 229 ASP A CA 20
ATOM 18596 C C . ASP A 1 10 ? -1.809 -12.275 -8.016 1.00 0.00 229 ASP A C 20
ATOM 18597 O O . ASP A 1 10 ? -0.827 -12.386 -7.283 1.00 0.00 229 ASP A O 20
ATOM 18606 N N . MET A 1 11 ? -1.886 -11.374 -8.990 1.00 0.00 230 MET A N 20
ATOM 18607 C CA . MET A 1 11 ? -0.796 -10.443 -9.258 1.00 0.00 230 MET A CA 20
ATOM 18608 C C . MET A 1 11 ? -1.201 -9.016 -8.902 1.00 0.00 230 MET A C 20
ATOM 18609 O O . MET A 1 11 ? -1.845 -8.315 -9.683 1.00 0.00 230 MET A O 20
ATOM 18623 N N . PRO A 1 12 ? -0.815 -8.573 -7.696 1.00 0.00 231 PRO A N 20
ATOM 18624 C CA . PRO A 1 12 ? -1.127 -7.226 -7.210 1.00 0.00 231 PRO A CA 20
ATOM 18625 C C . PRO A 1 12 ? -0.356 -6.146 -7.961 1.00 0.00 231 PRO A C 20
ATOM 18626 O O . PRO A 1 12 ? 0.729 -6.396 -8.488 1.00 0.00 231 PRO A O 20
ATOM 18637 N N . HIS A 1 13 ? -0.921 -4.944 -8.006 1.00 0.00 232 HIS A N 20
ATOM 18638 C CA . HIS A 1 13 ? -0.285 -3.825 -8.692 1.00 0.00 232 HIS A CA 20
ATOM 18639 C C . HIS A 1 13 ? 0.954 -3.357 -7.935 1.00 0.00 232 HIS A C 20
ATOM 18640 O O . HIS A 1 13 ? 0.860 -2.897 -6.797 1.00 0.00 232 HIS A O 20
ATOM 18654 N N . ARG A 1 14 ? 2.113 -3.477 -8.574 1.00 0.00 233 ARG A N 20
ATOM 18655 C CA . ARG A 1 14 ? 3.370 -3.069 -7.959 1.00 0.00 233 ARG A CA 20
ATOM 18656 C C . ARG A 1 14 ? 3.456 -1.549 -7.856 1.00 0.00 233 ARG A C 20
ATOM 18657 O O . ARG A 1 14 ? 4.237 -0.911 -8.561 1.00 0.00 233 ARG A O 20
ATOM 18678 N N . PHE A 1 15 ? 2.646 -0.974 -6.972 1.00 0.00 234 PHE A N 20
ATOM 18679 C CA . PHE A 1 15 ? 2.629 0.471 -6.777 1.00 0.00 234 PHE A CA 20
ATOM 18680 C C . PHE A 1 15 ? 3.983 0.969 -6.282 1.00 0.00 234 PHE A C 20
ATOM 18681 O O . PHE A 1 15 ? 4.621 0.337 -5.440 1.00 0.00 234 PHE A O 20
ATOM 18698 N N . LYS A 1 16 ? 4.418 2.107 -6.812 1.00 0.00 235 LYS A N 20
ATOM 18699 C CA . LYS A 1 16 ? 5.696 2.693 -6.425 1.00 0.00 235 LYS A CA 20
ATOM 18700 C C . LYS A 1 16 ? 5.627 4.217 -6.453 1.00 0.00 235 LYS A C 20
ATOM 18701 O O . LYS A 1 16 ? 5.101 4.807 -7.397 1.00 0.00 235 LYS A O 20
ATOM 18720 N N . VAL A 1 17 ? 6.162 4.848 -5.414 1.00 0.00 236 VAL A N 20
ATOM 18721 C CA . VAL A 1 17 ? 6.164 6.303 -5.321 1.00 0.00 236 VAL A CA 20
ATOM 18722 C C . VAL A 1 17 ? 6.754 6.934 -6.577 1.00 0.00 236 VAL A C 20
ATOM 18723 O O . VAL A 1 17 ? 7.862 6.594 -6.993 1.00 0.00 236 VAL A O 20
ATOM 18736 N N . TYR A 1 18 ? 6.007 7.853 -7.177 1.00 0.00 237 TYR A N 20
ATOM 18737 C CA . TYR A 1 18 ? 6.454 8.531 -8.388 1.00 0.00 237 TYR A CA 20
ATOM 18738 C C . TYR A 1 18 ? 5.921 9.959 -8.442 1.00 0.00 237 TYR A C 20
ATOM 18739 O O . TYR A 1 18 ? 4.808 10.235 -7.996 1.00 0.00 237 TYR A O 20
ATOM 18757 N N . ASN A 1 19 ? 6.725 10.863 -8.993 1.00 0.00 238 ASN A N 20
ATOM 18758 C CA . ASN A 1 19 ? 6.335 12.264 -9.107 1.00 0.00 238 ASN A CA 20
ATOM 18759 C C . ASN A 1 19 ? 5.510 12.498 -10.369 1.00 0.00 238 ASN A C 20
ATOM 18760 O O . ASN A 1 19 ? 6.035 12.464 -11.482 1.00 0.00 238 ASN A O 20
ATOM 18771 N N . TYR A 1 20 ? 4.216 12.737 -10.187 1.00 0.00 239 TYR A N 20
ATOM 18772 C CA . TYR A 1 20 ? 3.317 12.975 -11.310 1.00 0.00 239 TYR A CA 20
ATOM 18773 C C . TYR A 1 20 ? 3.443 14.410 -11.813 1.00 0.00 239 TYR A C 20
ATOM 18774 O O . TYR A 1 20 ? 2.644 15.278 -11.460 1.00 0.00 239 TYR A O 20
ATOM 18792 N N . LYS A 1 21 ? 4.452 14.653 -12.642 1.00 0.00 240 LYS A N 20
ATOM 18793 C CA . LYS A 1 21 ? 4.685 15.981 -13.198 1.00 0.00 240 LYS A CA 20
ATOM 18794 C C . LYS A 1 21 ? 3.411 16.539 -13.824 1.00 0.00 240 LYS A C 20
ATOM 18795 O O . LYS A 1 21 ? 3.171 17.746 -13.796 1.00 0.00 240 LYS A O 20
ATOM 18814 N N . SER A 1 22 ? 2.597 15.652 -14.388 1.00 0.00 241 SER A N 20
ATOM 18815 C CA . SER A 1 22 ? 1.348 16.057 -15.024 1.00 0.00 241 SER A CA 20
ATOM 18816 C C . SER A 1 22 ? 0.146 15.540 -14.238 1.00 0.00 241 SER A C 20
ATOM 18817 O O . SER A 1 22 ? 0.198 14.493 -13.593 1.00 0.00 241 SER A O 20
ATOM 18825 N N . PRO A 1 23 ? -0.963 16.292 -14.293 1.00 0.00 242 PRO A N 20
ATOM 18826 C CA . PRO A 1 23 ? -2.199 15.931 -13.594 1.00 0.00 242 PRO A CA 20
ATOM 18827 C C . PRO A 1 23 ? -2.878 14.712 -14.209 1.00 0.00 242 PRO A C 20
ATOM 18828 O O . PRO A 1 23 ? -3.381 14.767 -15.331 1.00 0.00 242 PRO A O 20
ATOM 18839 N N . THR A 1 24 ? -2.889 13.609 -13.466 1.00 0.00 243 THR A N 20
ATOM 18840 C CA . THR A 1 24 ? -3.505 12.376 -13.938 1.00 0.00 243 THR A CA 20
ATOM 18841 C C . THR A 1 24 ? -4.701 11.992 -13.073 1.00 0.00 243 THR A C 20
ATOM 18842 O O . THR A 1 24 ? -4.588 11.888 -11.851 1.00 0.00 243 THR A O 20
ATOM 18853 N N . PHE A 1 25 ? -5.846 11.782 -13.714 1.00 0.00 244 PHE A N 20
ATOM 18854 C CA . PHE A 1 25 ? -7.063 11.409 -13.002 1.00 0.00 244 PHE A CA 20
ATOM 18855 C C . PHE A 1 25 ? -6.959 9.989 -12.454 1.00 0.00 244 PHE A C 20
ATOM 18856 O O . PHE A 1 25 ? -6.743 9.036 -13.203 1.00 0.00 244 PHE A O 20
ATOM 18873 N N . CYS A 1 26 ? -7.114 9.856 -11.141 1.00 0.00 245 CYS A N 20
ATOM 18874 C CA . CYS A 1 26 ? -7.037 8.554 -10.489 1.00 0.00 245 CYS A CA 20
ATOM 18875 C C . CYS A 1 26 ? -7.888 7.525 -11.228 1.00 0.00 245 CYS A C 20
ATOM 18876 O O . CYS A 1 26 ? -9.084 7.729 -11.435 1.00 0.00 245 CYS A O 20
ATOM 18883 N N . GLU A 1 27 ? -7.263 6.420 -11.622 1.00 0.00 246 GLU A N 20
ATOM 18884 C CA . GLU A 1 27 ? -7.963 5.361 -12.338 1.00 0.00 246 GLU A CA 20
ATOM 18885 C C . GLU A 1 27 ? -8.773 4.497 -11.375 1.00 0.00 246 GLU A C 20
ATOM 18886 O O . GLU A 1 27 ? -9.329 3.469 -11.763 1.00 0.00 246 GLU A O 20
ATOM 18898 N N . HIS A 1 28 ? -8.834 4.922 -10.117 1.00 0.00 247 HIS A N 20
ATOM 18899 C CA . HIS A 1 28 ? -9.576 4.188 -9.097 1.00 0.00 247 HIS A CA 20
ATOM 18900 C C . HIS A 1 28 ? -10.814 4.966 -8.662 1.00 0.00 247 HIS A C 20
ATOM 18901 O O . HIS A 1 28 ? -11.943 4.581 -8.971 1.00 0.00 247 HIS A O 20
ATOM 18915 N N . CYS A 1 29 ? -10.597 6.061 -7.941 1.00 0.00 248 CYS A N 20
ATOM 18916 C CA . CYS A 1 29 ? -11.694 6.892 -7.461 1.00 0.00 248 CYS A CA 20
ATOM 18917 C C . CYS A 1 29 ? -12.169 7.848 -8.551 1.00 0.00 248 CYS A C 20
ATOM 18918 O O . CYS A 1 29 ? -13.249 8.430 -8.454 1.00 0.00 248 CYS A O 20
ATOM 18925 N N . GLY A 1 30 ? -11.353 8.006 -9.590 1.00 0.00 249 GLY A N 20
ATOM 18926 C CA . GLY A 1 30 ? -11.707 8.892 -10.683 1.00 0.00 249 GLY A CA 20
ATOM 18927 C C . GLY A 1 30 ? -11.275 10.323 -10.433 1.00 0.00 249 GLY A C 20
ATOM 18928 O O . GLY A 1 30 ? -11.158 11.117 -11.366 1.00 0.00 249 GLY A O 20
ATOM 18932 N N . THR A 1 31 ? -11.039 10.655 -9.167 1.00 0.00 250 THR A N 20
ATOM 18933 C CA . THR A 1 31 ? -10.621 12.001 -8.796 1.00 0.00 250 THR A CA 20
ATOM 18934 C C . THR A 1 31 ? -9.130 12.201 -9.042 1.00 0.00 250 THR A C 20
ATOM 18935 O O . THR A 1 31 ? -8.351 11.248 -9.006 1.00 0.00 250 THR A O 20
ATOM 18946 N N . LEU A 1 32 ? -8.738 13.446 -9.293 1.00 0.00 251 LEU A N 20
ATOM 18947 C CA . LEU A 1 32 ? -7.339 13.771 -9.546 1.00 0.00 251 LEU A CA 20
ATOM 18948 C C . LEU A 1 32 ? -6.540 13.782 -8.247 1.00 0.00 251 LEU A C 20
ATOM 18949 O O . LEU A 1 32 ? -7.061 13.448 -7.182 1.00 0.00 251 LEU A O 20
ATOM 18965 N N . LEU A 1 33 ? -5.273 14.170 -8.341 1.00 0.00 252 LEU A N 20
ATOM 18966 C CA . LEU A 1 33 ? -4.401 14.227 -7.173 1.00 0.00 252 LEU A CA 20
ATOM 18967 C C . LEU A 1 33 ? -3.569 15.506 -7.175 1.00 0.00 252 LEU A C 20
ATOM 18968 O O . LEU A 1 33 ? -3.406 16.149 -8.212 1.00 0.00 252 LEU A O 20
ATOM 18984 N N . TRP A 1 34 ? -3.045 15.867 -6.010 1.00 0.00 253 TRP A N 20
ATOM 18985 C CA . TRP A 1 34 ? -2.228 17.068 -5.879 1.00 0.00 253 TRP A CA 20
ATOM 18986 C C . TRP A 1 34 ? -1.095 16.849 -4.882 1.00 0.00 253 TRP A C 20
ATOM 18987 O O . TRP A 1 34 ? -1.189 16.000 -3.997 1.00 0.00 253 TRP A O 20
ATOM 19008 N N . GLY A 1 35 ? -0.024 17.623 -5.031 1.00 0.00 254 GLY A N 20
ATOM 19009 C CA . GLY A 1 35 ? 1.111 17.498 -4.136 1.00 0.00 254 GLY A CA 20
ATOM 19010 C C . GLY A 1 35 ? 2.393 18.028 -4.747 1.00 0.00 254 GLY A C 20
ATOM 19011 O O . GLY A 1 35 ? 2.390 18.541 -5.867 1.00 0.00 254 GLY A O 20
ATOM 19015 N N . LEU A 1 36 ? 3.492 17.908 -4.010 1.00 0.00 255 LEU A N 20
ATOM 19016 C CA . LEU A 1 36 ? 4.787 18.381 -4.486 1.00 0.00 255 LEU A CA 20
ATOM 19017 C C . LEU A 1 36 ? 5.674 17.213 -4.903 1.00 0.00 255 LEU A C 20
ATOM 19018 O O . LEU A 1 36 ? 6.382 17.286 -5.907 1.00 0.00 255 LEU A O 20
ATOM 19034 N N . ALA A 1 37 ? 5.629 16.135 -4.127 1.00 0.00 256 ALA A N 20
ATOM 19035 C CA . ALA A 1 37 ? 6.425 14.949 -4.418 1.00 0.00 256 ALA A CA 20
ATOM 19036 C C . ALA A 1 37 ? 5.671 13.677 -4.047 1.00 0.00 256 ALA A C 20
ATOM 19037 O O . ALA A 1 37 ? 4.738 13.709 -3.244 1.00 0.00 256 ALA A O 20
ATOM 19044 N N . ARG A 1 38 ? 6.081 12.559 -4.636 1.00 0.00 257 ARG A N 20
ATOM 19045 C CA . ARG A 1 38 ? 5.442 11.276 -4.368 1.00 0.00 257 ARG A CA 20
ATOM 19046 C C . ARG A 1 38 ? 3.939 11.447 -4.171 1.00 0.00 257 ARG A C 20
ATOM 19047 O O . ARG A 1 38 ? 3.357 10.882 -3.245 1.00 0.00 257 ARG A O 20
ATOM 19068 N N . GLN A 1 39 ? 3.318 12.231 -5.046 1.00 0.00 258 GLN A N 20
ATOM 19069 C CA . GLN A 1 39 ? 1.883 12.478 -4.967 1.00 0.00 258 GLN A CA 20
ATOM 19070 C C . GLN A 1 39 ? 1.106 11.166 -4.952 1.00 0.00 258 GLN A C 20
ATOM 19071 O O . GLN A 1 39 ? 0.120 11.025 -4.230 1.00 0.00 258 GLN A O 20
ATOM 19085 N N . GLY A 1 40 ? 1.556 10.208 -5.756 1.00 0.00 259 GLY A N 20
ATOM 19086 C CA . GLY A 1 40 ? 0.890 8.920 -5.821 1.00 0.00 259 GLY A CA 20
ATOM 19087 C C . GLY A 1 40 ? 1.852 7.783 -6.102 1.00 0.00 259 GLY A C 20
ATOM 19088 O O . GLY A 1 40 ? 3.069 7.958 -6.031 1.00 0.00 259 GLY A O 20
ATOM 19092 N N . LEU A 1 41 ? 1.307 6.614 -6.420 1.00 0.00 260 LEU A N 20
ATOM 19093 C CA . LEU A 1 41 ? 2.126 5.442 -6.711 1.00 0.00 260 LEU A CA 20
ATOM 19094 C C . LEU A 1 41 ? 1.759 4.844 -8.066 1.00 0.00 260 LEU A C 20
ATOM 19095 O O . LEU A 1 41 ? 0.585 4.623 -8.361 1.00 0.00 260 LEU A O 20
ATOM 19111 N N . LYS A 1 42 ? 2.772 4.584 -8.885 1.00 0.00 261 LYS A N 20
ATOM 19112 C CA . LYS A 1 42 ? 2.558 4.008 -10.208 1.00 0.00 261 LYS A CA 20
ATOM 19113 C C . LYS A 1 42 ? 2.913 2.525 -10.220 1.00 0.00 261 LYS A C 20
ATOM 19114 O O . LYS A 1 42 ? 3.849 2.095 -9.545 1.00 0.00 261 LYS A O 20
ATOM 19133 N N . CYS A 1 43 ? 2.161 1.747 -10.991 1.00 0.00 262 CYS A N 20
ATOM 19134 C CA . CYS A 1 43 ? 2.396 0.312 -11.092 1.00 0.00 262 CYS A CA 20
ATOM 19135 C C . CYS A 1 43 ? 3.463 0.008 -12.141 1.00 0.00 262 CYS A C 20
ATOM 19136 O O . CYS A 1 43 ? 3.302 0.333 -13.317 1.00 0.00 262 CYS A O 20
ATOM 19143 N N . ASP A 1 44 ? 4.551 -0.617 -11.705 1.00 0.00 263 ASP A N 20
ATOM 19144 C CA . ASP A 1 44 ? 5.643 -0.967 -12.606 1.00 0.00 263 ASP A CA 20
ATOM 19145 C C . ASP A 1 44 ? 5.365 -2.292 -13.309 1.00 0.00 263 ASP A C 20
ATOM 19146 O O . ASP A 1 44 ? 6.200 -2.794 -14.060 1.00 0.00 263 ASP A O 20
ATOM 19155 N N . ALA A 1 45 ? 4.187 -2.853 -13.058 1.00 0.00 264 ALA A N 20
ATOM 19156 C CA . ALA A 1 45 ? 3.799 -4.119 -13.668 1.00 0.00 264 ALA A CA 20
ATOM 19157 C C . ALA A 1 45 ? 2.923 -3.891 -14.896 1.00 0.00 264 ALA A C 20
ATOM 19158 O O . ALA A 1 45 ? 3.164 -4.465 -15.958 1.00 0.00 264 ALA A O 20
ATOM 19165 N N . CYS A 1 46 ? 1.906 -3.050 -14.743 1.00 0.00 265 CYS A N 20
ATOM 19166 C CA . CYS A 1 46 ? 0.993 -2.747 -15.839 1.00 0.00 265 CYS A CA 20
ATOM 19167 C C . CYS A 1 46 ? 1.135 -1.292 -16.278 1.00 0.00 265 CYS A C 20
ATOM 19168 O O . CYS A 1 46 ? 1.096 -0.986 -17.469 1.00 0.00 265 CYS A O 20
ATOM 19175 N N . GLY A 1 47 ? 1.299 -0.400 -15.307 1.00 0.00 266 GLY A N 20
ATOM 19176 C CA . GLY A 1 47 ? 1.444 1.012 -15.612 1.00 0.00 266 GLY A CA 20
ATOM 19177 C C . GLY A 1 47 ? 0.174 1.796 -15.347 1.00 0.00 266 GLY A C 20
ATOM 19178 O O . GLY A 1 47 ? -0.439 2.327 -16.272 1.00 0.00 266 GLY A O 20
ATOM 19182 N N . MET A 1 48 ? -0.222 1.866 -14.081 1.00 0.00 267 MET A N 20
ATOM 19183 C CA . MET A 1 48 ? -1.428 2.591 -13.698 1.00 0.00 267 MET A CA 20
ATOM 19184 C C . MET A 1 48 ? -1.105 3.690 -12.690 1.00 0.00 267 MET A C 20
ATOM 19185 O O . MET A 1 48 ? -0.071 3.651 -12.026 1.00 0.00 267 MET A O 20
ATOM 19199 N N . ASN A 1 49 ? -1.997 4.670 -12.584 1.00 0.00 268 ASN A N 20
ATOM 19200 C CA . ASN A 1 49 ? -1.805 5.781 -11.658 1.00 0.00 268 ASN A CA 20
ATOM 19201 C C . ASN A 1 49 ? -2.977 5.888 -10.687 1.00 0.00 268 ASN A C 20
ATOM 19202 O O . ASN A 1 49 ? -4.128 6.027 -11.100 1.00 0.00 268 ASN A O 20
ATOM 19213 N N . VAL A 1 50 ? -2.675 5.823 -9.394 1.00 0.00 269 VAL A N 20
ATOM 19214 C CA . VAL A 1 50 ? -3.702 5.915 -8.364 1.00 0.00 269 VAL A CA 20
ATOM 19215 C C . VAL A 1 50 ? -3.195 6.682 -7.148 1.00 0.00 269 VAL A C 20
ATOM 19216 O O . VAL A 1 50 ? -2.008 6.997 -7.051 1.00 0.00 269 VAL A O 20
ATOM 19229 N N . HIS A 1 51 ? -4.101 6.980 -6.223 1.00 0.00 270 HIS A N 20
ATOM 19230 C CA . HIS A 1 51 ? -3.744 7.711 -5.011 1.00 0.00 270 HIS A CA 20
ATOM 19231 C C . HIS A 1 51 ? -2.929 6.832 -4.067 1.00 0.00 270 HIS A C 20
ATOM 19232 O O . HIS A 1 51 ? -2.622 5.682 -4.383 1.00 0.00 270 HIS A O 20
ATOM 19246 N N . HIS A 1 52 ? -2.582 7.381 -2.907 1.00 0.00 271 HIS A N 20
ATOM 19247 C CA . HIS A 1 52 ? -1.802 6.647 -1.917 1.00 0.00 271 HIS A CA 20
ATOM 19248 C C . HIS A 1 52 ? -2.649 5.566 -1.252 1.00 0.00 271 HIS A C 20
ATOM 19249 O O . HIS A 1 52 ? -2.155 4.482 -0.941 1.00 0.00 271 HIS A O 20
ATOM 19263 N N . ARG A 1 53 ? -3.924 5.869 -1.036 1.00 0.00 272 ARG A N 20
ATOM 19264 C CA . ARG A 1 53 ? -4.838 4.924 -0.405 1.00 0.00 272 ARG A CA 20
ATOM 19265 C C . ARG A 1 53 ? -5.592 4.114 -1.456 1.00 0.00 272 ARG A C 20
ATOM 19266 O O . ARG A 1 53 ? -5.738 2.898 -1.330 1.00 0.00 272 ARG A O 20
ATOM 19287 N N . CYS A 1 54 ? -6.068 4.795 -2.492 1.00 0.00 273 CYS A N 20
ATOM 19288 C CA . CYS A 1 54 ? -6.807 4.140 -3.564 1.00 0.00 273 CYS A CA 20
ATOM 19289 C C . CYS A 1 54 ? -6.081 2.883 -4.036 1.00 0.00 273 CYS A C 20
ATOM 19290 O O . CYS A 1 54 ? -6.710 1.913 -4.456 1.00 0.00 273 CYS A O 20
ATOM 19297 N N . GLN A 1 55 ? -4.754 2.911 -3.964 1.00 0.00 274 GLN A N 20
ATOM 19298 C CA . GLN A 1 55 ? -3.943 1.774 -4.384 1.00 0.00 274 GLN A CA 20
ATOM 19299 C C . GLN A 1 55 ? -4.406 0.492 -3.698 1.00 0.00 274 GLN A C 20
ATOM 19300 O O . GLN A 1 55 ? -4.636 -0.526 -4.351 1.00 0.00 274 GLN A O 20
ATOM 19314 N N . THR A 1 56 ? -4.539 0.549 -2.377 1.00 0.00 275 THR A N 20
ATOM 19315 C CA . THR A 1 56 ? -4.972 -0.607 -1.602 1.00 0.00 275 THR A CA 20
ATOM 19316 C C . THR A 1 56 ? -6.474 -0.829 -1.738 1.00 0.00 275 THR A C 20
ATOM 19317 O O . THR A 1 56 ? -7.015 -1.815 -1.236 1.00 0.00 275 THR A O 20
ATOM 19328 N N . LYS A 1 57 ? -7.144 0.094 -2.420 1.00 0.00 276 LYS A N 20
ATOM 19329 C CA . LYS A 1 57 ? -8.585 -0.001 -2.624 1.00 0.00 276 LYS A CA 20
ATOM 19330 C C . LYS A 1 57 ? -8.902 -0.665 -3.960 1.00 0.00 276 LYS A C 20
ATOM 19331 O O . LYS A 1 57 ? -10.019 -1.134 -4.182 1.00 0.00 276 LYS A O 20
ATOM 19350 N N . VAL A 1 58 ? -7.913 -0.704 -4.847 1.00 0.00 277 VAL A N 20
ATOM 19351 C CA . VAL A 1 58 ? -8.086 -1.313 -6.160 1.00 0.00 277 VAL A CA 20
ATOM 19352 C C . VAL A 1 58 ? -8.105 -2.835 -6.061 1.00 0.00 277 VAL A C 20
ATOM 19353 O O . VAL A 1 58 ? -7.924 -3.399 -4.983 1.00 0.00 277 VAL A O 20
ATOM 19366 N N . ALA A 1 59 ? -8.326 -3.493 -7.194 1.00 0.00 278 ALA A N 20
ATOM 19367 C CA . ALA A 1 59 ? -8.367 -4.949 -7.236 1.00 0.00 278 ALA A CA 20
ATOM 19368 C C . ALA A 1 59 ? -6.965 -5.534 -7.372 1.00 0.00 278 ALA A C 20
ATOM 19369 O O . ALA A 1 59 ? -6.025 -4.835 -7.746 1.00 0.00 278 ALA A O 20
ATOM 19376 N N . ASN A 1 60 ? -6.833 -6.820 -7.065 1.00 0.00 279 ASN A N 20
ATOM 19377 C CA . ASN A 1 60 ? -5.545 -7.498 -7.152 1.00 0.00 279 ASN A CA 20
ATOM 19378 C C . ASN A 1 60 ? -5.425 -8.273 -8.461 1.00 0.00 279 ASN A C 20
ATOM 19379 O O . ASN A 1 60 ? -5.082 -9.456 -8.467 1.00 0.00 279 ASN A O 20
ATOM 19390 N N . LEU A 1 61 ? -5.709 -7.597 -9.569 1.00 0.00 280 LEU A N 20
ATOM 19391 C CA . LEU A 1 61 ? -5.632 -8.220 -10.886 1.00 0.00 280 LEU A CA 20
ATOM 19392 C C . LEU A 1 61 ? -4.794 -7.376 -11.840 1.00 0.00 280 LEU A C 20
ATOM 19393 O O . LEU A 1 61 ? -5.328 -6.703 -12.723 1.00 0.00 280 LEU A O 20
ATOM 19409 N N . CYS A 1 62 ? -3.478 -7.417 -11.658 1.00 0.00 281 CYS A N 20
ATOM 19410 C CA . CYS A 1 62 ? -2.565 -6.657 -12.504 1.00 0.00 281 CYS A CA 20
ATOM 19411 C C . CYS A 1 62 ? -2.290 -7.397 -13.810 1.00 0.00 281 CYS A C 20
ATOM 19412 O O . CYS A 1 62 ? -2.152 -8.619 -13.826 1.00 0.00 281 CYS A O 20
ATOM 19419 N N . GLY A 1 63 ? -2.212 -6.645 -14.904 1.00 0.00 282 GLY A N 20
ATOM 19420 C CA . GLY A 1 63 ? -1.954 -7.246 -16.199 1.00 0.00 282 GLY A CA 20
ATOM 19421 C C . GLY A 1 63 ? -3.212 -7.788 -16.848 1.00 0.00 282 GLY A C 20
ATOM 19422 O O . GLY A 1 63 ? -3.368 -7.721 -18.068 1.00 0.00 282 GLY A O 20
ATOM 19426 N N . ILE A 1 64 ? -4.111 -8.329 -16.032 1.00 0.00 283 ILE A N 20
ATOM 19427 C CA . ILE A 1 64 ? -5.361 -8.886 -16.534 1.00 0.00 283 ILE A CA 20
ATOM 19428 C C . ILE A 1 64 ? -6.239 -7.800 -17.146 1.00 0.00 283 ILE A C 20
ATOM 19429 O O . ILE A 1 64 ? -7.090 -8.078 -17.990 1.00 0.00 283 ILE A O 20
ATOM 19445 N N . ASN A 1 65 ? -6.026 -6.561 -16.716 1.00 0.00 284 ASN A N 20
ATOM 19446 C CA . ASN A 1 65 ? -6.797 -5.432 -17.222 1.00 0.00 284 ASN A CA 20
ATOM 19447 C C . ASN A 1 65 ? -5.893 -4.430 -17.933 1.00 0.00 284 ASN A C 20
ATOM 19448 O O . ASN A 1 65 ? -6.369 -3.475 -18.546 1.00 0.00 284 ASN A O 20
#